Protein AF-0000000086221663 (afdb_homodimer)

InterPro domains:
  IPR000183 Ornithine/DAP/Arg decarboxylase [PR01179] (60-78)
  IPR000183 Ornithine/DAP/Arg decarboxylase [PR01179] (80-92)
  IPR000183 Ornithine/DAP/Arg decarboxylase [PR01179] (184-197)
  IPR000183 Ornithine/DAP/Arg decarboxylase [PR01179] (263-282)
  IPR000183 Ornithine/DAP/Arg decarboxylase [PR01179] (364-377)
  IPR002433 Ornithine decarboxylase [PR01182] (32-56)
  IPR002433 Ornithine decarboxylase [PR01182] (58-85)
  IPR002433 Ornithine decarboxylase [PR01182] (102-126)
  IPR002433 Ornithine decarboxylase [PR01182] (132-154)
  IPR002433 Ornithine decarboxylase [PR01182] (298-311)
  IPR002433 Ornithine decarboxylase [PR01182] (331-341)
  IPR002433 Ornithine decarboxylase [PR01182] (351-364)
  IPR002433 Ornithine decarboxylase [PTHR11482] (17-386)
  IPR009006 Alanine racemase/group IV decarboxylase, C-terminal [G3DSA:2.40.37.10] (28-381)
  IPR009006 Alanine racemase/group IV decarboxylase, C-terminal [SSF50621] (251-380)
  IPR022643 Orn/DAP/Arg decarboxylase 2, C-terminal [PF00278] (34-364)
  IPR022644 Orn/DAP/Arg decarboxylase 2, N-terminal [PF02784] (39-271)
  IPR022653 Orn/DAP/Arg decarboxylase 2, pyridoxal-phosphate binding site [PS00878] (60-78)
  IPR029066 PLP-binding barrel [G3DSA:3.20.20.10] (42-271)
  IPR029066 PLP-binding barrel [SSF51419] (31-272)

Structure (mmCIF, N/CA/C/O backbone):
data_AF-0000000086221663-model_v1
#
loop_
_entity.id
_entity.type
_entity.pdbx_description
1 polymer 'Ornithine decarboxylase-like'
#
loop_
_atom_site.group_PDB
_atom_site.id
_atom_site.type_symbol
_atom_site.label_atom_id
_atom_site.label_alt_id
_atom_site.label_comp_id
_atom_site.label_asym_id
_atom_site.label_entity_id
_atom_site.label_seq_id
_atom_site.pdbx_PDB_ins_code
_atom_site.Cartn_x
_atom_site.Cartn_y
_atom_site.Cartn_z
_atom_site.occupancy
_atom_site.B_iso_or_equiv
_atom_site.auth_seq_id
_atom_site.auth_comp_id
_atom_site.auth_asym_id
_atom_site.auth_atom_id
_atom_site.pdbx_PDB_model_num
ATOM 1 N N . MET A 1 1 ? 13.203 9.516 29.438 1 30.89 1 MET A N 1
ATOM 2 C CA . MET A 1 1 ? 13.391 8.086 29.188 1 30.89 1 MET A CA 1
ATOM 3 C C . MET A 1 1 ? 14.18 7.852 27.906 1 30.89 1 MET A C 1
ATOM 5 O O . MET A 1 1 ? 13.812 8.359 26.844 1 30.89 1 MET A O 1
ATOM 9 N N . SER A 1 2 ? 15.461 7.625 27.953 1 39.44 2 SER A N 1
ATOM 10 C CA . SER A 1 2 ? 16.422 7.398 26.875 1 39.44 2 SER A CA 1
ATOM 11 C C . SER A 1 2 ? 15.953 6.281 25.953 1 39.44 2 SER A C 1
ATOM 13 O O . SER A 1 2 ? 15.82 5.129 26.375 1 39.44 2 SER A O 1
ATOM 15 N N . THR A 1 3 ? 15.008 6.539 25.141 1 47.56 3 THR A N 1
ATOM 16 C CA . THR A 1 3 ? 14.562 5.496 24.234 1 47.56 3 THR A CA 1
ATOM 17 C C . THR A 1 3 ? 15.75 4.84 23.531 1 47.56 3 THR A C 1
ATOM 19 O O . THR A 1 3 ? 16.594 5.527 22.953 1 47.56 3 THR A O 1
ATOM 22 N N . ASN A 1 4 ? 16.328 3.826 24.125 1 51.75 4 ASN A N 1
ATOM 23 C CA . ASN A 1 4 ? 17.438 3.014 23.625 1 51.75 4 ASN A CA 1
ATOM 24 C C . ASN A 1 4 ? 17.156 2.537 22.203 1 51.75 4 ASN A C 1
ATOM 26 O O . ASN A 1 4 ? 16.281 1.703 21.969 1 51.75 4 ASN A O 1
ATOM 30 N N . PHE A 1 5 ? 17.531 3.512 21.438 1 66.56 5 PHE A N 1
ATOM 31 C CA . PHE A 1 5 ? 17.562 3.029 20.062 1 66.56 5 PHE A CA 1
ATOM 32 C C . PHE A 1 5 ? 18.703 2.035 19.859 1 66.56 5 PHE A C 1
ATOM 34 O O . PHE A 1 5 ? 19.656 2.025 20.625 1 66.56 5 PHE A O 1
ATOM 41 N N . GLY A 1 6 ? 18.531 0.888 19.375 1 68 6 GLY A N 1
ATOM 42 C CA . GLY A 1 6 ? 19.609 -0.047 19.047 1 68 6 GLY A CA 1
ATOM 43 C C . GLY A 1 6 ? 20.969 0.602 19.016 1 68 6 GLY A C 1
ATOM 44 O O . GLY A 1 6 ? 21.109 1.796 19.281 1 68 6 GLY A O 1
ATOM 45 N N . LYS A 1 7 ? 22.266 0.017 18.953 1 79.62 7 LYS A N 1
ATOM 46 C CA . LYS A 1 7 ? 23.656 0.436 18.875 1 79.62 7 LYS A CA 1
ATOM 47 C C . LYS A 1 7 ? 23.891 1.393 17.719 1 79.62 7 LYS A C 1
ATOM 49 O O . LYS A 1 7 ? 23.484 1.11 16.578 1 79.62 7 LYS A O 1
ATOM 54 N N . ILE A 1 8 ? 24.328 2.699 18 1 88.69 8 ILE A N 1
ATOM 55 C CA . ILE A 1 8 ? 24.75 3.645 16.984 1 88.69 8 ILE A CA 1
ATOM 56 C C . ILE A 1 8 ? 26.203 3.373 16.594 1 88.69 8 ILE A C 1
ATOM 58 O O . ILE A 1 8 ? 27.094 3.395 17.453 1 88.69 8 ILE A O 1
ATOM 62 N N . THR A 1 9 ? 26.438 3.113 15.367 1 89.69 9 THR A N 1
ATOM 63 C CA . THR A 1 9 ? 27.781 2.846 14.875 1 89.69 9 THR A CA 1
ATOM 64 C C . THR A 1 9 ? 28.422 4.113 14.312 1 89.69 9 THR A C 1
ATOM 66 O O . THR A 1 9 ? 27.797 4.82 13.508 1 89.69 9 THR A O 1
ATOM 69 N N . VAL A 1 10 ? 29.609 4.43 14.727 1 91.56 10 VAL A N 1
ATOM 70 C CA . VAL A 1 10 ? 30.359 5.551 14.164 1 91.56 10 VAL A CA 1
ATOM 71 C C . VAL A 1 10 ? 31.109 5.098 12.914 1 91.56 10 VAL A C 1
ATOM 73 O O . VAL A 1 10 ? 31.797 4.07 12.93 1 91.56 10 VAL A O 1
ATOM 76 N N . VAL A 1 11 ? 30.922 5.832 11.914 1 89.62 11 VAL A N 1
ATOM 77 C CA . VAL A 1 11 ? 31.5 5.422 10.648 1 89.62 11 VAL A CA 1
ATOM 78 C C . VAL A 1 11 ? 32.312 6.578 10.039 1 89.62 11 VAL A C 1
ATOM 80 O O . VAL A 1 11 ? 31.828 7.723 10.039 1 89.62 11 VAL A O 1
ATOM 83 N N . ALA A 1 12 ? 33.531 6.152 9.508 1 85.19 12 ALA A N 1
ATOM 84 C CA . ALA A 1 12 ? 34.281 7.145 8.734 1 85.19 12 ALA A CA 1
ATOM 85 C C . ALA A 1 12 ? 33.594 7.441 7.41 1 85.19 12 ALA A C 1
ATOM 87 O O . ALA A 1 12 ? 32.75 6.652 6.945 1 85.19 12 ALA A O 1
ATOM 88 N N . LYS A 1 13 ? 33.75 8.586 6.891 1 73.44 13 LYS A N 1
ATOM 89 C CA . LYS A 1 13 ? 33.094 9.008 5.66 1 73.44 13 LYS A CA 1
ATOM 90 C C . LYS A 1 13 ? 33.219 7.941 4.574 1 73.44 13 LYS A C 1
ATOM 92 O O . LYS A 1 13 ? 32.25 7.672 3.848 1 73.44 13 LYS A O 1
ATOM 97 N N . ASP A 1 14 ? 34.312 7.285 4.496 1 80.12 14 ASP A N 1
ATOM 98 C CA . ASP A 1 14 ? 34.531 6.301 3.445 1 80.12 14 ASP A CA 1
ATOM 99 C C . ASP A 1 14 ? 34.219 4.891 3.938 1 80.12 14 ASP A C 1
ATOM 101 O O . ASP A 1 14 ? 34.406 3.916 3.203 1 80.12 14 ASP A O 1
ATOM 105 N N . GLY A 1 15 ? 33.656 4.863 5.105 1 86.88 15 GLY A N 1
ATOM 106 C CA . GLY A 1 15 ? 33.469 3.562 5.734 1 86.88 15 GLY A CA 1
ATOM 107 C C . GLY A 1 15 ? 32.094 2.984 5.547 1 86.88 15 GLY A C 1
ATOM 108 O O . GLY A 1 15 ? 31.828 1.853 5.957 1 86.88 15 GLY A O 1
ATOM 109 N N . MET A 1 16 ? 31.234 3.689 4.922 1 89.12 16 MET A N 1
ATOM 110 C CA . MET A 1 16 ? 29.828 3.279 4.828 1 89.12 16 MET A CA 1
ATOM 111 C C . MET A 1 16 ? 29.703 1.962 4.07 1 89.12 16 MET A C 1
ATOM 113 O O . MET A 1 16 ? 28.953 1.077 4.477 1 89.12 16 MET A O 1
ATOM 117 N N . THR A 1 17 ? 30.406 1.824 3 1 89.38 17 THR A N 1
ATOM 118 C CA . THR A 1 17 ? 30.344 0.611 2.191 1 89.38 17 THR A CA 1
ATOM 119 C C . THR A 1 17 ? 30.766 -0.605 3.012 1 89.38 17 THR A C 1
ATOM 121 O O . THR A 1 17 ? 30.125 -1.656 2.947 1 89.38 17 THR A O 1
ATOM 124 N N . ASN A 1 18 ? 31.828 -0.421 3.758 1 89.94 18 ASN A N 1
ATOM 125 C CA . ASN A 1 18 ? 32.312 -1.511 4.602 1 89.94 18 ASN A CA 1
ATOM 126 C C . ASN A 1 18 ? 31.281 -1.867 5.684 1 89.94 18 ASN A C 1
ATOM 128 O O . ASN A 1 18 ? 31.109 -3.043 6.008 1 89.94 18 ASN A O 1
ATOM 132 N N . LEU A 1 19 ? 30.734 -0.867 6.195 1 91.06 19 LEU A N 1
ATOM 133 C CA . LEU A 1 19 ? 29.719 -1.11 7.203 1 91.06 19 LEU A CA 1
ATOM 134 C C . LEU A 1 19 ? 28.547 -1.896 6.617 1 91.06 19 LEU A C 1
ATOM 136 O O . LEU A 1 19 ? 28.078 -2.865 7.219 1 91.06 19 LEU A O 1
ATOM 140 N N . ILE A 1 20 ? 28.062 -1.466 5.477 1 91.25 20 ILE A N 1
ATOM 141 C CA . ILE A 1 20 ? 26.953 -2.127 4.793 1 91.25 20 ILE A CA 1
ATOM 142 C C . ILE A 1 20 ? 27.297 -3.594 4.547 1 91.25 20 ILE A C 1
ATOM 144 O O . ILE A 1 20 ? 26.484 -4.484 4.812 1 91.25 20 ILE A O 1
ATOM 148 N N . ARG A 1 21 ? 28.516 -3.852 4.105 1 88.88 21 ARG A N 1
ATOM 149 C CA . ARG A 1 21 ? 28.969 -5.219 3.871 1 88.88 21 ARG A CA 1
ATOM 150 C C . ARG A 1 21 ? 28.953 -6.027 5.164 1 88.88 21 ARG A C 1
ATOM 152 O O . ARG A 1 21 ? 28.562 -7.195 5.168 1 88.88 21 ARG A O 1
ATOM 159 N N . SER A 1 22 ? 29.469 -5.359 6.18 1 89.06 22 SER A N 1
ATOM 160 C CA . SER A 1 22 ? 29.547 -6.035 7.473 1 89.06 22 SER A CA 1
ATOM 161 C C . SER A 1 22 ? 28.156 -6.402 7.984 1 89.06 22 SER A C 1
ATOM 163 O O . SER A 1 22 ? 27.938 -7.504 8.492 1 89.06 22 SER A O 1
ATOM 165 N N . ILE A 1 23 ? 27.219 -5.477 7.887 1 89.5 23 ILE A N 1
ATOM 166 C CA . ILE A 1 23 ? 25.844 -5.734 8.32 1 89.5 23 ILE A CA 1
ATOM 167 C C . ILE A 1 23 ? 25.25 -6.867 7.496 1 89.5 23 ILE A C 1
ATOM 169 O O . ILE A 1 23 ? 24.625 -7.777 8.039 1 89.5 23 ILE A O 1
ATOM 173 N N . ALA A 1 24 ? 25.422 -6.758 6.215 1 87.62 24 ALA A N 1
ATOM 174 C CA . ALA A 1 24 ? 24.859 -7.75 5.301 1 87.62 24 ALA A CA 1
ATOM 175 C C . ALA A 1 24 ? 25.438 -9.133 5.582 1 87.62 24 ALA A C 1
ATOM 177 O O . ALA A 1 24 ? 24.75 -10.148 5.398 1 87.62 24 ALA A O 1
ATOM 178 N N . ALA A 1 25 ? 26.719 -9.195 6.016 1 83.81 25 ALA A N 1
ATOM 179 C CA . ALA A 1 25 ? 27.391 -10.469 6.27 1 83.81 25 ALA A CA 1
ATOM 180 C C . ALA A 1 25 ? 26.875 -11.125 7.543 1 83.81 25 ALA A C 1
ATOM 182 O O . ALA A 1 25 ? 26.938 -12.352 7.688 1 83.81 25 ALA A O 1
ATOM 183 N N . GLU A 1 26 ? 26.719 -10.328 8.688 1 75.44 26 GLU A N 1
ATOM 184 C CA . GLU A 1 26 ? 26.25 -10.883 9.953 1 75.44 26 GLU A CA 1
ATOM 185 C C . GLU A 1 26 ? 24.938 -11.656 9.773 1 75.44 26 GLU A C 1
ATOM 187 O O . GLU A 1 26 ? 24.719 -12.672 10.422 1 75.44 26 GLU A O 1
ATOM 192 N N . LYS A 1 27 ? 24.094 -11.039 9.445 1 58.09 27 LYS A N 1
ATOM 193 C CA . LYS A 1 27 ? 22.719 -11.531 9.539 1 58.09 27 LYS A CA 1
ATOM 194 C C . LYS A 1 27 ? 22.406 -12.492 8.398 1 58.09 27 LYS A C 1
ATOM 196 O O . LYS A 1 27 ? 21.359 -13.156 8.414 1 58.09 27 LYS A O 1
ATOM 201 N N . HIS A 1 28 ? 23.141 -12.352 7.207 1 49.88 28 HIS A N 1
ATOM 202 C CA . HIS A 1 28 ? 22.344 -12.578 6.016 1 49.88 28 HIS A CA 1
ATOM 203 C C . HIS A 1 28 ? 22.375 -14.047 5.602 1 49.88 28 HIS A C 1
ATOM 205 O O . HIS A 1 28 ? 23.281 -14.477 4.891 1 49.88 28 HIS A O 1
ATOM 211 N N . GLU A 1 29 ? 22.469 -14.922 6.512 1 49.56 29 GLU A N 1
ATOM 212 C CA . GLU A 1 29 ? 22.062 -15.977 5.582 1 49.56 29 GLU A CA 1
ATOM 213 C C . GLU A 1 29 ? 21.156 -15.422 4.496 1 49.56 29 GLU A C 1
ATOM 215 O O . GLU A 1 29 ? 21.359 -15.688 3.309 1 49.56 29 GLU A O 1
ATOM 220 N N . ALA A 1 30 ? 19.797 -15.234 4.477 1 53.41 30 ALA A N 1
ATOM 221 C CA . ALA A 1 30 ? 18.953 -15.125 3.293 1 53.41 30 ALA A CA 1
ATOM 222 C C . ALA A 1 30 ? 18.312 -13.742 3.203 1 53.41 30 ALA A C 1
ATOM 224 O O . ALA A 1 30 ? 17.359 -13.445 3.92 1 53.41 30 ALA A O 1
ATOM 225 N N . GLY A 1 31 ? 18.844 -12.609 2.447 1 69.88 31 GLY A N 1
ATOM 226 C CA . GLY A 1 31 ? 18 -11.859 1.532 1 69.88 31 GLY A CA 1
ATOM 227 C C . GLY A 1 31 ? 17.078 -10.883 2.234 1 69.88 31 GLY A C 1
ATOM 228 O O . GLY A 1 31 ? 15.969 -10.617 1.767 1 69.88 31 GLY A O 1
ATOM 229 N N . GLN A 1 32 ? 17.531 -10.383 3.564 1 84.25 32 GLN A N 1
ATOM 230 C CA . GLN A 1 32 ? 16.625 -9.406 4.137 1 84.25 32 GLN A CA 1
ATOM 231 C C . GLN A 1 32 ? 17.094 -7.98 3.873 1 84.25 32 GLN A C 1
ATOM 233 O O . GLN A 1 32 ? 18.25 -7.645 4.16 1 84.25 32 GLN A O 1
ATOM 238 N N . PRO A 1 33 ? 16.297 -7.238 3.338 1 93.94 33 PRO A N 1
ATOM 239 C CA . PRO A 1 33 ? 16.656 -5.832 3.145 1 93.94 33 PRO A CA 1
ATOM 240 C C . PRO A 1 33 ? 16.797 -5.07 4.461 1 93.94 33 PRO A C 1
ATOM 242 O O . PRO A 1 33 ? 16.25 -5.496 5.484 1 93.94 33 PRO A O 1
ATOM 245 N N . PHE A 1 34 ? 17.562 -3.988 4.488 1 94.38 34 PHE A N 1
ATOM 246 C CA . PHE A 1 34 ? 17.672 -3.154 5.68 1 94.38 34 PHE A CA 1
ATOM 247 C C . PHE A 1 34 ? 17.969 -1.706 5.305 1 94.38 34 PHE A C 1
ATOM 249 O O . PHE A 1 34 ? 18.469 -1.434 4.215 1 94.38 34 PHE A O 1
ATOM 256 N N . TYR A 1 35 ? 17.641 -0.836 6.215 1 95.5 35 TYR A N 1
ATOM 257 C CA . TYR A 1 35 ? 17.953 0.583 6.094 1 95.5 35 TYR A CA 1
ATOM 258 C C . TYR A 1 35 ? 19.172 0.948 6.938 1 95.5 35 TYR A C 1
ATOM 260 O O . TYR A 1 35 ? 19.453 0.302 7.953 1 95.5 35 TYR A O 1
ATOM 268 N N . VAL A 1 36 ? 19.891 1.896 6.477 1 95.5 36 VAL A N 1
ATOM 269 C CA . VAL A 1 36 ? 20.891 2.594 7.285 1 95.5 36 VAL A CA 1
ATOM 270 C C . VAL A 1 36 ? 20.484 4.055 7.457 1 95.5 36 VAL A C 1
ATOM 272 O O . VAL A 1 36 ? 20.25 4.762 6.469 1 95.5 36 VAL A O 1
ATOM 275 N N . LEU A 1 37 ? 20.312 4.492 8.641 1 97.19 37 LEU A N 1
ATOM 276 C CA . LEU A 1 37 ? 20 5.879 8.969 1 97.19 37 LEU A CA 1
ATOM 277 C C . LEU A 1 37 ? 21.234 6.605 9.484 1 97.19 37 LEU A C 1
ATOM 279 O O . LEU A 1 37 ? 21.797 6.23 10.508 1 97.19 37 LEU A O 1
ATOM 283 N N . ASP A 1 38 ? 21.656 7.613 8.828 1 96.5 38 ASP A N 1
ATOM 284 C CA . ASP A 1 38 ? 22.781 8.445 9.258 1 96.5 38 ASP A CA 1
ATOM 285 C C . ASP A 1 38 ? 22.297 9.641 10.086 1 96.5 38 ASP A C 1
ATOM 287 O O . ASP A 1 38 ? 21.828 10.641 9.523 1 96.5 38 ASP A O 1
ATOM 291 N N . LEU A 1 39 ? 22.516 9.617 11.328 1 96.5 39 LEU A N 1
ATOM 292 C CA . LEU A 1 39 ? 22.016 10.625 12.242 1 96.5 39 LEU A CA 1
ATOM 293 C C . LEU A 1 39 ? 22.734 11.953 12.039 1 96.5 39 LEU A C 1
ATOM 295 O O . LEU A 1 39 ? 22.172 13.023 12.312 1 96.5 39 LEU A O 1
ATOM 299 N N . ALA A 1 40 ? 23.969 11.898 11.555 1 96.5 40 ALA A N 1
ATOM 300 C CA . ALA A 1 40 ? 24.703 13.125 11.273 1 96.5 40 ALA A CA 1
ATOM 301 C C . ALA A 1 40 ? 24.031 13.938 10.172 1 96.5 40 ALA A C 1
ATOM 303 O O . ALA A 1 40 ? 24.062 15.164 10.195 1 96.5 40 ALA A O 1
ATOM 304 N N . THR A 1 41 ? 23.469 13.219 9.258 1 96.69 41 THR A N 1
ATOM 305 C CA . THR A 1 41 ? 22.75 13.891 8.18 1 96.69 41 THR A CA 1
ATOM 306 C C . THR A 1 41 ? 21.562 14.688 8.727 1 96.69 41 THR A C 1
ATOM 308 O O . THR A 1 41 ? 21.297 15.805 8.289 1 96.69 41 THR A O 1
ATOM 311 N N . ILE A 1 42 ? 20.875 14.172 9.719 1 98 42 ILE A N 1
ATOM 312 C CA . ILE A 1 42 ? 19.734 14.844 10.328 1 98 42 ILE A CA 1
ATOM 313 C C . ILE A 1 42 ? 20.203 16.141 11 1 98 42 ILE A C 1
ATOM 315 O O . ILE A 1 42 ? 19.547 17.172 10.883 1 98 42 ILE A O 1
ATOM 319 N N . GLU A 1 43 ? 21.328 16.094 11.625 1 97.62 43 GLU A N 1
ATOM 320 C CA . GLU A 1 43 ? 21.891 17.281 12.281 1 97.62 43 GLU A CA 1
ATOM 321 C C . GLU A 1 43 ? 22.234 18.375 11.273 1 97.62 43 GLU A C 1
ATOM 323 O O . GLU A 1 43 ? 21.906 19.547 11.484 1 97.62 43 GLU A O 1
ATOM 328 N N . ARG A 1 44 ? 22.828 17.906 10.258 1 97.44 44 ARG A N 1
ATOM 329 C CA . ARG A 1 44 ? 23.203 18.859 9.219 1 97.44 44 ARG A CA 1
ATOM 330 C C . ARG A 1 44 ? 21.969 19.516 8.602 1 97.44 44 ARG A C 1
ATOM 332 O O . ARG A 1 44 ? 21.969 20.703 8.312 1 97.44 44 ARG A O 1
ATOM 339 N N . LEU A 1 45 ? 20.984 18.781 8.422 1 98.31 45 LEU A N 1
ATOM 340 C CA . LEU A 1 45 ? 19.766 19.297 7.805 1 98.31 45 LEU A CA 1
ATOM 341 C C . LEU A 1 45 ? 19.031 20.234 8.75 1 98.31 45 LEU A C 1
ATOM 343 O O . LEU A 1 45 ? 18.453 21.234 8.312 1 98.31 45 LEU A O 1
ATOM 347 N N . MET A 1 46 ? 19.062 19.922 10.047 1 98.56 46 MET A N 1
ATOM 348 C CA . MET A 1 46 ? 18.469 20.859 11.016 1 98.56 46 MET A CA 1
ATOM 349 C C . MET A 1 46 ? 19.234 22.172 11.031 1 98.56 46 MET A C 1
ATOM 351 O O . MET A 1 46 ? 18.625 23.25 11.109 1 98.56 46 MET A O 1
ATOM 355 N N . ASP A 1 47 ? 20.531 22.078 10.922 1 98.19 47 ASP A N 1
ATOM 356 C CA . ASP A 1 47 ? 21.344 23.281 10.836 1 98.19 47 ASP A CA 1
ATOM 357 C C . ASP A 1 47 ? 20.969 24.109 9.602 1 98.19 47 ASP A C 1
ATOM 359 O O . ASP A 1 47 ? 20.812 25.328 9.688 1 98.19 47 ASP A O 1
ATOM 363 N N . LYS A 1 48 ? 20.859 23.406 8.555 1 98.19 48 LYS A N 1
ATOM 364 C CA . LYS A 1 48 ? 20.469 24.062 7.312 1 98.19 48 LYS A CA 1
ATOM 365 C C . LYS A 1 48 ? 19.109 24.734 7.457 1 98.19 48 LYS A C 1
ATOM 367 O O . LYS A 1 48 ? 18.906 25.875 7.016 1 98.19 48 LYS A O 1
ATOM 372 N N . TRP A 1 49 ? 18.141 24.078 8.055 1 98.75 49 TRP A N 1
ATOM 373 C CA . TRP A 1 49 ? 16.812 24.625 8.289 1 98.75 49 TRP A CA 1
ATOM 374 C C . TRP A 1 49 ? 16.891 25.891 9.125 1 98.75 49 TRP A C 1
ATOM 376 O O . TRP A 1 49 ? 16.344 26.922 8.734 1 98.75 49 TRP A O 1
ATOM 386 N N . ASN A 1 50 ? 17.609 25.797 10.227 1 98.25 50 ASN A N 1
ATOM 387 C CA . ASN A 1 50 ? 17.688 26.922 11.164 1 98.25 50 ASN A CA 1
ATOM 388 C C . ASN A 1 50 ? 18.391 28.125 10.547 1 98.25 50 ASN A C 1
ATOM 390 O O . ASN A 1 50 ? 18.062 29.266 10.852 1 98.25 50 ASN A O 1
ATOM 394 N N . HIS A 1 51 ? 19.297 27.812 9.711 1 98 51 HIS A N 1
ATOM 395 C CA . HIS A 1 51 ? 20 28.891 9.039 1 98 51 HIS A CA 1
ATOM 396 C C . HIS A 1 51 ? 19.094 29.594 8.023 1 98 51 HIS A C 1
ATOM 398 O O . HIS A 1 51 ? 19.094 30.828 7.938 1 98 51 HIS A O 1
ATOM 404 N N . SER A 1 52 ? 18.375 28.828 7.309 1 98.12 52 SER A N 1
ATOM 405 C CA . SER A 1 52 ? 17.531 29.359 6.238 1 98.12 52 SER A CA 1
ATOM 406 C C . SER A 1 52 ? 16.219 29.922 6.789 1 98.12 52 SER A C 1
ATOM 408 O O . SER A 1 52 ? 15.664 30.875 6.23 1 98.12 52 SER A O 1
ATOM 410 N N . PHE A 1 53 ? 15.695 29.297 7.844 1 97.5 53 PHE A N 1
ATOM 411 C CA . PHE A 1 53 ? 14.453 29.641 8.516 1 97.5 53 PHE A CA 1
ATOM 412 C C . PHE A 1 53 ? 14.688 29.922 9.992 1 97.5 53 PHE A C 1
ATOM 414 O O . PHE A 1 53 ? 14.273 29.156 10.852 1 97.5 53 PHE A O 1
ATOM 421 N N . PRO A 1 54 ? 15.227 31.031 10.312 1 94.88 54 PRO A N 1
ATOM 422 C CA . PRO A 1 54 ? 15.555 31.281 11.719 1 94.88 54 PRO A CA 1
ATOM 423 C C . PRO A 1 54 ? 14.312 31.453 12.594 1 94.88 54 PRO A C 1
ATOM 425 O O . PRO A 1 54 ? 14.352 31.188 13.797 1 94.88 54 PRO A O 1
ATOM 428 N N . ASN A 1 55 ? 13.203 31.828 11.961 1 95.56 55 ASN A N 1
ATOM 429 C CA . ASN A 1 55 ? 12.016 32.125 12.758 1 95.56 55 ASN A CA 1
ATOM 430 C C . ASN A 1 55 ? 10.875 31.172 12.453 1 95.56 55 ASN A C 1
ATOM 432 O O . ASN A 1 55 ? 9.719 31.438 12.773 1 95.56 55 ASN A O 1
ATOM 436 N N . VAL A 1 56 ? 11.164 30.125 11.75 1 98.31 56 VAL A N 1
ATOM 437 C CA . VAL A 1 56 ? 10.133 29.156 11.406 1 98.31 56 VAL A CA 1
ATOM 438 C C . VAL A 1 56 ? 10.391 27.844 12.156 1 98.31 56 VAL A C 1
ATOM 440 O O . VAL A 1 56 ? 11.406 27.188 11.922 1 98.31 56 VAL A O 1
ATOM 443 N N . LYS A 1 57 ? 9.539 27.5 13.055 1 98.56 57 LYS A N 1
ATOM 444 C CA . LYS A 1 57 ? 9.672 26.25 13.82 1 98.56 57 LYS A CA 1
ATOM 445 C C . LYS A 1 57 ? 9.18 25.062 13.008 1 98.56 57 LYS A C 1
ATOM 447 O O . LYS A 1 57 ? 8.039 25.031 12.547 1 98.56 57 LYS A O 1
ATOM 452 N N . PRO A 1 58 ? 10.031 24.062 12.805 1 98.81 58 PRO A N 1
ATOM 453 C CA . PRO A 1 58 ? 9.562 22.891 12.062 1 98.81 58 PRO A CA 1
ATOM 454 C C . PRO A 1 58 ? 8.695 21.953 12.914 1 98.81 58 PRO A C 1
ATOM 456 O O . PRO A 1 58 ? 9.094 21.562 14.008 1 98.81 58 PRO A O 1
ATOM 459 N N . PHE A 1 59 ? 7.566 21.656 12.484 1 98.94 59 PHE A N 1
ATOM 460 C CA . PHE A 1 59 ? 6.719 20.547 12.906 1 98.94 59 PHE A CA 1
ATOM 461 C C . PHE A 1 59 ? 6.801 19.406 11.906 1 98.94 59 PHE A C 1
ATOM 463 O O . PHE A 1 59 ? 6.043 19.359 10.938 1 98.94 59 PHE A O 1
ATOM 470 N N . TYR A 1 60 ? 7.684 18.5 12.172 1 98.81 60 TYR A N 1
ATOM 471 C CA . TYR A 1 60 ? 7.973 17.422 11.25 1 98.81 60 TYR A CA 1
ATOM 472 C C . TYR A 1 60 ? 6.727 16.578 10.992 1 98.81 60 TYR A C 1
ATOM 474 O O . TYR A 1 60 ? 6.074 16.109 11.93 1 98.81 60 TYR A O 1
ATOM 482 N N . ALA A 1 61 ? 6.355 16.438 9.648 1 98.19 61 ALA A N 1
ATOM 483 C CA . ALA A 1 61 ? 5.238 15.57 9.273 1 98.19 61 ALA A CA 1
ATOM 484 C C . ALA A 1 61 ? 5.598 14.094 9.469 1 98.19 61 ALA A C 1
ATOM 486 O O . ALA A 1 61 ? 6.25 13.492 8.609 1 98.19 61 ALA A O 1
ATOM 487 N N . VAL A 1 62 ? 5.031 13.461 10.445 1 97.62 62 VAL A N 1
ATOM 488 C CA . VAL A 1 62 ? 5.465 12.141 10.891 1 97.62 62 VAL A CA 1
ATOM 489 C C . VAL A 1 62 ? 5.074 11.086 9.859 1 97.62 62 VAL A C 1
ATOM 491 O O . VAL A 1 62 ? 5.688 10.023 9.789 1 97.62 62 VAL A O 1
ATOM 494 N N . LYS A 1 63 ? 4.078 11.406 9.016 1 95.38 63 LYS A N 1
ATOM 495 C CA . LYS A 1 63 ? 3.613 10.461 8.008 1 95.38 63 LYS A CA 1
ATOM 496 C C . LYS A 1 63 ? 4.73 10.117 7.02 1 95.38 63 LYS A C 1
ATOM 498 O O . LYS A 1 63 ? 4.668 9.094 6.336 1 95.38 63 LYS A O 1
ATOM 503 N N . CYS A 1 64 ? 5.715 10.984 6.898 1 95.5 64 CYS A N 1
ATOM 504 C CA . CYS A 1 64 ? 6.801 10.812 5.941 1 95.5 64 CYS A CA 1
ATOM 505 C C . CYS A 1 64 ? 7.684 9.633 6.324 1 95.5 64 CYS A C 1
ATOM 507 O O . CYS A 1 64 ? 8.102 8.859 5.457 1 95.5 64 CYS A O 1
ATOM 509 N N . ASN A 1 65 ? 8.008 9.516 7.52 1 96.56 65 ASN A N 1
ATOM 510 C CA . ASN A 1 65 ? 8.844 8.469 8.094 1 96.56 65 ASN A CA 1
ATOM 511 C C . ASN A 1 65 ? 8.742 8.438 9.617 1 96.56 65 ASN A C 1
ATOM 513 O O . ASN A 1 65 ? 9.109 9.406 10.289 1 96.56 65 ASN A O 1
ATOM 517 N N . THR A 1 66 ? 8.305 7.391 10.242 1 95.81 66 THR A N 1
ATOM 518 C CA . THR A 1 66 ? 7.98 7.328 11.664 1 95.81 66 THR A CA 1
ATOM 519 C C . THR A 1 66 ? 9.102 6.645 12.445 1 95.81 66 THR A C 1
ATOM 521 O O . THR A 1 66 ? 8.914 6.25 13.594 1 95.81 66 THR A O 1
ATOM 524 N N . GLU A 1 67 ? 10.242 6.418 11.766 1 95.81 67 GLU A N 1
ATOM 525 C CA . GLU A 1 67 ? 11.359 5.785 12.461 1 95.81 67 GLU A CA 1
ATOM 526 C C . GLU A 1 67 ? 11.633 6.461 13.805 1 95.81 67 GLU A C 1
ATOM 528 O O . GLU A 1 67 ? 11.867 7.672 13.859 1 95.81 67 GLU A O 1
ATOM 533 N N . ALA A 1 68 ? 11.672 5.688 14.883 1 96.19 68 ALA A N 1
ATOM 534 C CA . ALA A 1 68 ? 11.758 6.219 16.234 1 96.19 68 ALA A CA 1
ATOM 535 C C . ALA A 1 68 ? 13.039 7.031 16.422 1 96.19 68 ALA A C 1
ATOM 537 O O . ALA A 1 68 ? 13.016 8.102 17.031 1 96.19 68 ALA A O 1
ATOM 538 N N . ALA A 1 69 ? 14.125 6.52 15.891 1 96.88 69 ALA A N 1
ATOM 539 C CA . ALA A 1 69 ? 15.406 7.211 16.047 1 96.88 69 ALA A CA 1
ATOM 540 C C . ALA A 1 69 ? 15.383 8.57 15.344 1 96.88 69 ALA A C 1
ATOM 542 O O . ALA A 1 69 ? 15.953 9.539 15.844 1 96.88 69 ALA A O 1
ATOM 543 N N . LEU A 1 70 ? 14.75 8.609 14.195 1 97.88 70 LEU A N 1
ATOM 544 C CA . LEU A 1 70 ? 14.609 9.859 13.461 1 97.88 70 LEU A CA 1
ATOM 545 C C . LEU A 1 70 ? 13.781 10.867 14.258 1 97.88 70 LEU A C 1
ATOM 547 O O . LEU A 1 70 ? 14.211 12 14.469 1 97.88 70 LEU A O 1
ATOM 551 N N . VAL A 1 71 ? 12.609 10.469 14.75 1 98.31 71 VAL A N 1
ATOM 552 C CA . VAL A 1 71 ? 11.688 11.352 15.469 1 98.31 71 VAL A CA 1
ATOM 553 C C . VAL A 1 71 ? 12.352 11.859 16.75 1 98.31 71 VAL A C 1
ATOM 555 O O . VAL A 1 71 ? 12.297 13.055 17.047 1 98.31 71 VAL A O 1
ATOM 558 N N . THR A 1 72 ? 13.016 10.969 17.438 1 97.81 72 THR A N 1
ATOM 559 C CA . THR A 1 72 ? 13.695 11.344 18.672 1 97.81 72 THR A CA 1
ATOM 560 C C . THR A 1 72 ? 14.82 12.336 18.391 1 97.81 72 THR A C 1
ATOM 562 O O . THR A 1 72 ? 14.977 13.328 19.109 1 97.81 72 THR A O 1
ATOM 565 N N . LYS A 1 73 ? 15.617 12.039 17.375 1 97.62 73 LYS A N 1
ATOM 566 C CA . LYS A 1 73 ? 16.703 12.938 17.016 1 97.62 73 LYS A CA 1
ATOM 567 C C . LYS A 1 73 ? 16.172 14.328 16.672 1 97.62 73 LYS A C 1
ATOM 569 O O . LYS A 1 73 ? 16.75 15.336 17.109 1 97.62 73 LYS A O 1
ATOM 574 N N . LEU A 1 74 ? 15.133 14.391 15.906 1 98.75 74 LEU A N 1
ATOM 575 C CA . LEU A 1 74 ? 14.523 15.656 15.531 1 98.75 74 LEU A CA 1
ATOM 576 C C . LEU A 1 74 ? 14.008 16.406 16.766 1 98.75 74 LEU A C 1
ATOM 578 O O . LEU A 1 74 ? 14.195 17.609 16.875 1 98.75 74 LEU A O 1
ATOM 582 N N . ALA A 1 75 ? 13.391 15.703 17.656 1 98.56 75 ALA A N 1
ATOM 583 C CA . ALA A 1 75 ? 12.914 16.312 18.891 1 98.56 75 ALA A CA 1
ATOM 584 C C . ALA A 1 75 ? 14.062 16.922 19.688 1 98.56 75 ALA A C 1
ATOM 586 O O . ALA A 1 75 ? 13.961 18.047 20.172 1 98.56 75 ALA A O 1
ATOM 587 N N . ASN A 1 76 ? 15.133 16.172 19.812 1 97.75 76 ASN A N 1
ATOM 588 C CA . ASN A 1 76 ? 16.297 16.641 20.562 1 97.75 76 ASN A CA 1
ATOM 589 C C . ASN A 1 76 ? 16.922 17.875 19.922 1 97.75 76 ASN A C 1
ATOM 591 O O . ASN A 1 76 ? 17.547 18.672 20.609 1 97.75 76 ASN A O 1
ATOM 595 N N . LEU A 1 77 ? 16.719 17.969 18.625 1 98.38 77 LEU A N 1
ATOM 596 C CA . LEU A 1 77 ? 17.297 19.109 17.906 1 98.38 77 LEU A CA 1
ATOM 597 C C . LEU A 1 77 ? 16.312 20.281 17.891 1 98.38 77 LEU A C 1
ATOM 599 O O . LEU A 1 77 ? 16.594 21.312 17.281 1 98.38 77 LEU A O 1
ATOM 603 N N . GLY A 1 78 ? 15.102 20.109 18.453 1 97.88 78 GLY A N 1
ATOM 604 C CA . GLY A 1 78 ? 14.211 21.234 18.672 1 97.88 78 GLY A CA 1
ATOM 605 C C . GLY A 1 78 ? 13.008 21.219 17.75 1 97.88 78 GLY A C 1
ATOM 606 O O . GLY A 1 78 ? 12.227 22.172 17.734 1 97.88 78 GLY A O 1
ATOM 607 N N . ALA A 1 79 ? 12.82 20.141 17.031 1 98.69 79 ALA A N 1
ATOM 608 C CA . ALA A 1 79 ? 11.656 20.062 16.156 1 98.69 79 ALA A CA 1
ATOM 609 C C . ALA A 1 79 ? 10.398 19.734 16.938 1 98.69 79 ALA A C 1
ATOM 611 O O . ALA A 1 79 ? 10.469 19.172 18.031 1 98.69 79 ALA A O 1
ATOM 612 N N . ASN A 1 80 ? 9.281 20.156 16.469 1 98.88 80 ASN A N 1
ATOM 613 C CA . ASN A 1 80 ? 7.953 19.688 16.859 1 98.88 80 ASN A CA 1
ATOM 614 C C . ASN A 1 80 ? 7.359 18.75 15.812 1 98.88 80 ASN A C 1
ATOM 616 O O . ASN A 1 80 ? 8.047 18.344 14.875 1 98.88 80 ASN A O 1
ATOM 620 N N . PHE A 1 81 ? 6.047 18.344 16.047 1 98.94 81 PHE A N 1
ATOM 621 C CA . PHE A 1 81 ? 5.609 17.234 15.211 1 98.94 81 PHE A CA 1
ATOM 622 C C . PHE A 1 81 ? 4.184 17.453 14.727 1 98.94 81 PHE A C 1
ATOM 624 O O . PHE A 1 81 ? 3.312 17.859 15.492 1 98.94 81 PHE A O 1
ATOM 631 N N . ASP A 1 82 ? 4.035 17.281 13.445 1 98.69 82 ASP A N 1
ATOM 632 C CA . ASP A 1 82 ? 2.746 17.266 12.766 1 98.69 82 ASP A CA 1
ATOM 633 C C . ASP A 1 82 ? 2.199 15.844 12.648 1 98.69 82 ASP A C 1
ATOM 635 O O . ASP A 1 82 ? 2.807 14.984 12 1 98.69 82 ASP A O 1
ATOM 639 N N . CYS A 1 83 ? 1.083 15.562 13.289 1 98.62 83 CYS A N 1
ATOM 640 C CA . CYS A 1 83 ? 0.445 14.25 13.312 1 98.62 83 CYS A CA 1
ATOM 641 C C . CYS A 1 83 ? -0.955 14.32 12.711 1 98.62 83 CYS A C 1
ATOM 643 O O . CYS A 1 83 ? -1.643 15.336 12.836 1 98.62 83 CYS A O 1
ATOM 645 N N . ALA A 1 84 ? -1.38 13.211 12.07 1 97.19 84 ALA A N 1
ATOM 646 C CA . ALA A 1 84 ? -2.658 13.234 11.367 1 97.19 84 ALA A CA 1
ATOM 647 C C . ALA A 1 84 ? -3.619 12.195 11.945 1 97.19 84 ALA A C 1
ATOM 649 O O . ALA A 1 84 ? -4.785 12.133 11.547 1 97.19 84 ALA A O 1
ATOM 650 N N . SER A 1 85 ? -3.203 11.398 12.906 1 97.25 85 SER A N 1
ATOM 651 C CA . SER A 1 85 ? -4.008 10.289 13.422 1 97.25 85 SER A CA 1
ATOM 652 C C . SER A 1 85 ? -3.646 9.977 14.867 1 97.25 85 SER A C 1
ATOM 654 O O . SER A 1 85 ? -2.641 10.461 15.391 1 97.25 85 SER A O 1
ATOM 656 N N . ILE A 1 86 ? -4.488 9.148 15.477 1 96.62 86 ILE A N 1
ATOM 657 C CA . ILE A 1 86 ? -4.246 8.688 16.844 1 96.62 86 ILE A CA 1
ATOM 658 C C . ILE A 1 86 ? -2.895 7.977 16.906 1 96.62 86 ILE A C 1
ATOM 660 O O . ILE A 1 86 ? -2.094 8.242 17.812 1 96.62 86 ILE A O 1
ATOM 664 N N . HIS A 1 87 ? -2.637 7.164 15.938 1 96.31 87 HIS A N 1
ATOM 665 C CA . HIS A 1 87 ? -1.422 6.359 15.977 1 96.31 87 HIS A CA 1
ATOM 666 C C . HIS A 1 87 ? -0.178 7.234 15.875 1 96.31 87 HIS A C 1
ATOM 668 O O . HIS A 1 87 ? 0.822 6.984 16.547 1 96.31 87 HIS A O 1
ATOM 674 N N . GLU A 1 88 ? -0.207 8.18 15.062 1 97.88 88 GLU A N 1
ATOM 675 C CA . GLU A 1 88 ? 0.934 9.086 14.953 1 97.88 88 GLU A CA 1
ATOM 676 C C . GLU A 1 88 ? 1.14 9.867 16.25 1 97.88 88 GLU A C 1
ATOM 678 O O . GLU A 1 88 ? 2.27 10.023 16.719 1 97.88 88 GLU A O 1
ATOM 683 N N . ILE A 1 89 ? 0.014 10.391 16.812 1 98.62 89 ILE A N 1
ATOM 684 C CA . ILE A 1 89 ? 0.087 11.094 18.094 1 98.62 89 ILE A CA 1
ATOM 685 C C . ILE A 1 89 ? 0.708 10.188 19.156 1 98.62 89 ILE A C 1
ATOM 687 O O . ILE A 1 89 ? 1.667 10.578 19.828 1 98.62 89 ILE A O 1
ATOM 691 N N . ASP A 1 90 ? 0.213 8.969 19.188 1 98.25 90 ASP A N 1
ATOM 692 C CA . ASP A 1 90 ? 0.684 8.031 20.203 1 98.25 90 ASP A CA 1
ATOM 693 C C . ASP A 1 90 ? 2.148 7.668 19.969 1 98.25 90 ASP A C 1
ATOM 695 O O . ASP A 1 90 ? 2.9 7.465 20.922 1 98.25 90 ASP A O 1
ATOM 699 N N . THR A 1 91 ? 2.502 7.555 18.719 1 97.12 91 THR A N 1
ATOM 700 C CA . THR A 1 91 ? 3.891 7.262 18.391 1 97.12 91 THR A CA 1
ATOM 701 C C . THR A 1 91 ? 4.82 8.352 18.922 1 97.12 91 THR A C 1
ATOM 703 O O . THR A 1 91 ? 5.836 8.047 19.547 1 97.12 91 THR A O 1
ATOM 706 N N . VAL A 1 92 ? 4.477 9.57 18.75 1 98.5 92 VAL A N 1
ATOM 707 C CA . VAL A 1 92 ? 5.293 10.695 19.188 1 98.5 92 VAL A CA 1
ATOM 708 C C . VAL A 1 92 ? 5.301 10.758 20.719 1 98.5 92 VAL A C 1
ATOM 710 O O . VAL A 1 92 ? 6.363 10.883 21.328 1 98.5 92 VAL A O 1
ATOM 713 N N . LEU A 1 93 ? 4.129 10.594 21.312 1 98.69 93 LEU A N 1
ATOM 714 C CA . LEU A 1 93 ? 4.016 10.656 22.766 1 98.69 93 LEU A CA 1
ATOM 715 C C . LEU A 1 93 ? 4.809 9.531 23.422 1 98.69 93 LEU A C 1
ATOM 717 O O . LEU A 1 93 ? 5.406 9.727 24.484 1 98.69 93 LEU A O 1
ATOM 721 N N . SER A 1 94 ? 4.805 8.367 22.797 1 97.94 94 SER A N 1
ATOM 722 C CA . SER A 1 94 ? 5.477 7.207 23.359 1 97.94 94 SER A CA 1
ATOM 723 C C . SER A 1 94 ? 6.988 7.414 23.422 1 97.94 94 SER A C 1
ATOM 725 O O . SER A 1 94 ? 7.691 6.691 24.125 1 97.94 94 SER A O 1
ATOM 727 N N . LEU A 1 95 ? 7.504 8.359 22.719 1 97.38 95 LEU A N 1
ATOM 728 C CA . LEU A 1 95 ? 8.938 8.648 22.703 1 97.38 95 LEU A CA 1
ATOM 729 C C . LEU A 1 95 ? 9.289 9.703 23.75 1 97.38 95 LEU A C 1
ATOM 731 O O . LEU A 1 95 ? 10.414 10.203 23.781 1 97.38 95 LEU A O 1
ATOM 735 N N . GLY A 1 96 ? 8.312 10.133 24.562 1 97.56 96 GLY A N 1
ATOM 736 C CA . GLY A 1 96 ? 8.547 11.062 25.656 1 97.56 96 GLY A CA 1
ATOM 737 C C . GLY A 1 96 ? 8.398 12.516 25.234 1 97.56 96 GLY A C 1
ATOM 738 O O . GLY A 1 96 ? 8.789 13.414 25.969 1 97.56 96 GLY A O 1
ATOM 739 N N . ILE A 1 97 ? 7.918 12.75 24.141 1 98.31 97 ILE A N 1
ATOM 740 C CA . ILE A 1 97 ? 7.734 14.102 23.609 1 98.31 97 ILE A CA 1
ATOM 741 C C . ILE A 1 97 ? 6.422 14.68 24.141 1 98.31 97 ILE A C 1
ATOM 743 O O . ILE A 1 97 ? 5.406 13.984 24.203 1 98.31 97 ILE A O 1
ATOM 747 N N . SER A 1 98 ? 6.414 15.906 24.484 1 98.5 98 SER A N 1
ATOM 748 C CA . SER A 1 98 ? 5.258 16.562 25.094 1 98.5 98 SER A CA 1
ATOM 749 C C . SER A 1 98 ? 4.141 16.75 24.078 1 98.5 98 SER A C 1
ATOM 751 O O . SER A 1 98 ? 4.398 17.062 22.906 1 98.5 98 SER A O 1
ATOM 753 N N . PRO A 1 99 ? 2.865 16.609 24.5 1 98.62 99 PRO A N 1
ATOM 754 C CA . PRO A 1 99 ? 1.747 16.875 23.594 1 98.62 99 PRO A CA 1
ATOM 755 C C . PRO A 1 99 ? 1.742 18.312 23.078 1 98.62 99 PRO A C 1
ATOM 757 O O . PRO A 1 99 ? 1.181 18.594 22.016 1 98.62 99 PRO A O 1
ATOM 760 N N . ASN A 1 100 ? 2.393 19.25 23.797 1 98.31 100 ASN A N 1
ATOM 761 C CA . ASN A 1 100 ? 2.471 20.641 23.375 1 98.31 100 ASN A CA 1
ATOM 762 C C . ASN A 1 100 ? 3.352 20.812 22.141 1 98.31 100 ASN A C 1
ATOM 764 O O . ASN A 1 100 ? 3.338 21.859 21.5 1 98.31 100 ASN A O 1
ATOM 768 N N . GLN A 1 101 ? 4.098 19.781 21.812 1 98.69 101 GLN A N 1
ATOM 769 C CA . GLN A 1 101 ? 4.969 19.797 20.641 1 98.69 101 GLN A CA 1
ATOM 770 C C . GLN A 1 101 ? 4.297 19.141 19.438 1 98.69 101 GLN A C 1
ATOM 772 O O . GLN A 1 101 ? 4.953 18.844 18.453 1 98.69 101 GLN A O 1
ATOM 777 N N . ILE A 1 102 ? 3 18.922 19.547 1 98.88 102 ILE A N 1
ATOM 778 C CA . ILE A 1 102 ? 2.281 18.219 18.484 1 98.88 102 ILE A CA 1
ATOM 779 C C . ILE A 1 102 ? 1.168 19.109 17.938 1 98.88 102 ILE A C 1
ATOM 781 O O . ILE A 1 102 ? 0.443 19.75 18.703 1 98.88 102 ILE A O 1
ATOM 785 N N . ILE A 1 103 ? 1.097 19.266 16.703 1 98.88 103 ILE A N 1
ATOM 786 C CA . ILE A 1 103 ? -0.101 19.766 16.047 1 98.88 103 ILE A CA 1
ATOM 787 C C . ILE A 1 103 ? -0.841 18.609 15.359 1 98.88 103 ILE A C 1
ATOM 789 O O . ILE A 1 103 ? -0.222 17.766 14.719 1 98.88 103 ILE A O 1
ATOM 793 N N . PHE A 1 104 ? -2.125 18.484 15.609 1 98.62 104 PHE A N 1
ATOM 794 C CA . PHE A 1 104 ? -2.984 17.516 14.93 1 98.62 104 PHE A CA 1
ATOM 795 C C . PHE A 1 104 ? -3.506 18.078 13.617 1 98.62 104 PHE A C 1
ATOM 797 O O . PHE A 1 104 ? -4.594 18.656 13.57 1 98.62 104 PHE A O 1
ATOM 804 N N . ALA A 1 105 ? -2.814 17.812 12.516 1 97 105 ALA A N 1
ATOM 805 C CA . ALA A 1 105 ? -3 18.594 11.297 1 97 105 ALA A CA 1
ATOM 806 C C . ALA A 1 105 ? -3.809 17.828 10.266 1 97 105 ALA A C 1
ATOM 808 O O . ALA A 1 105 ? -3.551 17.938 9.062 1 97 105 ALA A O 1
ATOM 809 N N . ASN A 1 106 ? -4.715 17.016 10.555 1 97 106 ASN A N 1
ATOM 810 C CA . ASN A 1 106 ? -5.746 16.516 9.656 1 97 106 ASN A CA 1
ATOM 811 C C . ASN A 1 106 ? -7.016 17.359 9.734 1 97 106 ASN A C 1
ATOM 813 O O . ASN A 1 106 ? -7.641 17.453 10.789 1 97 106 ASN A O 1
ATOM 817 N N . PRO A 1 107 ? -7.406 17.969 8.648 1 95.12 107 PRO A N 1
ATOM 818 C CA . PRO A 1 107 ? -8.562 18.859 8.75 1 95.12 107 PRO A CA 1
ATOM 819 C C . PRO A 1 107 ? -9.875 18.109 8.969 1 95.12 107 PRO A C 1
ATOM 821 O O . PRO A 1 107 ? -10.875 18.703 9.375 1 95.12 107 PRO A O 1
ATOM 824 N N . CYS A 1 108 ? -9.906 16.859 8.617 1 95.12 108 CYS A N 1
ATOM 825 C CA . CYS A 1 108 ? -11.086 16.031 8.828 1 95.12 108 CYS A CA 1
ATOM 826 C C . CYS A 1 108 ? -10.75 14.82 9.695 1 95.12 108 CYS A C 1
ATOM 828 O O . CYS A 1 108 ? -10.008 13.938 9.266 1 95.12 108 CYS A O 1
ATOM 830 N N . LYS A 1 109 ? -11.281 14.789 10.891 1 96.5 109 LYS A N 1
ATOM 831 C CA . LYS A 1 109 ? -10.914 13.781 11.883 1 96.5 109 LYS A CA 1
ATOM 832 C C . LYS A 1 109 ? -12.141 13 12.352 1 96.5 109 LYS A C 1
ATOM 834 O O . LYS A 1 109 ? -13.227 13.562 12.492 1 96.5 109 LYS A O 1
ATOM 839 N N . SER A 1 110 ? -11.93 11.773 12.586 1 94.88 110 SER A N 1
ATOM 840 C CA . SER A 1 110 ? -12.992 11.016 13.234 1 94.88 110 SER A CA 1
ATOM 841 C C . SER A 1 110 ? -13.188 11.469 14.68 1 94.88 110 SER A C 1
ATOM 843 O O . SER A 1 110 ? -12.289 12.047 15.289 1 94.88 110 SER A O 1
ATOM 845 N N . ILE A 1 111 ? -14.344 11.188 15.195 1 95 111 ILE A N 1
ATOM 846 C CA . ILE A 1 111 ? -14.688 11.57 16.562 1 95 111 ILE A CA 1
ATOM 847 C C . ILE A 1 111 ? -13.695 10.945 17.531 1 95 111 ILE A C 1
ATOM 849 O O . ILE A 1 111 ? -13.211 11.617 18.453 1 95 111 ILE A O 1
ATOM 853 N N . SER A 1 112 ? -13.367 9.695 17.297 1 93.94 112 SER A N 1
ATOM 854 C CA . SER A 1 112 ? -12.453 9 18.188 1 93.94 112 SER A CA 1
ATOM 855 C C . SER A 1 112 ? -11.086 9.688 18.219 1 93.94 112 SER A C 1
ATOM 857 O O . SER A 1 112 ? -10.445 9.75 19.266 1 93.94 112 SER A O 1
ATOM 859 N N . HIS A 1 113 ? -10.664 10.188 17.109 1 96.25 113 HIS A N 1
ATOM 860 C CA . HIS A 1 113 ? -9.375 10.875 17.047 1 96.25 113 HIS A CA 1
ATOM 861 C C . HIS A 1 113 ? -9.422 12.203 17.797 1 96.25 113 HIS A C 1
ATOM 863 O O . HIS A 1 113 ? -8.461 12.57 18.469 1 96.25 113 HIS A O 1
ATOM 869 N N . ILE A 1 114 ? -10.516 12.938 17.672 1 97.5 114 ILE A N 1
ATOM 870 C CA . ILE A 1 114 ? -10.68 14.211 18.375 1 97.5 114 ILE A CA 1
ATOM 871 C C . ILE A 1 114 ? -10.695 13.977 19.875 1 97.5 114 ILE A C 1
ATOM 873 O O . ILE A 1 114 ? -10.008 14.672 20.625 1 97.5 114 ILE A O 1
ATOM 877 N N . LYS A 1 115 ? -11.445 12.969 20.297 1 97 115 LYS A N 1
ATOM 878 C CA . LYS A 1 115 ? -11.523 12.633 21.703 1 97 115 LYS A CA 1
ATOM 879 C C . LYS A 1 115 ? -10.148 12.266 22.266 1 97 115 LYS A C 1
ATOM 881 O O . LYS A 1 115 ? -9.789 12.664 23.375 1 97 115 LYS A O 1
ATOM 886 N N . HIS A 1 116 ? -9.461 11.523 21.484 1 97.75 116 HIS A N 1
ATOM 887 C CA . HIS A 1 116 ? -8.133 11.094 21.906 1 97.75 116 HIS A CA 1
ATOM 888 C C . HIS A 1 116 ? -7.191 12.289 22.047 1 97.75 116 HIS A C 1
ATOM 890 O O . HIS A 1 116 ? -6.453 12.383 23.031 1 97.75 116 HIS A O 1
ATOM 896 N N . ALA A 1 117 ? -7.184 13.141 21.062 1 98.56 117 ALA A N 1
ATOM 897 C CA . ALA A 1 117 ? -6.352 14.344 21.141 1 98.56 117 ALA A CA 1
ATOM 898 C C . ALA A 1 117 ? -6.664 15.148 22.406 1 98.56 117 ALA A C 1
ATOM 900 O O . ALA A 1 117 ? -5.754 15.609 23.094 1 98.56 117 ALA A O 1
ATOM 901 N N . ALA A 1 118 ? -7.93 15.289 22.703 1 98.69 118 ALA A N 1
ATOM 902 C CA . ALA A 1 118 ? -8.352 15.992 23.906 1 98.69 118 ALA A CA 1
ATOM 903 C C . ALA A 1 118 ? -7.824 15.297 25.156 1 98.69 118 ALA A C 1
ATOM 905 O O . ALA A 1 118 ? -7.305 15.953 26.062 1 98.69 118 ALA A O 1
ATOM 906 N N . ALA A 1 119 ? -7.922 14 25.156 1 98.62 119 ALA A N 1
ATOM 907 C CA . ALA A 1 119 ? -7.562 13.203 26.328 1 98.62 119 ALA A CA 1
ATOM 908 C C . ALA A 1 119 ? -6.066 13.289 26.609 1 98.62 119 ALA A C 1
ATOM 910 O O . ALA A 1 119 ? -5.645 13.297 27.766 1 98.62 119 ALA A O 1
ATOM 911 N N . VAL A 1 120 ? -5.242 13.352 25.609 1 98.5 120 VAL A N 1
ATOM 912 C CA . VAL A 1 120 ? -3.799 13.266 25.812 1 98.5 120 VAL A CA 1
ATOM 913 C C . VAL A 1 120 ? -3.193 14.672 25.828 1 98.5 120 VAL A C 1
ATOM 915 O O . VAL A 1 120 ? -1.991 14.828 26.047 1 98.5 120 VAL A O 1
ATOM 918 N N . GLY A 1 121 ? -3.957 15.68 25.484 1 98.62 121 GLY A N 1
ATOM 919 C CA . GLY A 1 121 ? -3.52 17.062 25.656 1 98.62 121 GLY A CA 1
ATOM 920 C C . GLY A 1 121 ? -2.914 17.656 24.406 1 98.62 121 GLY A C 1
ATOM 921 O O . GLY A 1 121 ? -2.043 18.516 24.484 1 98.62 121 GLY A O 1
ATOM 922 N N . VAL A 1 122 ? -3.246 17.172 23.25 1 98.81 122 VAL A N 1
ATOM 923 C CA . VAL A 1 122 ? -2.898 17.812 22 1 98.81 122 VAL A CA 1
ATOM 924 C C . VAL A 1 122 ? -3.922 18.906 21.672 1 98.81 122 VAL A C 1
ATOM 926 O O . VAL A 1 122 ? -5.043 18.594 21.25 1 98.81 122 VAL A O 1
ATOM 929 N N . ASN A 1 123 ? -3.561 20.141 21.75 1 98.75 123 ASN A N 1
ATOM 930 C CA . ASN A 1 123 ? -4.547 21.219 21.828 1 98.75 123 ASN A CA 1
ATOM 931 C C . ASN A 1 123 ? -4.398 22.188 20.656 1 98.75 123 ASN A C 1
ATOM 933 O O . ASN A 1 123 ? -4.738 23.375 20.781 1 98.75 123 ASN A O 1
ATOM 937 N N . LEU A 1 124 ? -3.797 21.797 19.609 1 98.88 124 LEU A N 1
ATOM 938 C CA . LEU A 1 124 ? -3.707 22.562 18.375 1 98.88 124 LEU A CA 1
ATOM 939 C C . LEU A 1 124 ? -4.062 21.703 17.172 1 98.88 124 LEU A C 1
ATOM 941 O O . LEU A 1 124 ? -3.516 20.609 17.016 1 98.88 124 LEU A O 1
ATOM 945 N N . THR A 1 125 ? -5.043 22.125 16.406 1 98.75 125 THR A N 1
ATOM 946 C CA . THR A 1 125 ? -5.453 21.312 15.273 1 98.75 125 THR A CA 1
ATOM 947 C C . THR A 1 125 ? -5.898 22.203 14.109 1 98.75 125 THR A C 1
ATOM 949 O O . THR A 1 125 ? -6.027 23.422 14.273 1 98.75 125 THR A O 1
ATOM 952 N N . THR A 1 126 ? -6.078 21.641 12.938 1 98.69 126 THR A N 1
ATOM 953 C CA . THR A 1 126 ? -6.57 22.344 11.758 1 98.69 126 THR A CA 1
ATOM 954 C C . THR A 1 126 ? -8.031 21.984 11.484 1 98.69 126 THR A C 1
ATOM 956 O O . THR A 1 126 ? -8.531 20.984 11.992 1 98.69 126 THR A O 1
ATOM 959 N N . PHE A 1 127 ? -8.695 22.797 10.695 1 98.5 127 PHE A N 1
ATOM 960 C CA . PHE A 1 127 ? -10.055 22.531 10.234 1 98.5 127 PHE A CA 1
ATOM 961 C C . PHE A 1 127 ? -10.328 23.25 8.914 1 98.5 127 PHE A C 1
ATOM 963 O O . PHE A 1 127 ? -9.625 24.203 8.57 1 98.5 127 PHE A O 1
ATOM 970 N N . ASP A 1 128 ? -11.344 22.766 8.156 1 98 128 ASP A N 1
ATOM 971 C CA . ASP A 1 128 ? -11.672 23.469 6.91 1 98 128 ASP A CA 1
ATOM 972 C C . ASP A 1 128 ? -13.141 23.25 6.543 1 98 128 ASP A C 1
ATOM 974 O O . ASP A 1 128 ? -13.516 23.391 5.375 1 98 128 ASP A O 1
ATOM 978 N N . SER A 1 129 ? -13.977 22.828 7.574 1 97.75 129 SER A N 1
ATOM 979 C CA . SER A 1 129 ? -15.391 22.609 7.277 1 97.75 129 SER A CA 1
ATOM 980 C C . SER A 1 129 ? -16.25 22.875 8.508 1 97.75 129 SER A C 1
ATOM 982 O O . SER A 1 129 ? -15.766 22.828 9.641 1 97.75 129 SER A O 1
ATOM 984 N N . LYS A 1 130 ? -17.5 23.125 8.227 1 97.88 130 LYS A N 1
ATOM 985 C CA . LYS A 1 130 ? -18.469 23.406 9.297 1 97.88 130 LYS A CA 1
ATOM 986 C C . LYS A 1 130 ? -18.656 22.188 10.203 1 97.88 130 LYS A C 1
ATOM 988 O O . LYS A 1 130 ? -18.688 22.328 11.422 1 97.88 130 LYS A O 1
ATOM 993 N N . LEU A 1 131 ? -18.75 21.047 9.602 1 97.38 131 LEU A N 1
ATOM 994 C CA . LEU A 1 131 ? -18.969 19.859 10.406 1 97.38 131 LEU A CA 1
ATOM 995 C C . LEU A 1 131 ? -17.781 19.594 11.32 1 97.38 131 LEU A C 1
ATOM 997 O O . LEU A 1 131 ? -17.953 19.125 12.445 1 97.38 131 LEU A O 1
ATOM 1001 N N . GLU A 1 132 ? -16.609 19.828 10.852 1 98.19 132 GLU A N 1
ATOM 1002 C CA . GLU A 1 132 ? -15.438 19.672 11.695 1 98.19 132 GLU A CA 1
ATOM 1003 C C . GLU A 1 132 ? -15.508 20.578 12.922 1 98.19 132 GLU A C 1
ATOM 1005 O O . GLU A 1 132 ? -15.141 20.172 14.023 1 98.19 132 GLU A O 1
ATOM 1010 N N . VAL A 1 133 ? -15.977 21.828 12.703 1 98.5 133 VAL A N 1
ATOM 1011 C CA . VAL A 1 133 ? -16.172 22.766 13.805 1 98.5 133 VAL A CA 1
ATOM 1012 C C . VAL A 1 133 ? -17.141 22.188 14.828 1 98.5 133 VAL A C 1
ATOM 1014 O O . VAL A 1 133 ? -16.875 22.219 16.031 1 98.5 133 VAL A O 1
ATOM 1017 N N . ASP A 1 134 ? -18.219 21.625 14.336 1 98.31 134 ASP A N 1
ATOM 1018 C CA . ASP A 1 134 ? -19.234 21.031 15.211 1 98.31 134 ASP A CA 1
ATOM 1019 C C . ASP A 1 134 ? -18.625 19.906 16.047 1 98.31 134 ASP A C 1
ATOM 1021 O O . ASP A 1 134 ? -18.891 19.797 17.25 1 98.31 134 ASP A O 1
ATOM 1025 N N . LYS A 1 135 ? -17.859 19.062 15.445 1 98 135 LYS A N 1
ATOM 1026 C CA . LYS A 1 135 ? -17.234 17.953 16.141 1 98 135 LYS A CA 1
ATOM 1027 C C . LYS A 1 135 ? -16.266 18.453 17.219 1 98 135 LYS A C 1
ATOM 1029 O O . LYS A 1 135 ? -16.297 17.984 18.359 1 98 135 LYS A O 1
ATOM 1034 N N . ILE A 1 136 ? -15.469 19.391 16.859 1 98.56 136 ILE A N 1
ATOM 1035 C CA . ILE A 1 136 ? -14.469 19.891 17.797 1 98.56 136 ILE A CA 1
ATOM 1036 C C . ILE A 1 136 ? -15.164 20.594 18.969 1 98.56 136 ILE A C 1
ATOM 1038 O O . ILE A 1 136 ? -14.758 20.438 20.109 1 98.56 136 ILE A O 1
ATOM 1042 N N . LYS A 1 137 ? -16.172 21.422 18.656 1 98.69 137 LYS A N 1
ATOM 1043 C CA . LYS A 1 137 ? -16.922 22.094 19.703 1 98.69 137 LYS A CA 1
ATOM 1044 C C . LYS A 1 137 ? -17.438 21.078 20.734 1 98.69 137 LYS A C 1
ATOM 1046 O O . LYS A 1 137 ? -17.375 21.328 21.938 1 98.69 137 LYS A O 1
ATOM 1051 N N . LYS A 1 138 ? -17.875 20 20.203 1 98.12 138 LYS A N 1
ATOM 1052 C CA . LYS A 1 138 ? -18.516 19.016 21.062 1 98.12 138 LYS A CA 1
ATOM 1053 C C . LYS A 1 138 ? -17.469 18.219 21.844 1 98.12 138 LYS A C 1
ATOM 1055 O O . LYS A 1 138 ? -17.656 17.938 23.031 1 98.12 138 LYS A O 1
ATOM 1060 N N . TRP A 1 139 ? -16.328 17.828 21.25 1 97.62 139 TRP A N 1
ATOM 1061 C CA . TRP A 1 139 ? -15.492 16.797 21.844 1 97.62 139 TRP A CA 1
ATOM 1062 C C . TRP A 1 139 ? -14.133 17.359 22.266 1 97.62 139 TRP A C 1
ATOM 1064 O O . TRP A 1 139 ? -13.391 16.719 23 1 97.62 139 TRP A O 1
ATOM 1074 N N . HIS A 1 140 ? -13.758 18.547 21.859 1 98.56 140 HIS A N 1
ATOM 1075 C CA . HIS A 1 140 ? -12.492 19.172 22.219 1 98.56 140 HIS A CA 1
ATOM 1076 C C . HIS A 1 140 ? -12.594 20.688 22.188 1 98.56 140 HIS A C 1
ATOM 1078 O O . HIS A 1 140 ? -11.805 21.359 21.516 1 98.56 140 HIS A O 1
ATOM 1084 N N . PRO A 1 141 ? -13.492 21.297 22.938 1 97.94 141 PRO A N 1
ATOM 1085 C CA . PRO A 1 141 ? -13.82 22.719 22.828 1 97.94 141 PRO A CA 1
ATOM 1086 C C . PRO A 1 141 ? -12.664 23.625 23.234 1 97.94 141 PRO A C 1
ATOM 1088 O O . PRO A 1 141 ? -12.656 24.812 22.906 1 97.94 141 PRO A O 1
ATOM 1091 N N . LYS A 1 142 ? -11.672 23.109 23.922 1 97.31 142 LYS A N 1
ATOM 1092 C CA . LYS A 1 142 ? -10.562 23.938 24.375 1 97.31 142 LYS A CA 1
ATOM 1093 C C . LYS A 1 142 ? -9.445 23.984 23.344 1 97.31 142 LYS A C 1
ATOM 1095 O O . LYS A 1 142 ? -8.453 24.703 23.516 1 97.31 142 LYS A O 1
ATOM 1100 N N . CYS A 1 143 ? -9.594 23.234 22.328 1 98.19 143 CYS A N 1
ATOM 1101 C CA . CYS A 1 143 ? -8.562 23.109 21.312 1 98.19 143 CYS A CA 1
ATOM 1102 C C . CYS A 1 143 ? -8.391 24.422 20.547 1 98.19 143 CYS A C 1
ATOM 1104 O O . CYS A 1 143 ? -9.383 25.078 20.219 1 98.19 143 CYS A O 1
ATOM 1106 N N . HIS A 1 144 ? -7.148 24.859 20.359 1 98.69 144 HIS A N 1
ATOM 1107 C CA . HIS A 1 144 ? -6.855 25.953 19.453 1 98.69 144 HIS A CA 1
ATOM 1108 C C . HIS A 1 144 ? -6.887 25.484 18 1 98.69 144 HIS A C 1
ATOM 1110 O O . HIS A 1 144 ? -6.43 24.375 17.688 1 98.69 144 HIS A O 1
ATOM 1116 N N . LEU A 1 145 ? -7.395 26.359 17.125 1 98.75 145 LEU A N 1
ATOM 1117 C CA . LEU A 1 145 ? -7.648 25.922 15.75 1 98.75 145 LEU A CA 1
ATOM 1118 C C . LEU A 1 145 ? -6.875 26.781 14.758 1 98.75 145 LEU A C 1
ATOM 1120 O O . LEU A 1 145 ? -6.738 28 14.953 1 98.75 145 LEU A O 1
ATOM 1124 N N . LEU A 1 146 ? -6.355 26.156 13.758 1 98.88 146 LEU A N 1
ATOM 1125 C CA . LEU A 1 146 ? -5.836 26.812 12.57 1 98.88 146 LEU A CA 1
ATOM 1126 C C . LEU A 1 146 ? -6.75 26.578 11.375 1 98.88 146 LEU A C 1
ATOM 1128 O O . LEU A 1 146 ? -7.07 25.422 11.047 1 98.88 146 LEU A O 1
ATOM 1132 N N . LEU A 1 147 ? -7.164 27.656 10.719 1 98.81 147 LEU A N 1
ATOM 1133 C CA . LEU A 1 147 ? -7.945 27.5 9.492 1 98.81 147 LEU A CA 1
ATOM 1134 C C . LEU A 1 147 ? -7.055 27.094 8.328 1 98.81 147 LEU A C 1
ATOM 1136 O O . LEU A 1 147 ? -6.105 27.797 7.984 1 98.81 147 LEU A O 1
ATOM 1140 N N . ARG A 1 148 ? -7.301 25.922 7.75 1 98.19 148 ARG A N 1
ATOM 1141 C CA . ARG A 1 148 ? -6.59 25.484 6.555 1 98.19 148 ARG A CA 1
ATOM 1142 C C . ARG A 1 148 ? -7.203 26.094 5.297 1 98.19 148 ARG A C 1
ATOM 1144 O O . ARG A 1 148 ? -8.367 25.844 4.984 1 98.19 148 ARG A O 1
ATOM 1151 N N . ILE A 1 149 ? -6.418 26.875 4.574 1 97.69 149 ILE A N 1
ATOM 1152 C CA . ILE A 1 149 ? -6.945 27.5 3.367 1 97.69 149 ILE A CA 1
ATOM 1153 C C . ILE A 1 149 ? -6.395 26.781 2.135 1 97.69 149 ILE A C 1
ATOM 1155 O O . ILE A 1 149 ? -5.344 26.141 2.201 1 97.69 149 ILE A O 1
ATOM 1159 N N . LYS A 1 150 ? -7.094 26.859 1.054 1 94.69 150 LYS A N 1
ATOM 1160 C CA . LYS A 1 150 ? -6.652 26.281 -0.214 1 94.69 150 LYS A CA 1
ATOM 1161 C C . LYS A 1 150 ? -5.398 26.984 -0.728 1 94.69 150 LYS A C 1
ATOM 1163 O O . LYS A 1 150 ? -5.309 28.219 -0.691 1 94.69 150 LYS A O 1
ATOM 1168 N N . ALA A 1 151 ? -4.469 26.141 -1.087 1 89.38 151 ALA A N 1
ATOM 1169 C CA . ALA A 1 151 ? -3.268 26.703 -1.691 1 89.38 151 ALA A CA 1
ATOM 1170 C C . ALA A 1 151 ? -3.566 27.266 -3.078 1 89.38 151 ALA A C 1
ATOM 1172 O O . ALA A 1 151 ? -4.531 26.859 -3.727 1 89.38 151 ALA A O 1
ATOM 1173 N N . PRO A 1 152 ? -2.775 28.297 -3.469 1 85.62 152 PRO A N 1
ATOM 1174 C CA . PRO A 1 152 ? -3.039 28.891 -4.781 1 85.62 152 PRO A CA 1
ATOM 1175 C C . PRO A 1 152 ? -2.982 27.875 -5.914 1 85.62 152 PRO A C 1
ATOM 1177 O O . PRO A 1 152 ? -3.746 26.906 -5.914 1 85.62 152 PRO A O 1
ATOM 1180 N N . SER A 1 153 ? -2.115 28.094 -6.961 1 73.25 153 SER A N 1
ATOM 1181 C CA . SER A 1 153 ? -2.08 27.359 -8.219 1 73.25 153 SER A CA 1
ATOM 1182 C C . SER A 1 153 ? -1.408 26 -8.047 1 73.25 153 SER A C 1
ATOM 1184 O O . SER A 1 153 ? -0.382 25.891 -7.371 1 73.25 153 SER A O 1
ATOM 1186 N N . ALA A 1 154 ? -2.035 24.953 -8.695 1 63.62 154 ALA A N 1
ATOM 1187 C CA . ALA A 1 154 ? -1.582 23.562 -8.672 1 63.62 154 ALA A CA 1
ATOM 1188 C C . ALA A 1 154 ? -0.234 23.406 -9.367 1 63.62 154 ALA A C 1
ATOM 1190 O O . ALA A 1 154 ? 0.528 22.484 -9.07 1 63.62 154 ALA A O 1
ATOM 1191 N N . SER A 1 155 ? 0.198 24.375 -10.023 1 70.5 155 SER A N 1
ATOM 1192 C CA . SER A 1 155 ? 1.351 24.188 -10.898 1 70.5 155 SER A CA 1
ATOM 1193 C C . SER A 1 155 ? 2.658 24.406 -10.148 1 70.5 155 SER A C 1
ATOM 1195 O O . SER A 1 155 ? 3.734 24.078 -10.656 1 70.5 155 SER A O 1
ATOM 1197 N N . GLY A 1 156 ? 2.611 24.766 -8.969 1 75.31 156 GLY A N 1
ATOM 1198 C CA . GLY A 1 156 ? 3.854 25.125 -8.312 1 75.31 156 GLY A CA 1
ATOM 1199 C C . GLY A 1 156 ? 4.496 23.984 -7.562 1 75.31 156 GLY A C 1
ATOM 1200 O O . GLY A 1 156 ? 5.602 24.109 -7.039 1 75.31 156 GLY A O 1
ATOM 1201 N N . SER A 1 157 ? 3.805 22.875 -7.562 1 77.88 157 SER A N 1
ATOM 1202 C CA . SER A 1 157 ? 4.312 21.688 -6.891 1 77.88 157 SER A CA 1
ATOM 1203 C C . SER A 1 157 ? 4.172 20.453 -7.77 1 77.88 157 SER A C 1
ATOM 1205 O O . SER A 1 157 ? 3.27 20.375 -8.609 1 77.88 157 SER A O 1
ATOM 1207 N N . LEU A 1 158 ? 5.109 19.531 -7.566 1 73.25 158 LEU A N 1
ATOM 1208 C CA . LEU A 1 158 ? 5.039 18.281 -8.336 1 73.25 158 LEU A CA 1
ATOM 1209 C C . LEU A 1 158 ? 3.783 17.5 -7.98 1 73.25 158 LEU A C 1
ATOM 1211 O O . LEU A 1 158 ? 3.16 16.891 -8.852 1 73.25 158 LEU A O 1
ATOM 1215 N N . ARG A 1 159 ? 3.365 17.562 -6.633 1 75.06 159 ARG A N 1
ATOM 1216 C CA . ARG A 1 159 ? 2.146 16.922 -6.145 1 75.06 159 ARG A CA 1
ATOM 1217 C C . ARG A 1 159 ? 1.277 17.906 -5.379 1 75.06 159 ARG A C 1
ATOM 1219 O O . ARG A 1 159 ? 1.402 18.031 -4.16 1 75.06 159 ARG A O 1
ATOM 1226 N N . PRO A 1 160 ? 0.403 18.453 -6.109 1 75.94 160 PRO A N 1
ATOM 1227 C CA . PRO A 1 160 ? -0.442 19.438 -5.441 1 75.94 160 PRO A CA 1
ATOM 1228 C C . PRO A 1 160 ? -1.387 18.812 -4.418 1 75.94 160 PRO A C 1
ATOM 1230 O O . PRO A 1 160 ? -1.65 17.609 -4.469 1 75.94 160 PRO A O 1
ATOM 1233 N N . MET A 1 161 ? -1.844 19.547 -3.438 1 74.94 161 MET A N 1
ATOM 1234 C CA . MET A 1 161 ? -2.707 19.094 -2.348 1 74.94 161 MET A CA 1
ATOM 1235 C C . MET A 1 161 ? -4.086 18.719 -2.869 1 74.94 161 MET A C 1
ATOM 1237 O O . MET A 1 161 ? -4.82 17.969 -2.211 1 74.94 161 MET A O 1
ATOM 1241 N N . GLY A 1 162 ? -4.449 19.062 -3.934 1 77.25 162 GLY A N 1
ATOM 1242 C CA . GLY A 1 162 ? -5.715 18.688 -4.551 1 77.25 162 GLY A CA 1
ATOM 1243 C C . GLY A 1 162 ? -6.91 19.406 -3.938 1 77.25 162 GLY A C 1
ATOM 1244 O O . GLY A 1 162 ? -6.754 20.406 -3.244 1 77.25 162 GLY A O 1
ATOM 1245 N N . LYS A 1 163 ? -8.117 18.922 -4.203 1 86.5 163 LYS A N 1
ATOM 1246 C CA . LYS A 1 163 ? -9.383 19.531 -3.789 1 86.5 163 LYS A CA 1
ATOM 1247 C C . LYS A 1 163 ? -9.82 19 -2.428 1 86.5 163 LYS A C 1
ATOM 1249 O O . LYS A 1 163 ? -10.75 19.547 -1.818 1 86.5 163 LYS A O 1
ATOM 1254 N N . LYS A 1 164 ? -9.125 18.078 -1.953 1 92.31 164 LYS A N 1
ATOM 1255 C CA . LYS A 1 164 ? -9.516 17.375 -0.743 1 92.31 164 LYS A CA 1
ATOM 1256 C C . LYS A 1 164 ? -9.461 18.281 0.479 1 92.31 164 LYS A C 1
ATOM 1258 O O . LYS A 1 164 ? -10.195 18.078 1.445 1 92.31 164 LYS A O 1
ATOM 1263 N N . PHE A 1 165 ? -8.57 19.359 0.379 1 92.56 165 PHE A N 1
ATOM 1264 C CA . PHE A 1 165 ? -8.297 20.141 1.581 1 92.56 165 PHE A CA 1
ATOM 1265 C C . PHE A 1 165 ? -8.445 21.641 1.308 1 92.56 165 PHE A C 1
ATOM 1267 O O . PHE A 1 165 ? -8.188 22.094 0.195 1 92.56 165 PHE A O 1
ATOM 1274 N N . GLY A 1 166 ? -8.82 22.328 2.404 1 95.88 166 GLY A N 1
ATOM 1275 C CA . GLY A 1 166 ? -8.703 23.781 2.379 1 95.88 166 GLY A CA 1
ATOM 1276 C C . GLY A 1 166 ? -10.016 24.469 2.049 1 95.88 166 GLY A C 1
ATOM 1277 O O . GLY A 1 166 ? -10.75 24.031 1.167 1 95.88 166 GLY A O 1
ATOM 1278 N N . VAL A 1 167 ? -10.25 25.531 2.65 1 96.62 167 VAL A N 1
ATOM 1279 C CA . VAL A 1 167 ? -11.43 26.344 2.393 1 96.62 167 VAL A CA 1
ATOM 1280 C C . VAL A 1 167 ? -11.18 27.234 1.176 1 96.62 167 VAL A C 1
ATOM 1282 O O . VAL A 1 167 ? -10.07 27.734 0.976 1 96.62 167 VAL A O 1
ATOM 1285 N N . LEU A 1 168 ? -12.18 27.438 0.435 1 95.56 168 LEU A N 1
ATOM 1286 C CA . LEU A 1 168 ? -12.133 28.359 -0.696 1 95.56 168 LEU A CA 1
ATOM 1287 C C . LEU A 1 168 ? -12.297 29.797 -0.229 1 95.56 168 LEU A C 1
ATOM 1289 O O . LEU A 1 168 ? -12.836 30.047 0.852 1 95.56 168 LEU A O 1
ATOM 1293 N N . PRO A 1 169 ? -11.789 30.672 -1.061 1 95.44 169 PRO A N 1
ATOM 1294 C CA . PRO A 1 169 ? -11.828 32.062 -0.654 1 95.44 169 PRO A CA 1
ATOM 1295 C C . PRO A 1 169 ? -13.211 32.531 -0.209 1 95.44 169 PRO A C 1
ATOM 1297 O O . PRO A 1 169 ? -13.352 33.219 0.803 1 95.44 169 PRO A O 1
ATOM 1300 N N . GLU A 1 170 ? -14.266 32.062 -0.843 1 95.69 170 GLU A N 1
ATOM 1301 C CA . GLU A 1 170 ? -15.625 32.5 -0.552 1 95.69 170 GLU A CA 1
ATOM 1302 C C . GLU A 1 170 ? -16.156 31.859 0.723 1 95.69 170 GLU A C 1
ATOM 1304 O O . GLU A 1 170 ? -17.156 32.312 1.282 1 95.69 170 GLU A O 1
ATOM 1309 N N . GLU A 1 171 ? -15.492 30.828 1.188 1 96.88 171 GLU A N 1
ATOM 1310 C CA . GLU A 1 171 ? -15.938 30.078 2.357 1 96.88 171 GLU A CA 1
ATOM 1311 C C . GLU A 1 171 ? -15.297 30.609 3.635 1 96.88 171 GLU A C 1
ATOM 1313 O O . GLU A 1 171 ? -15.75 30.297 4.738 1 96.88 171 GLU A O 1
ATOM 1318 N N . ILE A 1 172 ? -14.32 31.406 3.514 1 98.19 172 ILE A N 1
ATOM 1319 C CA . ILE A 1 172 ? -13.461 31.781 4.629 1 98.19 172 ILE A CA 1
ATOM 1320 C C . ILE A 1 172 ? -14.258 32.594 5.652 1 98.19 172 ILE A C 1
ATOM 1322 O O . ILE A 1 172 ? -14.336 32.188 6.824 1 98.19 172 ILE A O 1
ATOM 1326 N N . GLU A 1 173 ? -14.836 33.656 5.195 1 98.44 173 GLU A N 1
ATOM 1327 C CA . GLU A 1 173 ? -15.516 34.562 6.125 1 98.44 173 GLU A CA 1
ATOM 1328 C C . GLU A 1 173 ? -16.672 33.844 6.836 1 98.44 173 GLU A C 1
ATOM 1330 O O . GLU A 1 173 ? -16.734 33.875 8.07 1 98.44 173 GLU A O 1
ATOM 1335 N N . PRO A 1 174 ? -17.562 33.156 6.078 1 98.06 174 PRO A N 1
ATOM 1336 C CA . PRO A 1 174 ? -18.656 32.469 6.773 1 98.06 174 PRO A CA 1
ATOM 1337 C C . PRO A 1 174 ? -18.172 31.391 7.738 1 98.06 174 PRO A C 1
ATOM 1339 O O . PRO A 1 174 ? -18.75 31.219 8.812 1 98.06 174 PRO A O 1
ATOM 1342 N N . LEU A 1 175 ? -17.156 30.688 7.434 1 98.44 175 LEU A N 1
ATOM 1343 C CA . LEU A 1 175 ? -16.672 29.609 8.289 1 98.44 175 LEU A CA 1
ATOM 1344 C C . LEU A 1 175 ? -16.016 30.172 9.547 1 98.44 175 LEU A C 1
ATOM 1346 O O . LEU A 1 175 ? -16.203 29.641 10.641 1 98.44 175 LEU A O 1
ATOM 1350 N N . LEU A 1 176 ? -15.258 31.219 9.414 1 98.69 176 LEU A N 1
ATOM 1351 C CA . LEU A 1 176 ? -14.648 31.875 10.57 1 98.69 176 LEU A CA 1
ATOM 1352 C C . LEU A 1 176 ? -15.711 32.406 11.523 1 98.69 176 LEU A C 1
ATOM 1354 O O . LEU A 1 176 ? -15.609 32.25 12.734 1 98.69 176 LEU A O 1
ATOM 1358 N N . HIS A 1 177 ? -16.688 33.094 10.883 1 98.62 177 HIS A N 1
ATO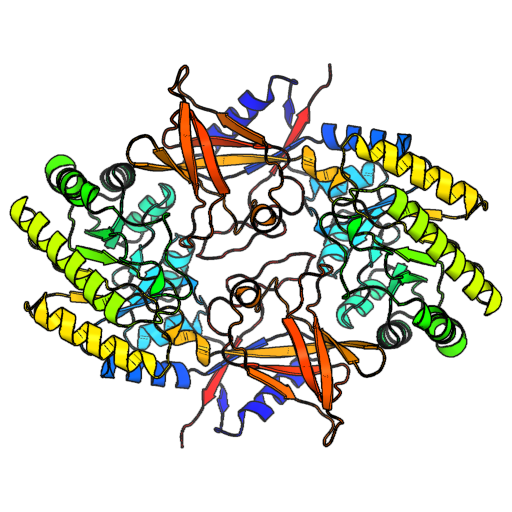M 1359 C CA . HIS A 1 177 ? -17.781 33.594 11.695 1 98.62 177 HIS A CA 1
ATOM 1360 C C . HIS A 1 177 ? -18.453 32.5 12.477 1 98.62 177 HIS A C 1
ATOM 1362 O O . HIS A 1 177 ? -18.734 32.625 13.672 1 98.62 177 HIS A O 1
ATOM 1368 N N . TYR A 1 178 ? -18.656 31.406 11.797 1 98.5 178 TYR A N 1
ATOM 1369 C CA . TYR A 1 178 ? -19.312 30.281 12.445 1 98.5 178 TYR A CA 1
ATOM 1370 C C . TYR A 1 178 ? -18.453 29.719 13.562 1 98.5 178 TYR A C 1
ATOM 1372 O O . TYR A 1 178 ? -18.922 29.5 14.68 1 98.5 178 TYR A O 1
ATOM 1380 N N . ALA A 1 179 ? -17.188 29.438 13.328 1 98.75 179 ALA A N 1
ATOM 1381 C CA . ALA A 1 179 ? -16.281 28.797 14.273 1 98.75 179 ALA A CA 1
ATOM 1382 C C . ALA A 1 179 ? -16.062 29.656 15.516 1 98.75 179 ALA A C 1
ATOM 1384 O O . ALA A 1 179 ? -16.109 29.156 16.641 1 98.75 179 ALA A O 1
ATOM 1385 N N . CYS A 1 180 ? -15.953 30.969 15.305 1 98.5 180 CYS A N 1
ATOM 1386 C CA . CYS A 1 180 ? -15.547 31.844 16.391 1 98.5 180 CYS A CA 1
ATOM 1387 C C . CYS A 1 180 ? -16.766 32.5 17.047 1 98.5 180 CYS A C 1
ATOM 1389 O O . CYS A 1 180 ? -16.891 32.469 18.281 1 98.5 180 CYS A O 1
ATOM 1391 N N . ASN A 1 181 ? -17.625 33.031 16.25 1 97.5 181 ASN A N 1
ATOM 1392 C CA . ASN A 1 181 ? -18.703 33.875 16.781 1 97.5 181 ASN A CA 1
ATOM 1393 C C . ASN A 1 181 ? -19.953 33.062 17.094 1 97.5 181 ASN A C 1
ATOM 1395 O O . ASN A 1 181 ? -20.75 33.438 17.953 1 97.5 181 ASN A O 1
ATOM 1399 N N . VAL A 1 182 ? -20.109 31.953 16.453 1 97.94 182 VAL A N 1
ATOM 1400 C CA . VAL A 1 182 ? -21.281 31.125 16.703 1 97.94 182 VAL A CA 1
ATOM 1401 C C . VAL A 1 182 ? -20.906 29.953 17.625 1 97.94 182 VAL A C 1
ATOM 1403 O O . VAL A 1 182 ? -21.484 29.797 18.703 1 97.94 182 VAL A O 1
ATOM 1406 N N . ALA A 1 183 ? -19.906 29.219 17.297 1 98.19 183 ALA A N 1
ATOM 1407 C CA . ALA A 1 183 ? -19.516 28.016 18.047 1 98.19 183 ALA A CA 1
ATOM 1408 C C . ALA A 1 183 ? -18.656 28.391 19.25 1 98.19 183 ALA A C 1
ATOM 1410 O O . ALA A 1 183 ? -18.5 27.578 20.172 1 98.19 183 ALA A O 1
ATOM 1411 N N . GLY A 1 184 ? -17.938 29.5 19.188 1 98 184 GLY A N 1
ATOM 1412 C CA . GLY A 1 184 ? -17.172 29.984 20.328 1 98 184 GLY A CA 1
ATOM 1413 C C . GLY A 1 184 ? -15.805 29.344 20.438 1 98 184 GLY A C 1
ATOM 1414 O O . GLY A 1 184 ? -15.258 29.234 21.547 1 98 184 GLY A O 1
ATOM 1415 N N . LEU A 1 185 ? -15.289 28.797 19.375 1 98.5 185 LEU A N 1
ATOM 1416 C CA . LEU A 1 185 ? -13.984 28.156 19.391 1 98.5 185 LEU A CA 1
ATOM 1417 C C . LEU A 1 185 ? -12.875 29.172 19.141 1 98.5 185 LEU A C 1
ATOM 1419 O O . LEU A 1 185 ? -13.141 30.297 18.719 1 98.5 185 LEU A O 1
ATOM 1423 N N . LYS A 1 186 ? -11.664 28.844 19.5 1 98.62 186 LYS A N 1
ATOM 1424 C CA . LYS A 1 186 ? -10.516 29.734 19.375 1 98.62 186 LYS A CA 1
ATOM 1425 C C . LYS A 1 186 ? -9.719 29.438 18.109 1 98.62 186 LYS A C 1
ATOM 1427 O O . LYS A 1 186 ? -8.891 28.516 18.094 1 98.62 186 LYS A O 1
ATOM 1432 N N . VAL A 1 187 ? -9.961 30.234 17.125 1 98.81 187 VAL A N 1
ATOM 1433 C CA . VAL A 1 187 ? -9.133 30.156 15.93 1 98.81 187 VAL A CA 1
ATOM 1434 C C . VAL A 1 187 ? -7.926 31.094 16.078 1 98.81 187 VAL A C 1
ATOM 1436 O O . VAL A 1 187 ? -8.07 32.312 16.125 1 98.81 187 VAL A O 1
ATOM 1439 N N . VAL A 1 188 ? -6.715 30.484 16.109 1 98.75 188 VAL A N 1
ATOM 1440 C CA . VAL A 1 188 ? -5.555 31.25 16.547 1 98.75 188 VAL A CA 1
ATOM 1441 C C . VAL A 1 188 ? -4.602 31.453 15.375 1 98.75 188 VAL A C 1
ATOM 1443 O O . VAL A 1 188 ? -3.529 32.031 15.531 1 98.75 188 VAL A O 1
ATOM 1446 N N . GLY A 1 189 ? -4.98 30.953 14.219 1 98.75 189 GLY A N 1
ATOM 1447 C CA . GLY A 1 189 ? -4.09 31.156 13.086 1 98.75 189 GLY A CA 1
ATOM 1448 C C . GLY A 1 189 ? -4.609 30.531 11.805 1 98.75 189 GLY A C 1
ATOM 1449 O O . GLY A 1 189 ? -5.785 30.172 11.711 1 98.75 189 GLY A O 1
ATOM 1450 N N . VAL A 1 190 ? -3.713 30.562 10.773 1 98.81 190 VAL A N 1
ATOM 1451 C CA . VAL A 1 190 ? -4.012 30.094 9.422 1 98.81 190 VAL A CA 1
ATOM 1452 C C . VAL A 1 190 ? -2.936 29.109 8.961 1 98.81 190 VAL A C 1
ATOM 1454 O O . VAL A 1 190 ? -1.758 29.281 9.289 1 98.81 190 VAL A O 1
ATOM 1457 N N . SER A 1 191 ? -3.398 28.078 8.312 1 98.56 191 SER A N 1
ATOM 1458 C CA . SER A 1 191 ? -2.492 27.094 7.73 1 98.56 191 SER A CA 1
ATOM 1459 C C . SER A 1 191 ? -2.742 26.922 6.234 1 98.56 191 SER A C 1
ATOM 1461 O O . SER A 1 191 ? -3.879 27.047 5.773 1 98.56 191 SER A O 1
ATOM 1463 N N . PHE A 1 192 ? -1.685 26.703 5.473 1 97 192 PHE A N 1
ATOM 1464 C CA . PHE A 1 192 ? -1.79 26.266 4.09 1 97 192 PHE A CA 1
ATOM 1465 C C . PHE A 1 192 ? -0.726 25.219 3.777 1 97 192 PHE A C 1
ATOM 1467 O O . PHE A 1 192 ? 0.195 25 4.57 1 97 192 PHE A O 1
ATOM 1474 N N . HIS A 1 193 ? -0.901 24.5 2.742 1 95.44 193 HIS A N 1
ATOM 1475 C CA . HIS A 1 193 ? 0.068 23.547 2.236 1 95.44 193 HIS A CA 1
ATOM 1476 C C . HIS A 1 193 ? 0.115 23.562 0.712 1 95.44 193 HIS A C 1
ATOM 1478 O O . HIS A 1 193 ? -0.916 23.391 0.053 1 95.44 193 HIS A O 1
ATOM 1484 N N . VAL A 1 194 ? 1.267 23.688 0.172 1 93.19 194 VAL A N 1
ATOM 1485 C CA . VAL A 1 194 ? 1.379 23.922 -1.265 1 93.19 194 VAL A CA 1
ATOM 1486 C C . VAL A 1 194 ? 1.51 22.594 -1.997 1 93.19 194 VAL A C 1
ATOM 1488 O O . VAL A 1 194 ? 1.583 22.547 -3.229 1 93.19 194 VAL A O 1
ATOM 1491 N N . GLY A 1 195 ? 1.552 21.469 -1.293 1 89.88 195 GLY A N 1
ATOM 1492 C CA . GLY A 1 195 ? 1.772 20.156 -1.877 1 89.88 195 GLY A CA 1
ATOM 1493 C C . GLY A 1 195 ? 3.184 19.641 -1.672 1 89.88 195 GLY A C 1
ATOM 1494 O O . GLY A 1 195 ? 3.979 20.25 -0.962 1 89.88 195 GLY A O 1
ATOM 1495 N N . SER A 1 196 ? 3.455 18.469 -2.295 1 87.69 196 SER A N 1
ATOM 1496 C CA . SER A 1 196 ? 4.766 17.844 -2.121 1 87.69 196 SER A CA 1
ATOM 1497 C C . SER A 1 196 ? 5.73 18.281 -3.221 1 87.69 196 SER A C 1
ATOM 1499 O O . SER A 1 196 ? 5.344 18.391 -4.387 1 87.69 196 SER A O 1
ATOM 1501 N N . ILE A 1 197 ? 6.953 18.531 -2.818 1 87.56 197 ILE A N 1
ATOM 1502 C CA . ILE A 1 197 ? 8.047 18.891 -3.713 1 87.56 197 ILE A CA 1
ATOM 1503 C C . ILE A 1 197 ? 7.703 20.156 -4.477 1 87.56 197 ILE A C 1
ATOM 1505 O O . ILE A 1 197 ? 7.434 20.109 -5.68 1 87.56 197 ILE A O 1
ATOM 1509 N N . ALA A 1 198 ? 7.809 21.234 -3.795 1 90.12 198 ALA A N 1
ATOM 1510 C CA . ALA A 1 198 ? 7.578 22.531 -4.406 1 90.12 198 ALA A CA 1
ATOM 1511 C C . ALA A 1 198 ? 8.602 22.812 -5.5 1 90.12 198 ALA A C 1
ATOM 1513 O O . ALA A 1 198 ? 9.789 22.531 -5.336 1 90.12 198 ALA A O 1
ATOM 1514 N N . GLN A 1 199 ? 8.172 23.375 -6.566 1 90.25 199 GLN A N 1
ATOM 1515 C CA . GLN A 1 199 ? 9.047 23.625 -7.707 1 90.25 199 GLN A CA 1
ATOM 1516 C C . GLN A 1 199 ? 9.195 25.125 -7.961 1 90.25 199 GLN A C 1
ATOM 1518 O O . GLN A 1 199 ? 10.18 25.562 -8.547 1 90.25 199 GLN A O 1
ATOM 1523 N N . ASP A 1 200 ? 8.25 25.922 -7.465 1 92.94 200 ASP A N 1
ATOM 1524 C CA . ASP A 1 200 ? 8.227 27.359 -7.66 1 92.94 200 ASP A CA 1
ATOM 1525 C C . ASP A 1 200 ? 8.07 28.094 -6.328 1 92.94 200 ASP A C 1
ATOM 1527 O O . ASP A 1 200 ? 6.988 28.109 -5.738 1 92.94 200 ASP A O 1
ATOM 1531 N N . PRO A 1 201 ? 9.117 28.812 -5.922 1 94.62 201 PRO A N 1
ATOM 1532 C CA . PRO A 1 201 ? 9.086 29.484 -4.629 1 94.62 201 PRO A CA 1
ATOM 1533 C C . PRO A 1 201 ? 7.961 30.516 -4.535 1 94.62 201 PRO A C 1
ATOM 1535 O O . PRO A 1 201 ? 7.469 30.797 -3.439 1 94.62 201 PRO A O 1
ATOM 1538 N N . THR A 1 202 ? 7.527 31.062 -5.641 1 94.25 202 THR A N 1
ATOM 1539 C CA . THR A 1 202 ? 6.551 32.156 -5.633 1 94.25 202 THR A CA 1
ATOM 1540 C C . THR A 1 202 ? 5.207 31.656 -5.102 1 94.25 202 THR A C 1
ATOM 1542 O O . THR A 1 202 ? 4.371 32.469 -4.676 1 94.25 202 THR A O 1
ATOM 1545 N N . ILE A 1 203 ? 5 30.391 -5.152 1 94.88 203 ILE A N 1
ATOM 1546 C CA . ILE A 1 203 ? 3.74 29.844 -4.66 1 94.88 203 ILE A CA 1
ATOM 1547 C C . ILE A 1 203 ? 3.602 30.125 -3.166 1 94.88 203 ILE A C 1
ATOM 1549 O O . ILE A 1 203 ? 2.492 30.328 -2.666 1 94.88 203 ILE A O 1
ATOM 1553 N N . TYR A 1 204 ? 4.719 30.156 -2.473 1 96.69 204 TYR A N 1
ATOM 1554 C CA . TYR A 1 204 ? 4.684 30.453 -1.043 1 96.69 204 TYR A CA 1
ATOM 1555 C C . TYR A 1 204 ? 4.312 31.906 -0.789 1 96.69 204 TYR A C 1
ATOM 1557 O O . TYR A 1 204 ? 3.555 32.219 0.136 1 96.69 204 TYR A O 1
ATOM 1565 N N . ARG A 1 205 ? 4.887 32.781 -1.589 1 97.12 205 ARG A N 1
ATOM 1566 C CA . ARG A 1 205 ? 4.555 34.188 -1.418 1 97.12 205 ARG A CA 1
ATOM 1567 C C . ARG A 1 205 ? 3.061 34.406 -1.613 1 97.12 205 ARG A C 1
ATOM 1569 O O . ARG A 1 205 ? 2.434 35.125 -0.828 1 97.12 205 ARG A O 1
ATOM 1576 N N . GLN A 1 206 ? 2.541 33.844 -2.639 1 96.81 206 GLN A N 1
ATOM 1577 C CA . GLN A 1 206 ? 1.114 33.969 -2.908 1 96.81 206 GLN A CA 1
ATOM 1578 C C . GLN A 1 206 ? 0.281 33.406 -1.766 1 96.81 206 GLN A C 1
ATOM 1580 O O . GLN A 1 206 ? -0.71 34 -1.35 1 96.81 206 GLN A O 1
ATOM 1585 N N . ALA A 1 207 ? 0.637 32.25 -1.286 1 96.81 207 ALA A N 1
ATOM 1586 C CA . ALA A 1 207 ? -0.091 31.609 -0.2 1 96.81 207 ALA A CA 1
ATOM 1587 C C . ALA A 1 207 ? -0.027 32.438 1.079 1 96.81 207 ALA A C 1
ATOM 1589 O O . ALA A 1 207 ? -1.016 32.562 1.808 1 96.81 207 ALA A O 1
ATOM 1590 N N . ILE A 1 208 ? 1.108 33 1.347 1 98.12 208 ILE A N 1
ATOM 1591 C CA . ILE A 1 208 ? 1.284 33.844 2.529 1 98.12 208 ILE A CA 1
ATOM 1592 C C . ILE A 1 208 ? 0.431 35.094 2.404 1 98.12 208 ILE A C 1
ATOM 1594 O O . ILE A 1 208 ? -0.192 35.531 3.377 1 98.12 208 ILE A O 1
ATOM 1598 N N . ALA A 1 209 ? 0.391 35.656 1.207 1 98.12 209 ALA A N 1
ATOM 1599 C CA . ALA A 1 209 ? -0.484 36.781 0.965 1 98.12 209 ALA A CA 1
ATOM 1600 C C . ALA A 1 209 ? -1.943 36.438 1.226 1 98.12 209 ALA A C 1
ATOM 1602 O O . ALA A 1 209 ? -2.688 37.219 1.823 1 98.12 209 ALA A O 1
ATOM 1603 N N . ASN A 1 210 ? -2.357 35.312 0.731 1 97.81 210 ASN A N 1
ATOM 1604 C CA . ASN A 1 210 ? -3.717 34.812 0.978 1 97.81 210 ASN A CA 1
ATOM 1605 C C . ASN A 1 210 ? -3.986 34.656 2.469 1 97.81 210 ASN A C 1
ATOM 1607 O O . ASN A 1 210 ? -5.078 34.969 2.947 1 97.81 210 ASN A O 1
ATOM 1611 N N . ALA A 1 211 ? -3.014 34.094 3.18 1 98.56 211 ALA A N 1
ATOM 1612 C CA . ALA A 1 211 ? -3.154 33.938 4.625 1 98.56 211 ALA A CA 1
ATOM 1613 C C . ALA A 1 211 ? -3.328 35.312 5.312 1 98.56 211 ALA A C 1
ATOM 1615 O O . ALA A 1 211 ? -4.121 35.438 6.246 1 98.56 211 ALA A O 1
ATOM 1616 N N . ARG A 1 212 ? -2.564 36.312 4.844 1 98.38 212 ARG A N 1
ATOM 1617 C CA . ARG A 1 212 ? -2.689 37.656 5.395 1 98.38 212 ARG A CA 1
ATOM 1618 C C . ARG A 1 212 ? -4.113 38.188 5.238 1 98.38 212 ARG A C 1
ATOM 1620 O O . ARG A 1 212 ? -4.66 38.781 6.164 1 98.38 212 ARG A O 1
ATOM 1627 N N . ALA A 1 213 ? -4.664 37.875 4.145 1 98.25 213 ALA A N 1
ATOM 1628 C CA . ALA A 1 213 ? -6.039 38.312 3.9 1 98.25 213 ALA A CA 1
ATOM 1629 C C . ALA A 1 213 ? -6.992 37.656 4.914 1 98.25 213 ALA A C 1
ATOM 1631 O O . ALA A 1 213 ? -7.969 38.312 5.328 1 98.25 213 ALA A O 1
ATOM 1632 N N . VAL A 1 214 ? -6.758 36.469 5.297 1 98.69 214 VAL A N 1
ATOM 1633 C CA . VAL A 1 214 ? -7.582 35.812 6.293 1 98.69 214 VAL A CA 1
ATOM 1634 C C . VAL A 1 214 ? -7.434 36.5 7.645 1 98.69 214 VAL A C 1
ATOM 1636 O O . VAL A 1 214 ? -8.414 36.688 8.367 1 98.69 214 VAL A O 1
ATOM 1639 N N . PHE A 1 215 ? -6.207 36.844 8.039 1 98.5 215 PHE A N 1
ATOM 1640 C CA . PHE A 1 215 ? -5.98 37.594 9.273 1 98.5 215 PHE A CA 1
ATOM 1641 C C . PHE A 1 215 ? -6.801 38.875 9.281 1 98.5 215 PHE A C 1
ATOM 1643 O O . PHE A 1 215 ? -7.371 39.25 10.305 1 98.5 215 PHE A O 1
ATOM 1650 N N . ASP A 1 216 ? -6.902 39.531 8.125 1 98.12 216 ASP A N 1
ATOM 1651 C CA . ASP A 1 216 ? -7.668 40.75 8 1 98.12 216 ASP A CA 1
ATOM 1652 C C . ASP A 1 216 ? -9.164 40.5 8.172 1 98.12 216 ASP A C 1
ATOM 1654 O O . ASP A 1 216 ? -9.859 41.25 8.828 1 98.12 216 ASP A O 1
ATOM 1658 N N . ILE A 1 217 ? -9.609 39.438 7.555 1 98.38 217 ILE A N 1
ATOM 1659 C CA . ILE A 1 217 ? -11.008 39.062 7.691 1 98.38 217 ILE A CA 1
ATOM 1660 C C . ILE A 1 217 ? -11.336 38.781 9.156 1 98.38 217 ILE A C 1
ATOM 1662 O O . ILE A 1 217 ? -12.383 39.188 9.656 1 98.38 217 ILE A O 1
ATOM 1666 N N . ALA A 1 218 ? -10.445 38.094 9.828 1 98.31 218 ALA A N 1
ATOM 1667 C CA . ALA A 1 218 ? -10.633 37.781 11.242 1 98.31 218 ALA A CA 1
ATOM 1668 C C . ALA A 1 218 ? -10.75 39.062 12.07 1 98.31 218 ALA A C 1
ATOM 1670 O O . ALA A 1 218 ? -11.602 39.156 12.953 1 98.31 218 ALA A O 1
ATOM 1671 N N . HIS A 1 219 ? -9.883 40 11.773 1 97 219 HIS A N 1
ATOM 1672 C CA . HIS A 1 219 ? -9.93 41.281 12.453 1 97 219 HIS A CA 1
ATOM 1673 C C . HIS A 1 219 ? -11.273 42 12.227 1 97 219 HIS A C 1
ATOM 1675 O O . HIS A 1 219 ? -11.883 42.5 13.172 1 97 219 HIS A O 1
ATOM 1681 N N . TYR A 1 220 ? -11.656 41.938 11.031 1 97.31 220 TYR A N 1
ATOM 1682 C CA . TYR A 1 220 ? -12.914 42.562 10.648 1 97.31 220 TYR A CA 1
ATOM 1683 C C . TYR A 1 220 ? -14.086 41.938 11.391 1 97.31 220 TYR A C 1
ATOM 1685 O O . TYR A 1 220 ? -15.039 42.625 11.773 1 97.31 220 TYR A O 1
ATOM 1693 N N . LEU A 1 221 ? -14.039 40.656 11.633 1 97.75 221 LEU A N 1
ATOM 1694 C CA . LEU A 1 221 ? -15.109 39.906 12.266 1 97.75 221 LEU A CA 1
ATOM 1695 C C . LEU A 1 221 ? -15.055 40.031 13.781 1 97.75 221 LEU A C 1
ATOM 1697 O O . LEU A 1 221 ? -15.898 39.469 14.492 1 97.75 221 LEU A O 1
ATOM 1701 N N . GLY A 1 222 ? -14.031 40.719 14.32 1 97.62 222 GLY A N 1
ATOM 1702 C CA . GLY A 1 222 ? -13.883 40.906 15.75 1 97.62 222 GLY A CA 1
ATOM 1703 C C . GLY A 1 222 ? -13.305 39.688 16.453 1 97.62 222 GLY A C 1
ATOM 1704 O O . GLY A 1 222 ? -13.477 39.5 17.656 1 97.62 222 GLY A O 1
ATOM 1705 N N . ILE A 1 223 ? -12.703 38.812 15.688 1 97.5 223 ILE A N 1
ATOM 1706 C CA . ILE A 1 223 ? -12.031 37.625 16.234 1 97.5 223 ILE A CA 1
ATOM 1707 C C . ILE A 1 223 ? -10.711 38.062 16.875 1 97.5 223 ILE A C 1
ATOM 1709 O O . ILE A 1 223 ? -9.992 38.906 16.344 1 97.5 223 ILE A O 1
ATOM 1713 N N . PRO A 1 224 ? -10.43 37.438 18.094 1 96.62 224 PRO A N 1
ATOM 1714 C CA . PRO A 1 224 ? -9.133 37.75 18.703 1 96.62 224 PRO A CA 1
ATOM 1715 C C . PRO A 1 224 ? -7.969 37.594 17.719 1 96.62 224 PRO A C 1
ATOM 1717 O O . PRO A 1 224 ? -7.996 36.719 16.859 1 96.62 224 PRO A O 1
ATOM 1720 N N . LYS A 1 225 ? -7 38.438 17.922 1 96.88 225 LYS A N 1
ATOM 1721 C CA . LYS A 1 225 ? -5.859 38.469 17.016 1 96.88 225 LYS A CA 1
ATOM 1722 C C . LYS A 1 225 ? -5.227 37.094 16.859 1 96.88 225 LYS A C 1
ATOM 1724 O O . LYS A 1 225 ? -4.863 36.438 17.859 1 96.88 225 LYS A O 1
ATOM 1729 N N . MET A 1 226 ? -5.102 36.656 15.656 1 97.94 226 MET A N 1
ATOM 1730 C CA . MET A 1 226 ? -4.43 35.406 15.359 1 97.94 226 MET A CA 1
ATOM 1731 C C . MET A 1 226 ? -2.924 35.5 15.57 1 97.94 226 MET A C 1
ATOM 1733 O O . MET A 1 226 ? -2.354 36.594 15.398 1 97.94 226 MET A O 1
ATOM 1737 N N . GLN A 1 227 ? -2.318 34.344 15.914 1 97.69 227 GLN A N 1
ATOM 1738 C CA . GLN A 1 227 ? -0.929 34.438 16.344 1 97.69 227 GLN A CA 1
ATOM 1739 C C . GLN A 1 227 ? -0.068 33.406 15.617 1 97.69 227 GLN A C 1
ATOM 1741 O O . GLN A 1 227 ? 1.158 33.406 15.734 1 97.69 227 GLN A O 1
ATOM 1746 N N . ILE A 1 228 ? -0.624 32.562 14.805 1 98.75 228 ILE A N 1
ATOM 1747 C CA . ILE A 1 228 ? 0.147 31.453 14.234 1 98.75 228 ILE A CA 1
ATOM 1748 C C . ILE A 1 228 ? -0.049 31.422 12.719 1 98.75 228 ILE A C 1
ATOM 1750 O O . ILE A 1 228 ? -1.177 31.516 12.227 1 98.75 228 ILE A O 1
ATOM 1754 N N . LEU A 1 229 ? 1.01 31.359 12 1 98.88 229 LEU A N 1
ATOM 1755 C CA . LEU A 1 229 ? 1.022 31.078 10.562 1 98.88 229 LEU A CA 1
ATOM 1756 C C . LEU A 1 229 ? 1.748 29.781 10.273 1 98.88 229 LEU A C 1
ATOM 1758 O O . LEU A 1 229 ? 2.945 29.656 10.539 1 98.88 229 LEU A O 1
ATOM 1762 N N . ASP A 1 230 ? 1.024 28.797 9.82 1 98.81 230 ASP A N 1
ATOM 1763 C CA . ASP A 1 230 ? 1.595 27.531 9.375 1 98.81 230 ASP A CA 1
ATOM 1764 C C . ASP A 1 230 ? 1.806 27.516 7.867 1 98.81 230 ASP A C 1
ATOM 1766 O O . ASP A 1 230 ? 0.84 27.469 7.102 1 98.81 230 ASP A O 1
ATOM 1770 N N . ILE A 1 231 ? 3.051 27.438 7.457 1 98.25 231 ILE A N 1
ATOM 1771 C CA . ILE A 1 231 ? 3.342 27.625 6.043 1 98.25 231 ILE A CA 1
ATOM 1772 C C . ILE A 1 231 ? 3.43 26.266 5.348 1 98.25 231 ILE A C 1
ATOM 1774 O O . ILE A 1 231 ? 3.928 26.172 4.227 1 98.25 231 ILE A O 1
ATOM 1778 N N . GLY A 1 232 ? 3.055 25.203 6.012 1 97.12 232 GLY A N 1
ATOM 1779 C CA . GLY A 1 232 ? 2.887 23.891 5.398 1 97.12 232 GLY A CA 1
ATOM 1780 C C . GLY A 1 232 ? 4.203 23.234 5.023 1 97.12 232 GLY A C 1
ATOM 1781 O O . GLY A 1 232 ? 5.176 23.312 5.773 1 97.12 232 GLY A O 1
ATOM 1782 N N . GLY A 1 233 ? 4.113 22.375 3.93 1 95.62 233 GLY A N 1
ATOM 1783 C CA . GLY A 1 233 ? 5.258 21.578 3.51 1 95.62 233 GLY A CA 1
ATOM 1784 C C . GLY A 1 233 ? 5.676 21.844 2.076 1 95.62 233 GLY A C 1
ATOM 1785 O O . GLY A 1 233 ? 5.527 22.969 1.581 1 95.62 233 GLY A O 1
ATOM 1786 N N . GLY A 1 234 ? 6.367 20.844 1.521 1 93.62 234 GLY A N 1
ATOM 1787 C CA . GLY A 1 234 ? 6.816 20.922 0.14 1 93.62 234 GLY A CA 1
ATOM 1788 C C . GLY A 1 234 ? 8.32 21.078 0.009 1 93.62 234 GLY A C 1
ATOM 1789 O O . GLY A 1 234 ? 8.844 21.172 -1.103 1 93.62 234 GLY A O 1
ATOM 1790 N N . PHE A 1 235 ? 9.016 20.984 1.095 1 96.5 235 PHE A N 1
ATOM 1791 C CA . PHE A 1 235 ? 10.445 21.281 1.123 1 96.5 235 PHE A CA 1
ATOM 1792 C C . PHE A 1 235 ? 11.273 20.031 0.821 1 96.5 235 PHE A C 1
ATOM 1794 O O . PHE A 1 235 ? 10.93 18.938 1.26 1 96.5 235 PHE A O 1
ATOM 1801 N N . ARG A 1 236 ? 12.336 20.188 0.066 1 94.12 236 ARG A N 1
ATOM 1802 C CA . ARG A 1 236 ? 13.406 19.219 -0.128 1 94.12 236 ARG A CA 1
ATOM 1803 C C . ARG A 1 236 ? 14.766 19.828 0.202 1 94.12 236 ARG A C 1
ATOM 1805 O O . ARG A 1 236 ? 14.945 21.047 0.108 1 94.12 236 ARG A O 1
ATOM 1812 N N . SER A 1 237 ? 15.609 19 0.592 1 94.31 237 SER A N 1
ATOM 1813 C CA . SER A 1 237 ? 16.938 19.516 0.931 1 94.31 237 SER A CA 1
ATOM 1814 C C . SER A 1 237 ? 17.797 19.719 -0.318 1 94.31 237 SER A C 1
ATOM 1816 O O . SER A 1 237 ? 18.859 19.109 -0.443 1 94.31 237 SER A O 1
ATOM 1818 N N . THR A 1 238 ? 17.312 20.422 -1.273 1 92.12 238 THR A N 1
ATOM 1819 C CA . THR A 1 238 ? 18.016 20.812 -2.502 1 92.12 238 THR A CA 1
ATOM 1820 C C . THR A 1 238 ? 18.344 22.297 -2.496 1 92.12 238 THR A C 1
ATOM 1822 O O . THR A 1 238 ? 17.938 23.031 -1.592 1 92.12 238 THR A O 1
ATOM 1825 N N . PRO A 1 239 ? 19.094 22.75 -3.477 1 92.06 239 PRO A N 1
ATOM 1826 C CA . PRO A 1 239 ? 19.406 24.188 -3.543 1 92.06 239 PRO A CA 1
ATOM 1827 C C . PRO A 1 239 ? 18.156 25.047 -3.656 1 92.06 239 PRO A C 1
ATOM 1829 O O . PRO A 1 239 ? 18.172 26.219 -3.23 1 92.06 239 PRO A O 1
ATOM 1832 N N . LEU A 1 240 ? 17.156 24.5 -4.145 1 95.19 240 LEU A N 1
ATOM 1833 C CA . LEU A 1 240 ? 15.906 25.234 -4.262 1 95.19 240 LEU A CA 1
ATOM 1834 C C . LEU A 1 240 ? 15.367 25.609 -2.885 1 95.19 240 LEU A C 1
ATOM 1836 O O . LEU A 1 240 ? 14.641 26.594 -2.746 1 95.19 240 LEU A O 1
ATOM 1840 N N . PHE A 1 241 ? 15.75 24.891 -1.889 1 97.38 241 PHE A N 1
ATOM 1841 C CA . PHE A 1 241 ? 15.281 25.141 -0.532 1 97.38 241 PHE A CA 1
ATOM 1842 C C . PHE A 1 241 ? 15.68 26.547 -0.082 1 97.38 241 PHE A C 1
ATOM 1844 O O . PHE A 1 241 ? 14.867 27.266 0.499 1 97.38 241 PHE A O 1
ATOM 1851 N N . GLU A 1 242 ? 16.859 26.891 -0.398 1 97.38 242 GLU A N 1
ATOM 1852 C CA . GLU A 1 242 ? 17.328 28.219 0.006 1 97.38 242 GLU A CA 1
ATOM 1853 C C . GLU A 1 242 ? 16.562 29.328 -0.715 1 97.38 242 GLU A C 1
ATOM 1855 O O . GLU A 1 242 ? 16.297 30.375 -0.136 1 97.38 242 GLU A O 1
ATOM 1860 N N . GLU A 1 243 ? 16.25 29.062 -1.917 1 97.38 243 GLU A N 1
ATOM 1861 C CA . GLU A 1 243 ? 15.453 30.016 -2.66 1 97.38 243 GLU A CA 1
ATOM 1862 C C . GLU A 1 243 ? 14.055 30.156 -2.055 1 97.38 243 GLU A C 1
ATOM 1864 O O . GLU A 1 243 ? 13.539 31.266 -1.913 1 97.38 243 GLU A O 1
ATOM 1869 N N . ILE A 1 244 ? 13.469 29.062 -1.727 1 97.56 244 ILE A N 1
ATOM 1870 C CA . ILE A 1 244 ? 12.156 29.062 -1.095 1 97.56 244 ILE A CA 1
ATOM 1871 C C . ILE A 1 244 ? 12.211 29.828 0.228 1 97.56 244 ILE A C 1
ATOM 1873 O O . ILE A 1 244 ? 11.352 30.656 0.509 1 97.56 244 ILE A O 1
ATOM 1877 N N . ALA A 1 245 ? 13.258 29.547 0.988 1 98.25 245 ALA A N 1
ATOM 1878 C CA . ALA A 1 245 ? 13.406 30.203 2.285 1 98.25 245 ALA A CA 1
ATOM 1879 C C . ALA A 1 245 ? 13.508 31.719 2.127 1 98.25 245 ALA A C 1
ATOM 1881 O O . ALA A 1 245 ? 12.898 32.469 2.895 1 98.25 245 ALA A O 1
ATOM 1882 N N . SER A 1 246 ? 14.258 32.094 1.122 1 97.94 246 SER A N 1
ATOM 1883 C CA . SER A 1 246 ? 14.398 33.531 0.868 1 97.94 246 SER A CA 1
ATOM 1884 C C . SER A 1 246 ? 13.062 34.188 0.533 1 97.94 246 SER A C 1
ATOM 1886 O O . SER A 1 246 ? 12.711 35.219 1.083 1 97.94 246 SER A O 1
ATOM 1888 N N . VAL A 1 247 ? 12.328 33.562 -0.302 1 97.88 247 VAL A N 1
ATOM 1889 C CA . VAL A 1 247 ? 11.031 34.062 -0.733 1 97.88 247 VAL A CA 1
ATOM 1890 C C . VAL A 1 247 ? 10.07 34.094 0.451 1 97.88 247 VAL A C 1
ATOM 1892 O O . VAL A 1 247 ? 9.328 35.062 0.635 1 97.88 247 VAL A O 1
ATOM 1895 N N . VAL A 1 248 ? 10.055 33.094 1.26 1 98.06 248 VAL A N 1
ATOM 1896 C CA . VAL A 1 248 ? 9.18 33 2.422 1 98.06 248 VAL A CA 1
ATOM 1897 C C . VAL A 1 248 ? 9.523 34.094 3.422 1 98.06 248 VAL A C 1
ATOM 1899 O O . VAL A 1 248 ? 8.641 34.812 3.902 1 98.06 248 VAL A O 1
ATOM 1902 N N . ASN A 1 249 ? 10.836 34.219 3.699 1 97.81 249 ASN A N 1
ATOM 1903 C CA . ASN A 1 249 ? 11.273 35.25 4.645 1 97.81 249 ASN A CA 1
ATOM 1904 C C . ASN A 1 249 ? 10.875 36.625 4.184 1 97.81 249 ASN A C 1
ATOM 1906 O O . ASN A 1 249 ? 10.398 37.438 4.984 1 97.81 249 ASN A O 1
ATOM 1910 N N . GLU A 1 250 ? 11.023 36.875 2.924 1 97.94 250 GLU A N 1
ATOM 1911 C CA . GLU A 1 250 ? 10.633 38.188 2.363 1 97.94 250 GLU A CA 1
ATOM 1912 C C . GLU A 1 250 ? 9.125 38.375 2.451 1 97.94 250 GLU A C 1
ATOM 1914 O O . GLU A 1 250 ? 8.656 39.469 2.795 1 97.94 250 GLU A O 1
ATOM 1919 N N . ALA A 1 251 ? 8.383 37.406 2.088 1 98.12 251 ALA A N 1
ATOM 1920 C CA . ALA A 1 251 ? 6.922 37.469 2.119 1 98.12 251 ALA A CA 1
ATOM 1921 C C . ALA A 1 251 ? 6.418 37.719 3.537 1 98.12 251 ALA A C 1
ATOM 1923 O O . ALA A 1 251 ? 5.504 38.531 3.744 1 98.12 251 ALA A O 1
ATOM 1924 N N . VAL A 1 252 ? 7.016 37.062 4.516 1 97.88 252 VAL A N 1
ATOM 1925 C CA . VAL A 1 252 ? 6.617 37.219 5.91 1 97.88 252 VAL A CA 1
ATOM 1926 C C . VAL A 1 252 ? 6.902 38.656 6.352 1 97.88 252 VAL A C 1
ATOM 1928 O O . VAL A 1 252 ? 6.086 39.281 7.039 1 97.88 252 VAL A O 1
ATOM 1931 N N . GLN A 1 253 ? 8.031 39.125 5.98 1 97 253 GLN A N 1
ATOM 1932 C CA . GLN A 1 253 ? 8.375 40.5 6.309 1 97 253 GLN A CA 1
ATOM 1933 C C . GLN A 1 253 ? 7.379 41.469 5.688 1 97 253 GLN A C 1
ATOM 1935 O O . GLN A 1 253 ? 6.98 42.469 6.32 1 97 253 GLN A O 1
ATOM 1940 N N . ASP A 1 254 ? 6.965 41.188 4.5 1 98.06 254 ASP A N 1
ATOM 1941 C CA . ASP A 1 254 ? 6.082 42.094 3.754 1 98.06 254 ASP A CA 1
ATOM 1942 C C . ASP A 1 254 ? 4.66 42.031 4.309 1 98.06 254 ASP A C 1
ATOM 1944 O O . ASP A 1 254 ? 4 43.094 4.426 1 98.06 254 ASP A O 1
ATOM 1948 N N . PHE A 1 255 ? 4.207 40.844 4.66 1 98.25 255 PHE A N 1
ATOM 1949 C CA . PHE A 1 255 ? 2.779 40.688 4.91 1 98.25 255 PHE A CA 1
ATOM 1950 C C . PHE A 1 255 ? 2.506 40.562 6.402 1 98.25 255 PHE A C 1
ATOM 1952 O O . PHE A 1 255 ? 1.378 40.781 6.852 1 98.25 255 PHE A O 1
ATOM 1959 N N . PHE A 1 256 ? 3.506 40.125 7.148 1 97.38 256 PHE A N 1
ATOM 1960 C CA . PHE A 1 256 ? 3.344 39.906 8.578 1 97.38 256 PHE A CA 1
ATOM 1961 C C . PHE A 1 256 ? 4.449 40.625 9.359 1 97.38 256 PHE A C 1
ATOM 1963 O O . PHE A 1 256 ? 5.27 39.969 10.008 1 97.38 256 PHE A O 1
ATOM 1970 N N . PRO A 1 257 ? 4.426 41.844 9.492 1 91.38 257 PRO A N 1
ATOM 1971 C CA . PRO A 1 257 ? 5.5 42.594 10.156 1 91.38 257 PRO A CA 1
ATOM 1972 C C . PRO A 1 257 ? 5.469 42.438 11.68 1 91.38 257 PRO A C 1
ATOM 1974 O O . PRO A 1 257 ? 6.402 42.844 12.367 1 91.38 257 PRO A O 1
ATOM 1977 N N . ASP A 1 258 ? 4.562 41.75 12.25 1 92.12 258 ASP A N 1
ATOM 1978 C CA . ASP A 1 258 ? 4.469 41.531 13.688 1 92.12 258 ASP A CA 1
ATOM 1979 C C . ASP A 1 258 ? 5.543 40.562 14.164 1 92.12 258 ASP A C 1
ATOM 1981 O O . ASP A 1 258 ? 5.508 39.375 13.82 1 92.12 258 ASP A O 1
ATOM 1985 N N . PRO A 1 259 ? 6.445 40.938 15 1 91.06 259 PRO A N 1
ATOM 1986 C CA . PRO A 1 259 ? 7.531 40.062 15.453 1 91.06 259 PRO A CA 1
ATOM 1987 C C . PRO A 1 259 ? 7.051 38.969 16.406 1 91.06 259 PRO A C 1
ATOM 1989 O O . PRO A 1 259 ? 7.797 38.031 16.703 1 91.06 259 PRO A O 1
ATOM 1992 N N . ASN A 1 260 ? 5.848 39.125 16.859 1 93.56 260 ASN A N 1
ATOM 1993 C CA . ASN A 1 260 ? 5.332 38.125 17.812 1 93.56 260 ASN A CA 1
ATOM 1994 C C . ASN A 1 260 ? 4.621 37 17.109 1 93.56 260 ASN A C 1
ATOM 1996 O O . ASN A 1 260 ? 4.203 36.031 17.75 1 93.56 260 ASN A O 1
ATOM 2000 N N . LEU A 1 261 ? 4.465 37.125 15.789 1 97.12 261 LEU A N 1
ATOM 2001 C CA . LEU A 1 261 ? 3.83 36.062 15.031 1 97.12 261 LEU A CA 1
ATOM 2002 C C . LEU A 1 261 ? 4.652 34.781 15.102 1 97.12 261 LEU A C 1
ATOM 2004 O O . LEU A 1 261 ? 5.867 34.812 14.875 1 97.12 261 LEU A O 1
ATOM 2008 N N . LYS A 1 262 ? 4.023 33.719 15.531 1 98.38 262 LYS A N 1
ATOM 2009 C CA . LYS A 1 262 ? 4.66 32.406 15.484 1 98.38 262 LYS A CA 1
ATOM 2010 C C . LYS A 1 262 ? 4.492 31.766 14.109 1 98.38 262 LYS A C 1
ATOM 2012 O O . LYS A 1 262 ? 3.369 31.609 13.625 1 98.38 262 LYS A O 1
ATOM 2017 N N . ILE A 1 263 ? 5.582 31.453 13.5 1 98.69 263 ILE A N 1
ATOM 2018 C CA . ILE A 1 263 ? 5.539 30.812 12.195 1 98.69 263 ILE A CA 1
ATOM 2019 C C . ILE A 1 263 ? 6.008 29.359 12.32 1 98.69 263 ILE A C 1
ATOM 2021 O O . ILE A 1 263 ? 7.055 29.094 12.914 1 98.69 263 ILE A O 1
ATOM 2025 N N . ILE A 1 264 ? 5.203 28.438 11.852 1 98.81 264 ILE A N 1
ATOM 2026 C CA . ILE A 1 264 ? 5.574 27.031 11.859 1 98.81 264 ILE A CA 1
ATOM 2027 C C . ILE A 1 264 ? 5.492 26.453 10.445 1 98.81 264 ILE A C 1
ATOM 2029 O O . ILE A 1 264 ? 4.906 27.078 9.555 1 98.81 264 ILE A O 1
ATOM 2033 N N . ALA A 1 265 ? 6.137 25.344 10.156 1 98.75 265 ALA A N 1
ATOM 2034 C CA . ALA A 1 265 ? 6.121 24.625 8.891 1 98.75 265 ALA A CA 1
ATOM 2035 C C . ALA A 1 265 ? 5.953 23.125 9.125 1 98.75 265 ALA A C 1
ATOM 2037 O O . ALA A 1 265 ? 6.082 22.641 10.258 1 98.75 265 ALA A O 1
ATOM 2038 N N . GLU A 1 266 ? 5.605 22.438 8.062 1 98.25 266 GLU A N 1
ATOM 2039 C CA . GLU A 1 266 ? 5.371 21 8.156 1 98.25 266 GLU A CA 1
ATOM 2040 C C . GLU A 1 266 ? 6.297 20.219 7.227 1 98.25 266 GLU A C 1
ATOM 2042 O O . GLU A 1 266 ? 5.836 19.453 6.379 1 98.25 266 GLU A O 1
ATOM 2047 N N . PRO A 1 267 ? 7.621 20.375 7.438 1 98.31 267 PRO A N 1
ATOM 2048 C CA . PRO A 1 267 ? 8.523 19.625 6.566 1 98.31 267 PRO A CA 1
ATOM 2049 C C . PRO A 1 267 ? 8.398 18.109 6.75 1 98.31 267 PRO A C 1
ATOM 2051 O O . PRO A 1 267 ? 8.375 17.625 7.883 1 98.31 267 PRO A O 1
ATOM 2054 N N . GLY A 1 268 ? 8.227 17.375 5.621 1 96.44 268 GLY A N 1
ATOM 2055 C CA . GLY A 1 268 ? 8.312 15.922 5.578 1 96.44 268 GLY A CA 1
ATOM 2056 C C . GLY A 1 268 ? 9.602 15.422 4.953 1 96.44 268 GLY A C 1
ATOM 2057 O O . GLY A 1 268 ? 10.602 15.242 5.641 1 96.44 268 GLY A O 1
ATOM 2058 N N . ARG A 1 269 ? 9.688 15.508 3.678 1 95.19 269 ARG A N 1
ATOM 2059 C CA . ARG A 1 269 ? 10.773 14.977 2.865 1 95.19 269 ARG A CA 1
ATOM 2060 C C . ARG A 1 269 ? 12.102 15.617 3.242 1 95.19 269 ARG A C 1
ATOM 2062 O O . ARG A 1 269 ? 13.156 14.984 3.139 1 95.19 269 ARG A O 1
ATOM 2069 N N . PHE A 1 270 ? 12.094 16.844 3.674 1 97.19 270 PHE A N 1
ATOM 2070 C CA . PHE A 1 270 ? 13.297 17.641 3.898 1 97.19 270 PHE A CA 1
ATOM 2071 C C . PHE A 1 270 ? 14.266 16.891 4.816 1 97.19 270 PHE A C 1
ATOM 2073 O O . PHE A 1 270 ? 15.477 16.891 4.578 1 97.19 270 PHE A O 1
ATOM 2080 N N . PHE A 1 271 ? 13.742 16.219 5.805 1 98.06 271 PHE A N 1
ATOM 2081 C CA . PHE A 1 271 ? 14.617 15.664 6.832 1 98.06 271 PHE A CA 1
ATOM 2082 C C . PHE A 1 271 ? 14.992 14.219 6.508 1 98.06 271 PHE A C 1
ATOM 2084 O O . PHE A 1 271 ? 16.172 13.883 6.445 1 98.06 271 PHE A O 1
ATOM 2091 N N . PRO A 1 272 ? 14.023 13.344 6.199 1 97.06 272 PRO A N 1
ATOM 2092 C CA . PRO A 1 272 ? 14.406 11.93 6.102 1 97.06 272 PRO A CA 1
ATOM 2093 C C . PRO A 1 272 ? 14.945 11.562 4.723 1 97.06 272 PRO A C 1
ATOM 2095 O O . PRO A 1 272 ? 15.672 10.57 4.586 1 97.06 272 PRO A O 1
ATOM 2098 N N . GLU A 1 273 ? 14.688 12.258 3.684 1 94.75 273 GLU A N 1
ATOM 2099 C CA . GLU A 1 273 ? 14.898 11.805 2.312 1 94.75 273 GLU A CA 1
ATOM 2100 C C . GLU A 1 273 ? 16.344 11.352 2.094 1 94.75 273 GLU A C 1
ATOM 2102 O O . GLU A 1 273 ? 16.578 10.227 1.651 1 94.75 273 GLU A O 1
ATOM 2107 N N . THR A 1 274 ? 17.328 12.156 2.461 1 95.06 274 THR A N 1
ATOM 2108 C CA . THR A 1 274 ? 18.734 11.883 2.137 1 95.06 274 THR A CA 1
ATOM 2109 C C . THR A 1 274 ? 19.422 11.148 3.287 1 95.06 274 THR A C 1
ATOM 2111 O O . THR A 1 274 ? 20.578 10.758 3.174 1 95.06 274 THR A O 1
ATOM 2114 N N . ALA A 1 275 ? 18.688 10.922 4.387 1 96.5 275 ALA A N 1
ATOM 2115 C CA . ALA A 1 275 ? 19.312 10.383 5.59 1 96.5 275 ALA A CA 1
ATOM 2116 C C . ALA A 1 275 ? 19.25 8.859 5.605 1 96.5 275 ALA A C 1
ATOM 2118 O O . ALA A 1 275 ? 19.953 8.211 6.391 1 96.5 275 ALA A O 1
ATOM 2119 N N . PHE A 1 276 ? 18.438 8.281 4.785 1 95.94 276 PHE A N 1
ATOM 2120 C CA . PHE A 1 276 ? 18.25 6.84 4.797 1 95.94 276 PHE A CA 1
ATOM 2121 C C . PHE A 1 276 ? 18.781 6.207 3.516 1 95.94 276 PHE A C 1
ATOM 2123 O O . PHE A 1 276 ? 18.516 6.711 2.418 1 95.94 276 PHE A O 1
ATOM 2130 N N . THR A 1 277 ? 19.516 5.16 3.688 1 94.69 277 THR A N 1
ATOM 2131 C CA . THR A 1 277 ? 19.984 4.281 2.621 1 94.69 277 THR A CA 1
ATOM 2132 C C . THR A 1 277 ? 19.344 2.898 2.742 1 94.69 277 THR A C 1
ATOM 2134 O O . THR A 1 277 ? 19.281 2.334 3.834 1 94.69 277 THR A O 1
ATOM 2137 N N . LEU A 1 278 ? 18.781 2.404 1.639 1 95.38 278 LEU A N 1
ATOM 2138 C CA . LEU A 1 278 ? 18.203 1.063 1.619 1 95.38 278 LEU A CA 1
ATOM 2139 C C . LEU A 1 278 ? 19.141 0.075 0.949 1 95.38 278 LEU A C 1
ATOM 2141 O O . LEU A 1 278 ? 19.656 0.335 -0.147 1 95.38 278 LEU A O 1
ATOM 2145 N N . VAL A 1 279 ? 19.391 -1.001 1.608 1 95 279 VAL A N 1
ATOM 2146 C CA . VAL A 1 279 ? 20.234 -2.064 1.072 1 95 279 VAL A CA 1
ATOM 2147 C C . VAL A 1 279 ? 19.391 -3.301 0.782 1 95 279 VAL A C 1
ATOM 2149 O O . VAL A 1 279 ? 18.625 -3.754 1.64 1 95 279 VAL A O 1
ATOM 2152 N N . THR A 1 280 ? 19.5 -3.764 -0.455 1 95 280 THR A N 1
ATOM 2153 C CA . THR A 1 280 ? 18.75 -4.941 -0.874 1 95 280 THR A CA 1
ATOM 2154 C C . THR A 1 280 ? 19.688 -6.031 -1.381 1 95 280 THR A C 1
ATOM 2156 O O . THR A 1 280 ? 20.875 -5.77 -1.638 1 95 280 THR A O 1
ATOM 2159 N N . HIS A 1 281 ? 19.188 -7.191 -1.515 1 94.38 28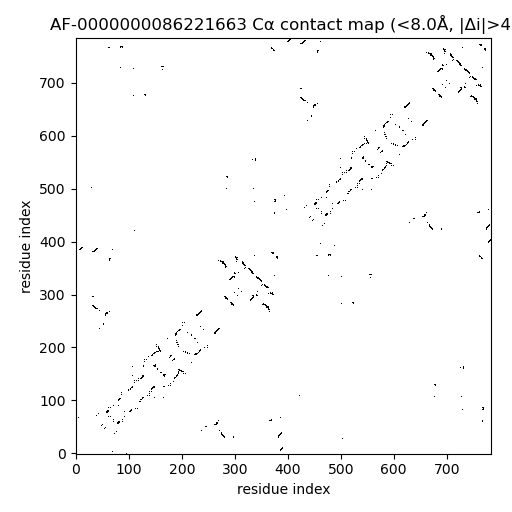1 HIS A N 1
ATOM 2160 C CA . HIS A 1 281 ? 19.922 -8.344 -2.008 1 94.38 281 HIS A CA 1
ATOM 2161 C C . HIS A 1 281 ? 19.344 -8.852 -3.324 1 94.38 281 HIS A C 1
ATOM 2163 O O . HIS A 1 281 ? 18.125 -8.891 -3.496 1 94.38 281 HIS A O 1
ATOM 2169 N N . VAL A 1 282 ? 20.25 -9.227 -4.211 1 94.81 282 VAL A N 1
ATOM 2170 C CA . VAL A 1 282 ? 19.812 -9.938 -5.406 1 94.81 282 VAL A CA 1
ATOM 2171 C C . VAL A 1 282 ? 19.344 -11.344 -5.027 1 94.81 282 VAL A C 1
ATOM 2173 O O . VAL A 1 282 ? 20.109 -12.125 -4.465 1 94.81 282 VAL A O 1
ATOM 2176 N N . ILE A 1 283 ? 18.094 -11.641 -5.383 1 96.06 283 ILE A N 1
ATOM 2177 C CA . ILE A 1 283 ? 17.578 -12.945 -4.996 1 96.06 283 ILE A CA 1
ATOM 2178 C C . ILE A 1 283 ? 17.297 -13.781 -6.242 1 96.06 283 ILE A C 1
ATOM 2180 O O . ILE A 1 283 ? 16.984 -14.969 -6.145 1 96.06 283 ILE A O 1
ATOM 2184 N N . GLY A 1 284 ? 17.391 -13.203 -7.402 1 96.5 284 GLY A N 1
ATOM 2185 C CA . GLY A 1 284 ? 17.172 -13.883 -8.672 1 96.5 284 GLY A CA 1
ATOM 2186 C C . GLY A 1 284 ? 17.781 -13.148 -9.852 1 96.5 284 GLY A C 1
ATOM 2187 O O . GLY A 1 284 ? 18.047 -11.945 -9.773 1 96.5 284 GLY A O 1
ATOM 2188 N N . LYS A 1 285 ? 17.906 -13.859 -10.891 1 96.56 285 LYS A N 1
ATOM 2189 C CA . LYS A 1 285 ? 18.516 -13.336 -12.102 1 96.56 285 LYS A CA 1
ATOM 2190 C C . LYS A 1 285 ? 18.031 -14.094 -13.336 1 96.56 285 LYS A C 1
ATOM 2192 O O . LYS A 1 285 ? 17.906 -15.32 -13.305 1 96.56 285 LYS A O 1
ATOM 2197 N N . ARG A 1 286 ? 17.719 -13.391 -14.367 1 97.38 286 ARG A N 1
ATOM 2198 C CA . ARG A 1 286 ? 17.391 -13.953 -15.672 1 97.38 286 ARG A CA 1
ATOM 2199 C C . ARG A 1 286 ? 18.078 -13.188 -16.797 1 97.38 286 ARG A C 1
ATOM 2201 O O . ARG A 1 286 ? 18.031 -11.953 -16.828 1 97.38 286 ARG A O 1
ATOM 2208 N N . VAL A 1 287 ? 18.688 -13.891 -17.703 1 94.69 287 VAL A N 1
ATOM 2209 C CA . VAL A 1 287 ? 19.422 -13.289 -18.797 1 94.69 287 VAL A CA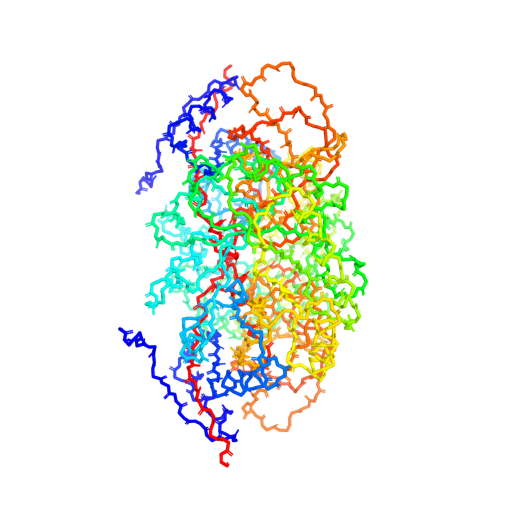 1
ATOM 2210 C C . VAL A 1 287 ? 18.656 -13.484 -20.109 1 94.69 287 VAL A C 1
ATOM 2212 O O . VAL A 1 287 ? 18.297 -14.609 -20.453 1 94.69 287 VAL A O 1
ATOM 2215 N N . ARG A 1 288 ? 18.344 -12.414 -20.781 1 92.62 288 ARG A N 1
ATOM 2216 C CA . ARG A 1 288 ? 17.688 -12.414 -22.078 1 92.62 288 ARG A CA 1
ATOM 2217 C C . ARG A 1 288 ? 18.516 -11.625 -23.094 1 92.62 288 ARG A C 1
ATOM 2219 O O . ARG A 1 288 ? 18.344 -10.414 -23.234 1 92.62 288 ARG A O 1
ATOM 2226 N N . GLY A 1 289 ? 19.297 -12.336 -23.906 1 88.62 289 GLY A N 1
ATOM 2227 C CA . GLY A 1 289 ? 20.219 -11.648 -24.797 1 88.62 289 GLY A CA 1
ATOM 2228 C C . GLY A 1 289 ? 21.234 -10.789 -24.062 1 88.62 289 GLY A C 1
ATOM 2229 O O . GLY A 1 289 ? 21.969 -11.289 -23.203 1 88.62 289 GLY A O 1
ATOM 2230 N N . GLU A 1 290 ? 21.188 -9.547 -24.359 1 90.5 290 GLU A N 1
ATOM 2231 C CA . GLU A 1 290 ? 22.125 -8.633 -23.75 1 90.5 290 GLU A CA 1
ATOM 2232 C C . GLU A 1 290 ? 21.547 -8.008 -22.484 1 90.5 290 GLU A C 1
ATOM 2234 O O . GLU A 1 290 ? 22.25 -7.293 -21.75 1 90.5 290 GLU A O 1
ATOM 2239 N N . LYS A 1 291 ? 20.344 -8.32 -22.234 1 94.75 291 LYS A N 1
ATOM 2240 C CA . LYS A 1 291 ? 19.672 -7.719 -21.078 1 94.75 291 LYS A CA 1
ATOM 2241 C C . LYS A 1 291 ? 19.641 -8.68 -19.891 1 94.75 291 LYS A C 1
ATOM 2243 O O . LYS A 1 291 ? 19.5 -9.891 -20.078 1 94.75 291 LYS A O 1
ATOM 2248 N N . ILE A 1 292 ? 19.828 -8.117 -18.719 1 96.06 292 ILE A N 1
ATOM 2249 C CA . ILE A 1 292 ? 19.734 -8.914 -17.5 1 96.06 292 ILE A CA 1
ATOM 2250 C C . ILE A 1 292 ? 18.594 -8.383 -16.625 1 96.06 292 ILE A C 1
ATOM 2252 O O . ILE A 1 292 ? 18.438 -7.168 -16.469 1 96.06 292 ILE A O 1
ATOM 2256 N N . GLU A 1 293 ? 17.812 -9.273 -16.141 1 97.25 293 GLU A N 1
ATOM 2257 C CA . GLU A 1 293 ? 16.766 -8.969 -15.164 1 97.25 293 GLU A CA 1
ATOM 2258 C C . GLU A 1 293 ? 17.141 -9.492 -13.781 1 97.25 293 GLU A C 1
ATOM 2260 O O . GLU A 1 293 ? 17.594 -10.633 -13.641 1 97.25 293 GLU A O 1
ATOM 2265 N N . TYR A 1 294 ? 17.016 -8.625 -12.781 1 96.38 294 TYR A N 1
ATOM 2266 C CA . TYR A 1 294 ? 17.281 -9.016 -11.398 1 96.38 294 TYR A CA 1
ATOM 2267 C C . TYR A 1 294 ? 16.031 -8.93 -10.547 1 96.38 294 TYR A C 1
ATOM 2269 O O . TYR A 1 294 ? 15.172 -8.062 -10.773 1 96.38 294 TYR A O 1
ATOM 2277 N N . TRP A 1 295 ? 15.891 -9.82 -9.641 1 97 295 TRP A N 1
ATOM 2278 C CA . TRP A 1 295 ? 14.922 -9.719 -8.547 1 97 295 TRP A CA 1
ATOM 2279 C C . TRP A 1 295 ? 15.625 -9.406 -7.23 1 97 295 TRP A C 1
ATOM 2281 O O . TRP A 1 295 ? 16.688 -9.953 -6.934 1 97 295 TRP A O 1
ATOM 2291 N N . ILE A 1 296 ? 15.008 -8.508 -6.488 1 96.06 296 ILE A N 1
ATOM 2292 C CA . ILE A 1 296 ? 15.562 -8.164 -5.184 1 96.06 296 ILE A CA 1
ATOM 2293 C C . ILE A 1 296 ? 14.516 -8.406 -4.098 1 96.06 296 ILE A C 1
ATOM 2295 O O . ILE A 1 296 ? 13.359 -8.703 -4.402 1 96.06 296 ILE A O 1
ATOM 2299 N N . ASP A 1 297 ? 14.906 -8.297 -2.844 1 95.56 297 ASP A N 1
ATOM 2300 C CA . ASP A 1 297 ? 14.07 -8.695 -1.721 1 95.56 297 ASP A CA 1
ATOM 2301 C C . ASP A 1 297 ? 13.258 -7.512 -1.194 1 95.56 297 ASP A C 1
ATOM 2303 O O . ASP A 1 297 ? 12.781 -7.535 -0.058 1 95.56 297 ASP A O 1
ATOM 2307 N N . GLU A 1 298 ? 13.109 -6.457 -1.871 1 94.69 298 GLU A N 1
ATOM 2308 C CA . GLU A 1 298 ? 12.25 -5.301 -1.646 1 94.69 298 GLU A CA 1
ATOM 2309 C C . GLU A 1 298 ? 11.656 -4.789 -2.955 1 94.69 298 GLU A C 1
ATOM 2311 O O . GLU A 1 298 ? 12.172 -5.094 -4.035 1 94.69 298 GLU A O 1
ATOM 2316 N N . GLY A 1 299 ? 10.516 -4.078 -2.881 1 94.12 299 GLY A N 1
ATOM 2317 C CA . GLY A 1 299 ? 9.875 -3.691 -4.129 1 94.12 299 GLY A CA 1
ATOM 2318 C C . GLY A 1 299 ? 8.875 -2.562 -3.967 1 94.12 299 GLY A C 1
ATOM 2319 O O . GLY A 1 299 ? 8.93 -1.817 -2.986 1 94.12 299 GLY A O 1
ATOM 2320 N N . VAL A 1 300 ? 8.008 -2.445 -4.926 1 92.25 300 VAL A N 1
ATOM 2321 C CA . VAL A 1 300 ? 7.09 -1.318 -5.055 1 92.25 300 VAL A CA 1
ATOM 2322 C C . VAL A 1 300 ? 5.996 -1.418 -3.99 1 92.25 300 VAL A C 1
ATOM 2324 O O . VAL A 1 300 ? 5.402 -0.408 -3.607 1 92.25 300 VAL A O 1
ATOM 2327 N N . TYR A 1 301 ? 5.73 -2.596 -3.428 1 91.81 301 TYR A N 1
ATOM 2328 C CA . TYR A 1 301 ? 4.727 -2.758 -2.385 1 91.81 301 TYR A CA 1
ATOM 2329 C C . TYR A 1 301 ? 5.316 -2.473 -1.009 1 91.81 301 TYR A C 1
ATOM 2331 O O . TYR A 1 301 ? 4.617 -2.555 0.003 1 91.81 301 TYR A O 1
ATOM 2339 N N . GLY A 1 302 ? 6.555 -2.104 -1.017 1 92.19 302 GLY A N 1
ATOM 2340 C CA . GLY A 1 302 ? 7.262 -1.663 0.176 1 92.19 302 GLY A CA 1
ATOM 2341 C C . GLY A 1 302 ? 7.926 -0.311 0.01 1 92.19 302 GLY A C 1
ATOM 2342 O O . GLY A 1 302 ? 7.262 0.684 -0.281 1 92.19 302 GLY A O 1
ATOM 2343 N N . SER A 1 303 ? 9.227 -0.329 -0.025 1 93.19 303 SER A N 1
ATOM 2344 C CA . SER A 1 303 ? 10.031 0.882 0.086 1 93.19 303 SER A CA 1
ATOM 2345 C C . SER A 1 303 ? 9.992 1.696 -1.203 1 93.19 303 SER A C 1
ATOM 2347 O O . SER A 1 303 ? 10.32 2.883 -1.206 1 93.19 303 SER A O 1
ATOM 2349 N N . PHE A 1 304 ? 9.602 1.089 -2.326 1 91.94 304 PHE A N 1
ATOM 2350 C CA . PHE A 1 304 ? 9.695 1.774 -3.609 1 91.94 304 PHE A CA 1
ATOM 2351 C C . PHE A 1 304 ? 8.32 2.248 -4.07 1 91.94 304 PHE A C 1
ATOM 2353 O O . PHE A 1 304 ? 8.125 2.541 -5.254 1 91.94 304 PHE A O 1
ATOM 2360 N N . ARG A 1 305 ? 7.402 2.305 -3.211 1 81.44 305 ARG A N 1
ATOM 2361 C CA . ARG A 1 305 ? 6.043 2.709 -3.559 1 81.44 305 ARG A CA 1
ATOM 2362 C C . ARG A 1 305 ? 6.035 4.078 -4.227 1 81.44 305 ARG A C 1
ATOM 2364 O O . ARG A 1 305 ? 5.301 4.301 -5.195 1 81.44 305 ARG A O 1
ATOM 2371 N N . PRO A 1 306 ? 6.805 5.059 -3.668 1 68.88 306 PRO A N 1
ATOM 2372 C CA . PRO A 1 306 ? 6.785 6.383 -4.297 1 68.88 306 PRO A CA 1
ATOM 2373 C C . PRO A 1 306 ? 7.188 6.34 -5.77 1 68.88 306 PRO A C 1
ATOM 2375 O O . PRO A 1 306 ? 6.84 7.246 -6.531 1 68.88 306 PRO A O 1
ATOM 2378 N N . THR A 1 307 ? 7.91 5.309 -6.121 1 60.81 307 THR A N 1
ATOM 2379 C CA . THR A 1 307 ? 8.352 5.215 -7.508 1 60.81 307 THR A CA 1
ATOM 2380 C C . THR A 1 307 ? 7.168 4.965 -8.438 1 60.81 307 THR A C 1
ATOM 2382 O O . THR A 1 307 ? 7.254 5.227 -9.641 1 60.81 307 THR A O 1
ATOM 2385 N N . LEU A 1 308 ? 6.117 4.379 -7.777 1 59.56 308 LEU A N 1
ATOM 2386 C CA . LEU A 1 308 ? 4.918 4.172 -8.586 1 59.56 308 LEU A CA 1
ATOM 2387 C C . LEU A 1 308 ? 4.328 5.5 -9.031 1 59.56 308 LEU A C 1
ATOM 2389 O O . LEU A 1 308 ? 3.688 5.578 -10.086 1 59.56 308 LEU A O 1
ATOM 2393 N N . TYR A 1 309 ? 4.547 6.496 -8.227 1 56.28 309 TYR A N 1
ATOM 2394 C CA . TYR A 1 309 ? 3.91 7.773 -8.531 1 56.28 309 TYR A CA 1
ATOM 2395 C C . TYR A 1 309 ? 4.934 8.789 -9.023 1 56.28 309 TYR A C 1
ATOM 2397 O O . TYR A 1 309 ? 4.594 9.711 -9.766 1 56.28 309 TYR A O 1
ATOM 2405 N N . ASN A 1 310 ? 6.125 8.773 -8.32 1 54.28 310 ASN A N 1
ATOM 2406 C CA . ASN A 1 310 ? 7.129 9.773 -8.68 1 54.28 310 ASN A CA 1
ATOM 2407 C C . ASN A 1 310 ? 8.492 9.133 -8.938 1 54.28 310 ASN A C 1
ATOM 2409 O O . ASN A 1 310 ? 8.859 8.164 -8.266 1 54.28 310 ASN A O 1
ATOM 2413 N N . SER A 1 311 ? 8.961 9.164 -10.18 1 51.12 311 SER A N 1
ATOM 2414 C CA . SER A 1 311 ? 10.344 8.758 -10.445 1 51.12 311 SER A CA 1
ATOM 2415 C C . SER A 1 311 ? 11.297 9.344 -9.406 1 51.12 311 SER A C 1
ATOM 2417 O O . SER A 1 311 ? 11.789 10.461 -9.57 1 51.12 311 SER A O 1
ATOM 2419 N N . CYS A 1 312 ? 10.852 9.18 -8.109 1 53.66 312 CYS A N 1
ATOM 2420 C CA . CYS A 1 312 ? 11.859 9.734 -7.211 1 53.66 312 CYS A CA 1
ATOM 2421 C C . CYS A 1 312 ? 13.227 9.125 -7.484 1 53.66 312 CYS A C 1
ATOM 2423 O O . CYS A 1 312 ? 13.328 7.945 -7.824 1 53.66 312 CYS A O 1
ATOM 2425 N N . PHE A 1 313 ? 14.133 10.07 -7.688 1 57.88 313 PHE A N 1
ATOM 2426 C CA . PHE A 1 313 ? 15.531 9.82 -8.008 1 57.88 313 PHE A CA 1
ATOM 2427 C C . PHE A 1 313 ? 16.188 8.969 -6.922 1 57.88 313 PHE A C 1
ATOM 2429 O O . PHE A 1 313 ? 16.281 9.391 -5.77 1 57.88 313 PHE A O 1
ATOM 2436 N N . VAL A 1 314 ? 16.078 7.758 -7.098 1 67.69 314 VAL A N 1
ATOM 2437 C CA . VAL A 1 314 ? 16.828 6.852 -6.227 1 67.69 314 VAL A CA 1
ATOM 2438 C C . VAL A 1 314 ? 18.203 6.586 -6.816 1 67.69 314 VAL A C 1
ATOM 2440 O O . VAL A 1 314 ? 18.328 6.27 -8 1 67.69 314 VAL A O 1
ATOM 2443 N N .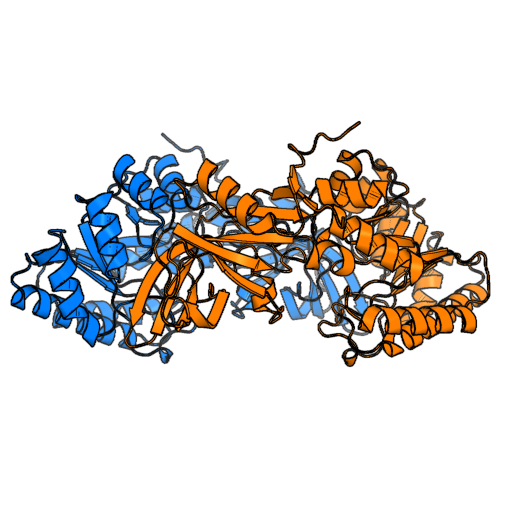 GLY A 1 315 ? 19.297 7.16 -6.035 1 79.75 315 GLY A N 1
ATOM 2444 C CA . GLY A 1 315 ? 20.625 6.691 -6.406 1 79.75 315 GLY A CA 1
ATOM 2445 C C . GLY A 1 315 ? 20.797 5.191 -6.246 1 79.75 315 GLY A C 1
ATOM 2446 O O . GLY A 1 315 ? 20.312 4.609 -5.266 1 79.75 315 GLY A O 1
ATOM 2447 N N . ILE A 1 316 ? 21.25 4.566 -7.309 1 82.88 316 ILE A N 1
ATOM 2448 C CA . ILE A 1 316 ? 21.453 3.123 -7.289 1 82.88 316 ILE A CA 1
ATOM 2449 C C . ILE A 1 316 ? 22.953 2.812 -7.402 1 82.88 316 ILE A C 1
ATOM 2451 O O . ILE A 1 316 ? 23.625 3.33 -8.289 1 82.88 316 ILE A O 1
ATOM 2455 N N . LYS A 1 317 ? 23.422 2.125 -6.414 1 83.44 317 LYS A N 1
ATOM 2456 C CA . LYS A 1 317 ? 24.812 1.675 -6.434 1 83.44 317 LYS A CA 1
ATOM 2457 C C . LYS A 1 317 ? 24.906 0.185 -6.117 1 83.44 317 LYS A C 1
ATOM 2459 O O . LYS A 1 317 ? 24.656 -0.234 -4.988 1 83.44 317 LYS A O 1
ATOM 2464 N N . PRO A 1 318 ? 25.359 -0.544 -7.047 1 82.56 318 PRO A N 1
ATOM 2465 C CA . PRO A 1 318 ? 25.594 -1.961 -6.762 1 82.56 318 PRO A CA 1
ATOM 2466 C C . PRO A 1 318 ? 26.875 -2.197 -5.961 1 82.56 318 PRO A C 1
ATOM 2468 O O . PRO A 1 318 ? 27.844 -1.464 -6.125 1 82.56 318 PRO A O 1
ATOM 2471 N N . ILE A 1 319 ? 26.828 -2.982 -5.012 1 79.75 319 ILE A N 1
ATOM 2472 C CA . ILE A 1 319 ? 28 -3.475 -4.32 1 79.75 319 ILE A CA 1
ATOM 2473 C C . ILE A 1 319 ? 28.234 -4.941 -4.672 1 79.75 319 ILE A C 1
ATOM 2475 O O . ILE A 1 319 ? 27.469 -5.816 -4.25 1 79.75 319 ILE A O 1
ATOM 2479 N N . SER A 1 320 ? 29.109 -5.008 -5.695 1 70.44 320 SER A N 1
ATOM 2480 C CA . SER A 1 320 ? 29.453 -6.352 -6.145 1 70.44 320 SER A CA 1
ATOM 2481 C C . SER A 1 320 ? 30.641 -6.91 -5.383 1 70.44 320 SER A C 1
ATOM 2483 O O . SER A 1 320 ? 31.531 -6.156 -4.961 1 70.44 320 SER A O 1
ATOM 2485 N N . MET A 1 321 ? 30.547 -8.125 -5.082 1 64.06 321 MET A N 1
ATOM 2486 C CA . MET A 1 321 ? 31.703 -8.773 -4.461 1 64.06 321 MET A CA 1
ATOM 2487 C C . MET A 1 321 ? 32.812 -9.008 -5.484 1 64.06 321 MET A C 1
ATOM 2489 O O . MET A 1 321 ? 33.969 -9.266 -5.117 1 64.06 321 MET A O 1
ATOM 2493 N N . LYS A 1 322 ? 32.344 -9.023 -6.719 1 63.25 322 LYS A N 1
ATOM 2494 C CA . LYS A 1 322 ? 33.344 -9.281 -7.73 1 63.25 322 LYS A CA 1
ATOM 2495 C C . LYS A 1 322 ? 33.75 -7.992 -8.453 1 63.25 322 LYS A C 1
ATOM 2497 O O . LYS A 1 322 ? 32.906 -7.109 -8.648 1 63.25 322 LYS A O 1
ATOM 2502 N N . GLU A 1 323 ? 35.031 -7.656 -8.539 1 59.09 323 GLU A N 1
ATOM 2503 C CA . GLU A 1 323 ? 35.656 -6.465 -9.109 1 59.09 323 GLU A CA 1
ATOM 2504 C C . GLU A 1 323 ? 35 -6.062 -10.422 1 59.09 323 GLU A C 1
ATOM 2506 O O . GLU A 1 323 ? 34.438 -4.961 -10.531 1 59.09 323 GLU A O 1
ATOM 2511 N N . SER A 1 324 ? 35.656 -6.059 -11.75 1 57.25 324 SER A N 1
ATOM 2512 C CA . SER A 1 324 ? 35.625 -5.484 -13.094 1 57.25 324 SER A CA 1
ATOM 2513 C C . SER A 1 324 ? 34.531 -6.137 -13.93 1 57.25 324 SER A C 1
ATOM 2515 O O . SER A 1 324 ? 34.719 -7.199 -14.516 1 57.25 324 SER A O 1
ATOM 2517 N N . CYS A 1 325 ? 33.219 -5.801 -13.633 1 67.31 325 CYS A N 1
ATOM 2518 C CA . CYS A 1 325 ? 32.281 -6.617 -14.406 1 67.31 325 CYS A CA 1
ATOM 2519 C C . CYS A 1 325 ? 31.656 -5.805 -15.539 1 67.31 325 CYS A C 1
ATOM 2521 O O . CYS A 1 325 ? 31.672 -4.574 -15.5 1 67.31 325 CYS A O 1
ATOM 2523 N N . GLU A 1 326 ? 31.391 -6.379 -16.609 1 83.5 326 GLU A N 1
ATOM 2524 C CA . GLU A 1 326 ? 30.719 -5.883 -17.812 1 83.5 326 GLU A CA 1
ATOM 2525 C C . GLU A 1 326 ? 29.406 -5.203 -17.469 1 83.5 326 GLU A C 1
ATOM 2527 O O . GLU A 1 326 ? 28.609 -5.738 -16.688 1 83.5 326 GLU A O 1
ATOM 2532 N N . ILE A 1 327 ? 29.312 -3.938 -17.938 1 90.5 327 ILE A N 1
ATOM 2533 C CA . ILE A 1 327 ? 28.078 -3.178 -17.75 1 90.5 327 ILE A CA 1
ATOM 2534 C C . ILE A 1 327 ? 27.031 -3.641 -18.75 1 90.5 327 ILE A C 1
ATOM 2536 O O . ILE A 1 327 ? 27.312 -3.742 -19.953 1 90.5 327 ILE A O 1
ATOM 2540 N N . ARG A 1 328 ? 25.906 -3.957 -18.25 1 92.75 328 ARG A N 1
ATOM 2541 C CA . ARG A 1 328 ? 24.828 -4.461 -19.078 1 92.75 328 ARG A CA 1
ATOM 2542 C C . ARG A 1 328 ? 23.516 -3.717 -18.797 1 92.75 328 ARG A C 1
ATOM 2544 O O . ARG A 1 328 ? 23.297 -3.258 -17.672 1 92.75 328 ARG A O 1
ATOM 2551 N N . GLU A 1 329 ? 22.688 -3.611 -19.828 1 95.25 329 GLU A N 1
ATOM 2552 C CA . GLU A 1 329 ? 21.312 -3.133 -19.625 1 95.25 329 GLU A CA 1
ATOM 2553 C C . GLU A 1 329 ? 20.531 -4.066 -18.703 1 95.25 329 GLU A C 1
ATOM 2555 O O . GLU A 1 329 ? 20.562 -5.285 -18.875 1 95.25 329 GLU A O 1
ATOM 2560 N N . SER A 1 330 ? 19.859 -3.447 -17.719 1 94.94 330 SER A N 1
ATOM 2561 C CA . SER A 1 330 ? 19.281 -4.289 -16.672 1 94.94 330 SER A CA 1
ATOM 2562 C C . SER A 1 330 ? 17.922 -3.762 -16.234 1 94.94 330 SER A C 1
ATOM 2564 O O . SER A 1 330 ? 17.625 -2.58 -16.422 1 94.94 330 SER A O 1
ATOM 2566 N N . THR A 1 331 ? 17.047 -4.598 -15.781 1 95.69 331 THR A N 1
ATOM 2567 C CA . THR A 1 331 ? 15.805 -4.309 -15.086 1 95.69 331 THR A CA 1
ATOM 2568 C C . THR A 1 331 ? 15.789 -4.941 -13.703 1 95.69 331 THR A C 1
ATOM 2570 O O . THR A 1 331 ? 16.266 -6.066 -13.523 1 95.69 331 THR A O 1
ATOM 2573 N N . ILE A 1 332 ? 15.312 -4.199 -12.695 1 95.5 332 ILE A N 1
ATOM 2574 C CA . ILE A 1 332 ? 15.227 -4.715 -11.336 1 95.5 332 ILE A CA 1
ATOM 2575 C C . ILE A 1 332 ? 13.758 -4.879 -10.938 1 95.5 332 ILE A C 1
ATOM 2577 O O . ILE A 1 332 ? 12.977 -3.926 -11.016 1 95.5 332 ILE A O 1
ATOM 2581 N N . TYR A 1 333 ? 13.383 -6.094 -10.539 1 96.06 333 TYR A N 1
ATOM 2582 C CA . TYR A 1 333 ? 12.039 -6.402 -10.055 1 96.06 333 TYR A CA 1
ATOM 2583 C C . TYR A 1 333 ? 12.055 -6.633 -8.547 1 96.06 333 TYR A C 1
ATOM 2585 O O . TYR A 1 333 ? 13.078 -7.004 -7.977 1 96.06 333 TYR A O 1
ATOM 2593 N N . GLY A 1 334 ? 10.859 -6.328 -7.934 1 95.69 334 GLY A N 1
ATOM 2594 C CA . GLY A 1 334 ? 10.656 -6.73 -6.551 1 95.69 334 GLY A CA 1
ATOM 2595 C C . GLY A 1 334 ? 10.25 -8.18 -6.406 1 95.69 334 GLY A C 1
ATOM 2596 O O . GLY A 1 334 ? 10.164 -8.914 -7.398 1 95.69 334 GLY A O 1
ATOM 2597 N N . PRO A 1 335 ? 9.953 -8.633 -5.234 1 96.06 335 PRO A N 1
ATOM 2598 C CA . PRO A 1 335 ? 9.812 -10.062 -4.969 1 96.06 335 PRO A CA 1
ATOM 2599 C C . PRO A 1 335 ? 8.383 -10.562 -5.164 1 96.06 335 PRO A C 1
ATOM 2601 O O . PRO A 1 335 ? 8.148 -11.773 -5.188 1 96.06 335 PRO A O 1
ATOM 2604 N N . SER A 1 336 ? 7.391 -9.672 -5.281 1 95.31 336 SER A N 1
ATOM 2605 C CA . SER A 1 336 ? 6 -10.109 -5.328 1 95.31 336 SER A CA 1
ATOM 2606 C C . SER A 1 336 ? 5.648 -10.695 -6.695 1 95.31 336 SER A C 1
ATOM 2608 O O . SER A 1 336 ? 6.441 -10.609 -7.633 1 95.31 336 SER A O 1
ATOM 2610 N N . CYS A 1 337 ? 4.438 -11.266 -6.859 1 93.88 337 CYS A N 1
ATOM 2611 C CA . CYS A 1 337 ? 3.979 -11.867 -8.109 1 93.88 337 CYS A CA 1
ATOM 2612 C C . CYS A 1 337 ? 3.174 -10.859 -8.93 1 93.88 337 CYS A C 1
ATOM 2614 O O . CYS A 1 337 ? 2.348 -11.25 -9.758 1 93.88 337 CYS A O 1
ATOM 2616 N N . ASP A 1 338 ? 3.406 -9.617 -8.609 1 91.88 338 ASP A N 1
ATOM 2617 C CA . ASP A 1 338 ? 2.732 -8.586 -9.391 1 91.88 338 ASP A CA 1
ATOM 2618 C C . ASP A 1 338 ? 3.686 -7.961 -10.414 1 91.88 338 ASP A C 1
ATOM 2620 O O . ASP A 1 338 ? 4.797 -7.559 -10.062 1 91.88 338 ASP A O 1
ATOM 2624 N N . CYS A 1 339 ? 3.217 -7.859 -11.609 1 89.38 339 CYS A N 1
ATOM 2625 C CA . CYS A 1 339 ? 4.055 -7.336 -12.68 1 89.38 339 CYS A CA 1
ATOM 2626 C C . CYS A 1 339 ? 4.375 -5.863 -12.445 1 89.38 339 CYS A C 1
ATOM 2628 O O . CYS A 1 339 ? 5.332 -5.336 -13.016 1 89.38 339 CYS A O 1
ATOM 2630 N N . LEU A 1 340 ? 3.604 -5.184 -11.602 1 87.44 340 LEU A N 1
ATOM 2631 C CA . LEU A 1 340 ? 3.844 -3.783 -11.273 1 87.44 340 LEU A CA 1
ATOM 2632 C C . LEU A 1 340 ? 5.055 -3.639 -10.359 1 87.44 340 LEU A C 1
ATOM 2634 O O . LEU A 1 340 ? 5.57 -2.535 -10.18 1 87.44 340 LEU A O 1
ATOM 2638 N N . ASP A 1 341 ? 5.469 -4.723 -9.789 1 92.44 341 ASP A N 1
ATOM 2639 C CA . ASP A 1 341 ? 6.578 -4.684 -8.836 1 92.44 341 ASP A CA 1
ATOM 2640 C C . ASP A 1 341 ? 7.918 -4.559 -9.562 1 92.44 341 ASP A C 1
ATOM 2642 O O . ASP A 1 341 ? 8.766 -5.449 -9.461 1 92.44 341 ASP A O 1
ATOM 2646 N N . LYS A 1 342 ? 8.078 -3.502 -10.344 1 94.75 342 LYS A N 1
ATOM 2647 C CA . LYS A 1 342 ? 9.281 -3.109 -11.07 1 94.75 342 LYS A CA 1
ATOM 2648 C C . LYS A 1 342 ? 9.922 -1.872 -10.445 1 94.75 342 LYS A C 1
ATOM 2650 O O . LYS A 1 342 ? 9.32 -0.795 -10.438 1 94.75 342 LYS A O 1
ATOM 2655 N N . VAL A 1 343 ? 11.125 -1.995 -9.961 1 92.12 343 VAL A N 1
ATOM 2656 C CA . VAL A 1 343 ? 11.828 -0.969 -9.195 1 92.12 343 VAL A CA 1
ATOM 2657 C C . VAL A 1 343 ? 12.555 -0.024 -10.148 1 92.12 343 VAL A C 1
ATOM 2659 O O . VAL A 1 343 ? 12.562 1.192 -9.953 1 92.12 343 VAL A O 1
ATOM 2662 N N . ALA A 1 344 ? 13.211 -0.583 -11.117 1 91.56 344 ALA A N 1
ATOM 2663 C CA . ALA A 1 344 ? 13.969 0.179 -12.109 1 91.56 344 ALA A CA 1
ATOM 2664 C C . ALA A 1 344 ? 13.992 -0.538 -13.453 1 91.56 344 ALA A C 1
ATOM 2666 O O . ALA A 1 344 ? 14.078 -1.767 -13.508 1 91.56 344 ALA A O 1
ATOM 2667 N N . GLU A 1 345 ? 13.906 0.194 -14.5 1 90.5 345 GLU A N 1
ATOM 2668 C CA . GLU A 1 345 ? 13.914 -0.364 -15.852 1 90.5 345 GLU A CA 1
ATOM 2669 C C . GLU A 1 345 ? 14.93 0.351 -16.734 1 90.5 345 GLU A C 1
ATOM 2671 O O . GLU A 1 345 ? 15.086 1.57 -16.656 1 90.5 345 GLU A O 1
ATOM 2676 N N . ASP A 1 346 ? 15.617 -0.494 -17.547 1 90.62 346 ASP A N 1
ATOM 2677 C CA . ASP A 1 346 ? 16.531 0.025 -18.562 1 90.62 346 ASP A CA 1
ATOM 2678 C C . ASP A 1 346 ? 17.672 0.819 -17.922 1 90.62 346 ASP A C 1
ATOM 2680 O O . ASP A 1 346 ? 17.953 1.943 -18.328 1 90.62 346 ASP A O 1
ATOM 2684 N N . ILE A 1 347 ? 18.203 0.278 -16.906 1 91.75 347 ILE A N 1
ATOM 2685 C CA . ILE A 1 347 ? 19.375 0.879 -16.25 1 91.75 347 ILE A CA 1
ATOM 2686 C C . ILE A 1 347 ? 20.625 0.067 -16.578 1 91.75 347 ILE A C 1
ATOM 2688 O O . ILE A 1 347 ? 20.531 -1.042 -17.109 1 91.75 347 ILE A O 1
ATOM 2692 N N . LYS A 1 348 ? 21.75 0.697 -16.328 1 91.88 348 LYS A N 1
ATOM 2693 C CA . LYS A 1 348 ? 23.031 0.029 -16.578 1 91.88 348 LYS A CA 1
ATOM 2694 C C . LYS A 1 348 ? 23.672 -0.423 -15.258 1 91.88 348 LYS A C 1
ATOM 2696 O O . LYS A 1 348 ? 23.891 0.389 -14.359 1 91.88 348 LYS A O 1
ATOM 2701 N N . LEU A 1 349 ? 23.859 -1.712 -15.156 1 91.88 349 LEU A N 1
ATOM 2702 C CA . LEU A 1 349 ? 24.516 -2.301 -13.984 1 91.88 349 LEU A CA 1
ATOM 2703 C C . LEU A 1 349 ? 25.625 -3.264 -14.406 1 91.88 349 LEU A C 1
ATOM 2705 O O . LEU A 1 349 ? 25.547 -3.861 -15.484 1 91.88 349 LEU A O 1
ATOM 2709 N N . PRO A 1 350 ? 26.688 -3.334 -13.531 1 91.5 350 PRO A N 1
ATOM 2710 C CA . PRO A 1 350 ? 27.547 -4.512 -13.727 1 91.5 350 PRO A CA 1
ATOM 2711 C C . PRO A 1 350 ? 26.781 -5.824 -13.523 1 91.5 350 PRO A C 1
ATOM 2713 O O . PRO A 1 350 ? 25.719 -5.84 -12.898 1 91.5 350 PRO A O 1
ATOM 2716 N N . GLU A 1 351 ? 27.281 -6.816 -14.102 1 92.31 351 GLU A N 1
ATOM 2717 C CA . GLU A 1 351 ? 26.625 -8.102 -13.859 1 92.31 351 GLU A CA 1
ATOM 2718 C C . GLU A 1 351 ? 26.719 -8.5 -12.391 1 92.31 351 GLU A C 1
ATOM 2720 O O . GLU A 1 351 ? 27.812 -8.531 -11.812 1 92.31 351 GLU A O 1
ATOM 2725 N N . LEU A 1 352 ? 25.594 -8.75 -11.812 1 93.44 352 LEU A N 1
ATOM 2726 C CA . LEU A 1 352 ? 25.484 -9.117 -10.406 1 93.44 352 LEU A CA 1
ATOM 2727 C C . LEU A 1 352 ? 25.172 -10.602 -10.25 1 93.44 352 LEU A C 1
ATOM 2729 O O . LEU A 1 352 ? 24.672 -11.227 -11.18 1 93.44 352 LEU A O 1
ATOM 2733 N N . GLN A 1 353 ? 25.531 -11.07 -9.133 1 91.69 353 GLN A N 1
ATOM 2734 C CA . GLN A 1 353 ? 25.266 -12.461 -8.781 1 91.69 353 GLN A CA 1
ATOM 2735 C C . GLN A 1 353 ? 24.281 -12.547 -7.613 1 91.69 353 GLN A C 1
ATOM 2737 O O . GLN A 1 353 ? 23.969 -11.531 -6.98 1 91.69 353 GLN A O 1
ATOM 2742 N N . LEU A 1 354 ? 23.859 -13.734 -7.398 1 92.38 354 LEU A N 1
ATOM 2743 C CA . LEU A 1 354 ? 23.016 -14.008 -6.234 1 92.38 354 LEU A CA 1
ATOM 2744 C C . LEU A 1 354 ? 23.672 -13.492 -4.957 1 92.38 354 LEU A C 1
ATOM 2746 O O . LEU A 1 354 ? 24.875 -13.672 -4.758 1 92.38 354 LEU A O 1
ATOM 2750 N N . ASP A 1 355 ? 22.906 -12.742 -4.129 1 89.62 355 ASP A N 1
ATOM 2751 C CA . ASP A 1 355 ? 23.281 -12.242 -2.807 1 89.62 355 ASP A CA 1
ATOM 2752 C C . ASP A 1 355 ? 24.141 -10.977 -2.912 1 89.62 355 ASP A C 1
ATOM 2754 O O . ASP A 1 355 ? 24.5 -10.383 -1.896 1 89.62 355 ASP A O 1
ATOM 2758 N N . ASP A 1 356 ? 24.516 -10.594 -4.148 1 91.94 356 ASP A N 1
ATOM 2759 C CA . ASP A 1 356 ? 25.078 -9.258 -4.27 1 91.94 356 ASP A CA 1
ATOM 2760 C C . ASP A 1 356 ? 24.125 -8.203 -3.732 1 91.94 356 ASP A C 1
ATOM 2762 O O . ASP A 1 356 ? 22.922 -8.445 -3.609 1 91.94 356 ASP A O 1
ATOM 2766 N N . LEU A 1 357 ? 24.734 -7.09 -3.391 1 93.19 357 LEU A N 1
ATOM 2767 C CA . LEU A 1 357 ? 23.938 -6.016 -2.805 1 93.19 357 LEU A CA 1
ATOM 2768 C C . LEU A 1 357 ? 23.656 -4.922 -3.83 1 93.19 357 LEU A C 1
ATOM 2770 O O . LEU A 1 357 ? 24.516 -4.598 -4.648 1 93.19 357 LEU A O 1
ATOM 2774 N N . ILE A 1 358 ? 22.5 -4.445 -3.834 1 93.94 358 ILE A N 1
ATOM 2775 C CA . ILE A 1 358 ? 22.156 -3.199 -4.512 1 93.94 358 ILE A CA 1
ATOM 2776 C C . ILE A 1 358 ? 21.719 -2.156 -3.484 1 93.94 358 ILE A C 1
ATOM 2778 O O . ILE A 1 358 ? 20.797 -2.393 -2.701 1 93.94 358 ILE A O 1
ATOM 2782 N N . VAL A 1 359 ? 22.375 -1.034 -3.512 1 94.44 359 VAL A N 1
ATOM 2783 C CA . VAL A 1 359 ? 22.172 0.025 -2.529 1 94.44 359 VAL A CA 1
ATOM 2784 C C . VAL A 1 359 ? 21.422 1.186 -3.174 1 94.44 359 VAL A C 1
ATOM 2786 O O . VAL A 1 359 ? 21.781 1.642 -4.262 1 94.44 359 VAL A O 1
ATOM 2789 N N . PHE A 1 360 ? 20.406 1.592 -2.529 1 93.62 360 PHE A N 1
ATOM 2790 C CA . PHE A 1 360 ? 19.594 2.725 -2.979 1 93.62 360 PHE A CA 1
ATOM 2791 C C . PHE A 1 360 ? 19.719 3.889 -2.002 1 93.62 360 PHE A C 1
ATOM 2793 O O . PHE A 1 360 ? 19.453 3.732 -0.808 1 93.62 360 PHE A O 1
ATOM 2800 N N . TYR A 1 361 ? 20.047 5.039 -2.527 1 92.38 361 TYR A N 1
ATOM 2801 C CA . TYR A 1 361 ? 20.219 6.223 -1.698 1 92.38 361 TYR A CA 1
ATOM 2802 C C . TYR A 1 361 ? 18.969 7.105 -1.733 1 92.38 361 TYR A C 1
ATOM 2804 O O . TYR A 1 361 ? 18.125 6.945 -2.607 1 92.38 361 TYR A O 1
ATOM 2812 N N . ASN A 1 362 ? 18.797 7.969 -0.718 1 92.31 362 ASN A N 1
ATOM 2813 C CA . ASN A 1 362 ? 17.672 8.906 -0.606 1 92.31 362 ASN A CA 1
ATOM 2814 C C . ASN A 1 362 ? 16.344 8.18 -0.473 1 92.31 362 ASN A C 1
ATOM 2816 O O . ASN A 1 362 ? 15.391 8.492 -1.184 1 92.31 362 ASN A O 1
ATOM 2820 N N . MET A 1 363 ? 16.359 7.16 0.438 1 93.38 363 MET A N 1
ATOM 2821 C CA . MET A 1 363 ? 15.211 6.277 0.569 1 93.38 363 MET A CA 1
ATOM 2822 C C . MET A 1 363 ? 14.461 6.543 1.872 1 93.38 363 MET A C 1
ATOM 2824 O O . MET A 1 363 ? 13.789 5.656 2.398 1 93.38 363 MET A O 1
ATOM 2828 N N . GLY A 1 364 ? 14.547 7.777 2.344 1 94.44 364 GLY A N 1
ATOM 2829 C CA . GLY A 1 364 ? 13.977 8.016 3.656 1 94.44 364 GLY A CA 1
ATOM 2830 C C . GLY A 1 364 ? 12.555 8.555 3.596 1 94.44 364 GLY A C 1
ATOM 2831 O O . GLY A 1 364 ? 11.828 8.508 4.59 1 94.44 364 GLY A O 1
ATOM 2832 N N . ALA A 1 365 ? 12.133 9.156 2.512 1 93.62 365 ALA A N 1
ATOM 2833 C CA . ALA A 1 365 ? 10.836 9.812 2.43 1 93.62 365 ALA A CA 1
ATOM 2834 C C . ALA A 1 365 ? 9.789 8.898 1.805 1 93.62 365 ALA A C 1
ATOM 2836 O O . ALA A 1 365 ? 9.945 8.453 0.664 1 93.62 365 ALA A O 1
ATOM 2837 N N . TYR A 1 366 ? 8.672 8.625 2.596 1 92 366 TYR A N 1
ATOM 2838 C CA . TYR A 1 366 ? 7.508 7.883 2.129 1 92 366 TYR A CA 1
ATOM 2839 C C . TYR A 1 366 ? 7.918 6.535 1.546 1 92 366 TYR A C 1
ATOM 2841 O O . TYR A 1 366 ? 7.465 6.16 0.463 1 92 366 TYR A O 1
ATOM 2849 N N . SER A 1 367 ? 8.836 5.848 2.172 1 91.19 367 SER A N 1
ATOM 2850 C CA . SER A 1 367 ? 9.32 4.547 1.726 1 91.19 367 SER A CA 1
ATOM 2851 C C . SER A 1 367 ? 8.688 3.416 2.529 1 91.19 367 SER A C 1
ATOM 2853 O O . SER A 1 367 ? 7.57 2.992 2.24 1 91.19 367 SER A O 1
ATOM 2855 N N . LYS A 1 368 ? 9.297 3.061 3.66 1 87.88 368 LYS A N 1
ATOM 2856 C CA . LYS A 1 368 ? 8.812 1.902 4.406 1 87.88 368 LYS A CA 1
ATOM 2857 C C . LYS A 1 368 ? 7.461 2.191 5.055 1 87.88 368 LYS A C 1
ATOM 2859 O O . LYS A 1 368 ? 6.684 1.272 5.32 1 87.88 368 LYS A O 1
ATOM 2864 N N . CYS A 1 369 ? 7.145 3.494 5.23 1 90 369 CYS A N 1
ATOM 2865 C CA . CYS A 1 369 ? 5.918 3.861 5.93 1 90 369 CYS A CA 1
ATOM 2866 C C . CYS A 1 369 ? 4.691 3.57 5.074 1 90 369 CYS A C 1
ATOM 2868 O O . CYS A 1 369 ? 3.568 3.545 5.578 1 90 369 CYS A O 1
ATOM 2870 N N . VAL A 1 370 ? 4.891 3.34 3.818 1 89 370 VAL A N 1
ATOM 2871 C CA . VAL A 1 370 ? 3.773 3.01 2.941 1 89 370 VAL A CA 1
ATOM 2872 C C . VAL A 1 370 ? 3.846 1.536 2.547 1 89 370 VAL A C 1
ATOM 2874 O O . VAL A 1 370 ? 3.182 1.108 1.599 1 89 370 VAL A O 1
ATOM 2877 N N . GLY A 1 371 ? 4.641 0.792 3.195 1 91.81 371 GLY A N 1
ATOM 2878 C CA . GLY A 1 371 ? 4.797 -0.625 2.908 1 91.81 371 GLY A CA 1
ATOM 2879 C C . GLY A 1 371 ? 3.545 -1.433 3.188 1 91.81 371 GLY A C 1
ATOM 2880 O O . GLY A 1 371 ? 2.635 -0.959 3.873 1 91.81 371 GLY A O 1
ATOM 2881 N N . THR A 1 372 ? 3.488 -2.602 2.617 1 93.31 372 THR A N 1
ATOM 2882 C CA . THR A 1 372 ? 2.365 -3.523 2.754 1 93.31 372 THR A CA 1
ATOM 2883 C C . THR A 1 372 ? 2.855 -4.922 3.113 1 93.31 372 THR A C 1
ATOM 2885 O O . THR A 1 372 ? 4.055 -5.137 3.311 1 93.31 372 THR A O 1
ATOM 2888 N N . LYS A 1 373 ? 1.922 -5.848 3.27 1 93.56 373 LYS A N 1
ATOM 2889 C CA . LYS A 1 373 ? 2.195 -7.277 3.387 1 93.56 373 LYS A CA 1
ATOM 2890 C C . LYS A 1 373 ? 1.643 -8.039 2.188 1 93.56 373 LYS A C 1
ATOM 2892 O O . LYS A 1 373 ? 1.396 -9.25 2.275 1 93.56 373 LYS A O 1
ATOM 2897 N N . PHE A 1 374 ? 1.508 -7.352 1.126 1 93.31 374 PHE A N 1
ATOM 2898 C CA . PHE A 1 374 ? 0.912 -7.93 -0.072 1 93.31 374 PHE A CA 1
ATOM 2899 C C . PHE A 1 374 ? 1.679 -9.172 -0.512 1 93.31 374 PHE A C 1
ATOM 2901 O O . PHE A 1 374 ? 2.91 -9.203 -0.449 1 93.31 374 PHE A O 1
ATOM 2908 N N . ASN A 1 375 ? 0.962 -10.188 -0.949 1 95.88 375 ASN A N 1
ATOM 2909 C CA . ASN A 1 375 ? 1.522 -11.414 -1.51 1 95.88 375 ASN A CA 1
ATOM 2910 C C . ASN A 1 375 ? 2.365 -12.164 -0.483 1 95.88 375 ASN A C 1
ATOM 2912 O O . ASN A 1 375 ? 3.18 -13.016 -0.846 1 95.88 375 ASN A O 1
ATOM 2916 N N . GLY A 1 376 ? 2.201 -11.734 0.826 1 95.19 376 GLY A N 1
ATOM 2917 C CA . GLY A 1 376 ? 2.867 -12.414 1.929 1 95.19 376 GLY A CA 1
ATOM 2918 C C . GLY A 1 376 ? 4.262 -11.883 2.201 1 95.19 376 GLY A C 1
ATOM 2919 O O . GLY A 1 376 ? 5.027 -12.484 2.955 1 95.19 376 GLY A O 1
ATOM 2920 N N . PHE A 1 377 ? 4.586 -10.828 1.56 1 94.5 377 PHE A N 1
ATOM 2921 C CA . PHE A 1 377 ? 5.871 -10.188 1.812 1 94.5 377 PHE A CA 1
ATOM 2922 C C . PHE A 1 377 ? 5.715 -9.039 2.803 1 94.5 377 PHE A C 1
ATOM 2924 O O . PHE A 1 377 ? 5.082 -8.023 2.492 1 94.5 377 PHE A O 1
ATOM 2931 N N . ASP A 1 378 ? 6.238 -9.203 3.973 1 92.5 378 ASP A N 1
ATOM 2932 C CA . ASP A 1 378 ? 6.168 -8.156 4.984 1 92.5 378 ASP A CA 1
ATOM 2933 C C . ASP A 1 378 ? 7.18 -7.051 4.699 1 92.5 378 ASP A C 1
ATOM 2935 O O . ASP A 1 378 ? 8.359 -7.184 5.023 1 92.5 378 ASP A O 1
ATOM 2939 N N . MET A 1 379 ? 6.738 -6.031 4.18 1 90.94 379 MET A N 1
ATOM 2940 C CA . MET A 1 379 ? 7.625 -4.934 3.805 1 90.94 379 MET A CA 1
ATOM 2941 C C . MET A 1 379 ? 7.406 -3.723 4.703 1 90.94 379 MET A C 1
ATOM 2943 O O . MET A 1 379 ? 7.664 -2.588 4.301 1 90.94 379 MET A O 1
ATOM 2947 N N . LEU A 1 380 ? 6.844 -3.953 5.883 1 90.06 380 LEU A N 1
ATOM 2948 C CA . LEU A 1 380 ? 6.582 -2.922 6.879 1 90.06 380 LEU A CA 1
ATOM 2949 C C . LEU A 1 380 ? 7.656 -2.928 7.961 1 90.06 380 LEU A C 1
ATOM 2951 O O . LEU A 1 380 ? 7.863 -1.923 8.648 1 90.06 380 LEU A O 1
ATOM 2955 N N . THR A 1 381 ? 8.375 -4.031 8.039 1 90.44 381 THR A N 1
ATOM 2956 C CA . THR A 1 381 ? 9.195 -4.215 9.227 1 90.44 381 THR A CA 1
ATOM 2957 C C . THR A 1 381 ? 10.68 -4.273 8.867 1 90.44 381 THR A C 1
ATOM 2959 O O . THR A 1 381 ? 11.484 -4.828 9.609 1 90.44 381 THR A O 1
ATOM 2962 N N . THR A 1 382 ? 11.086 -3.773 7.73 1 92.69 382 THR A N 1
ATOM 2963 C CA . THR A 1 382 ? 12.5 -3.725 7.352 1 92.69 382 THR A CA 1
ATOM 2964 C C . THR A 1 382 ? 13.32 -3.025 8.43 1 92.69 382 THR A C 1
ATOM 2966 O O . THR A 1 382 ? 13.008 -1.9 8.828 1 92.69 382 THR A O 1
ATOM 2969 N N . PRO A 1 383 ? 14.328 -3.627 8.961 1 93.12 383 PRO A N 1
ATOM 2970 C CA . PRO A 1 383 ? 15.094 -3.049 10.07 1 93.12 383 PRO A CA 1
ATOM 2971 C C . PRO A 1 383 ? 15.906 -1.829 9.648 1 93.12 383 PRO A C 1
ATOM 2973 O O . PRO A 1 383 ? 16.266 -1.697 8.477 1 93.12 383 PRO A O 1
ATOM 2976 N N . THR A 1 384 ? 16.219 -0.988 10.594 1 95.31 384 THR A N 1
ATOM 2977 C CA . THR A 1 384 ? 17.047 0.207 10.398 1 95.31 384 THR A CA 1
ATOM 2978 C C . THR A 1 384 ? 18.25 0.191 11.32 1 95.31 384 THR A C 1
ATOM 2980 O O . THR A 1 384 ? 18.125 0.019 12.531 1 95.31 384 THR A O 1
ATOM 2983 N N . TYR A 1 385 ? 19.453 0.291 10.75 1 94.94 385 TYR A N 1
ATOM 2984 C CA . TYR A 1 385 ? 20.703 0.421 11.5 1 94.94 385 TYR A CA 1
ATOM 2985 C C . TYR A 1 385 ? 21.125 1.881 11.602 1 94.94 385 TYR A C 1
ATOM 2987 O O . TYR A 1 385 ? 21.062 2.621 10.617 1 94.94 385 TYR A O 1
ATOM 2995 N N . LEU A 1 386 ? 21.531 2.271 12.789 1 96.5 386 LEU A N 1
ATOM 2996 C CA . LEU A 1 386 ? 21.844 3.672 13.047 1 96.5 386 LEU A CA 1
ATOM 2997 C C . LEU A 1 386 ? 23.359 3.912 12.93 1 96.5 386 LEU A C 1
ATOM 2999 O O . LEU A 1 386 ? 24.156 3.158 13.492 1 96.5 386 LEU A O 1
ATOM 3003 N N . VAL A 1 387 ? 23.656 4.934 12.203 1 95.62 387 VAL A N 1
ATOM 3004 C CA . VAL A 1 387 ? 25.062 5.305 12.094 1 95.62 387 VAL A CA 1
ATOM 3005 C C . VAL A 1 387 ? 25.219 6.812 12.281 1 95.62 387 VAL A C 1
ATOM 3007 O O . VAL A 1 387 ? 24.234 7.555 12.211 1 95.62 387 VAL A O 1
ATOM 3010 N N . THR A 1 388 ? 26.328 7.238 12.711 1 94.25 388 THR A N 1
ATOM 3011 C CA . THR A 1 388 ? 26.75 8.641 12.664 1 94.25 388 THR A CA 1
ATOM 3012 C C . THR A 1 388 ? 28.078 8.789 11.93 1 94.25 388 THR A C 1
ATOM 3014 O O . THR A 1 388 ? 29.062 8.172 12.305 1 94.25 388 THR A O 1
ATOM 3017 N N . THR A 1 389 ? 28.016 9.484 10.836 1 90.56 389 THR A N 1
ATOM 3018 C CA . THR A 1 389 ? 29.219 9.664 10.031 1 90.56 389 THR A CA 1
ATOM 3019 C C . THR A 1 389 ? 30.031 10.844 10.547 1 90.56 389 THR A C 1
ATOM 3021 O O . THR A 1 38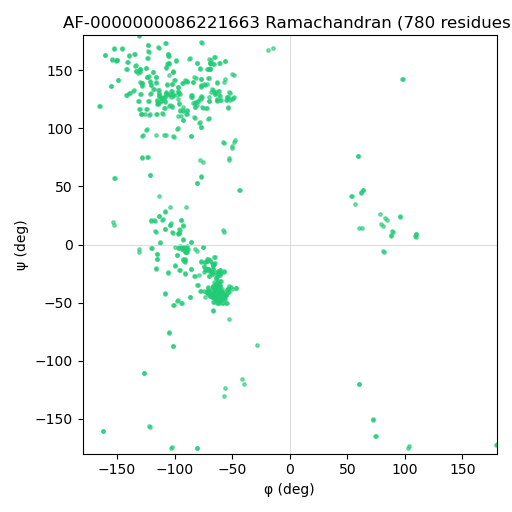9 ? 29.484 11.867 10.938 1 90.56 389 THR A O 1
ATOM 3024 N N . ASN A 1 390 ? 31.344 10.68 10.844 1 80.5 390 ASN A N 1
ATOM 3025 C CA . ASN A 1 390 ? 32.25 11.727 11.297 1 80.5 390 ASN A CA 1
ATOM 3026 C C . ASN A 1 390 ? 32.719 12.602 10.141 1 80.5 390 ASN A C 1
ATOM 3028 O O . ASN A 1 390 ? 33.062 12.094 9.078 1 80.5 390 ASN A O 1
ATOM 3032 N N . SER A 1 391 ? 32.25 13.852 9.961 1 60.75 391 SER A N 1
ATOM 3033 C CA . SER A 1 391 ? 32.781 14.797 8.977 1 60.75 391 SER A CA 1
ATOM 3034 C C . SER A 1 391 ? 34.25 15.039 9.195 1 60.75 391 SER A C 1
ATOM 3036 O O . SER A 1 391 ? 34.844 15.977 8.633 1 60.75 391 SER A O 1
ATOM 3038 N N . THR A 1 392 ? 35.062 14.328 9.984 1 42.84 392 THR A N 1
ATOM 3039 C CA . THR A 1 392 ? 36.406 14.852 10.062 1 42.84 392 THR A CA 1
ATOM 3040 C C . THR A 1 392 ? 37.125 14.703 8.719 1 42.84 392 THR A C 1
ATOM 3042 O O . THR A 1 392 ? 36.969 13.695 8.031 1 42.84 392 THR A O 1
ATOM 3045 N N . MET B 1 1 ? -8.664 -29.719 13.148 1 31.23 1 MET B N 1
ATOM 3046 C CA . MET B 1 1 ? -8.734 -28.641 14.125 1 31.23 1 MET B CA 1
ATOM 3047 C C . MET B 1 1 ? -9.672 -27.531 13.648 1 31.23 1 MET B C 1
ATOM 3049 O O . MET B 1 1 ? -9.5 -27 12.547 1 31.23 1 MET B O 1
ATOM 3053 N N . SER B 1 2 ? -10.898 -27.516 14.07 1 39.72 2 SER B N 1
ATOM 3054 C CA . SER B 1 2 ? -11.984 -26.609 13.742 1 39.72 2 SER B CA 1
ATOM 3055 C C . SER B 1 2 ? -11.57 -25.156 13.945 1 39.72 2 SER B C 1
ATOM 3057 O O . SER B 1 2 ? -11.281 -24.75 15.07 1 39.72 2 SER B O 1
ATOM 3059 N N . THR B 1 3 ? -10.75 -24.641 13.102 1 47.5 3 THR B N 1
ATOM 3060 C CA . THR B 1 3 ? -10.367 -23.25 13.281 1 47.5 3 THR B CA 1
ATOM 3061 C C . THR B 1 3 ? -11.594 -22.375 13.531 1 47.5 3 THR B C 1
ATOM 3063 O O . THR B 1 3 ? -12.562 -22.422 12.766 1 47.5 3 THR B O 1
ATOM 3066 N N . ASN B 1 4 ? -11.984 -22.203 14.766 1 51.84 4 ASN B N 1
ATOM 3067 C CA . ASN B 1 4 ? -13.086 -21.375 15.242 1 51.84 4 ASN B CA 1
ATOM 3068 C C . ASN B 1 4 ? -13.016 -19.953 14.672 1 51.84 4 ASN B C 1
ATOM 3070 O O . ASN B 1 4 ? -12.109 -19.188 15.016 1 51.84 4 ASN B O 1
ATOM 3074 N N . PHE B 1 5 ? -13.562 -20.031 13.516 1 66.5 5 PHE B N 1
ATOM 3075 C CA . PHE B 1 5 ? -13.773 -18.672 13.031 1 66.5 5 PHE B CA 1
ATOM 3076 C C . PHE B 1 5 ? -14.844 -17.953 13.859 1 66.5 5 PHE B C 1
ATOM 3078 O O . PHE B 1 5 ? -15.641 -18.609 14.539 1 66.5 5 PHE B O 1
ATOM 3085 N N . GLY B 1 6 ? -14.695 -16.797 14.344 1 67.88 6 GLY B N 1
ATOM 3086 C CA . GLY B 1 6 ? -15.727 -16.031 15.031 1 67.88 6 GLY B CA 1
ATOM 3087 C C . GLY B 1 6 ? -17.125 -16.531 14.734 1 67.88 6 GLY B C 1
ATOM 3088 O O . GLY B 1 6 ? -17.312 -17.531 14.023 1 67.88 6 GLY B O 1
ATOM 3089 N N . LYS B 1 7 ? -18.344 -16.219 15.383 1 79.12 7 LYS B N 1
ATOM 3090 C CA . LYS B 1 7 ? -19.766 -16.562 15.25 1 79.12 7 LYS B CA 1
ATOM 3091 C C . LYS B 1 7 ? -20.266 -16.297 13.828 1 79.12 7 LYS B C 1
ATOM 3093 O O . LYS B 1 7 ? -20.031 -15.227 13.266 1 79.12 7 LYS B O 1
ATOM 3098 N N . ILE B 1 8 ? -20.75 -17.406 13.086 1 88.44 8 ILE B N 1
ATOM 3099 C CA . ILE B 1 8 ? -21.406 -17.266 11.797 1 88.44 8 ILE B CA 1
ATOM 3100 C C . ILE B 1 8 ? -22.875 -16.906 12 1 88.44 8 ILE B C 1
ATOM 3102 O O . ILE B 1 8 ? -23.609 -17.625 12.664 1 88.44 8 ILE B O 1
ATOM 3106 N N . THR B 1 9 ? -23.281 -15.812 11.453 1 89.69 9 THR B N 1
ATOM 3107 C CA . THR B 1 9 ? -24.672 -15.375 11.57 1 89.69 9 THR B CA 1
ATOM 3108 C C . THR B 1 9 ? -25.484 -15.805 10.352 1 89.69 9 THR B C 1
ATOM 3110 O O . THR B 1 9 ? -25.062 -15.594 9.211 1 89.69 9 THR B O 1
ATOM 3113 N N . VAL B 1 10 ? -26.625 -16.422 10.562 1 91.44 10 VAL B N 1
ATOM 3114 C CA . VAL B 1 10 ? -27.531 -16.781 9.477 1 91.44 10 VAL B CA 1
ATOM 3115 C C . VAL B 1 10 ? -28.438 -15.586 9.156 1 91.44 10 VAL B C 1
ATOM 3117 O O . VAL B 1 10 ? -29.031 -14.992 10.062 1 91.44 10 VAL B O 1
ATOM 3120 N N . VAL B 1 11 ? -28.453 -15.289 7.941 1 89.56 11 VAL B N 1
ATOM 3121 C CA . VAL B 1 11 ? -29.203 -14.102 7.555 1 89.56 11 VAL B CA 1
ATOM 3122 C C . VAL B 1 11 ? -30.172 -14.445 6.426 1 89.56 11 VAL B C 1
ATOM 3124 O O . VAL B 1 11 ? -29.812 -15.141 5.477 1 89.56 11 VAL B O 1
ATOM 3127 N N . ALA B 1 12 ? -31.453 -13.859 6.621 1 84.94 12 ALA B N 1
ATOM 3128 C CA . ALA B 1 12 ? -32.406 -13.969 5.508 1 84.94 12 ALA B CA 1
ATOM 3129 C C . ALA B 1 12 ? -31.953 -13.102 4.332 1 84.94 12 ALA B C 1
ATOM 3131 O O . ALA B 1 12 ? -31.156 -12.18 4.5 1 84.94 12 ALA B O 1
ATOM 3132 N N . LYS B 1 13 ? -32.281 -13.453 3.16 1 73.62 13 LYS B N 1
ATOM 3133 C CA . LYS B 1 13 ? -31.875 -12.742 1.952 1 73.62 13 LYS B CA 1
ATOM 3134 C C . LYS B 1 13 ? -32.094 -11.234 2.102 1 73.62 13 LYS B C 1
ATOM 3136 O O . LYS B 1 13 ? -31.234 -10.438 1.694 1 73.62 13 LYS B O 1
ATOM 3141 N N . ASP B 1 14 ? -33.125 -10.82 2.744 1 80.19 14 ASP B N 1
ATOM 3142 C CA . ASP B 1 14 ? -33.438 -9.406 2.873 1 80.19 14 ASP B CA 1
ATOM 3143 C C . ASP B 1 14 ? -32.938 -8.844 4.207 1 80.19 14 ASP B C 1
ATOM 3145 O O . ASP B 1 14 ? -33.188 -7.68 4.523 1 80.19 14 ASP B O 1
ATOM 3149 N N . GLY B 1 15 ? -32.156 -9.68 4.848 1 87.19 15 GLY B N 1
ATOM 3150 C CA . GLY B 1 15 ? -31.797 -9.305 6.203 1 87.19 15 GLY B CA 1
ATOM 3151 C C . GLY B 1 15 ? -30.422 -8.688 6.301 1 87.19 15 GLY B C 1
ATOM 3152 O O . GLY B 1 15 ? -30 -8.25 7.379 1 87.19 15 GLY B O 1
ATOM 3153 N N . MET B 1 16 ? -29.734 -8.602 5.23 1 89.31 16 MET B N 1
ATOM 3154 C CA . MET B 1 16 ? -28.344 -8.164 5.258 1 89.31 16 MET B CA 1
ATOM 3155 C C . MET B 1 16 ? -28.234 -6.727 5.762 1 89.31 16 MET B C 1
ATOM 3157 O O . MET B 1 16 ? -27.359 -6.41 6.566 1 89.31 16 MET B O 1
ATOM 3161 N N . THR B 1 17 ? -29.078 -5.875 5.312 1 89.5 17 THR B N 1
ATOM 3162 C CA . THR B 1 17 ? -29.062 -4.473 5.715 1 89.5 17 THR B CA 1
ATOM 3163 C C . THR B 1 17 ? -29.25 -4.34 7.223 1 89.5 17 THR B C 1
ATOM 3165 O O . THR B 1 17 ? -28.547 -3.566 7.879 1 89.5 17 THR B O 1
ATOM 3168 N N . ASN B 1 18 ? -30.188 -5.102 7.727 1 90.19 18 ASN B N 1
ATOM 3169 C CA . ASN B 1 18 ? -30.438 -5.074 9.164 1 90.19 18 ASN B CA 1
ATOM 3170 C C . ASN B 1 18 ? -29.234 -5.594 9.953 1 90.19 18 ASN B C 1
ATOM 3172 O O . ASN B 1 18 ? -28.906 -5.066 11.016 1 90.19 18 ASN B O 1
ATOM 3176 N N . LEU B 1 19 ? -28.688 -6.59 9.414 1 91.19 19 LEU B N 1
ATOM 3177 C CA . LEU B 1 19 ? -27.5 -7.125 10.07 1 91.19 19 LEU B CA 1
ATOM 3178 C C . LEU B 1 19 ? -26.391 -6.086 10.109 1 91.19 19 LEU B C 1
ATOM 3180 O O . LEU B 1 19 ? -25.75 -5.887 11.148 1 91.19 19 LEU B O 1
ATOM 3184 N N . ILE B 1 20 ? -26.141 -5.461 8.992 1 91.44 20 ILE B N 1
ATOM 3185 C CA . ILE B 1 20 ? -25.109 -4.434 8.883 1 91.44 20 ILE B CA 1
ATOM 3186 C C . ILE B 1 20 ? -25.375 -3.328 9.898 1 91.44 20 ILE B C 1
ATOM 3188 O O . ILE B 1 20 ? -24.453 -2.895 10.609 1 91.44 20 ILE B O 1
ATOM 3192 N N . ARG B 1 21 ? -26.625 -2.918 10.016 1 89.19 21 ARG B N 1
ATOM 3193 C CA . ARG B 1 21 ? -26.984 -1.89 10.984 1 89.19 21 ARG B CA 1
ATOM 3194 C C . ARG B 1 21 ? -26.703 -2.352 12.406 1 89.19 21 ARG B C 1
ATOM 3196 O O . ARG B 1 21 ? -26.219 -1.574 13.234 1 89.19 21 ARG B O 1
ATOM 3203 N N . SER B 1 22 ? -27.094 -3.592 12.625 1 89.25 22 SER B N 1
ATOM 3204 C CA . SER B 1 22 ? -26.891 -4.145 13.961 1 89.25 22 SER B CA 1
ATOM 3205 C C . SER B 1 22 ? -25.422 -4.191 14.328 1 89.25 22 SER B C 1
ATOM 3207 O O . SER B 1 22 ? -25.047 -3.855 15.453 1 89.25 22 SER B O 1
ATOM 3209 N N . ILE B 1 23 ? -24.594 -4.633 13.406 1 89.69 23 ILE B N 1
ATOM 3210 C CA . ILE B 1 23 ? -23.156 -4.699 13.648 1 89.69 23 ILE B CA 1
ATOM 3211 C C . ILE B 1 23 ? -22.609 -3.293 13.891 1 89.69 23 ILE B C 1
ATOM 3213 O O . ILE B 1 23 ? -21.828 -3.076 14.828 1 89.69 23 ILE B O 1
ATOM 3217 N N . ALA B 1 24 ? -22.984 -2.396 13.039 1 87.94 24 ALA B N 1
ATOM 3218 C CA . ALA B 1 24 ? -22.516 -1.02 13.125 1 87.94 24 ALA B CA 1
ATOM 3219 C C . ALA B 1 24 ? -22.922 -0.38 14.453 1 87.94 24 ALA B C 1
ATOM 3221 O O . ALA B 1 24 ? -22.188 0.457 14.992 1 87.94 24 ALA B O 1
ATOM 3222 N N . ALA B 1 25 ? -24.094 -0.736 14.961 1 84.06 25 ALA B N 1
ATOM 3223 C CA . ALA B 1 25 ? -24.609 -0.159 16.188 1 84.06 25 ALA B CA 1
ATOM 3224 C C . ALA B 1 25 ? -23.828 -0.654 17.406 1 84.06 25 ALA B C 1
ATOM 3226 O O . ALA B 1 25 ? -23.766 0.025 18.438 1 84.06 25 ALA B O 1
ATOM 3227 N N . GLU B 1 26 ? -23.438 -1.963 17.438 1 76.38 26 GLU B N 1
ATOM 3228 C CA . GLU B 1 26 ? -22.703 -2.516 18.562 1 76.38 26 GLU B CA 1
ATOM 3229 C C . GLU B 1 26 ? -21.391 -1.775 18.781 1 76.38 26 GLU B C 1
ATOM 3231 O O . GLU B 1 26 ? -20.938 -1.609 19.922 1 76.38 26 GLU B O 1
ATOM 3236 N N . LYS B 1 27 ? -20.656 -1.542 17.781 1 59.88 27 LYS B N 1
ATOM 3237 C CA . LYS B 1 27 ? -19.266 -1.108 17.875 1 59.88 27 LYS B CA 1
ATOM 3238 C C . LYS B 1 27 ? -19.156 0.41 17.766 1 59.88 27 LYS B C 1
ATOM 3240 O O . LYS B 1 27 ? -18.062 0.954 17.719 1 59.88 27 LYS B O 1
ATOM 3245 N N . HIS B 1 28 ? -20.297 1.101 17.547 1 50.81 28 HIS B N 1
ATOM 3246 C CA . HIS B 1 28 ? -20.312 2.373 16.828 1 50.81 28 HIS B CA 1
ATOM 3247 C C . HIS B 1 28 ? -19.578 3.457 17.625 1 50.81 28 HIS B C 1
ATOM 3249 O O . HIS B 1 28 ? -19.672 4.641 17.281 1 50.81 28 HIS B O 1
ATOM 3255 N N . GLU B 1 29 ? -19.281 3.471 18.781 1 50.03 29 GLU B N 1
ATOM 3256 C CA . GLU B 1 29 ? -18.766 4.824 18.969 1 50.03 29 GLU B CA 1
ATOM 3257 C C . GLU B 1 29 ? -17.688 5.152 17.953 1 50.03 29 GLU B C 1
ATOM 3259 O O . GLU B 1 29 ? -17.5 6.316 17.578 1 50.03 29 GLU B O 1
ATOM 3264 N N . ALA B 1 30 ? -16.797 4.203 17.516 1 53.47 30 ALA B N 1
ATOM 3265 C CA . ALA B 1 30 ? -15.617 4.754 16.859 1 53.47 30 ALA B CA 1
ATOM 3266 C C . ALA B 1 30 ? -15.578 4.398 15.375 1 53.47 30 ALA B C 1
ATOM 3268 O O . ALA B 1 30 ? -14.508 4.293 14.781 1 53.47 30 ALA B O 1
ATOM 3269 N N . GLY B 1 31 ? -16.75 4.449 14.562 1 72.81 31 GLY B N 1
ATOM 3270 C CA . GLY B 1 31 ? -16.406 4.754 13.18 1 72.81 31 GLY B CA 1
ATOM 3271 C C . GLY B 1 31 ? -15.414 3.766 12.586 1 72.81 31 GLY B C 1
ATOM 3272 O O . GLY B 1 31 ? -14.531 4.148 11.82 1 72.81 31 GLY B O 1
ATOM 3273 N N . GLN B 1 32 ? -15.492 2.414 12.977 1 84.56 32 GLN B N 1
ATOM 3274 C CA . GLN B 1 32 ? -14.539 1.481 12.383 1 84.56 32 GLN B CA 1
ATOM 3275 C C . GLN B 1 32 ? -15.164 0.738 11.203 1 84.56 32 GLN B C 1
ATOM 3277 O O . GLN B 1 32 ? -16.266 0.191 11.32 1 84.56 32 GLN B O 1
ATOM 3282 N N . PRO B 1 33 ? -14.492 0.761 10.141 1 94.06 33 PRO B N 1
ATOM 3283 C CA . PRO B 1 33 ? -14.977 -0.026 9.008 1 94.06 33 PRO B CA 1
ATOM 3284 C C . PRO B 1 33 ? -14.953 -1.529 9.273 1 94.06 33 PRO B C 1
ATOM 3286 O O . PRO B 1 33 ? -14.219 -1.991 10.156 1 94.06 33 PRO B O 1
ATOM 3289 N N . PHE B 1 34 ? -15.781 -2.301 8.594 1 94.5 34 PHE B N 1
ATOM 3290 C CA . PHE B 1 34 ? -15.75 -3.754 8.719 1 94.5 34 PHE B CA 1
ATOM 3291 C C . PHE B 1 34 ? -16.203 -4.422 7.434 1 94.5 34 PHE B C 1
ATOM 3293 O O . PHE B 1 34 ? -16.906 -3.811 6.621 1 94.5 34 PHE B O 1
ATOM 3300 N N . TYR B 1 35 ? -15.805 -5.66 7.289 1 95.56 35 TYR B N 1
ATOM 3301 C CA . TYR B 1 35 ? -16.234 -6.508 6.184 1 95.56 35 TYR B CA 1
ATOM 3302 C C . TYR B 1 35 ? -17.328 -7.48 6.633 1 95.56 35 TYR B C 1
ATOM 3304 O O . TYR B 1 35 ? -17.375 -7.855 7.809 1 95.56 35 TYR B O 1
ATOM 3312 N N . VAL B 1 36 ? -18.188 -7.789 5.738 1 95.56 36 VAL B N 1
ATOM 3313 C CA . VAL B 1 36 ? -19.078 -8.93 5.875 1 95.56 36 VAL B CA 1
ATOM 3314 C C . VAL B 1 36 ? -18.766 -9.977 4.805 1 95.56 36 VAL B C 1
ATOM 3316 O O . VAL B 1 36 ? -18.75 -9.656 3.613 1 95.56 36 VAL B O 1
ATOM 3319 N N . LEU B 1 37 ? -18.438 -11.148 5.191 1 97.19 37 LEU B N 1
ATOM 3320 C CA . LEU B 1 37 ? -18.172 -12.273 4.293 1 97.19 37 LEU B CA 1
ATOM 3321 C C . LEU B 1 37 ? -19.375 -13.219 4.262 1 97.19 37 LEU B C 1
ATOM 3323 O O . LEU B 1 37 ? -19.734 -13.805 5.285 1 97.19 37 LEU B O 1
ATOM 3327 N N . ASP B 1 38 ? -19.984 -13.406 3.148 1 96.5 38 ASP B N 1
ATOM 3328 C CA . ASP B 1 38 ? -21.078 -14.352 2.967 1 96.5 38 ASP B CA 1
ATOM 3329 C C . ASP B 1 38 ? -20.562 -15.711 2.496 1 96.5 38 ASP B C 1
ATOM 3331 O O . ASP B 1 38 ? -20.266 -15.891 1.312 1 96.5 38 ASP B O 1
ATOM 3335 N N . LEU B 1 39 ? -20.578 -16.656 3.326 1 96.44 39 LEU B N 1
ATOM 3336 C CA . LEU B 1 39 ? -20.016 -17.969 3.049 1 96.44 39 LEU B CA 1
ATOM 3337 C C . LEU B 1 39 ? -20.859 -18.719 2.025 1 96.44 39 LEU B C 1
ATOM 3339 O O . LEU B 1 39 ? -20.344 -19.562 1.291 1 96.44 39 LEU B O 1
ATOM 3343 N N . ALA B 1 40 ? -22.141 -18.406 1.969 1 96.44 40 ALA B N 1
ATOM 3344 C CA . ALA B 1 40 ? -23.016 -19.031 0.978 1 96.44 40 ALA B CA 1
ATOM 3345 C C . ALA B 1 40 ? -22.594 -18.656 -0.44 1 96.44 40 ALA B C 1
ATOM 3347 O O . ALA B 1 40 ? -22.703 -19.469 -1.362 1 96.44 40 ALA B O 1
ATOM 3348 N N . THR B 1 41 ? -22.109 -17.469 -0.558 1 96.69 41 THR B N 1
ATOM 3349 C CA . THR B 1 41 ? -21.641 -17.031 -1.862 1 96.69 41 THR B CA 1
ATOM 3350 C C . THR B 1 41 ? -20.438 -17.859 -2.312 1 96.69 41 THR B C 1
ATOM 3352 O O . THR B 1 41 ? -20.344 -18.234 -3.486 1 96.69 41 THR B O 1
ATOM 3355 N N . ILE B 1 42 ? -19.562 -18.234 -1.417 1 98 42 ILE B N 1
ATOM 3356 C CA . ILE B 1 42 ? -18.391 -19.062 -1.731 1 98 42 ILE B CA 1
ATOM 3357 C C . ILE B 1 42 ? -18.844 -20.438 -2.221 1 98 42 ILE B C 1
ATOM 3359 O O . ILE B 1 42 ? -18.297 -20.969 -3.189 1 98 42 ILE B O 1
ATOM 3363 N N . GLU B 1 43 ? -19.875 -20.969 -1.618 1 97.62 43 GLU B N 1
ATOM 3364 C CA . GLU B 1 43 ? -20.406 -22.266 -2.012 1 97.62 43 GLU B CA 1
ATOM 3365 C C . GLU B 1 43 ? -20.984 -22.219 -3.426 1 97.62 43 GLU B C 1
ATOM 3367 O O . GLU B 1 43 ? -20.719 -23.109 -4.238 1 97.62 43 GLU B O 1
ATOM 3372 N N . ARG B 1 44 ? -21.703 -21.203 -3.617 1 97.44 44 ARG B N 1
ATOM 3373 C CA . ARG B 1 44 ? -22.312 -21.047 -4.938 1 97.44 44 ARG B CA 1
ATOM 3374 C C . ARG B 1 44 ? -21.234 -20.906 -6.012 1 97.44 44 ARG B C 1
ATOM 3376 O O . ARG B 1 44 ? -21.375 -21.453 -7.109 1 97.44 44 ARG B O 1
ATOM 3383 N N . LEU B 1 45 ? -20.234 -20.219 -5.723 1 98.31 45 LEU B N 1
ATOM 3384 C CA . LEU B 1 45 ? -19.172 -19.984 -6.695 1 98.31 45 LEU B CA 1
ATOM 3385 C C . LEU B 1 45 ? -18.375 -21.266 -6.941 1 98.31 45 LEU B C 1
ATOM 3387 O O . LEU B 1 45 ? -17.953 -21.531 -8.07 1 98.31 45 LEU B O 1
ATOM 3391 N N . MET B 1 46 ? -18.172 -22.047 -5.891 1 98.56 46 MET B N 1
ATOM 3392 C CA . MET B 1 46 ? -17.516 -23.344 -6.082 1 98.56 46 MET B CA 1
ATOM 3393 C C . MET B 1 46 ? -18.359 -24.266 -6.953 1 98.56 46 MET B C 1
ATOM 3395 O O . MET B 1 46 ? -17.828 -24.969 -7.816 1 98.56 46 MET B O 1
ATOM 3399 N N . ASP B 1 47 ? -19.641 -24.203 -6.742 1 98.19 47 ASP B N 1
ATOM 3400 C CA . ASP B 1 47 ? -20.531 -24.984 -7.59 1 98.19 47 ASP B CA 1
ATOM 3401 C C . ASP B 1 47 ? -20.438 -24.531 -9.047 1 98.19 47 ASP B C 1
ATOM 3403 O O . ASP B 1 47 ? -20.359 -25.375 -9.953 1 98.19 47 ASP B O 1
ATOM 3407 N N . LYS B 1 48 ? -20.453 -23.281 -9.195 1 98.19 48 LYS B N 1
ATOM 3408 C CA . LYS B 1 48 ? -20.312 -22.734 -10.539 1 98.19 48 LYS B CA 1
ATOM 3409 C C . LYS B 1 48 ? -19 -23.172 -11.18 1 98.19 48 LYS B C 1
ATOM 3411 O O . LYS B 1 48 ? -18.969 -23.547 -12.352 1 98.19 48 LYS B O 1
ATOM 3416 N N . TRP B 1 49 ? -17.906 -23.125 -10.453 1 98.75 49 TRP B N 1
ATOM 3417 C CA . TRP B 1 49 ? -16.594 -23.562 -10.93 1 98.75 49 TRP B CA 1
ATOM 3418 C C . TRP B 1 49 ? -16.625 -25.016 -11.375 1 98.75 49 TRP B C 1
ATOM 3420 O O . TRP B 1 49 ? -16.234 -25.344 -12.492 1 98.75 49 TRP B O 1
ATOM 3430 N N . ASN B 1 50 ? -17.156 -25.844 -10.492 1 98.25 50 ASN B N 1
ATOM 3431 C CA . ASN B 1 50 ? -17.172 -27.281 -10.742 1 98.25 50 ASN B CA 1
ATOM 3432 C C . ASN B 1 50 ? -18.047 -27.641 -11.938 1 98.25 50 ASN B C 1
ATOM 3434 O O . ASN B 1 50 ? -17.766 -28.594 -12.672 1 98.25 50 ASN B O 1
ATOM 3438 N N . HIS B 1 51 ? -19.062 -26.891 -12.07 1 98 51 HIS B N 1
ATOM 3439 C CA . HIS B 1 51 ? -19.938 -27.125 -13.211 1 98 51 HIS B CA 1
ATOM 3440 C C . HIS B 1 51 ? -19.266 -26.734 -14.516 1 98 51 HIS B C 1
ATOM 3442 O O . HIS B 1 51 ? -19.375 -27.453 -15.516 1 98 51 HIS B O 1
ATOM 3448 N N . SER B 1 52 ? -18.609 -25.641 -14.508 1 98.12 52 SER B N 1
ATOM 3449 C CA . SER B 1 52 ? -17.984 -25.094 -15.711 1 98.12 52 SER B CA 1
ATOM 3450 C C . SER B 1 52 ? -16.656 -25.781 -16.016 1 98.12 52 SER B C 1
ATOM 3452 O O . SER B 1 52 ? -16.266 -25.922 -17.172 1 98.12 52 SER B O 1
ATOM 3454 N N . PHE B 1 53 ? -15.93 -26.156 -14.953 1 97.56 53 PHE B N 1
ATOM 3455 C CA . PHE B 1 53 ? -14.617 -26.797 -15 1 97.56 53 PHE B CA 1
ATOM 3456 C C . PHE B 1 53 ? -14.641 -28.125 -14.242 1 97.56 53 PHE B C 1
ATOM 3458 O O . PHE B 1 53 ? -14.031 -28.25 -13.18 1 97.56 53 PHE B O 1
ATOM 3465 N N . PRO B 1 54 ? -15.203 -29.109 -14.805 1 94.81 54 PRO B N 1
ATOM 3466 C CA . PRO B 1 54 ? -15.312 -30.375 -14.055 1 94.81 54 PRO B CA 1
ATOM 3467 C C . PRO B 1 54 ? -13.961 -31.047 -13.836 1 94.81 54 PRO B C 1
ATOM 3469 O O . PRO B 1 54 ? -13.789 -31.797 -12.875 1 94.81 54 PRO B O 1
ATOM 3472 N N . ASN B 1 55 ? -13 -30.734 -14.703 1 95.56 55 ASN B N 1
ATOM 3473 C CA . ASN B 1 55 ? -11.727 -31.453 -14.625 1 95.56 55 ASN B CA 1
ATOM 3474 C C . ASN B 1 55 ? -10.578 -30.5 -14.258 1 95.56 55 ASN B C 1
ATOM 3476 O O . ASN B 1 55 ? -9.414 -30.844 -14.453 1 95.56 55 ASN B O 1
ATOM 3480 N N . VAL B 1 56 ? -10.891 -29.312 -13.867 1 98.31 56 VAL B N 1
ATOM 3481 C CA . VAL B 1 56 ? -9.859 -28.344 -13.508 1 98.31 56 VAL B CA 1
ATOM 3482 C C . VAL B 1 56 ? -9.891 -28.094 -12 1 98.31 56 VAL B C 1
ATOM 3484 O O . VAL B 1 56 ? -10.875 -27.562 -11.477 1 98.31 56 VAL B O 1
ATOM 3487 N N . LYS B 1 57 ? -8.883 -28.5 -11.305 1 98.56 57 LYS B N 1
ATOM 3488 C CA . LYS B 1 57 ? -8.797 -28.297 -9.859 1 98.56 57 LYS B CA 1
ATOM 3489 C C . LYS B 1 57 ? -8.352 -26.875 -9.539 1 98.56 57 LYS B C 1
ATOM 3491 O O . LYS B 1 57 ? -7.305 -26.422 -10 1 98.56 57 LYS B O 1
ATOM 3496 N N . PRO B 1 58 ? -9.141 -26.141 -8.766 1 98.81 58 PRO B N 1
ATOM 3497 C CA . PRO B 1 58 ? -8.711 -24.781 -8.406 1 98.81 58 PRO B CA 1
ATOM 3498 C C . PRO B 1 58 ? -7.648 -24.766 -7.316 1 98.81 58 PRO B C 1
ATOM 3500 O O . PRO B 1 58 ? -7.836 -25.375 -6.258 1 98.81 58 PRO B O 1
ATOM 3503 N N . PHE B 1 59 ? -6.582 -24.172 -7.539 1 98.94 59 PHE B N 1
ATOM 3504 C CA . PHE B 1 59 ? -5.598 -23.703 -6.566 1 98.94 59 PHE B CA 1
ATOM 3505 C C . PHE B 1 59 ? -5.762 -22.203 -6.309 1 98.94 59 PHE B C 1
ATOM 3507 O O . PHE B 1 59 ? -5.172 -21.375 -7.008 1 98.94 59 PHE B O 1
ATOM 3514 N N . TYR B 1 60 ? -6.516 -21.891 -5.32 1 98.81 60 TYR B N 1
ATOM 3515 C CA . TYR B 1 60 ? -6.867 -20.516 -5.023 1 98.81 60 TYR B CA 1
ATOM 3516 C C . TYR B 1 60 ? -5.621 -19.672 -4.75 1 98.81 60 TYR B C 1
ATOM 3518 O O . TYR B 1 60 ? -4.789 -20.047 -3.92 1 98.81 60 TYR B O 1
ATOM 3526 N N . ALA B 1 61 ? -5.465 -18.547 -5.539 1 98.19 61 ALA B N 1
ATOM 3527 C CA . ALA B 1 61 ? -4.363 -17.625 -5.301 1 98.19 61 ALA B CA 1
ATOM 3528 C C . ALA B 1 61 ? -4.57 -16.844 -4.004 1 98.19 61 ALA B C 1
ATOM 3530 O O . ALA B 1 61 ? -5.301 -15.852 -3.975 1 98.19 61 ALA B O 1
ATOM 3531 N N . VAL B 1 62 ? -3.814 -17.141 -2.992 1 97.62 62 VAL B N 1
ATOM 3532 C CA . VAL B 1 62 ? -4.07 -16.656 -1.636 1 97.62 62 VAL B CA 1
ATOM 3533 C C . VAL B 1 62 ? -3.771 -15.164 -1.547 1 97.62 62 VAL B C 1
ATOM 3535 O O . VAL B 1 62 ? -4.309 -14.469 -0.682 1 97.62 62 VAL B O 1
ATOM 3538 N N . LYS B 1 63 ? -2.945 -14.656 -2.477 1 95.38 63 LYS B N 1
ATOM 3539 C CA . LYS B 1 63 ? -2.58 -13.242 -2.467 1 95.38 63 LYS B CA 1
ATOM 3540 C C . LYS B 1 63 ? -3.811 -12.359 -2.641 1 95.38 63 LYS B C 1
ATOM 3542 O O . LYS B 1 63 ? -3.783 -11.172 -2.299 1 95.38 63 LYS B O 1
ATOM 3547 N N . CYS B 1 64 ? -4.867 -12.891 -3.229 1 95.5 64 CYS B N 1
ATOM 3548 C CA . CYS B 1 64 ? -6.078 -12.133 -3.518 1 95.5 64 CYS B CA 1
ATOM 3549 C C . CYS B 1 64 ? -6.789 -11.727 -2.232 1 95.5 64 CYS B C 1
ATOM 3551 O O . CYS B 1 64 ? -7.277 -10.602 -2.115 1 95.5 64 CYS B O 1
ATOM 3553 N N . ASN B 1 65 ? -6.91 -12.594 -1.34 1 96.56 65 ASN B N 1
ATOM 3554 C CA . ASN B 1 65 ? -7.559 -12.422 -0.044 1 96.56 65 ASN B CA 1
ATOM 3555 C C . ASN B 1 65 ? -7.199 -13.555 0.915 1 96.56 65 ASN B C 1
ATOM 3557 O O . ASN B 1 65 ? -7.52 -14.711 0.657 1 96.56 65 ASN B O 1
ATOM 3561 N N . THR B 1 66 ? -6.586 -13.312 2.037 1 95.81 66 THR B N 1
ATOM 3562 C CA . THR B 1 66 ? -6.035 -14.336 2.924 1 95.81 66 THR B CA 1
ATOM 3563 C C . THR B 1 66 ? -6.957 -14.57 4.113 1 95.81 66 THR B C 1
ATOM 3565 O O . THR B 1 66 ? -6.555 -15.18 5.109 1 95.81 66 THR B O 1
ATOM 3568 N N . GLU B 1 67 ? -8.172 -14 4.043 1 95.81 67 GLU B N 1
ATOM 3569 C CA . GLU B 1 67 ? -9.109 -14.203 5.145 1 95.81 67 GLU B CA 1
ATOM 3570 C C . GLU B 1 67 ? -9.219 -15.68 5.516 1 95.81 67 GLU B C 1
ATOM 3572 O O . GLU B 1 67 ? -9.531 -16.516 4.664 1 95.81 67 GLU B O 1
ATOM 3577 N N . ALA B 1 68 ? -9.016 -16 6.777 1 96.19 68 ALA B N 1
ATOM 3578 C CA . ALA B 1 68 ? -8.93 -17.391 7.242 1 96.19 68 ALA B CA 1
ATOM 3579 C C . ALA B 1 68 ? -10.219 -18.156 6.945 1 96.19 68 ALA B C 1
ATOM 3581 O O . ALA B 1 68 ? -10.18 -19.297 6.5 1 96.19 68 ALA B O 1
ATOM 3582 N N . ALA B 1 69 ? -11.336 -17.5 7.188 1 96.88 69 ALA B N 1
ATOM 3583 C CA . ALA B 1 69 ? -12.617 -18.156 6.961 1 96.88 69 ALA B CA 1
ATOM 3584 C C . ALA B 1 69 ? -12.812 -18.5 5.484 1 96.88 69 ALA B C 1
ATOM 3586 O O . ALA B 1 69 ? -13.367 -19.547 5.148 1 96.88 69 ALA B O 1
ATOM 3587 N N . LEU B 1 70 ? -12.391 -17.609 4.633 1 97.88 70 LEU B N 1
ATOM 3588 C CA . LEU B 1 70 ? -12.461 -17.844 3.195 1 97.88 70 LEU B CA 1
ATOM 3589 C C . LEU B 1 70 ? -11.602 -19.031 2.795 1 97.88 70 LEU B C 1
ATOM 3591 O O . LEU B 1 70 ? -12.078 -19.953 2.133 1 97.88 70 LEU B O 1
ATOM 3595 N N . VAL B 1 71 ? -10.328 -19.062 3.217 1 98.31 71 VAL B N 1
ATOM 3596 C CA . VAL B 1 71 ? -9.375 -20.109 2.846 1 98.31 71 VAL B CA 1
ATOM 3597 C C . VAL B 1 71 ? -9.859 -21.453 3.367 1 98.31 71 VAL B C 1
ATOM 3599 O O . VAL B 1 71 ? -9.852 -22.453 2.635 1 98.31 71 VAL B O 1
ATOM 3602 N N . THR B 1 72 ? -10.328 -21.453 4.59 1 97.81 72 THR B N 1
ATOM 3603 C CA . THR B 1 72 ? -10.828 -22.688 5.195 1 97.81 72 THR B CA 1
ATOM 3604 C C . THR B 1 72 ? -12.055 -23.203 4.445 1 97.81 72 THR B C 1
ATOM 3606 O O . THR B 1 72 ? -12.164 -24.391 4.168 1 97.81 72 THR B O 1
ATOM 3609 N N . LYS B 1 73 ? -12.977 -22.297 4.168 1 97.62 73 LYS B N 1
ATOM 3610 C CA . LYS B 1 73 ? -14.18 -22.672 3.43 1 97.62 73 LYS B CA 1
ATOM 3611 C C . LYS B 1 73 ? -13.82 -23.266 2.07 1 97.62 73 LYS B C 1
ATOM 3613 O O . LYS B 1 73 ? -14.383 -24.297 1.667 1 97.62 73 LYS B O 1
ATOM 3618 N N . LEU B 1 74 ? -12.938 -22.656 1.367 1 98.69 74 LEU B N 1
ATOM 3619 C CA . LEU B 1 74 ? -12.492 -23.141 0.063 1 98.69 74 LEU B CA 1
ATOM 3620 C C . LEU B 1 74 ? -11.844 -24.516 0.182 1 98.69 74 LEU B C 1
ATOM 3622 O O . LEU B 1 74 ? -12.102 -25.391 -0.638 1 98.69 74 LEU B O 1
ATOM 3626 N N . ALA B 1 75 ? -11.031 -24.688 1.187 1 98.56 75 ALA B N 1
ATOM 3627 C CA . ALA B 1 75 ? -10.398 -25.984 1.422 1 98.56 75 ALA B CA 1
ATOM 3628 C C . ALA B 1 75 ? -11.453 -27.078 1.637 1 98.56 75 ALA B C 1
ATOM 3630 O O . ALA B 1 75 ? -11.359 -28.156 1.054 1 98.56 75 ALA B O 1
ATOM 3631 N N . ASN B 1 76 ? -12.422 -26.766 2.453 1 97.75 76 ASN B N 1
ATOM 3632 C CA . ASN B 1 76 ? -13.484 -27.719 2.762 1 97.75 76 ASN B CA 1
ATOM 3633 C C . ASN B 1 76 ? -14.289 -28.078 1.52 1 97.75 76 ASN B C 1
ATOM 3635 O O . ASN B 1 76 ? -14.859 -29.172 1.439 1 97.75 76 ASN B O 1
ATOM 3639 N N . LEU B 1 77 ? -14.32 -27.156 0.611 1 98.38 77 LEU B N 1
ATOM 3640 C CA . LEU B 1 77 ? -15.086 -27.375 -0.612 1 98.38 77 LEU B CA 1
ATOM 3641 C C . LEU B 1 77 ? -14.219 -28.047 -1.678 1 98.38 77 LEU B C 1
ATOM 3643 O O . LEU B 1 77 ? -14.672 -28.266 -2.801 1 98.38 77 LEU B O 1
ATOM 3647 N N . GLY B 1 78 ? -12.914 -28.266 -1.384 1 97.81 78 GLY B N 1
ATOM 3648 C CA . GLY B 1 78 ? -12.086 -29.094 -2.254 1 97.81 78 GLY B CA 1
ATOM 3649 C C . GLY B 1 78 ? -11.047 -28.281 -3.016 1 97.81 78 GLY B C 1
ATOM 3650 O O . GLY B 1 78 ? -10.359 -28.828 -3.883 1 97.81 78 GLY B O 1
ATOM 3651 N N . ALA B 1 79 ? -10.906 -27.031 -2.682 1 98.69 79 ALA B N 1
ATOM 3652 C CA . ALA B 1 79 ? -9.898 -26.219 -3.363 1 98.69 79 ALA B CA 1
ATOM 3653 C C . ALA B 1 79 ? -8.5 -26.5 -2.82 1 98.69 79 ALA B C 1
ATOM 3655 O O . ALA B 1 79 ? -8.352 -26.984 -1.694 1 98.69 79 ALA B O 1
ATOM 3656 N N . ASN B 1 80 ? -7.512 -26.344 -3.617 1 98.88 80 ASN B N 1
ATOM 3657 C CA . ASN B 1 80 ? -6.109 -26.234 -3.236 1 98.88 80 ASN B CA 1
ATOM 3658 C C . ASN B 1 80 ? -5.621 -24.797 -3.27 1 98.88 80 ASN B C 1
ATOM 3660 O O . ASN B 1 80 ? -6.418 -23.875 -3.424 1 98.88 80 ASN B O 1
ATOM 3664 N N . PHE B 1 81 ? -4.262 -24.625 -3.039 1 98.94 81 PHE B N 1
ATOM 3665 C CA . PHE B 1 81 ? -3.883 -23.234 -2.783 1 98.94 81 PHE B CA 1
ATOM 3666 C C . PHE B 1 81 ? -2.574 -22.891 -3.484 1 98.94 81 PHE B C 1
ATOM 3668 O O . PHE B 1 81 ? -1.622 -23.672 -3.447 1 98.94 81 PHE B O 1
ATOM 3675 N N . ASP B 1 82 ? -2.625 -21.797 -4.184 1 98.69 82 ASP B N 1
ATOM 3676 C CA . ASP B 1 82 ? -1.465 -21.172 -4.809 1 98.69 82 ASP B CA 1
ATOM 3677 C C . ASP B 1 82 ? -0.839 -20.125 -3.879 1 98.69 82 ASP B C 1
ATOM 3679 O O . ASP B 1 82 ? -1.474 -19.125 -3.541 1 98.69 82 ASP B O 1
ATOM 3683 N N . CYS B 1 83 ? 0.384 -20.359 -3.441 1 98.62 83 CYS B N 1
ATOM 3684 C CA . CYS B 1 83 ? 1.114 -19.484 -2.533 1 98.62 83 CYS B CA 1
ATOM 3685 C C . CYS B 1 83 ? 2.387 -18.969 -3.188 1 98.62 83 CYS B C 1
ATOM 3687 O O . CYS B 1 83 ? 3.004 -19.656 -4 1 98.62 83 CYS B O 1
ATOM 3689 N N . ALA B 1 84 ? 2.793 -17.734 -2.801 1 97.25 84 ALA B N 1
ATOM 3690 C CA . ALA B 1 84 ? 3.934 -17.109 -3.465 1 97.25 84 ALA B CA 1
ATOM 3691 C C . ALA B 1 84 ? 5.051 -16.797 -2.469 1 97.25 84 ALA B C 1
ATOM 3693 O O . ALA B 1 84 ? 6.141 -16.375 -2.859 1 97.25 84 ALA B O 1
ATOM 3694 N N . SER B 1 85 ? 4.855 -17.047 -1.187 1 97.31 85 SER B N 1
ATOM 3695 C CA . SER B 1 85 ? 5.812 -16.656 -0.154 1 97.31 85 SER B CA 1
ATOM 3696 C C . SER B 1 85 ? 5.719 -17.578 1.055 1 97.31 85 SER B C 1
ATOM 3698 O O . SER B 1 85 ? 4.773 -18.375 1.172 1 97.31 85 SER B O 1
ATOM 3700 N N . ILE B 1 86 ? 6.707 -17.453 1.922 1 96.75 86 ILE B N 1
ATOM 3701 C CA . ILE B 1 86 ? 6.723 -18.219 3.17 1 96.75 86 ILE B CA 1
ATOM 3702 C C . ILE B 1 86 ? 5.461 -17.906 3.973 1 96.75 86 ILE B C 1
ATOM 3704 O O . ILE B 1 86 ? 4.801 -18.828 4.469 1 96.75 86 ILE B O 1
ATOM 3708 N N . HIS B 1 87 ? 5.113 -16.672 4.023 1 96.38 87 HIS B N 1
ATOM 3709 C CA . HIS B 1 87 ? 3.98 -16.266 4.855 1 96.38 87 HIS B CA 1
ATOM 3710 C C . HIS B 1 87 ? 2.676 -16.859 4.324 1 96.38 87 HIS B C 1
ATOM 3712 O O . HIS B 1 87 ? 1.822 -17.281 5.102 1 96.38 87 HIS B O 1
ATOM 3718 N N . GLU B 1 88 ? 2.498 -16.844 3.084 1 97.88 88 GLU B N 1
ATOM 3719 C CA . GLU B 1 88 ? 1.291 -17.438 2.512 1 97.88 88 GLU B CA 1
ATOM 3720 C C . GLU B 1 88 ? 1.242 -18.938 2.762 1 97.88 88 GLU B C 1
ATOM 3722 O O . GLU B 1 88 ? 0.195 -19.484 3.123 1 97.88 88 GLU B O 1
ATOM 3727 N N . ILE B 1 89 ? 2.402 -19.625 2.549 1 98.62 89 ILE B N 1
ATOM 3728 C CA . ILE B 1 89 ? 2.486 -21.062 2.82 1 98.62 89 ILE B CA 1
ATOM 3729 C C . ILE B 1 89 ? 2.113 -21.328 4.277 1 98.62 89 ILE B C 1
ATOM 3731 O O . ILE B 1 89 ? 1.25 -22.156 4.555 1 98.62 89 ILE B O 1
ATOM 3735 N N . ASP B 1 90 ? 2.697 -20.531 5.145 1 98.25 90 ASP B N 1
ATOM 3736 C CA . ASP B 1 90 ? 2.469 -20.734 6.57 1 98.25 90 ASP B CA 1
ATOM 3737 C C . ASP B 1 90 ? 1.017 -20.438 6.941 1 98.25 90 ASP B C 1
ATOM 3739 O O . ASP B 1 90 ? 0.446 -21.109 7.812 1 98.25 90 ASP B O 1
ATOM 3743 N N . THR B 1 91 ? 0.473 -19.438 6.305 1 97.12 91 THR B N 1
ATOM 3744 C CA . THR B 1 91 ? -0.926 -19.109 6.547 1 97.12 91 THR B CA 1
ATOM 3745 C C . THR B 1 91 ? -1.834 -20.281 6.199 1 97.12 91 THR B C 1
ATOM 3747 O O . THR B 1 91 ? -2.711 -20.641 6.984 1 97.12 91 THR B O 1
ATOM 3750 N N . VAL B 1 92 ? -1.616 -20.906 5.102 1 98.5 92 VAL B N 1
ATOM 3751 C CA . VAL B 1 92 ? -2.432 -22.016 4.648 1 98.5 92 VAL B CA 1
ATOM 3752 C C . VAL B 1 92 ? -2.199 -23.234 5.559 1 98.5 92 VAL B C 1
ATOM 3754 O O . VAL B 1 92 ? -3.152 -23.859 6.016 1 98.5 92 VAL B O 1
ATOM 3757 N N . LEU B 1 93 ? -0.935 -23.484 5.871 1 98.69 93 LEU B N 1
ATOM 3758 C CA . LEU B 1 93 ? -0.595 -24.625 6.715 1 98.69 93 LEU B CA 1
ATOM 3759 C C . LEU B 1 93 ? -1.186 -24.469 8.109 1 98.69 93 LEU B C 1
ATOM 3761 O O . LEU B 1 93 ? -1.62 -25.453 8.727 1 98.69 93 LEU B O 1
ATOM 3765 N N . SER B 1 94 ? -1.19 -23.234 8.594 1 98 94 SER B N 1
ATOM 3766 C CA . SER B 1 94 ? -1.676 -22.969 9.945 1 98 94 SER B CA 1
ATOM 3767 C C . SER B 1 94 ? -3.168 -23.266 10.07 1 98 94 SER B C 1
ATOM 3769 O O . SER B 1 94 ? -3.693 -23.391 11.172 1 98 94 SER B O 1
ATOM 3771 N N . LEU B 1 95 ? -3.859 -23.391 8.992 1 97.38 95 LEU B N 1
ATOM 3772 C CA . LEU B 1 95 ? -5.289 -23.672 8.984 1 97.38 95 LEU B CA 1
ATOM 3773 C C . LEU B 1 95 ? -5.547 -25.172 8.898 1 97.38 95 LEU B C 1
ATOM 3775 O O . LEU B 1 95 ? -6.691 -25.594 8.719 1 97.38 95 LEU B O 1
ATOM 3779 N N . GLY B 1 96 ? -4.496 -25.984 8.938 1 97.62 96 GLY B N 1
ATOM 3780 C CA . GLY B 1 96 ? -4.613 -27.438 8.945 1 97.62 96 GLY B CA 1
ATOM 3781 C C . GLY B 1 96 ? -4.648 -28.031 7.559 1 97.62 96 GLY B C 1
ATOM 3782 O O . GLY B 1 96 ? -4.984 -29.219 7.398 1 97.62 96 GLY B O 1
ATOM 3783 N N . ILE B 1 97 ? -4.367 -27.312 6.609 1 98.31 97 ILE B N 1
ATOM 3784 C CA . ILE B 1 97 ? -4.371 -27.781 5.227 1 98.31 97 ILE B CA 1
ATOM 3785 C C . ILE B 1 97 ? -3.039 -28.453 4.898 1 98.31 97 ILE B C 1
ATOM 3787 O O . ILE B 1 97 ? -1.979 -27.969 5.309 1 98.31 97 ILE B O 1
ATOM 3791 N N . SER B 1 98 ? -3.068 -29.5 4.188 1 98.5 98 SER B N 1
ATOM 3792 C CA . SER B 1 98 ? -1.885 -30.297 3.873 1 98.5 98 SER B CA 1
ATOM 3793 C C . SER B 1 98 ? -0.963 -29.562 2.91 1 98.5 98 SER B C 1
ATOM 3795 O O . SER B 1 98 ? -1.431 -28.891 1.986 1 98.5 98 SER B O 1
ATOM 3797 N N . PRO B 1 99 ? 0.372 -29.703 3.086 1 98.62 99 PRO B N 1
ATOM 3798 C CA . PRO B 1 99 ? 1.302 -29.094 2.127 1 98.62 99 PRO B CA 1
ATOM 3799 C C . PRO B 1 99 ? 1.117 -29.625 0.71 1 98.62 99 PRO B C 1
ATOM 3801 O O . PRO B 1 99 ? 1.472 -28.953 -0.26 1 98.62 99 PRO B O 1
ATOM 3804 N N . ASN B 1 100 ? 0.526 -30.812 0.55 1 98.31 100 ASN B N 1
ATOM 3805 C CA . ASN B 1 100 ? 0.276 -31.406 -0.764 1 98.31 100 ASN B CA 1
ATOM 3806 C C . ASN B 1 100 ? -0.802 -30.625 -1.522 1 98.31 100 ASN B C 1
ATOM 3808 O O . ASN B 1 100 ? -0.971 -30.812 -2.729 1 98.31 100 ASN B O 1
ATOM 3812 N N . GLN B 1 101 ? -1.516 -29.781 -0.82 1 98.69 101 GLN B N 1
ATOM 3813 C CA . GLN B 1 101 ? -2.564 -28.969 -1.428 1 98.69 101 GLN B CA 1
ATOM 3814 C C . GLN B 1 101 ? -2.043 -27.594 -1.792 1 98.69 101 GLN B C 1
ATOM 3816 O O . GLN B 1 101 ? -2.826 -26.688 -2.088 1 98.69 101 GLN B O 1
ATOM 3821 N N . ILE B 1 102 ? -0.745 -27.422 -1.768 1 98.88 102 ILE B N 1
ATOM 3822 C CA . ILE B 1 102 ? -0.155 -26.109 -2.016 1 98.88 102 ILE B CA 1
ATOM 3823 C C . ILE B 1 102 ? 0.782 -26.188 -3.217 1 98.88 102 ILE B C 1
ATOM 3825 O O . ILE B 1 102 ? 1.567 -27.125 -3.344 1 98.88 102 ILE B O 1
ATOM 3829 N N . ILE B 1 103 ? 0.647 -25.328 -4.129 1 98.88 103 ILE B N 1
ATOM 3830 C CA . ILE B 1 103 ? 1.679 -25.062 -5.121 1 98.88 103 ILE B CA 1
ATOM 3831 C C . ILE B 1 103 ? 2.383 -23.75 -4.793 1 98.88 103 ILE B C 1
ATOM 3833 O O . ILE B 1 103 ? 1.732 -22.75 -4.461 1 98.88 103 ILE B O 1
ATOM 3837 N N . PHE B 1 104 ? 3.689 -23.75 -4.742 1 98.62 104 PHE B N 1
ATOM 3838 C CA . PHE B 1 104 ? 4.496 -22.547 -4.574 1 98.62 104 PHE B CA 1
ATOM 3839 C C . PHE B 1 104 ? 4.758 -21.875 -5.918 1 98.62 104 PHE B C 1
ATOM 3841 O O . PHE B 1 104 ? 5.789 -22.125 -6.551 1 98.62 104 PHE B O 1
ATOM 3848 N N . ALA B 1 105 ? 3.953 -20.938 -6.312 1 97.06 105 ALA B N 1
ATOM 3849 C CA . ALA B 1 105 ? 3.863 -20.547 -7.719 1 97.06 105 ALA B CA 1
ATOM 3850 C C . ALA B 1 105 ? 4.602 -19.234 -7.973 1 97.06 105 ALA B C 1
ATOM 3852 O O . ALA B 1 105 ? 4.32 -18.531 -8.953 1 97.06 105 ALA B O 1
ATOM 3853 N N . ASN B 1 106 ? 5.484 -18.766 -7.18 1 97.12 106 ASN B N 1
ATOM 3854 C CA . ASN B 1 106 ? 6.402 -17.703 -7.527 1 97.12 106 ASN B CA 1
ATOM 3855 C C . ASN B 1 106 ? 7.59 -18.219 -8.336 1 97.12 106 ASN B C 1
ATOM 3857 O O . ASN B 1 106 ? 8.359 -19.047 -7.855 1 97.12 106 ASN B O 1
ATOM 3861 N N . PRO B 1 107 ? 7.789 -17.734 -9.547 1 95.88 107 PRO B N 1
ATOM 3862 C CA . PRO B 1 107 ? 8.867 -18.312 -10.352 1 95.88 107 PRO B CA 1
ATOM 3863 C C . PRO B 1 107 ? 10.258 -17.906 -9.859 1 95.88 107 PRO B C 1
ATOM 3865 O O . PRO B 1 107 ? 11.258 -18.516 -10.234 1 95.88 107 PRO B O 1
ATOM 3868 N N . CYS B 1 108 ? 10.328 -16.828 -9.125 1 95.5 108 CYS B N 1
ATOM 3869 C CA . CYS B 1 108 ? 11.586 -16.359 -8.562 1 95.5 108 CYS B CA 1
ATOM 3870 C C . CYS B 1 108 ? 11.5 -16.25 -7.047 1 95.5 108 CYS B C 1
ATOM 3872 O O . CYS B 1 108 ? 10.773 -15.398 -6.527 1 95.5 108 CYS B O 1
ATOM 3874 N N . LYS B 1 109 ? 12.211 -17.094 -6.348 1 96.62 109 LYS B N 1
ATOM 3875 C CA . LYS B 1 109 ? 12.094 -17.219 -4.895 1 96.62 109 LYS B CA 1
ATOM 3876 C C . LYS B 1 109 ? 13.438 -16.969 -4.215 1 96.62 109 LYS B C 1
ATOM 3878 O O . LYS B 1 109 ? 14.484 -17.359 -4.742 1 96.62 109 LYS B O 1
ATOM 3883 N N . SER B 1 110 ? 13.352 -16.391 -3.092 1 94.94 110 SER B N 1
ATOM 3884 C CA . SER B 1 110 ? 14.57 -16.312 -2.283 1 94.94 110 SER B CA 1
ATOM 3885 C C . SER B 1 110 ? 14.961 -17.688 -1.754 1 94.94 110 SER B C 1
ATOM 3887 O O . SER B 1 110 ? 14.133 -18.594 -1.669 1 94.94 110 SER B O 1
ATOM 3889 N N . ILE B 1 111 ? 16.203 -17.797 -1.401 1 95 111 ILE B N 1
ATOM 3890 C CA . ILE B 1 111 ? 16.734 -19.062 -0.891 1 95 111 ILE B CA 1
ATOM 3891 C C . ILE B 1 111 ? 15.961 -19.484 0.356 1 95 111 ILE B C 1
ATOM 3893 O O . ILE B 1 111 ? 15.578 -20.641 0.494 1 95 111 ILE B O 1
ATOM 3897 N N . SER B 1 112 ? 15.703 -18.516 1.206 1 93.94 112 SER B N 1
ATOM 3898 C CA . SER B 1 112 ? 15 -18.828 2.445 1 93.94 112 SER B CA 1
ATOM 3899 C C . SER B 1 112 ? 13.609 -19.391 2.164 1 93.94 112 SER B C 1
ATOM 3901 O O . SER B 1 112 ? 13.141 -20.281 2.879 1 93.94 112 SER B O 1
ATOM 3903 N N . HIS B 1 113 ? 12.969 -18.906 1.153 1 96.25 113 HIS B N 1
ATOM 3904 C CA . HIS B 1 113 ? 11.648 -19.391 0.791 1 96.25 113 HIS B CA 1
ATOM 3905 C C . HIS B 1 113 ? 11.711 -20.812 0.245 1 96.25 113 HIS B C 1
ATOM 3907 O O . HIS B 1 113 ? 10.852 -21.641 0.556 1 96.25 113 HIS B O 1
ATOM 3913 N N . ILE B 1 114 ? 12.711 -21.125 -0.562 1 97.5 114 ILE B N 1
ATOM 3914 C CA . ILE B 1 114 ? 12.883 -22.453 -1.122 1 97.5 114 ILE B CA 1
ATOM 3915 C C . ILE B 1 114 ? 13.164 -23.453 0 1 97.5 114 ILE B C 1
ATOM 3917 O O . ILE B 1 114 ? 12.555 -24.516 0.054 1 97.5 114 ILE B O 1
ATOM 3921 N N . LYS B 1 115 ? 14.039 -23.062 0.9 1 97.06 115 LYS B N 1
ATOM 3922 C CA . LYS B 1 115 ? 14.367 -23.922 2.033 1 97.06 115 LYS B CA 1
ATOM 3923 C C . LYS B 1 115 ? 13.133 -24.203 2.883 1 97.06 115 LYS B C 1
ATOM 3925 O O . LYS B 1 115 ? 12.93 -25.344 3.324 1 97.06 115 LYS B O 1
ATOM 3930 N N . HIS B 1 116 ? 12.391 -23.188 3.082 1 97.81 116 HIS B N 1
ATOM 3931 C CA . HIS B 1 116 ? 11.188 -23.328 3.887 1 97.81 116 HIS B CA 1
ATOM 3932 C C . HIS B 1 116 ? 10.195 -24.281 3.219 1 97.81 116 HIS B C 1
ATOM 3934 O O . HIS B 1 116 ? 9.625 -25.156 3.877 1 97.81 116 HIS B O 1
ATOM 3940 N N . ALA B 1 117 ? 9.961 -24.094 1.946 1 98.56 117 ALA B N 1
ATOM 3941 C CA . ALA B 1 117 ? 9.062 -24.984 1.212 1 98.56 117 ALA B CA 1
ATOM 3942 C C . ALA B 1 117 ? 9.516 -26.438 1.335 1 98.56 117 ALA B C 1
ATOM 3944 O O . ALA B 1 117 ? 8.695 -27.328 1.566 1 98.56 117 ALA B O 1
ATOM 3945 N N . ALA B 1 118 ? 10.797 -26.656 1.213 1 98.69 118 ALA B N 1
ATOM 3946 C CA . ALA B 1 118 ? 11.359 -28 1.367 1 98.69 118 ALA B CA 1
ATOM 3947 C C . ALA B 1 118 ? 11.086 -28.547 2.766 1 98.69 118 ALA B C 1
ATOM 3949 O O . ALA B 1 118 ? 10.672 -29.703 2.918 1 98.69 118 ALA B O 1
ATOM 3950 N N . ALA B 1 119 ? 11.289 -27.703 3.74 1 98.69 119 ALA B N 1
ATOM 3951 C CA . ALA B 1 119 ? 11.18 -28.125 5.137 1 98.69 119 ALA B CA 1
ATOM 3952 C C . ALA B 1 119 ? 9.75 -28.5 5.488 1 98.69 119 ALA B C 1
ATOM 3954 O O . ALA B 1 119 ? 9.523 -29.422 6.277 1 98.69 119 ALA B O 1
ATOM 3955 N N . VAL B 1 120 ? 8.766 -27.828 4.945 1 98.5 120 VAL B N 1
ATOM 3956 C CA . VAL B 1 120 ? 7.383 -28.047 5.371 1 98.5 120 VAL B CA 1
ATOM 3957 C C . VAL B 1 120 ? 6.684 -29 4.41 1 98.5 120 VAL B C 1
ATOM 3959 O O . VAL B 1 120 ? 5.523 -29.359 4.617 1 98.5 120 VAL B O 1
ATOM 3962 N N . GLY B 1 121 ? 7.316 -29.328 3.299 1 98.62 121 GLY B N 1
ATOM 3963 C CA . GLY B 1 121 ? 6.812 -30.391 2.428 1 98.62 121 GLY B CA 1
ATOM 3964 C C . GLY B 1 121 ? 5.969 -29.859 1.283 1 98.62 121 GLY B C 1
ATOM 3965 O O . GLY B 1 121 ? 5.062 -30.547 0.807 1 98.62 121 GLY B O 1
ATOM 3966 N N . VAL B 1 122 ? 6.133 -28.641 0.889 1 98.81 122 VAL B N 1
ATOM 3967 C CA . VAL B 1 122 ? 5.535 -28.125 -0.339 1 98.81 122 VAL B CA 1
ATOM 3968 C C . VAL B 1 122 ? 6.406 -28.5 -1.535 1 98.81 122 VAL B C 1
ATOM 3970 O O . VAL B 1 122 ? 7.469 -27.906 -1.75 1 98.81 122 VAL B O 1
ATOM 3973 N N . ASN B 1 123 ? 5.977 -29.391 -2.363 1 98.75 123 ASN B N 1
ATOM 3974 C CA . ASN B 1 123 ? 6.879 -30.062 -3.297 1 98.75 123 ASN B CA 1
ATOM 3975 C C . ASN B 1 123 ? 6.469 -29.828 -4.746 1 98.75 123 ASN B C 1
ATOM 3977 O O . ASN B 1 123 ? 6.742 -30.641 -5.621 1 98.75 123 ASN B O 1
ATOM 3981 N N . LEU B 1 124 ? 5.727 -28.828 -5.004 1 98.88 124 LEU B N 1
ATOM 3982 C CA . LEU B 1 124 ? 5.383 -28.375 -6.352 1 98.88 124 LEU B CA 1
ATOM 3983 C C . LEU B 1 124 ? 5.605 -26.875 -6.5 1 98.88 124 LEU B C 1
ATOM 3985 O O . LEU B 1 124 ? 5.129 -26.094 -5.684 1 98.88 124 LEU B O 1
ATOM 3989 N N . THR B 1 125 ? 6.414 -26.5 -7.465 1 98.81 125 THR B N 1
ATOM 3990 C CA . THR B 1 125 ? 6.699 -25.078 -7.633 1 98.81 125 THR B CA 1
ATOM 3991 C C . THR B 1 125 ? 6.875 -24.734 -9.109 1 98.81 125 THR B C 1
ATOM 3993 O O . THR B 1 125 ? 6.918 -25.625 -9.961 1 98.81 125 THR B O 1
ATOM 3996 N N . THR B 1 126 ? 6.926 -23.453 -9.445 1 98.75 126 THR B N 1
ATOM 3997 C CA . THR B 1 126 ? 7.164 -22.969 -10.805 1 98.75 126 THR B CA 1
ATOM 3998 C C . THR B 1 126 ? 8.578 -22.422 -10.938 1 98.75 126 THR B C 1
ATOM 4000 O O . THR B 1 126 ? 9.234 -22.109 -9.938 1 98.75 126 THR B O 1
ATOM 4003 N N . PHE B 1 127 ? 9.047 -22.297 -12.156 1 98.56 127 PHE B N 1
ATOM 4004 C CA . PHE B 1 127 ? 10.328 -21.656 -12.461 1 98.56 127 PHE B CA 1
ATOM 4005 C C . PHE B 1 127 ? 10.328 -21.094 -13.883 1 98.56 127 PHE B C 1
ATOM 4007 O O . PHE B 1 127 ? 9.508 -21.5 -14.711 1 98.56 127 PHE B O 1
ATOM 4014 N N . ASP B 1 128 ? 11.234 -20.141 -14.164 1 98.06 128 ASP B N 1
ATOM 4015 C CA . ASP B 1 128 ? 11.305 -19.594 -15.516 1 98.06 128 ASP B CA 1
ATOM 4016 C C . ASP B 1 128 ? 12.703 -19.078 -15.828 1 98.06 128 ASP B C 1
ATOM 4018 O O . ASP B 1 128 ? 12.875 -18.234 -16.719 1 98.06 128 ASP B O 1
ATOM 4022 N N . SER B 1 129 ? 13.734 -19.531 -14.984 1 97.81 129 SER B N 1
ATOM 4023 C CA . SER B 1 129 ? 15.094 -19.062 -15.234 1 97.81 129 SER B CA 1
ATOM 4024 C C . SER B 1 129 ? 16.125 -20.094 -14.805 1 97.81 129 SER B C 1
ATOM 4026 O O . SER B 1 129 ? 15.82 -20.969 -13.984 1 97.81 129 SER B O 1
ATOM 4028 N N . LYS B 1 130 ? 17.281 -19.953 -15.367 1 97.94 130 LYS B N 1
ATOM 4029 C CA . LYS B 1 130 ? 18.375 -20.875 -15.07 1 97.94 130 LYS B CA 1
ATOM 4030 C C . LYS B 1 130 ? 18.797 -20.766 -13.609 1 97.94 130 LYS B C 1
ATOM 4032 O O . LYS B 1 130 ? 19.031 -21.781 -12.945 1 97.94 130 LYS B O 1
ATOM 4037 N N . LEU B 1 131 ? 18.875 -19.562 -13.133 1 97.44 131 LEU B N 1
ATOM 4038 C CA . LEU B 1 131 ? 19.328 -19.391 -11.75 1 97.44 131 LEU B CA 1
ATOM 4039 C C . LEU B 1 131 ? 18.312 -20 -10.781 1 97.44 131 LEU B C 1
ATOM 4041 O O . LEU B 1 131 ? 18.703 -20.547 -9.742 1 97.44 131 LEU B O 1
ATOM 4045 N N . GLU B 1 132 ? 17.062 -19.891 -11.086 1 98.25 132 GLU B N 1
ATOM 4046 C CA . GLU B 1 132 ? 16.062 -20.531 -10.234 1 98.25 132 GLU B CA 1
ATOM 4047 C C . GLU B 1 132 ? 16.266 -22.031 -10.172 1 98.25 132 GLU B C 1
ATOM 4049 O O . GLU B 1 132 ? 16.109 -22.641 -9.109 1 98.25 132 GLU B O 1
ATOM 4054 N N . VAL B 1 133 ? 16.594 -22.641 -11.328 1 98.56 133 VAL B N 1
ATOM 4055 C CA . VAL B 1 133 ? 16.891 -24.062 -11.383 1 98.56 133 VAL B CA 1
ATOM 4056 C C . VAL B 1 133 ? 18.062 -24.391 -10.453 1 98.56 133 VAL B C 1
ATOM 4058 O O . VAL B 1 133 ? 18 -25.359 -9.68 1 98.56 133 VAL B O 1
ATOM 4061 N N . ASP B 1 134 ? 19.094 -23.578 -10.516 1 98.38 134 ASP B N 1
ATOM 4062 C CA . ASP B 1 134 ? 20.266 -23.797 -9.68 1 98.38 134 ASP B CA 1
ATOM 4063 C C . ASP B 1 134 ? 19.906 -23.75 -8.195 1 98.38 134 ASP B C 1
ATOM 4065 O O . ASP B 1 134 ? 20.359 -24.578 -7.414 1 98.38 134 ASP B O 1
ATOM 4069 N N . LYS B 1 135 ? 19.109 -22.812 -7.816 1 98 135 LYS B N 1
ATOM 4070 C CA . LYS B 1 135 ? 18.688 -22.672 -6.426 1 98 135 LYS B CA 1
ATOM 4071 C C . LYS B 1 135 ? 17.875 -23.891 -5.977 1 98 135 LYS B C 1
ATOM 4073 O O . LYS B 1 135 ? 18.125 -24.453 -4.906 1 98 135 LYS B O 1
ATOM 4078 N N . ILE B 1 136 ? 16.953 -24.266 -6.785 1 98.56 136 ILE B N 1
ATOM 4079 C CA . ILE B 1 136 ? 16.078 -25.375 -6.422 1 98.56 136 ILE B CA 1
ATOM 4080 C C . ILE B 1 136 ? 16.891 -26.672 -6.34 1 98.56 136 ILE B C 1
ATOM 4082 O O . ILE B 1 136 ? 16.703 -27.484 -5.434 1 98.56 136 ILE B O 1
ATOM 4086 N N . LYS B 1 137 ? 17.781 -26.891 -7.324 1 98.69 137 LYS B N 1
ATOM 4087 C CA . LYS B 1 137 ? 18.641 -28.078 -7.293 1 98.69 137 LYS B CA 1
ATOM 4088 C C . LYS B 1 137 ? 19.391 -28.172 -5.969 1 98.69 137 LYS B C 1
ATOM 4090 O O . LYS B 1 137 ? 19.5 -29.25 -5.387 1 98.69 137 LYS B O 1
ATOM 4095 N N . LYS B 1 138 ? 19.828 -27.047 -5.555 1 98.19 138 LYS B N 1
ATOM 4096 C CA . LYS B 1 138 ? 20.656 -27.016 -4.363 1 98.19 138 LYS B CA 1
ATOM 4097 C C . LYS B 1 138 ? 19.828 -27.172 -3.096 1 98.19 138 LYS B C 1
ATOM 4099 O O . LYS B 1 138 ? 20.219 -27.891 -2.17 1 98.19 138 LYS B O 1
ATOM 4104 N N . TRP B 1 139 ? 18.625 -26.547 -2.982 1 97.62 139 TRP B N 1
ATOM 4105 C CA . TRP B 1 139 ? 17.984 -26.406 -1.681 1 97.62 139 TRP B CA 1
ATOM 4106 C C . TRP B 1 139 ? 16.672 -27.188 -1.635 1 97.62 139 TRP B C 1
ATOM 4108 O O . TRP B 1 139 ? 16.109 -27.391 -0.56 1 97.62 139 TRP B O 1
ATOM 4118 N N . HIS B 1 140 ? 16.141 -27.656 -2.736 1 98.56 140 HIS B N 1
ATOM 4119 C CA . HIS B 1 140 ? 14.906 -28.422 -2.783 1 98.56 140 HIS B CA 1
ATOM 4120 C C . HIS B 1 140 ? 14.891 -29.375 -3.979 1 98.56 140 HIS B C 1
ATOM 4122 O O . HIS B 1 140 ? 13.953 -29.359 -4.781 1 98.56 140 HIS B O 1
ATOM 4128 N N . PRO B 1 141 ? 15.852 -30.266 -4.105 1 97.94 141 PRO B N 1
ATOM 4129 C CA . PRO B 1 141 ? 16.047 -31.078 -5.312 1 97.94 141 PRO B CA 1
ATOM 4130 C C . PRO B 1 141 ? 14.906 -32.062 -5.555 1 97.94 141 PRO B C 1
ATOM 4132 O O . PRO B 1 141 ? 14.766 -32.594 -6.664 1 97.94 141 PRO B O 1
ATOM 4135 N N . LYS B 1 142 ? 14.078 -32.344 -4.578 1 97.25 142 LYS B N 1
ATOM 4136 C CA . LYS B 1 142 ? 13 -33.312 -4.742 1 97.25 142 LYS B CA 1
ATOM 4137 C C . LYS B 1 142 ? 11.727 -32.625 -5.25 1 97.25 142 LYS B C 1
ATOM 4139 O O . LYS B 1 142 ? 10.727 -33.281 -5.52 1 97.25 142 LYS B O 1
ATOM 4144 N N . CYS B 1 143 ? 11.758 -31.359 -5.332 1 98.19 143 CYS B N 1
ATOM 4145 C CA . CYS B 1 143 ? 10.586 -30.578 -5.715 1 98.19 143 CYS B CA 1
ATOM 4146 C C . CYS B 1 143 ? 10.203 -30.859 -7.164 1 98.19 143 CYS B C 1
ATOM 4148 O O . CYS B 1 143 ? 11.07 -30.969 -8.031 1 98.19 143 CYS B O 1
ATOM 4150 N N . HIS B 1 144 ? 8.914 -31.094 -7.406 1 98.69 144 HIS B N 1
ATOM 4151 C CA . HIS B 1 144 ? 8.398 -31.125 -8.773 1 98.69 144 HIS B CA 1
ATOM 4152 C C . HIS B 1 144 ? 8.227 -29.719 -9.328 1 98.69 144 HIS B C 1
ATOM 4154 O O . HIS B 1 144 ? 7.809 -28.797 -8.609 1 98.69 144 HIS B O 1
ATOM 4160 N N . LEU B 1 145 ? 8.523 -29.562 -10.625 1 98.75 145 LEU B N 1
ATOM 4161 C CA . LEU B 1 145 ? 8.586 -28.234 -11.195 1 98.75 145 LEU B CA 1
ATOM 4162 C C . LEU B 1 145 ? 7.602 -28.078 -12.344 1 98.75 145 LEU B C 1
ATOM 4164 O O . LEU B 1 145 ? 7.414 -29.016 -13.133 1 98.75 145 LEU B O 1
ATOM 4168 N N . LEU B 1 146 ? 6.973 -26.953 -12.414 1 98.94 146 LEU B N 1
ATOM 4169 C CA . LEU B 1 146 ? 6.223 -26.516 -13.586 1 98.94 146 LEU B CA 1
ATOM 4170 C C . LEU B 1 146 ? 6.945 -25.375 -14.297 1 98.94 146 LEU B C 1
ATOM 4172 O O . LEU B 1 146 ? 7.301 -24.375 -13.672 1 98.94 146 LEU B O 1
ATOM 4176 N N . LEU B 1 147 ? 7.16 -25.531 -15.594 1 98.88 147 LEU B N 1
ATOM 4177 C CA . LEU B 1 147 ? 7.742 -24.453 -16.375 1 98.88 147 LEU B CA 1
ATOM 4178 C C . LEU B 1 147 ? 6.711 -23.359 -16.641 1 98.88 147 LEU B C 1
ATOM 4180 O O . LEU B 1 147 ? 5.664 -23.625 -17.25 1 98.88 147 LEU B O 1
ATOM 4184 N N . ARG B 1 148 ? 6.949 -22.156 -16.156 1 98.25 148 ARG B N 1
ATOM 4185 C CA . ARG B 1 148 ? 6.09 -21.016 -16.453 1 98.25 148 ARG B CA 1
ATOM 4186 C C . ARG B 1 148 ? 6.445 -20.391 -17.797 1 98.25 148 ARG B C 1
ATOM 4188 O O . ARG B 1 148 ? 7.559 -19.906 -18 1 98.25 148 ARG B O 1
ATOM 4195 N N . ILE B 1 149 ? 5.5 -20.406 -18.719 1 97.75 149 ILE B N 1
ATOM 4196 C CA . ILE B 1 149 ? 5.777 -19.844 -20.031 1 97.75 149 ILE B CA 1
ATOM 4197 C C . ILE B 1 149 ? 5.094 -18.484 -20.172 1 97.75 149 ILE B C 1
ATOM 4199 O O . ILE B 1 149 ? 4.125 -18.203 -19.469 1 97.75 149 ILE B O 1
ATOM 4203 N N . LYS B 1 150 ? 5.598 -17.656 -21.031 1 94.81 150 LYS B N 1
ATOM 4204 C CA . LYS B 1 150 ? 5.004 -16.359 -21.312 1 94.81 150 LYS B CA 1
ATOM 4205 C C . LYS B 1 150 ? 3.631 -16.5 -21.969 1 94.81 150 LYS B C 1
ATOM 4207 O O . LYS B 1 150 ? 3.447 -17.328 -22.859 1 94.81 150 LYS B O 1
ATOM 4212 N N . ALA B 1 151 ? 2.729 -15.758 -21.391 1 89.56 151 ALA B N 1
ATOM 4213 C CA . ALA B 1 151 ? 1.4 -15.75 -22 1 89.56 151 ALA B CA 1
ATOM 4214 C C . ALA B 1 151 ? 1.418 -15.039 -23.344 1 89.56 151 ALA B C 1
ATOM 4216 O O . ALA B 1 151 ? 2.295 -14.211 -23.594 1 89.56 151 ALA B O 1
ATOM 4217 N N . PRO B 1 152 ? 0.484 -15.469 -24.219 1 85.94 152 PRO B N 1
ATOM 4218 C CA . PRO B 1 152 ? 0.47 -14.828 -25.547 1 85.94 152 PRO B CA 1
ATOM 4219 C C . PRO B 1 152 ? 0.3 -13.312 -25.453 1 85.94 152 PRO B C 1
ATOM 4221 O O . PRO B 1 152 ? 0.851 -12.672 -24.562 1 85.94 152 PRO B O 1
ATOM 4224 N N . SER B 1 153 ? -0.676 -12.711 -26.25 1 72.88 153 SER B N 1
ATOM 4225 C CA . SER B 1 153 ? -0.85 -11.281 -26.469 1 72.88 153 SER B CA 1
ATOM 4226 C C . SER B 1 153 ? -1.396 -10.594 -25.219 1 72.88 153 SER B C 1
ATOM 4228 O O . SER B 1 153 ? -2.283 -11.125 -24.547 1 72.88 153 SER B O 1
ATOM 4230 N N . ALA B 1 154 ? -0.833 -9.367 -24.891 1 63.31 154 ALA B N 1
ATOM 4231 C CA . ALA B 1 154 ? -1.172 -8.531 -23.75 1 63.31 154 ALA B CA 1
ATOM 4232 C C . ALA B 1 154 ? -2.605 -8.016 -23.844 1 63.31 154 ALA B C 1
ATOM 4234 O O . ALA B 1 154 ? -3.234 -7.711 -22.828 1 63.31 154 ALA B O 1
ATOM 4235 N N . SER B 1 155 ? -3.223 -8.18 -24.922 1 70.25 155 SER B N 1
ATOM 4236 C CA . SER B 1 155 ? -4.488 -7.488 -25.125 1 70.25 155 SER B CA 1
ATOM 4237 C C . SER B 1 155 ? -5.664 -8.32 -24.625 1 70.25 155 SER B C 1
ATOM 4239 O O . SER B 1 155 ? -6.785 -7.816 -24.516 1 70.25 155 SER B O 1
ATOM 4241 N N . GLY B 1 156 ? -5.434 -9.438 -24.156 1 75.31 156 GLY B N 1
ATOM 4242 C CA . GLY B 1 156 ? -6.57 -10.281 -23.812 1 75.31 156 GLY B CA 1
ATOM 4243 C C . GLY B 1 156 ? -6.996 -10.156 -22.359 1 75.31 156 GLY B C 1
ATOM 4244 O O . GLY B 1 156 ? -8.016 -10.727 -21.953 1 75.31 156 GLY B O 1
ATOM 4245 N N . SER B 1 157 ? -6.234 -9.383 -21.641 1 77.75 157 SER B N 1
ATOM 4246 C CA . SER B 1 157 ? -6.535 -9.164 -20.219 1 77.75 157 SER B CA 1
ATOM 4247 C C . SER B 1 157 ? -6.449 -7.688 -19.859 1 77.75 157 SER B C 1
ATOM 4249 O O . SER B 1 157 ? -5.688 -6.938 -20.484 1 77.75 157 SER B O 1
ATOM 4251 N N . LEU B 1 158 ? -7.262 -7.32 -18.891 1 72.81 158 LEU B N 1
ATOM 4252 C CA . LEU B 1 158 ? -7.223 -5.93 -18.438 1 72.81 158 LEU B CA 1
ATOM 4253 C C . LEU B 1 158 ? -5.871 -5.598 -17.828 1 72.81 158 LEU B C 1
ATOM 4255 O O . LEU B 1 158 ? -5.352 -4.492 -18.016 1 72.81 158 LEU B O 1
ATOM 4259 N N . ARG B 1 159 ? -5.254 -6.641 -17.094 1 75.56 159 ARG B N 1
ATOM 4260 C CA . ARG B 1 159 ? -3.928 -6.504 -16.5 1 75.56 159 ARG B CA 1
ATOM 4261 C C . ARG B 1 159 ? -3.023 -7.664 -16.922 1 75.56 159 ARG B C 1
ATOM 4263 O O . ARG B 1 159 ? -2.959 -8.68 -16.219 1 75.56 159 ARG B O 1
ATOM 4270 N N . PRO B 1 160 ? -2.324 -7.387 -17.938 1 76.06 160 PRO B N 1
ATOM 4271 C CA . PRO B 1 160 ? -1.461 -8.469 -18.406 1 76.06 160 PRO B CA 1
ATOM 4272 C C . PRO B 1 160 ? -0.316 -8.773 -17.453 1 76.06 160 PRO B C 1
ATOM 4274 O O . PRO B 1 160 ? 0.026 -7.945 -16.609 1 76.06 160 PRO B O 1
ATOM 4277 N N . MET B 1 161 ? 0.25 -9.953 -17.453 1 75 161 MET B N 1
ATOM 4278 C CA . MET B 1 161 ? 1.308 -10.43 -16.562 1 75 161 MET B CA 1
ATOM 4279 C C . MET B 1 161 ? 2.609 -9.672 -16.812 1 75 161 MET B C 1
ATOM 4281 O O . MET B 1 161 ? 3.492 -9.648 -15.953 1 75 161 MET B O 1
ATOM 4285 N N . GLY B 1 162 ? 2.783 -9.062 -17.812 1 77.12 162 GLY B N 1
ATOM 4286 C CA . GLY B 1 162 ? 3.957 -8.258 -18.109 1 77.12 162 GLY B CA 1
ATOM 4287 C C . GLY B 1 162 ? 5.176 -9.086 -18.469 1 77.12 162 GLY B C 1
ATOM 4288 O O . GLY B 1 162 ? 5.055 -10.266 -18.797 1 77.12 162 GLY B O 1
ATOM 4289 N N . LYS B 1 163 ? 6.359 -8.484 -18.453 1 86.62 163 LYS B N 1
ATOM 4290 C CA . LYS B 1 163 ? 7.621 -9.094 -18.859 1 86.62 163 LYS B CA 1
ATOM 4291 C C . LYS B 1 163 ? 8.312 -9.766 -17.672 1 86.62 163 LYS B C 1
ATOM 4293 O O . LYS B 1 163 ? 9.289 -10.5 -17.859 1 86.62 163 LYS B O 1
ATOM 4298 N N . LYS B 1 164 ? 7.777 -9.594 -16.562 1 92.44 164 LYS B N 1
ATOM 4299 C CA . LYS B 1 164 ? 8.414 -10.023 -15.32 1 92.44 164 LYS B CA 1
ATOM 4300 C C . LYS B 1 164 ? 8.484 -11.547 -15.242 1 92.44 164 LYS B C 1
ATOM 4302 O O . LYS B 1 164 ? 9.383 -12.102 -14.609 1 92.44 164 LYS B O 1
ATOM 4307 N N . PHE B 1 165 ? 7.508 -12.227 -15.984 1 92.81 165 PHE B N 1
ATOM 4308 C CA . PHE B 1 165 ? 7.375 -13.664 -15.781 1 92.81 165 PHE B CA 1
ATOM 4309 C C . PHE B 1 165 ? 7.363 -14.406 -17.109 1 92.81 165 PHE B C 1
ATOM 4311 O O . PHE B 1 165 ? 6.887 -13.875 -18.125 1 92.81 165 PHE B O 1
ATOM 4318 N N . GLY B 1 166 ? 7.848 -15.656 -17.016 1 96.06 166 GLY B N 1
ATOM 4319 C CA . GLY B 1 166 ? 7.625 -16.578 -18.125 1 96.06 166 GLY B CA 1
ATOM 4320 C C . GLY B 1 166 ? 8.805 -16.672 -19.062 1 96.06 166 GLY B C 1
ATOM 4321 O O . GLY B 1 166 ? 9.422 -15.656 -19.406 1 96.06 166 GLY B O 1
ATOM 4322 N N . VAL B 1 167 ? 9.062 -17.781 -19.531 1 96.69 167 VAL B N 1
ATOM 4323 C CA . VAL B 1 167 ? 10.117 -18.031 -20.516 1 96.69 167 VAL B CA 1
ATOM 4324 C C . VAL B 1 167 ? 9.609 -17.688 -21.922 1 96.69 167 VAL B C 1
ATOM 4326 O O . VAL B 1 167 ? 8.445 -17.938 -22.234 1 96.69 167 VAL B O 1
ATOM 4329 N N . LEU B 1 168 ? 10.461 -17.172 -22.703 1 95.69 168 LEU B N 1
ATOM 4330 C CA . LEU B 1 168 ? 10.156 -16.922 -24.109 1 95.69 168 LEU B CA 1
ATOM 4331 C C . LEU B 1 168 ? 10.289 -18.188 -24.938 1 95.69 168 LEU B C 1
ATOM 4333 O O . LEU B 1 168 ? 10.977 -19.125 -24.531 1 95.69 168 LEU B O 1
ATOM 4337 N N . PRO B 1 169 ? 9.594 -18.172 -26.031 1 95.5 169 PRO B N 1
ATOM 4338 C CA . PRO B 1 169 ? 9.586 -19.375 -26.859 1 95.5 169 PRO B CA 1
ATOM 4339 C C . PRO B 1 169 ? 10.992 -19.906 -27.141 1 95.5 169 PRO B C 1
ATOM 4341 O O . PRO B 1 169 ? 11.242 -21.109 -27.047 1 95.5 169 PRO B O 1
ATOM 4344 N N . GLU B 1 170 ? 11.953 -19.031 -27.359 1 95.75 170 GLU B N 1
ATOM 4345 C CA . GLU B 1 170 ? 13.305 -19.438 -27.734 1 95.75 170 GLU B CA 1
ATOM 4346 C C . GLU B 1 170 ? 14.086 -19.953 -26.516 1 95.75 170 GLU B C 1
ATOM 4348 O O . GLU B 1 170 ? 15.133 -20.594 -26.672 1 95.75 170 GLU B O 1
ATOM 4353 N N . GLU B 1 171 ? 13.578 -19.688 -25.328 1 96.88 171 GLU B N 1
ATOM 4354 C CA . GLU B 1 171 ? 14.266 -20.062 -24.094 1 96.88 171 GLU B CA 1
ATOM 4355 C C . GLU B 1 171 ? 13.805 -21.422 -23.594 1 96.88 171 GLU B C 1
ATOM 4357 O O . GLU B 1 171 ? 14.445 -22.031 -22.734 1 96.88 171 GLU B O 1
ATOM 4362 N N . ILE B 1 172 ? 12.766 -21.922 -24.125 1 98.19 172 ILE B N 1
ATOM 4363 C CA . ILE B 1 172 ? 12.07 -23.078 -23.562 1 98.19 172 ILE B CA 1
ATOM 4364 C C . ILE B 1 172 ? 12.961 -24.312 -23.656 1 98.19 172 ILE B C 1
ATOM 4366 O O . ILE B 1 172 ? 13.258 -24.953 -22.656 1 98.19 172 ILE B O 1
ATOM 4370 N N . GLU B 1 173 ? 13.375 -24.625 -24.875 1 98.44 173 GLU B N 1
ATOM 4371 C CA . GLU B 1 173 ? 14.133 -25.859 -25.078 1 98.44 173 GLU B CA 1
ATOM 4372 C C . GLU B 1 173 ? 15.43 -25.859 -24.281 1 98.44 173 GLU B C 1
ATOM 4374 O O . GLU B 1 173 ? 15.695 -26.797 -23.516 1 98.44 173 GLU B O 1
ATOM 4379 N N . PRO B 1 174 ? 16.234 -24.75 -24.359 1 98.06 174 PRO B N 1
ATOM 4380 C CA . PRO B 1 174 ? 17.484 -24.766 -23.594 1 98.06 174 PRO B CA 1
ATOM 4381 C C . PRO B 1 174 ? 17.234 -24.844 -22.078 1 98.06 174 PRO B C 1
ATOM 4383 O O . PRO B 1 174 ? 18 -25.5 -21.375 1 98.06 174 PRO B O 1
ATOM 4386 N N . LEU B 1 175 ? 16.25 -24.234 -21.578 1 98.44 175 LEU B N 1
ATOM 4387 C CA . LEU B 1 175 ? 15.992 -24.234 -20.141 1 98.44 175 LEU B CA 1
ATOM 4388 C C . LEU B 1 175 ? 15.5 -25.609 -19.672 1 98.44 175 LEU B C 1
ATOM 4390 O O . LEU B 1 175 ? 15.906 -26.078 -18.609 1 98.44 175 LEU B O 1
ATOM 4394 N N . LEU B 1 176 ? 14.656 -26.234 -20.438 1 98.69 176 LEU B N 1
ATOM 4395 C CA . LEU B 1 176 ? 14.195 -27.578 -20.109 1 98.69 176 LEU B CA 1
ATOM 4396 C C . LEU B 1 176 ? 15.352 -28.562 -20.094 1 98.69 176 LEU B C 1
ATOM 4398 O O . LEU B 1 176 ? 15.469 -29.391 -19.172 1 98.69 176 LEU B O 1
ATOM 4402 N N . HIS B 1 177 ? 16.156 -28.438 -21.156 1 98.56 177 HIS B N 1
ATOM 4403 C CA . HIS B 1 177 ? 17.328 -29.297 -21.219 1 98.56 177 HIS B CA 1
ATOM 4404 C C . HIS B 1 177 ? 18.219 -29.125 -19.984 1 98.56 177 HIS B C 1
ATOM 4406 O O . HIS B 1 177 ? 18.656 -30.109 -19.391 1 98.56 177 HIS B O 1
ATOM 4412 N N . TYR B 1 178 ? 18.359 -27.906 -19.625 1 98.5 178 TYR B N 1
ATOM 4413 C CA . TYR B 1 178 ? 19.203 -27.625 -18.469 1 98.5 178 TYR B CA 1
ATOM 4414 C C . TYR B 1 178 ? 18.578 -28.172 -17.203 1 98.5 178 TYR B C 1
ATOM 4416 O O . TYR B 1 178 ? 19.25 -28.844 -16.406 1 98.5 178 TYR B O 1
ATOM 4424 N N . ALA B 1 179 ? 17.328 -27.922 -16.922 1 98.75 179 ALA B N 1
ATOM 4425 C CA . ALA B 1 179 ? 16.641 -28.297 -15.695 1 98.75 179 ALA B CA 1
ATOM 4426 C C . ALA B 1 179 ? 16.562 -29.812 -15.539 1 98.75 179 ALA B C 1
ATOM 4428 O O . ALA B 1 179 ? 16.828 -30.344 -14.461 1 98.75 179 ALA B O 1
ATOM 4429 N N . CYS B 1 180 ? 16.312 -30.5 -16.656 1 98.44 180 CYS B N 1
ATOM 4430 C CA . CYS B 1 180 ? 16.031 -31.922 -16.562 1 98.44 180 CYS B CA 1
ATOM 4431 C C . CYS B 1 180 ? 17.281 -32.75 -16.844 1 98.44 180 CYS B C 1
ATOM 4433 O O . CYS B 1 180 ? 17.609 -33.656 -16.078 1 98.44 180 CYS B O 1
ATOM 4435 N N . ASN B 1 181 ? 17.969 -32.406 -17.906 1 97.44 181 ASN B N 1
ATOM 4436 C CA . ASN B 1 181 ? 19.047 -33.281 -18.375 1 97.44 181 ASN B CA 1
ATOM 4437 C C . ASN B 1 181 ? 20.375 -32.906 -17.75 1 97.44 181 ASN B C 1
ATOM 4439 O O . ASN B 1 181 ? 21.266 -33.75 -17.625 1 97.44 181 ASN B O 1
ATOM 4443 N N . VAL B 1 182 ? 20.516 -31.688 -17.359 1 97.88 182 VAL B N 1
ATOM 4444 C CA . VAL B 1 182 ? 21.781 -31.266 -16.75 1 97.88 182 VAL B CA 1
ATOM 4445 C C . VAL B 1 182 ? 21.641 -31.234 -15.227 1 97.88 182 VAL B C 1
ATOM 4447 O O . VAL B 1 182 ? 22.375 -31.906 -14.516 1 97.88 182 VAL B O 1
ATOM 4450 N N . ALA B 1 183 ? 20.672 -30.594 -14.703 1 98.19 183 ALA B N 1
ATOM 4451 C CA . ALA B 1 183 ? 20.484 -30.406 -13.266 1 98.19 183 ALA B CA 1
ATOM 4452 C C . ALA B 1 183 ? 19.812 -31.625 -12.648 1 98.19 183 ALA B C 1
ATOM 4454 O O . ALA B 1 183 ? 19.859 -31.828 -11.43 1 98.19 183 ALA B O 1
ATOM 4455 N N . GLY B 1 184 ? 19.016 -32.375 -13.414 1 98 184 GLY B N 1
ATOM 4456 C CA . GLY B 1 184 ? 18.406 -33.594 -12.953 1 98 184 GLY B CA 1
ATOM 4457 C C . GLY B 1 184 ? 17.125 -33.375 -12.164 1 98 184 GLY B C 1
ATOM 4458 O O . GLY B 1 184 ? 16.766 -34.188 -11.297 1 98 184 GLY B O 1
ATOM 4459 N N . LEU B 1 185 ? 16.484 -32.281 -12.344 1 98.5 185 LEU B N 1
ATOM 4460 C CA . LEU B 1 185 ? 15.25 -31.953 -11.633 1 98.5 185 LEU B CA 1
ATOM 4461 C C . LEU B 1 185 ? 14.039 -32.5 -12.383 1 98.5 185 LEU B C 1
ATOM 4463 O O . LEU B 1 185 ? 14.148 -32.875 -13.555 1 98.5 185 LEU B O 1
ATOM 4467 N N . LYS B 1 186 ? 12.93 -32.656 -11.719 1 98.62 186 LYS B N 1
ATOM 4468 C CA . LYS B 1 186 ? 11.711 -33.219 -12.289 1 98.62 186 LYS B CA 1
ATOM 4469 C C . LYS B 1 186 ? 10.75 -32.125 -12.734 1 98.62 186 LYS B C 1
ATOM 4471 O O . LYS B 1 186 ? 10.008 -31.562 -11.914 1 98.62 186 LYS B O 1
ATOM 4476 N N . VAL B 1 187 ? 10.766 -31.875 -13.992 1 98.81 187 VAL B N 1
ATOM 4477 C CA . VAL B 1 187 ? 9.766 -30.969 -14.555 1 98.81 187 VAL B CA 1
ATOM 4478 C C . VAL B 1 187 ? 8.531 -31.766 -14.969 1 98.81 187 VAL B C 1
ATOM 4480 O O . VAL B 1 187 ? 8.594 -32.562 -15.906 1 98.81 187 VAL B O 1
ATOM 4483 N N . VAL B 1 188 ? 7.387 -31.5 -14.289 1 98.75 188 VAL B N 1
ATOM 4484 C CA . VAL B 1 188 ? 6.258 -32.406 -14.422 1 98.75 188 VAL B CA 1
ATOM 4485 C C . VAL B 1 188 ? 5.113 -31.719 -15.156 1 98.75 188 VAL B C 1
ATOM 4487 O O . VAL B 1 188 ? 4.039 -32.312 -15.328 1 98.75 188 VAL B O 1
ATOM 4490 N N . GLY B 1 189 ? 5.332 -30.5 -15.562 1 98.81 189 GLY B N 1
ATOM 4491 C CA . GLY B 1 189 ? 4.258 -29.828 -16.281 1 98.81 189 GLY B CA 1
ATOM 4492 C C . GLY B 1 189 ? 4.609 -28.406 -16.703 1 98.81 189 GLY B C 1
ATOM 4493 O O . GLY B 1 189 ? 5.777 -28.016 -16.672 1 98.81 189 GLY B O 1
ATOM 4494 N N . VAL B 1 190 ? 3.559 -27.719 -17.219 1 98.81 190 VAL B N 1
ATOM 4495 C CA . VAL B 1 190 ? 3.668 -26.359 -17.766 1 98.81 190 VAL B CA 1
ATOM 4496 C C . VAL B 1 190 ? 2.609 -25.469 -17.125 1 98.81 190 VAL B C 1
ATOM 4498 O O . VAL B 1 190 ? 1.49 -25.906 -16.859 1 98.81 190 VAL B O 1
ATOM 4501 N N . SER B 1 191 ? 3.037 -24.266 -16.812 1 98.56 191 SER B N 1
ATOM 4502 C CA . SER B 1 191 ? 2.127 -23.25 -16.281 1 98.56 191 SER B CA 1
ATOM 4503 C C . SER B 1 191 ? 2.146 -21.984 -17.125 1 98.56 191 SER B C 1
ATOM 4505 O O . SER B 1 191 ? 3.178 -21.625 -17.703 1 98.56 191 SER B O 1
ATOM 4507 N N . PHE B 1 192 ? 1.005 -21.344 -17.266 1 97 192 PHE B N 1
ATOM 4508 C CA . PHE B 1 192 ? 0.918 -20 -17.812 1 97 192 PHE B CA 1
ATOM 4509 C C . PHE B 1 192 ? -0.103 -19.172 -17.031 1 97 192 PHE B C 1
ATOM 4511 O O . PHE B 1 192 ? -0.867 -19.703 -16.234 1 97 192 PHE B O 1
ATOM 4518 N N . HIS B 1 193 ? -0.057 -17.906 -17.172 1 95.5 193 HIS B N 1
ATOM 4519 C CA . HIS B 1 193 ? -1.021 -16.984 -16.594 1 95.5 193 HIS B CA 1
ATOM 4520 C C . HIS B 1 193 ? -1.317 -15.828 -17.547 1 95.5 193 HIS B C 1
ATOM 4522 O O . HIS B 1 193 ? -0.4 -15.141 -18 1 95.5 193 HIS B O 1
ATOM 4528 N N . VAL B 1 194 ? -2.543 -15.586 -17.797 1 93.25 194 VAL B N 1
ATOM 4529 C CA . VAL B 1 194 ? -2.906 -14.648 -18.859 1 93.25 194 VAL B CA 1
ATOM 4530 C C . VAL B 1 194 ? -3.053 -13.242 -18.281 1 93.25 194 VAL B C 1
ATOM 4532 O O . VAL B 1 194 ? -3.322 -12.289 -19 1 93.25 194 VAL B O 1
ATOM 4535 N N . GLY B 1 195 ? -2.898 -13.07 -16.984 1 89.94 195 GLY B N 1
ATOM 4536 C CA . GLY B 1 195 ? -3.107 -11.797 -16.312 1 89.94 195 GLY B CA 1
ATOM 4537 C C . GLY B 1 195 ? -4.422 -11.727 -15.555 1 89.94 195 GLY B C 1
ATOM 4538 O O . GLY B 1 195 ? -5.129 -12.734 -15.438 1 89.94 195 GLY B O 1
ATOM 4539 N N . SER B 1 196 ? -4.711 -10.516 -15.039 1 87.94 196 SER B N 1
ATOM 4540 C CA . SER B 1 196 ? -5.926 -10.352 -14.242 1 87.94 196 SER B CA 1
ATOM 4541 C C . SER B 1 196 ? -7.086 -9.867 -15.109 1 87.94 196 SER B C 1
ATOM 4543 O O . SER B 1 196 ? -6.902 -9.031 -15.992 1 87.94 196 SER B O 1
ATOM 4545 N N . ILE B 1 197 ? -8.242 -10.43 -14.844 1 87.81 197 ILE B N 1
ATOM 4546 C CA . ILE B 1 197 ? -9.492 -10.055 -15.492 1 87.81 197 ILE B CA 1
ATOM 4547 C C . ILE B 1 197 ? -9.375 -10.266 -17 1 87.81 197 ILE B C 1
ATOM 4549 O O . ILE B 1 197 ? -9.297 -9.305 -17.766 1 87.81 197 ILE B O 1
ATOM 4553 N N . ALA B 1 198 ? -9.453 -11.492 -17.359 1 90.31 198 ALA B N 1
ATOM 4554 C CA . ALA B 1 198 ? -9.422 -11.852 -18.781 1 90.31 198 ALA B CA 1
ATOM 4555 C C . ALA B 1 198 ? -10.617 -11.266 -19.516 1 90.31 198 ALA B C 1
ATOM 4557 O O . ALA B 1 198 ? -11.742 -11.289 -19.016 1 90.31 198 ALA B O 1
ATOM 4558 N N . GLN B 1 199 ? -10.398 -10.773 -20.688 1 90.44 199 GLN B N 1
ATOM 4559 C CA . GLN B 1 199 ? -11.461 -10.133 -21.453 1 90.44 199 GLN B CA 1
ATOM 4560 C C . GLN B 1 199 ? -11.758 -10.914 -22.734 1 90.44 199 GLN B C 1
ATOM 4562 O O . GLN B 1 199 ? -12.859 -10.82 -23.281 1 90.44 199 GLN B O 1
ATOM 4567 N N . ASP B 1 200 ? -10.805 -11.734 -23.172 1 93 200 ASP B N 1
ATOM 4568 C CA . ASP B 1 200 ? -10.922 -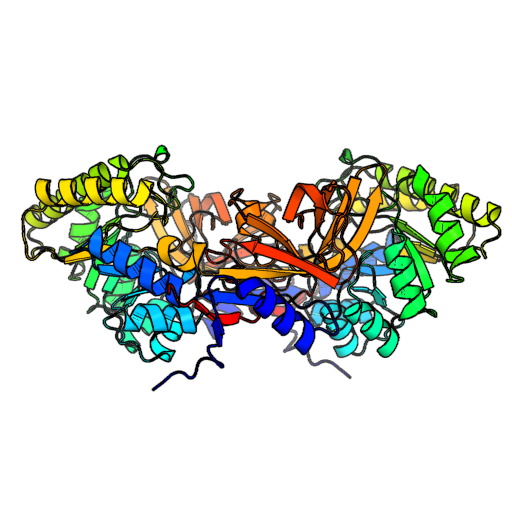12.516 -24.406 1 93 200 ASP B CA 1
ATOM 4569 C C . ASP B 1 200 ? -10.609 -13.984 -24.141 1 93 200 ASP B C 1
ATOM 4571 O O . ASP B 1 200 ? -9.453 -14.359 -23.953 1 93 200 ASP B O 1
ATOM 4575 N N . PRO B 1 201 ? -11.633 -14.828 -24.266 1 94.69 201 PRO B N 1
ATOM 4576 C CA . PRO B 1 201 ? -11.445 -16.25 -23.984 1 94.69 201 PRO B CA 1
ATOM 4577 C C . PRO B 1 201 ? -10.398 -16.906 -24.891 1 94.69 201 PRO B C 1
ATOM 4579 O O . PRO B 1 201 ? -9.758 -17.891 -24.5 1 94.69 201 PRO B O 1
ATOM 4582 N N . THR B 1 202 ? -10.188 -16.375 -26.062 1 94.38 202 THR B N 1
ATOM 4583 C CA . THR B 1 202 ? -9.305 -17.016 -27.031 1 94.38 202 THR B CA 1
ATOM 4584 C C . THR B 1 202 ? -7.859 -17 -26.547 1 94.38 202 THR B C 1
ATOM 4586 O O . THR B 1 202 ? -7.027 -17.766 -27.031 1 94.38 202 THR B O 1
ATOM 4589 N N . ILE B 1 203 ? -7.57 -16.125 -25.656 1 94.94 203 ILE B N 1
ATOM 4590 C CA . ILE B 1 203 ? -6.211 -16.047 -25.125 1 94.94 203 ILE B CA 1
ATOM 4591 C C . ILE B 1 203 ? -5.855 -17.359 -24.422 1 94.94 203 ILE B C 1
ATOM 4593 O O . ILE B 1 203 ? -4.695 -17.781 -24.438 1 94.94 203 ILE B O 1
ATOM 4597 N N . TYR B 1 204 ? -6.848 -18 -23.844 1 96.69 204 TYR B N 1
ATOM 4598 C CA . TYR B 1 204 ? -6.602 -19.281 -23.172 1 96.69 204 TYR B CA 1
ATOM 4599 C C . TYR B 1 204 ? -6.309 -20.375 -24.172 1 96.69 204 TYR B C 1
ATOM 4601 O O . TYR B 1 204 ? -5.434 -21.219 -23.953 1 96.69 204 TYR B O 1
ATOM 4609 N N . ARG B 1 205 ? -7.07 -20.375 -25.25 1 97.12 205 ARG B N 1
ATOM 4610 C CA . ARG B 1 205 ? -6.82 -21.375 -26.266 1 97.12 205 ARG B CA 1
ATOM 4611 C C . ARG B 1 205 ? -5.402 -21.266 -26.812 1 97.12 205 ARG B C 1
ATOM 4613 O O . ARG B 1 205 ? -4.711 -22.281 -26.969 1 97.12 205 ARG B O 1
ATOM 4620 N N . GLN B 1 206 ? -5.016 -20.078 -27.109 1 96.81 206 GLN B N 1
ATOM 4621 C CA . GLN B 1 206 ? -3.664 -19.844 -27.609 1 96.81 206 GLN B CA 1
ATOM 4622 C C . GLN B 1 206 ? -2.615 -20.297 -26.594 1 96.81 206 GLN B C 1
ATOM 4624 O O . GLN B 1 206 ? -1.62 -20.922 -26.953 1 96.81 206 GLN B O 1
ATOM 4629 N N . ALA B 1 207 ? -2.799 -19.953 -25.359 1 96.88 207 ALA B N 1
ATOM 4630 C CA . ALA B 1 207 ? -1.856 -20.312 -24.297 1 96.88 207 ALA B CA 1
ATOM 4631 C C . ALA B 1 207 ? -1.777 -21.812 -24.125 1 96.88 207 ALA B C 1
ATOM 4633 O O . ALA B 1 207 ? -0.694 -22.375 -23.906 1 96.88 207 ALA B O 1
ATOM 4634 N N . ILE B 1 208 ? -2.893 -22.469 -24.203 1 98.12 208 ILE B N 1
ATOM 4635 C CA . ILE B 1 208 ? -2.938 -23.922 -24.078 1 98.12 208 ILE B CA 1
ATOM 4636 C C . ILE B 1 208 ? -2.213 -24.562 -25.25 1 98.12 208 ILE B C 1
ATOM 4638 O O . ILE B 1 208 ? -1.478 -25.547 -25.078 1 98.12 208 ILE B O 1
ATOM 4642 N N . ALA B 1 209 ? -2.414 -24 -26.422 1 98.12 209 ALA B N 1
ATOM 4643 C CA . ALA B 1 209 ? -1.678 -24.484 -27.578 1 98.12 209 ALA B CA 1
ATOM 4644 C C . ALA B 1 209 ? -0.172 -24.344 -27.375 1 98.12 209 ALA B C 1
ATOM 4646 O O . ALA B 1 209 ? 0.596 -25.25 -27.719 1 98.12 209 ALA B O 1
ATOM 4647 N N . ASN B 1 210 ? 0.243 -23.203 -26.906 1 97.81 210 ASN B N 1
ATOM 4648 C CA . ASN B 1 210 ? 1.655 -22.984 -26.609 1 97.81 210 ASN B CA 1
ATOM 4649 C C . ASN B 1 210 ? 2.176 -23.984 -25.578 1 97.81 210 ASN B C 1
ATOM 4651 O O . ASN B 1 210 ? 3.303 -24.469 -25.703 1 97.81 210 ASN B O 1
ATOM 4655 N N . ALA B 1 211 ? 1.37 -24.266 -24.562 1 98.5 211 ALA B N 1
ATOM 4656 C CA . ALA B 1 211 ? 1.756 -25.25 -23.562 1 98.5 211 ALA B CA 1
ATOM 4657 C C . ALA B 1 211 ? 1.936 -26.625 -24.188 1 98.5 211 ALA B C 1
ATOM 4659 O O . ALA B 1 211 ? 2.857 -27.359 -23.828 1 98.5 211 ALA B O 1
ATOM 4660 N N . ARG B 1 212 ? 1.038 -26.969 -25.125 1 98.44 212 ARG B N 1
ATOM 4661 C CA . ARG B 1 212 ? 1.147 -28.234 -25.828 1 98.44 212 ARG B CA 1
ATOM 4662 C C . ARG B 1 212 ? 2.482 -28.359 -26.547 1 98.44 212 ARG B C 1
ATOM 4664 O O . ARG B 1 212 ? 3.125 -29.406 -26.516 1 98.44 212 ARG B O 1
ATOM 4671 N N . ALA B 1 213 ? 2.863 -27.297 -27.109 1 98.25 213 ALA B N 1
ATOM 4672 C CA . ALA B 1 213 ? 4.148 -27.281 -27.797 1 98.25 213 ALA B CA 1
ATOM 4673 C C . ALA B 1 213 ? 5.297 -27.562 -26.844 1 98.25 213 ALA B C 1
ATOM 4675 O O . ALA B 1 213 ? 6.277 -28.219 -27.219 1 98.25 213 ALA B O 1
ATOM 4676 N N . VAL B 1 214 ? 5.227 -27.109 -25.641 1 98.69 214 VAL B N 1
ATOM 4677 C CA . VAL B 1 214 ? 6.25 -27.375 -24.641 1 98.69 214 VAL B CA 1
ATOM 4678 C C . VAL B 1 214 ? 6.27 -28.859 -24.297 1 98.69 214 VAL B C 1
ATOM 4680 O O . VAL B 1 214 ? 7.34 -29.453 -24.141 1 98.69 214 VAL B O 1
ATOM 4683 N N . PHE B 1 215 ? 5.098 -29.484 -24.125 1 98.5 215 PHE B N 1
ATOM 4684 C CA . PHE B 1 215 ? 5.016 -30.922 -23.891 1 98.5 215 PHE B CA 1
ATOM 4685 C C . PHE B 1 215 ? 5.727 -31.688 -24.984 1 98.5 215 PHE B C 1
ATOM 4687 O O . PHE B 1 215 ? 6.43 -32.656 -24.719 1 98.5 215 PHE B O 1
ATOM 4694 N N . ASP B 1 216 ? 5.59 -31.219 -26.219 1 98.12 216 ASP B N 1
ATOM 4695 C CA . ASP B 1 216 ? 6.23 -31.859 -27.359 1 98.12 216 ASP B CA 1
ATOM 4696 C C . ASP B 1 216 ? 7.75 -31.703 -27.297 1 98.12 216 ASP B C 1
ATOM 4698 O O . ASP B 1 216 ? 8.484 -32.656 -27.578 1 98.12 216 ASP B O 1
ATOM 4702 N N . ILE B 1 217 ? 8.164 -30.531 -26.953 1 98.38 217 ILE B N 1
ATOM 4703 C CA . ILE B 1 217 ? 9.594 -30.281 -26.797 1 98.38 217 ILE B CA 1
ATOM 4704 C C . ILE B 1 217 ? 10.172 -31.188 -25.719 1 98.38 217 ILE B C 1
ATOM 4706 O O . ILE B 1 217 ? 11.258 -31.75 -25.891 1 98.38 217 ILE B O 1
ATOM 4710 N N . ALA B 1 218 ? 9.461 -31.312 -24.625 1 98.31 218 ALA B N 1
ATOM 4711 C CA . ALA B 1 218 ? 9.898 -32.188 -23.531 1 98.31 218 ALA B CA 1
ATOM 4712 C C . ALA B 1 218 ? 10.055 -33.625 -24 1 98.31 218 ALA B C 1
ATOM 4714 O O . ALA B 1 218 ? 11.031 -34.281 -23.672 1 98.31 218 ALA B O 1
ATOM 4715 N N . HIS B 1 219 ? 9.086 -34.094 -24.781 1 96.94 219 HIS B N 1
ATOM 4716 C CA . HIS B 1 219 ? 9.141 -35.438 -25.344 1 96.94 219 HIS B CA 1
ATOM 4717 C C . HIS B 1 219 ? 10.367 -35.594 -26.234 1 96.94 219 HIS B C 1
ATOM 4719 O O . HIS B 1 219 ? 11.078 -36.594 -26.125 1 96.94 219 HIS B O 1
ATOM 4725 N N . TYR B 1 220 ? 10.547 -34.625 -27.016 1 97.31 220 TYR B N 1
ATOM 4726 C CA . TYR B 1 220 ? 11.688 -34.656 -27.922 1 97.31 220 TYR B CA 1
ATOM 4727 C C . TYR B 1 220 ? 13 -34.719 -27.156 1 97.31 220 TYR B C 1
ATOM 4729 O O . TYR B 1 220 ? 13.945 -35.375 -27.594 1 97.31 220 TYR B O 1
ATOM 4737 N N . LEU B 1 221 ? 13.094 -34.062 -26.031 1 97.69 221 LEU B N 1
ATOM 4738 C CA . LEU B 1 221 ? 14.312 -33.969 -25.234 1 97.69 221 LEU B CA 1
ATOM 4739 C C . LEU B 1 221 ? 14.484 -35.25 -24.375 1 97.69 221 LEU B C 1
ATOM 4741 O O . LEU B 1 221 ? 15.477 -35.375 -23.641 1 97.69 221 LEU B O 1
ATOM 4745 N N . GLY B 1 222 ? 13.5 -36.156 -24.391 1 97.62 222 GLY B N 1
ATOM 4746 C CA . GLY B 1 222 ? 13.578 -37.375 -23.609 1 97.62 222 GLY B CA 1
ATOM 4747 C C . GLY B 1 222 ? 13.211 -37.188 -22.156 1 97.62 222 GLY B C 1
ATOM 4748 O O . GLY B 1 222 ? 13.586 -37.969 -21.297 1 97.62 222 GLY B O 1
ATOM 4749 N N . ILE B 1 223 ? 12.578 -36.094 -21.859 1 97.44 223 ILE B N 1
ATOM 4750 C CA . ILE B 1 223 ? 12.094 -35.781 -20.516 1 97.44 223 ILE B CA 1
ATOM 4751 C C . ILE B 1 223 ? 10.875 -36.656 -20.219 1 97.44 223 ILE B C 1
ATOM 4753 O O . ILE B 1 223 ? 10.008 -36.844 -21.078 1 97.44 223 ILE B O 1
ATOM 4757 N N . PRO B 1 224 ? 10.836 -37.219 -18.938 1 96.62 224 PRO B N 1
ATOM 4758 C CA . PRO B 1 224 ? 9.633 -37.969 -18.578 1 96.62 224 PRO B CA 1
ATOM 4759 C C . PRO B 1 224 ? 8.344 -37.219 -18.891 1 96.62 224 PRO B C 1
ATOM 4761 O O . PRO B 1 224 ? 8.297 -35.969 -18.766 1 96.62 224 PRO B O 1
ATOM 4764 N N . LYS B 1 225 ? 7.363 -37.969 -19.25 1 96.88 225 LYS B N 1
ATOM 4765 C CA . LYS B 1 225 ? 6.094 -37.375 -19.672 1 96.88 225 LYS B CA 1
ATOM 4766 C C . LYS B 1 225 ? 5.551 -36.438 -18.609 1 96.88 225 LYS B C 1
ATOM 4768 O O . LYS B 1 225 ? 5.406 -36.781 -17.438 1 96.88 225 LYS B O 1
ATOM 4773 N N . MET B 1 226 ? 5.258 -35.25 -19.016 1 97.94 226 MET B N 1
ATOM 4774 C CA . MET B 1 226 ? 4.645 -34.25 -18.141 1 97.94 226 MET B CA 1
ATOM 4775 C C . MET B 1 226 ? 3.186 -34.594 -17.859 1 97.94 226 MET B C 1
ATOM 4777 O O . MET B 1 226 ? 2.514 -35.219 -18.703 1 97.94 226 MET B O 1
ATOM 4781 N N . GLN B 1 227 ? 2.732 -34.156 -16.672 1 97.75 227 GLN B N 1
ATOM 4782 C CA . GLN B 1 227 ? 1.43 -34.656 -16.219 1 97.75 227 GLN B CA 1
ATOM 4783 C C . GLN B 1 227 ? 0.542 -33.5 -15.766 1 97.75 227 GLN B C 1
ATOM 4785 O O . GLN B 1 227 ? -0.644 -33.688 -15.492 1 97.75 227 GLN B O 1
ATOM 4790 N N . ILE B 1 228 ? 1.022 -32.312 -15.711 1 98.75 228 ILE B N 1
ATOM 4791 C CA . ILE B 1 228 ? 0.255 -31.219 -15.109 1 98.75 228 ILE B CA 1
ATOM 4792 C C . ILE B 1 228 ? 0.204 -30.031 -16.062 1 98.75 228 ILE B C 1
ATOM 4794 O O . ILE B 1 228 ? 1.226 -29.641 -16.641 1 98.75 228 ILE B O 1
ATOM 4798 N N . LEU B 1 229 ? -0.953 -29.516 -16.312 1 98.88 229 LEU B N 1
ATOM 4799 C CA . LEU B 1 229 ? -1.177 -28.25 -16.984 1 98.88 229 LEU B CA 1
ATOM 4800 C C . LEU B 1 229 ? -1.838 -27.234 -16.062 1 98.88 229 LEU B C 1
ATOM 4802 O O . LEU B 1 229 ? -2.963 -27.453 -15.594 1 98.88 229 LEU B O 1
ATOM 4806 N N . ASP B 1 230 ? -1.127 -26.219 -15.719 1 98.81 230 ASP B N 1
ATOM 4807 C CA . ASP B 1 230 ? -1.663 -25.109 -14.93 1 98.81 230 ASP B CA 1
ATOM 4808 C C . ASP B 1 230 ? -2.113 -23.969 -15.836 1 98.81 230 ASP B C 1
ATOM 4810 O O . ASP B 1 230 ? -1.283 -23.281 -16.438 1 98.81 230 ASP B O 1
ATOM 4814 N N . ILE B 1 231 ? -3.404 -23.688 -15.828 1 98.25 231 ILE B N 1
ATOM 4815 C CA . ILE B 1 231 ? -3.932 -22.75 -16.812 1 98.25 231 ILE B CA 1
ATOM 4816 C C . ILE B 1 231 ? -4.027 -21.359 -16.188 1 98.25 231 ILE B C 1
ATOM 4818 O O . ILE B 1 231 ? -4.707 -20.484 -16.719 1 98.25 231 ILE B O 1
ATOM 4822 N N . GLY B 1 232 ? -3.475 -21.156 -15.023 1 97.12 232 GLY B N 1
ATOM 4823 C CA . GLY B 1 232 ? -3.311 -19.828 -14.43 1 97.12 232 GLY B CA 1
ATOM 4824 C C . GLY B 1 232 ? -4.617 -19.219 -13.953 1 97.12 232 GLY B C 1
ATOM 4825 O O . GLY B 1 232 ? -5.457 -19.922 -13.375 1 97.12 232 GLY B O 1
ATOM 4826 N N . GLY B 1 233 ? -4.645 -17.828 -14.008 1 95.75 233 GLY B N 1
ATOM 4827 C CA . GLY B 1 233 ? -5.777 -17.094 -13.477 1 95.75 233 GLY B CA 1
ATOM 4828 C C . GLY B 1 233 ? -6.445 -16.203 -14.516 1 95.75 233 GLY B C 1
ATOM 4829 O O . GLY B 1 233 ? -6.477 -16.547 -15.703 1 95.75 233 GLY B O 1
ATOM 4830 N N . GLY B 1 234 ? -7.125 -15.172 -13.977 1 93.56 234 GLY B N 1
ATOM 4831 C CA . GLY B 1 234 ? -7.797 -14.203 -14.828 1 93.56 234 GLY B CA 1
ATOM 4832 C C . GLY B 1 234 ? -9.312 -14.32 -14.789 1 93.56 234 GLY B C 1
ATOM 4833 O O . GLY B 1 234 ? -10.016 -13.57 -15.469 1 93.56 234 GLY B O 1
ATOM 4834 N N . PHE B 1 235 ? -9.82 -15.133 -13.914 1 96.5 235 PHE B N 1
ATOM 4835 C CA . PHE B 1 235 ? -11.234 -15.461 -13.898 1 96.5 235 PHE B CA 1
ATOM 4836 C C . PHE B 1 235 ? -12.008 -14.5 -13.008 1 96.5 235 PHE B C 1
ATOM 4838 O O . PHE B 1 235 ? -11.516 -14.094 -11.945 1 96.5 235 PHE B O 1
ATOM 4845 N N . ARG B 1 236 ? -13.188 -14.109 -13.43 1 94.19 236 ARG B N 1
ATOM 4846 C CA . ARG B 1 236 ? -14.203 -13.422 -12.641 1 94.19 236 ARG B CA 1
ATOM 4847 C C . ARG B 1 236 ? -15.531 -14.172 -12.68 1 94.19 236 ARG B C 1
ATOM 4849 O O . ARG B 1 236 ? -15.812 -14.891 -13.641 1 94.19 236 ARG B O 1
ATOM 4856 N N . SER B 1 237 ? -16.234 -14.008 -11.664 1 94.44 237 SER B N 1
ATOM 4857 C CA . SER B 1 237 ? -17.516 -14.703 -11.633 1 94.44 237 SER B CA 1
ATOM 4858 C C . SER B 1 237 ? -18.578 -13.945 -12.43 1 94.44 237 SER B C 1
ATOM 4860 O O . SER B 1 237 ? -19.609 -13.555 -11.875 1 94.44 237 SER B O 1
ATOM 4862 N N . THR B 1 238 ? -18.312 -13.625 -13.648 1 92.06 238 THR B N 1
ATOM 4863 C CA . THR B 1 238 ? -19.219 -12.984 -14.594 1 92.06 238 THR B CA 1
ATOM 4864 C C . THR B 1 238 ? -19.672 -13.969 -15.664 1 92.06 238 THR B C 1
ATOM 4866 O O . THR B 1 238 ? -19.172 -15.094 -15.727 1 92.06 238 THR B O 1
ATOM 4869 N N . PRO B 1 239 ? -20.594 -13.578 -16.516 1 92.12 239 PRO B N 1
ATOM 4870 C CA . PRO B 1 239 ? -21.016 -14.469 -17.594 1 92.12 239 PRO B CA 1
ATOM 4871 C C . PRO B 1 239 ? -19.875 -14.844 -18.531 1 92.12 239 PRO B C 1
ATOM 4873 O O . PRO B 1 239 ? -19.906 -15.914 -19.141 1 92.12 239 PRO B O 1
ATOM 4876 N N . LEU B 1 240 ? -18.938 -14.039 -18.578 1 95.25 240 LEU B N 1
ATOM 4877 C CA . LEU B 1 240 ? -17.781 -14.32 -19.406 1 95.25 240 LEU B CA 1
ATOM 4878 C C . LEU B 1 240 ? -17.047 -15.57 -18.922 1 95.25 240 LEU B C 1
ATOM 4880 O O . LEU B 1 240 ? -16.391 -16.25 -19.719 1 95.25 240 LEU B O 1
ATOM 4884 N N . PHE B 1 241 ? -17.203 -15.891 -17.688 1 97.38 241 PHE B N 1
ATOM 4885 C CA . PHE B 1 241 ? -16.547 -17.062 -17.109 1 97.38 241 PHE B CA 1
ATOM 4886 C C . PHE B 1 241 ? -16.969 -18.328 -17.844 1 97.38 241 PHE B C 1
ATOM 4888 O O . PHE B 1 241 ? -16.125 -19.172 -18.156 1 97.38 241 PHE B O 1
ATOM 4895 N N . GLU B 1 242 ? -18.203 -18.406 -18.109 1 97.38 242 GLU B N 1
ATOM 4896 C CA . GLU B 1 242 ? -18.703 -19.609 -18.781 1 97.38 242 GLU B CA 1
ATOM 4897 C C . GLU B 1 242 ? -18.156 -19.719 -20.203 1 97.38 242 GLU B C 1
ATOM 4899 O O . GLU B 1 242 ? -17.875 -20.812 -20.688 1 97.38 242 GLU B O 1
ATOM 4904 N N . GLU B 1 243 ? -18.031 -18.594 -20.812 1 97.38 243 GLU B N 1
ATOM 4905 C CA . GLU B 1 243 ? -17.422 -18.594 -22.141 1 97.38 243 GLU B CA 1
ATOM 4906 C C . GLU B 1 243 ? -15.961 -19.031 -22.078 1 97.38 243 GLU B C 1
ATOM 4908 O O . GLU B 1 243 ? -15.508 -19.812 -22.906 1 97.38 243 GLU B O 1
ATOM 4913 N N . ILE B 1 244 ? -15.242 -18.547 -21.141 1 97.56 244 ILE B N 1
ATOM 4914 C CA . ILE B 1 244 ? -13.844 -18.922 -20.953 1 97.56 244 ILE B CA 1
ATOM 4915 C C . ILE B 1 244 ? -13.75 -20.422 -20.688 1 97.56 244 ILE B C 1
ATOM 4917 O O . ILE B 1 244 ? -12.914 -21.109 -21.281 1 97.56 244 ILE B O 1
ATOM 4921 N N . ALA B 1 245 ? -14.633 -20.891 -19.828 1 98.25 245 ALA B N 1
ATOM 4922 C CA . ALA B 1 245 ? -14.617 -22.312 -19.5 1 98.25 245 ALA B CA 1
ATOM 4923 C C . ALA B 1 245 ? -14.859 -23.172 -20.734 1 98.25 245 ALA B C 1
ATOM 4925 O O . ALA B 1 245 ? -14.195 -24.188 -20.922 1 98.25 245 ALA B O 1
ATOM 4926 N N . SER B 1 246 ? -15.797 -22.719 -21.531 1 98 246 SER B N 1
ATOM 4927 C CA . SER B 1 246 ? -16.078 -23.453 -22.766 1 98 246 SER B CA 1
ATOM 4928 C C . SER B 1 246 ? -14.867 -23.5 -23.672 1 98 246 SER B C 1
ATOM 4930 O O . SER B 1 246 ? -14.516 -24.578 -24.188 1 98 246 SER B O 1
ATOM 4932 N N . VAL B 1 247 ? -14.234 -22.406 -23.844 1 97.88 247 VAL B N 1
ATOM 4933 C CA . VAL B 1 247 ? -13.07 -22.312 -24.719 1 97.88 247 VAL B CA 1
ATOM 4934 C C . VAL B 1 247 ? -11.93 -23.156 -24.156 1 97.88 247 VAL B C 1
ATOM 4936 O O . VAL B 1 247 ? -11.25 -23.875 -24.891 1 97.88 247 VAL B O 1
ATOM 4939 N N . VAL B 1 248 ? -11.711 -23.125 -22.891 1 98.12 248 VAL B N 1
ATOM 4940 C CA . VAL B 1 248 ? -10.656 -23.891 -22.219 1 98.12 248 VAL B CA 1
ATOM 4941 C C . VAL B 1 248 ? -10.922 -25.391 -22.375 1 98.12 248 VAL B C 1
ATOM 4943 O O . VAL B 1 248 ? -10.023 -26.141 -22.766 1 98.12 248 VAL B O 1
ATOM 4946 N N . ASN B 1 249 ? -12.172 -25.766 -22.094 1 97.88 249 ASN B N 1
ATOM 4947 C CA . ASN B 1 249 ? -12.523 -27.188 -22.203 1 97.88 249 ASN B CA 1
ATOM 4948 C C . ASN B 1 249 ? -12.312 -27.688 -23.625 1 97.88 249 ASN B C 1
ATOM 4950 O O . ASN B 1 249 ? -11.773 -28.781 -23.828 1 97.88 249 ASN B O 1
ATOM 4954 N N . GLU B 1 250 ? -12.68 -26.906 -24.578 1 97.94 250 GLU B N 1
ATOM 4955 C CA . GLU B 1 250 ? -12.484 -27.281 -25.984 1 97.94 250 GLU B CA 1
ATOM 4956 C C . GLU B 1 250 ? -11 -27.359 -26.328 1 97.94 250 GLU B C 1
ATOM 4958 O O . GLU B 1 250 ? -10.57 -28.297 -27.016 1 97.94 250 GLU B O 1
ATOM 4963 N N . ALA B 1 251 ? -10.258 -26.406 -25.922 1 98.12 251 ALA B N 1
ATOM 4964 C CA . ALA B 1 251 ? -8.828 -26.359 -26.203 1 98.12 251 ALA B CA 1
ATOM 4965 C C . ALA B 1 251 ? -8.117 -27.562 -25.578 1 98.12 251 ALA B C 1
ATOM 4967 O O . ALA B 1 251 ? -7.246 -28.172 -26.203 1 98.12 251 ALA B O 1
ATOM 4968 N N . VAL B 1 252 ? -8.5 -27.922 -24.359 1 97.88 252 VAL B N 1
ATOM 4969 C CA . VAL B 1 252 ? -7.895 -29.078 -23.688 1 97.88 252 VAL B CA 1
ATOM 4970 C C . VAL B 1 252 ? -8.211 -30.344 -24.453 1 97.88 252 VAL B C 1
ATOM 4972 O O . VAL B 1 252 ? -7.344 -31.203 -24.625 1 97.88 252 VAL B O 1
ATOM 4975 N N . GLN B 1 253 ? -9.422 -30.453 -24.859 1 97 253 GLN B N 1
ATOM 4976 C CA . GLN B 1 253 ? -9.805 -31.609 -25.656 1 97 253 GLN B CA 1
ATOM 4977 C C . GLN B 1 253 ? -9 -31.688 -26.938 1 97 253 GLN B C 1
ATOM 4979 O O . GLN B 1 253 ? -8.578 -32.75 -27.359 1 97 253 GLN B O 1
ATOM 4984 N N . ASP B 1 254 ? -8.773 -30.562 -27.531 1 98.06 254 ASP B N 1
ATOM 4985 C CA . ASP B 1 254 ? -8.094 -30.5 -28.812 1 98.06 254 ASP B CA 1
ATOM 4986 C C . ASP B 1 254 ? -6.602 -30.797 -28.672 1 98.06 254 ASP B C 1
ATOM 4988 O O . ASP B 1 254 ? -6.012 -31.5 -29.484 1 98.06 254 ASP B O 1
ATOM 4992 N N . PHE B 1 255 ? -6.004 -30.266 -27.625 1 98.25 255 PHE B N 1
ATOM 4993 C CA . PHE B 1 255 ? -4.547 -30.25 -27.562 1 98.25 255 PHE B CA 1
ATOM 4994 C C . PHE B 1 255 ? -4.027 -31.281 -26.578 1 98.25 255 PHE B C 1
ATOM 4996 O O . PHE B 1 255 ? -2.863 -31.672 -26.641 1 98.25 255 PHE B O 1
ATOM 5003 N N . PHE B 1 256 ? -4.863 -31.641 -25.609 1 97.38 256 PHE B N 1
ATOM 5004 C CA . PHE B 1 256 ? -4.457 -32.594 -24.578 1 97.38 256 PHE B CA 1
ATOM 5005 C C . PHE B 1 256 ? -5.477 -33.719 -24.453 1 97.38 256 PHE B C 1
ATOM 5007 O O . PHE B 1 256 ? -6.133 -33.844 -23.406 1 97.38 256 PHE B O 1
ATOM 5014 N N . PRO B 1 257 ? -5.523 -34.594 -25.297 1 91.44 257 PRO B N 1
ATOM 5015 C CA . PRO B 1 257 ? -6.535 -35.656 -25.266 1 91.44 257 PRO B CA 1
ATOM 5016 C C . PRO B 1 257 ? -6.25 -36.719 -24.203 1 91.44 257 PRO B C 1
ATOM 5018 O O . PRO B 1 257 ? -7.094 -37.594 -23.953 1 91.44 257 PRO B O 1
ATOM 5021 N N . ASP B 1 258 ? -5.207 -36.656 -23.484 1 92.12 258 ASP B N 1
ATOM 5022 C CA . ASP B 1 258 ? -4.863 -37.594 -22.438 1 92.12 258 ASP B CA 1
ATOM 5023 C C . ASP B 1 258 ? -5.77 -37.406 -21.219 1 92.12 258 ASP B C 1
ATOM 5025 O O . ASP B 1 258 ? -5.691 -36.406 -20.531 1 92.12 258 ASP B O 1
ATOM 5029 N N . PRO B 1 259 ? -6.559 -38.375 -20.844 1 91.06 259 PRO B N 1
ATOM 5030 C CA . PRO B 1 259 ? -7.484 -38.25 -19.719 1 91.06 259 PRO B CA 1
ATOM 5031 C C . PRO B 1 259 ? -6.773 -38.219 -18.359 1 91.06 259 PRO B C 1
ATOM 5033 O O . PRO B 1 259 ? -7.387 -37.906 -17.344 1 91.06 259 PRO B O 1
ATOM 5036 N N . ASN B 1 260 ? -5.531 -38.562 -18.391 1 93.62 260 ASN B N 1
ATOM 5037 C CA . ASN B 1 260 ? -4.797 -38.625 -17.125 1 93.62 260 ASN B CA 1
ATOM 5038 C C . ASN B 1 260 ? -4.117 -37.312 -16.797 1 93.62 260 ASN B C 1
ATOM 5040 O O . ASN B 1 260 ? -3.533 -37.156 -15.727 1 93.62 260 ASN B O 1
ATOM 5044 N N . LEU B 1 261 ? -4.18 -36.375 -17.766 1 97.12 261 LEU B N 1
ATOM 5045 C CA . LEU B 1 261 ? -3.594 -35.062 -17.531 1 97.12 261 LEU B CA 1
ATOM 5046 C C . LEU B 1 261 ? -4.297 -34.344 -16.375 1 97.12 261 LEU B C 1
ATOM 5048 O O . LEU B 1 261 ? -5.527 -34.281 -16.344 1 97.12 261 LEU B O 1
ATOM 5052 N N . LYS B 1 262 ? -3.531 -33.969 -15.391 1 98.38 262 LYS B N 1
ATOM 5053 C CA . LYS B 1 262 ? -4.066 -33.125 -14.32 1 98.38 262 LYS B CA 1
ATOM 5054 C C . LYS B 1 262 ? -4.074 -31.656 -14.719 1 98.38 262 LYS B C 1
ATOM 5056 O O . LYS B 1 262 ? -3.035 -31.109 -15.086 1 98.38 262 LYS B O 1
ATOM 5061 N N . ILE B 1 263 ? -5.219 -31.078 -14.688 1 98.69 263 ILE B N 1
ATOM 5062 C CA . ILE B 1 263 ? -5.34 -29.656 -15.023 1 98.69 263 ILE B CA 1
ATOM 5063 C C . ILE B 1 263 ? -5.668 -28.859 -13.766 1 98.69 263 ILE B C 1
ATOM 5065 O O . ILE B 1 263 ? -6.582 -29.203 -13.016 1 98.69 263 ILE B O 1
ATOM 5069 N N . ILE B 1 264 ? -4.871 -27.859 -13.484 1 98.81 264 ILE B N 1
ATOM 5070 C CA . ILE B 1 264 ? -5.133 -26.984 -12.344 1 98.81 264 ILE B CA 1
ATOM 5071 C C . ILE B 1 264 ? -5.234 -25.531 -12.812 1 98.81 264 ILE B C 1
ATOM 5073 O O . ILE B 1 264 ? -4.852 -25.203 -13.938 1 98.81 264 ILE B O 1
ATOM 5077 N N . ALA B 1 265 ? -5.836 -24.641 -12.047 1 98.75 265 ALA B N 1
ATOM 5078 C CA . ALA B 1 265 ? -5.973 -23.203 -12.281 1 98.75 265 ALA B CA 1
ATOM 5079 C C . ALA B 1 265 ? -5.656 -22.406 -11.023 1 98.75 265 ALA B C 1
ATOM 5081 O O . ALA B 1 265 ? -5.555 -22.984 -9.93 1 98.75 265 ALA B O 1
ATOM 5082 N N . GLU B 1 266 ? -5.441 -21.141 -11.219 1 98.25 266 GLU B N 1
ATOM 5083 C CA . GLU B 1 266 ? -5.086 -20.266 -10.102 1 98.25 266 GLU B CA 1
ATOM 5084 C C . GLU B 1 266 ? -6.094 -19.125 -9.945 1 98.25 266 GLU B C 1
ATOM 5086 O O . GLU B 1 266 ? -5.719 -17.953 -9.969 1 98.25 266 GLU B O 1
ATOM 5091 N N . PRO B 1 267 ? -7.379 -19.484 -9.711 1 98.38 267 PRO B N 1
ATOM 5092 C CA . PRO B 1 267 ? -8.352 -18.406 -9.539 1 98.38 267 PRO B CA 1
ATOM 5093 C C . PRO B 1 267 ? -8.078 -17.562 -8.289 1 98.38 267 PRO B C 1
ATOM 5095 O O . PRO B 1 267 ? -7.836 -18.109 -7.215 1 98.38 267 PRO B O 1
ATOM 5098 N N . GLY B 1 268 ? -8.039 -16.234 -8.477 1 96.5 268 GLY B N 1
ATOM 5099 C CA . GLY B 1 268 ? -8.023 -15.266 -7.383 1 96.5 268 GLY B CA 1
ATOM 5100 C C . GLY B 1 268 ? -9.352 -14.562 -7.184 1 96.5 268 GLY B C 1
ATOM 5101 O O . GLY B 1 268 ? -10.211 -15.047 -6.453 1 96.5 268 GLY B O 1
ATOM 5102 N N . ARG B 1 269 ? -9.641 -13.641 -8.039 1 95.19 269 ARG B N 1
ATOM 5103 C CA . ARG B 1 269 ? -10.805 -12.766 -7.973 1 95.19 269 ARG B CA 1
ATOM 5104 C C . ARG B 1 269 ? -12.102 -13.57 -8.008 1 95.19 269 ARG B C 1
ATOM 5106 O O . ARG B 1 269 ? -13.102 -13.164 -7.418 1 95.19 269 ARG B O 1
ATOM 5113 N N . PHE B 1 270 ? -12.117 -14.695 -8.68 1 97.19 270 PHE B N 1
ATOM 5114 C CA . PHE B 1 270 ? -13.328 -15.461 -8.938 1 97.19 270 PHE B CA 1
ATOM 5115 C C . PHE B 1 270 ? -14.07 -15.758 -7.645 1 97.19 270 PHE B C 1
ATOM 5117 O O . PHE B 1 270 ? -15.305 -15.664 -7.594 1 97.19 270 PHE B O 1
ATOM 5124 N N . PHE B 1 271 ? -13.336 -16.031 -6.582 1 98.06 271 PHE B N 1
ATOM 5125 C CA . PHE B 1 271 ? -13.992 -16.531 -5.375 1 98.06 271 PHE B CA 1
ATOM 5126 C C . PHE B 1 271 ? -14.305 -15.383 -4.422 1 98.06 271 PHE B C 1
ATOM 5128 O O . PHE B 1 271 ? -15.453 -15.211 -4.012 1 98.06 271 PHE B O 1
ATOM 5135 N N . PRO B 1 272 ? -13.328 -14.5 -4.105 1 97.12 272 PRO B N 1
ATOM 5136 C CA . PRO B 1 272 ? -13.617 -13.555 -3.031 1 97.12 272 PRO B CA 1
ATOM 5137 C C . PRO B 1 272 ? -14.352 -12.305 -3.525 1 97.12 272 PRO B C 1
ATOM 5139 O O . PRO B 1 272 ? -15.008 -11.617 -2.74 1 97.12 272 PRO B O 1
ATOM 5142 N N . GLU B 1 273 ? -14.32 -11.938 -4.754 1 94.81 273 GLU B N 1
ATOM 5143 C CA . GLU B 1 273 ? -14.719 -10.617 -5.234 1 94.81 273 GLU B CA 1
ATOM 5144 C C . GLU B 1 273 ? -16.141 -10.273 -4.789 1 94.81 273 GLU B C 1
ATOM 5146 O O . GLU B 1 273 ? -16.359 -9.227 -4.168 1 94.81 273 GLU B O 1
ATOM 5151 N N . THR B 1 274 ? -17.109 -11.148 -5.008 1 95.06 274 THR B N 1
ATOM 5152 C CA . THR B 1 274 ? -18.516 -10.828 -4.766 1 95.06 274 THR B CA 1
ATOM 5153 C C . THR B 1 274 ? -18.953 -11.297 -3.379 1 95.06 274 THR B C 1
ATOM 5155 O O . THR B 1 274 ? -20.094 -11.055 -2.965 1 95.06 274 THR B O 1
ATOM 5158 N N . ALA B 1 275 ? -18.031 -11.93 -2.637 1 96.56 275 ALA B N 1
ATOM 5159 C CA . ALA B 1 275 ? -18.422 -12.555 -1.369 1 96.56 275 ALA B CA 1
ATOM 5160 C C . ALA B 1 275 ? -18.234 -11.578 -0.208 1 96.56 275 ALA B C 1
ATOM 5162 O O . ALA B 1 275 ? -18.734 -11.812 0.894 1 96.56 275 ALA B O 1
ATOM 5163 N N . PHE B 1 276 ? -17.531 -10.508 -0.423 1 96 276 PHE B N 1
ATOM 5164 C CA . PHE B 1 276 ? -17.219 -9.578 0.653 1 96 276 PHE B CA 1
ATOM 5165 C C . PHE B 1 276 ? -17.906 -8.234 0.413 1 96 276 PHE B C 1
ATOM 5167 O O . PHE B 1 276 ? -17.875 -7.703 -0.7 1 96 276 PHE B O 1
ATOM 5174 N N . THR B 1 277 ? -18.516 -7.742 1.438 1 94.75 277 THR B N 1
ATOM 5175 C CA . THR B 1 277 ? -19.078 -6.398 1.512 1 94.75 277 THR B CA 1
ATOM 5176 C C . THR B 1 277 ? -18.328 -5.555 2.535 1 94.75 277 THR B C 1
ATOM 5178 O O . THR B 1 277 ? -18.047 -6.016 3.641 1 94.75 277 THR B O 1
ATOM 5181 N N . LEU B 1 278 ? -17.922 -4.359 2.131 1 95.44 278 LEU B N 1
ATOM 5182 C CA . LEU B 1 278 ? -17.25 -3.436 3.045 1 95.44 278 LEU B CA 1
ATOM 5183 C C . LEU B 1 278 ? -18.219 -2.361 3.531 1 95.44 278 LEU B C 1
ATOM 5185 O O . LEU B 1 278 ? -18.906 -1.737 2.727 1 95.44 278 LEU B O 1
ATOM 5189 N N . VAL B 1 279 ? -18.266 -2.176 4.801 1 95.06 279 VAL B N 1
ATOM 5190 C CA . VAL B 1 279 ? -19.094 -1.149 5.41 1 95.06 279 VAL B CA 1
ATOM 5191 C C . VAL B 1 279 ? -18.219 -0.068 6.031 1 95.06 279 VAL B C 1
ATOM 5193 O O . VAL B 1 279 ? -17.297 -0.37 6.797 1 95.06 279 VAL B O 1
ATOM 5196 N N . THR B 1 280 ? -18.5 1.157 5.633 1 95.06 280 THR B N 1
ATOM 5197 C CA . THR B 1 280 ? -17.734 2.293 6.145 1 95.06 280 THR B CA 1
ATOM 5198 C C . THR B 1 280 ? -18.672 3.307 6.805 1 95.06 280 THR B C 1
ATOM 5200 O O . THR B 1 280 ? -19.891 3.246 6.637 1 95.06 280 THR B O 1
ATOM 5203 N N . HIS B 1 281 ? -18.094 4.199 7.523 1 94.5 281 HIS B N 1
ATOM 5204 C CA . HIS B 1 281 ? -18.812 5.262 8.219 1 94.5 281 HIS B CA 1
ATOM 5205 C C . HIS B 1 281 ? -18.422 6.633 7.68 1 94.5 281 HIS B C 1
ATOM 5207 O O . HIS B 1 281 ? -17.25 6.887 7.402 1 94.5 281 HIS B O 1
ATOM 5213 N N . VAL B 1 282 ? -19.438 7.477 7.547 1 94.94 282 VAL B N 1
ATOM 5214 C CA . VAL B 1 282 ? -19.141 8.883 7.27 1 94.94 282 VAL B CA 1
ATOM 5215 C C . VAL B 1 282 ? -18.531 9.531 8.508 1 94.94 282 VAL B C 1
ATOM 5217 O O . VAL B 1 282 ? -19.141 9.547 9.578 1 94.94 282 VAL B O 1
ATOM 5220 N N . ILE B 1 283 ? -17.328 10.086 8.305 1 96.06 283 ILE B N 1
ATOM 5221 C CA . ILE B 1 283 ? -16.656 10.672 9.461 1 96.06 283 ILE B CA 1
ATOM 5222 C C . ILE B 1 283 ? -16.516 12.18 9.273 1 96.06 283 ILE B C 1
ATOM 5224 O O . ILE B 1 283 ? -16.109 12.891 10.188 1 96.06 283 ILE B O 1
ATOM 5228 N N . GLY B 1 284 ? -16.844 12.672 8.109 1 96.44 284 GLY B N 1
ATOM 5229 C CA . GLY B 1 284 ? -16.781 14.094 7.805 1 96.44 284 GLY B CA 1
ATOM 5230 C C . GLY B 1 284 ? -17.625 14.477 6.598 1 96.44 284 GLY B C 1
ATOM 5231 O O . GLY B 1 284 ? -17.969 13.625 5.781 1 96.44 284 GLY B O 1
ATOM 5232 N N . LYS B 1 285 ? -17.859 15.719 6.504 1 96.5 285 LYS B N 1
ATOM 5233 C CA . LYS B 1 285 ? -18.703 16.266 5.441 1 96.5 285 LYS B CA 1
ATOM 5234 C C . LYS B 1 285 ? -18.359 17.719 5.168 1 96.5 285 LYS B C 1
ATOM 5236 O O . LYS B 1 285 ? -18.125 18.5 6.102 1 96.5 285 LYS B O 1
ATOM 5241 N N . ARG B 1 286 ? -18.281 18.078 3.934 1 97.31 286 ARG B N 1
ATOM 5242 C CA . ARG B 1 286 ? -18.109 19.469 3.496 1 97.31 286 ARG B CA 1
ATOM 5243 C C . ARG B 1 286 ? -19.031 19.781 2.316 1 97.31 286 ARG B C 1
ATOM 5245 O O . ARG B 1 286 ? -19.078 19.016 1.35 1 97.31 286 ARG B O 1
ATOM 5252 N N . VAL B 1 287 ? -19.719 20.875 2.389 1 94.62 287 VAL B N 1
ATOM 5253 C CA . VAL B 1 287 ? -20.656 21.266 1.35 1 94.62 287 VAL B CA 1
ATOM 5254 C C . VAL B 1 287 ? -20.094 22.453 0.561 1 94.62 287 VAL B C 1
ATOM 5256 O O . VAL B 1 287 ? -19.719 23.469 1.143 1 94.62 287 VAL B O 1
ATOM 5259 N N . ARG B 1 288 ? -19.969 22.297 -0.712 1 92.5 288 ARG B N 1
ATOM 5260 C CA . ARG B 1 288 ? -19.547 23.344 -1.635 1 92.5 288 ARG B CA 1
ATOM 5261 C C . ARG B 1 288 ? -20.578 23.562 -2.738 1 92.5 288 ARG B C 1
ATOM 5263 O O . ARG B 1 288 ? -20.531 22.906 -3.777 1 92.5 288 ARG B O 1
ATOM 5270 N N . GLY B 1 289 ? -21.406 24.578 -2.574 1 88.62 289 GLY B N 1
ATOM 5271 C CA . GLY B 1 289 ? -22.516 24.75 -3.51 1 88.62 289 GLY B CA 1
ATOM 5272 C C . GLY B 1 289 ? -23.469 23.562 -3.531 1 88.62 289 GLY B C 1
ATOM 5273 O O . GLY B 1 289 ? -24 23.172 -2.492 1 88.62 289 GLY B O 1
ATOM 5274 N N . GLU B 1 290 ? -23.562 23 -4.668 1 90.38 290 GLU B N 1
ATOM 5275 C CA . GLU B 1 290 ? -24.469 21.859 -4.82 1 90.38 290 GLU B CA 1
ATOM 5276 C C . GLU B 1 290 ? -23.75 20.547 -4.605 1 90.38 290 GLU B C 1
ATOM 5278 O O . GLU B 1 290 ? -24.375 19.484 -4.578 1 90.38 290 GLU B O 1
ATOM 5283 N N . LYS B 1 291 ? -22.5 20.625 -4.418 1 94.75 291 LYS B N 1
ATOM 5284 C CA . LYS B 1 291 ? -21.703 19.422 -4.27 1 94.75 291 LYS B CA 1
ATOM 5285 C C . LYS B 1 291 ? -21.406 19.125 -2.801 1 94.75 291 LYS B C 1
ATOM 5287 O O . LYS B 1 291 ? -21.219 20.047 -2.006 1 94.75 291 LYS B O 1
ATOM 5292 N N . ILE B 1 292 ? -21.438 17.844 -2.473 1 96 292 ILE B N 1
ATOM 5293 C CA . ILE B 1 292 ? -21.094 17.438 -1.118 1 96 292 ILE B CA 1
ATOM 5294 C C . ILE B 1 292 ? -19.875 16.516 -1.155 1 96 292 ILE B C 1
ATOM 5296 O O . ILE B 1 292 ? -19.781 15.633 -2.014 1 96 292 ILE B O 1
ATOM 5300 N N . GLU B 1 293 ? -18.953 16.781 -0.291 1 97.25 293 GLU B N 1
ATOM 5301 C CA . GLU B 1 293 ? -17.797 15.914 -0.079 1 97.25 293 GLU B CA 1
ATOM 5302 C C . GLU B 1 293 ? -17.906 15.164 1.248 1 97.25 293 GLU B C 1
ATOM 5304 O O . GLU B 1 293 ? -18.234 15.758 2.275 1 97.25 293 GLU B O 1
ATOM 5309 N N . TYR B 1 294 ? -17.688 13.867 1.191 1 96.38 294 TYR B N 1
ATOM 5310 C CA . TYR B 1 294 ? -17.703 13.047 2.395 1 96.38 294 TYR B CA 1
ATOM 5311 C C . TYR B 1 294 ? -16.328 12.438 2.662 1 96.38 294 TYR B C 1
ATOM 5313 O O . TYR B 1 294 ? -15.594 12.125 1.727 1 96.38 294 TYR B O 1
ATOM 5321 N N . TRP B 1 295 ? -15.984 12.328 3.896 1 96.94 295 TRP B N 1
ATOM 5322 C CA . TRP B 1 295 ? -14.867 11.508 4.348 1 96.94 295 TRP B CA 1
ATOM 5323 C C . TRP B 1 295 ? -15.359 10.242 5.043 1 96.94 295 TRP B C 1
ATOM 5325 O O . TRP B 1 295 ? -16.328 10.289 5.816 1 96.94 295 TRP B O 1
ATOM 5335 N N . ILE B 1 296 ? -14.703 9.148 4.73 1 96.06 296 ILE B N 1
ATOM 5336 C CA . ILE B 1 296 ? -15.062 7.891 5.379 1 96.06 296 ILE B CA 1
ATOM 5337 C C . ILE B 1 296 ? -13.836 7.301 6.07 1 96.06 296 ILE B C 1
ATOM 5339 O O . ILE B 1 296 ? -12.727 7.812 5.922 1 96.06 296 ILE B O 1
ATOM 5343 N N . ASP B 1 297 ? -14.023 6.246 6.852 1 95.5 297 ASP B N 1
ATOM 5344 C CA . ASP B 1 297 ? -12.984 5.711 7.719 1 95.5 297 ASP B CA 1
ATOM 5345 C C . ASP B 1 297 ? -12.195 4.609 7.016 1 95.5 297 ASP B C 1
ATOM 5347 O O . ASP B 1 297 ? -11.539 3.793 7.668 1 95.5 297 ASP B O 1
ATOM 5351 N N . GLU B 1 298 ? -12.242 4.457 5.762 1 94.69 298 GLU B N 1
ATOM 5352 C CA . GLU B 1 298 ? -11.445 3.605 4.879 1 94.69 298 GLU B CA 1
ATOM 5353 C C . GLU B 1 298 ? -11.117 4.32 3.574 1 94.69 298 GLU B C 1
ATOM 5355 O O . GLU B 1 298 ? -11.773 5.301 3.213 1 94.69 298 GLU B O 1
ATOM 5360 N N . GLY B 1 299 ? -10.031 3.891 2.885 1 94.12 299 GLY B N 1
ATOM 5361 C CA . GLY B 1 299 ? -9.633 4.645 1.707 1 94.12 299 GLY B CA 1
ATOM 5362 C C . GLY B 1 299 ? -8.703 3.873 0.788 1 94.12 299 GLY B C 1
ATOM 5363 O O . GLY B 1 299 ? -8.648 2.645 0.847 1 94.12 299 GLY B O 1
ATOM 5364 N N . VAL B 1 300 ? -8.016 4.598 -0.043 1 92.31 300 VAL B N 1
ATOM 5365 C CA . VAL B 1 300 ? -7.219 4.043 -1.13 1 92.31 300 VAL B CA 1
ATOM 5366 C C . VAL B 1 300 ? -5.969 3.373 -0.561 1 92.31 300 VAL B C 1
ATOM 5368 O O . VAL B 1 300 ? -5.402 2.473 -1.185 1 92.31 300 VAL B O 1
ATOM 5371 N N . TYR B 1 301 ? -5.523 3.723 0.647 1 91.88 301 TYR B N 1
ATOM 5372 C CA . TYR B 1 301 ? -4.355 3.104 1.262 1 91.88 301 TYR B CA 1
ATOM 5373 C C . TYR B 1 301 ? -4.738 1.826 2 1 91.88 301 TYR B C 1
ATOM 5375 O O . TYR B 1 301 ? -3.881 1.16 2.586 1 91.88 301 TYR B O 1
ATOM 5383 N N . GLY B 1 302 ? -5.98 1.511 1.918 1 92.19 302 GLY B N 1
ATOM 5384 C CA . GLY B 1 302 ? -6.52 0.265 2.441 1 92.19 302 GLY B CA 1
ATOM 5385 C C . GLY B 1 302 ? -7.301 -0.528 1.412 1 92.19 302 GLY B C 1
ATOM 5386 O O . GLY B 1 302 ? -6.762 -0.896 0.365 1 92.19 302 GLY B O 1
ATOM 5387 N N . SER B 1 303 ? -8.586 -0.594 1.613 1 93.19 303 SER B N 1
ATOM 5388 C CA . SER B 1 303 ? -9.453 -1.52 0.888 1 93.19 303 SER B CA 1
ATOM 5389 C C . SER B 1 303 ? -9.672 -1.058 -0.548 1 93.19 303 SER B C 1
ATOM 5391 O O . SER B 1 303 ? -10.094 -1.843 -1.4 1 93.19 303 SER B O 1
ATOM 5393 N N . PHE B 1 304 ? -9.43 0.213 -0.853 1 92 304 PHE B N 1
ATOM 5394 C CA . PHE B 1 304 ? -9.789 0.743 -2.164 1 92 304 PHE B CA 1
ATOM 5395 C C . PHE B 1 304 ? -8.547 0.896 -3.041 1 92 304 PHE B C 1
ATOM 5397 O O . PHE B 1 304 ? -8.57 1.625 -4.035 1 92 304 PHE B O 1
ATOM 5404 N N . ARG B 1 305 ? -7.5 0.276 -2.697 1 81.25 305 ARG B N 1
ATOM 5405 C CA . ARG B 1 305 ? -6.25 0.386 -3.447 1 81.25 305 ARG B CA 1
ATOM 5406 C C . ARG B 1 305 ? -6.457 0.001 -4.91 1 81.25 305 ARG B C 1
ATOM 5408 O O . ARG B 1 305 ? -5.922 0.653 -5.809 1 81.25 305 ARG B O 1
ATOM 5415 N N . PRO B 1 306 ? -7.191 -1.11 -5.172 1 68.69 306 PRO B N 1
ATOM 5416 C CA . PRO B 1 306 ? -7.379 -1.487 -6.574 1 68.69 306 PRO B CA 1
ATOM 5417 C C . PRO B 1 306 ? -8.016 -0.377 -7.406 1 68.69 306 PRO B C 1
ATOM 5419 O O . PRO B 1 306 ? -7.871 -0.355 -8.633 1 68.69 306 PRO B O 1
ATOM 5422 N N . THR B 1 307 ? -8.719 0.495 -6.723 1 60.81 307 THR B N 1
ATOM 5423 C CA . THR B 1 307 ? -9.375 1.572 -7.449 1 60.81 307 THR B CA 1
ATOM 5424 C C . THR B 1 307 ? -8.352 2.533 -8.047 1 60.81 307 THR B C 1
ATOM 5426 O O . THR B 1 307 ? -8.656 3.273 -8.977 1 60.81 307 THR B O 1
ATOM 5429 N N . LEU B 1 308 ? -7.168 2.484 -7.367 1 59.69 308 LEU B N 1
ATOM 5430 C CA . LEU B 1 308 ? -6.113 3.328 -7.914 1 59.69 308 LEU B CA 1
ATOM 5431 C C . LEU B 1 308 ? -5.715 2.859 -9.312 1 59.69 308 LEU B C 1
ATOM 5433 O O . LEU B 1 308 ? -5.27 3.658 -10.133 1 59.69 308 LEU B O 1
ATOM 5437 N N . TYR B 1 309 ? -5.883 1.584 -9.516 1 56.19 309 TYR B N 1
ATOM 5438 C CA . TYR B 1 309 ? -5.41 1.037 -10.781 1 56.19 309 TYR B CA 1
ATOM 5439 C C . TYR B 1 309 ? -6.582 0.678 -11.688 1 56.19 309 TYR B C 1
ATOM 5441 O O . TYR B 1 309 ? -6.445 0.67 -12.914 1 56.19 309 TYR B O 1
ATOM 5449 N N . ASN B 1 310 ? -7.613 0.059 -11.023 1 54.16 310 ASN B N 1
ATOM 5450 C CA . ASN B 1 310 ? -8.734 -0.414 -11.828 1 54.16 310 ASN B CA 1
ATOM 5451 C C . ASN B 1 310 ? -10.062 0.135 -11.312 1 54.16 310 ASN B C 1
ATOM 5453 O O . ASN B 1 310 ? -10.258 0.267 -10.102 1 54.16 310 ASN B O 1
ATOM 5457 N N . SER B 1 311 ? -10.711 1.004 -12.07 1 51.03 311 SER B N 1
ATOM 5458 C CA . SER B 1 311 ? -12.086 1.362 -11.734 1 51.03 311 SER B CA 1
ATOM 5459 C C . SER B 1 311 ? -12.898 0.13 -11.352 1 51.03 311 SER B C 1
ATOM 5461 O O . SER B 1 311 ? -13.461 -0.545 -12.227 1 51.03 311 SER B O 1
ATOM 5463 N N . CYS B 1 312 ? -12.258 -0.702 -10.453 1 53.78 312 CYS B N 1
ATOM 5464 C CA . CYS B 1 312 ? -13.133 -1.823 -10.141 1 53.78 312 CYS B CA 1
ATOM 5465 C C . CYS B 1 312 ? -14.492 -1.334 -9.648 1 53.78 312 CYS B C 1
ATOM 5467 O O . CYS B 1 312 ? -14.57 -0.315 -8.961 1 53.78 312 CYS B O 1
ATOM 5469 N N . PHE B 1 313 ? -15.461 -1.878 -10.328 1 58.28 313 PHE B N 1
ATOM 5470 C CA . PHE B 1 313 ? -16.891 -1.614 -10.117 1 58.28 313 PHE B CA 1
ATOM 5471 C C . PHE B 1 313 ? -17.281 -1.922 -8.688 1 58.28 313 PHE B C 1
ATOM 5473 O O . PHE B 1 313 ? -17.203 -3.07 -8.242 1 58.28 313 PHE B O 1
ATOM 5480 N N . VAL B 1 314 ? -17.125 -0.995 -7.902 1 69.38 314 VAL B N 1
ATOM 5481 C CA . VAL B 1 314 ? -17.641 -1.122 -6.543 1 69.38 314 VAL B CA 1
ATOM 5482 C C . VAL B 1 314 ? -19.078 -0.592 -6.48 1 69.38 314 VAL B C 1
ATOM 5484 O O . VAL B 1 314 ? -19.359 0.508 -6.961 1 69.38 314 VAL B O 1
ATOM 5487 N N . GLY B 1 315 ? -20.062 -1.63 -6.234 1 81.12 315 GLY B N 1
ATOM 5488 C CA . GLY B 1 315 ? -21.375 -1.136 -5.895 1 81.12 315 GLY B CA 1
ATOM 5489 C C . GLY B 1 315 ? -21.406 -0.307 -4.625 1 81.12 315 GLY B C 1
ATOM 5490 O O . GLY B 1 315 ? -20.734 -0.646 -3.645 1 81.12 315 GLY B O 1
ATOM 5491 N N . ILE B 1 316 ? -21.984 0.866 -4.727 1 84.19 316 ILE B N 1
ATOM 5492 C CA . ILE B 1 316 ? -22.062 1.768 -3.584 1 84.19 316 ILE B CA 1
ATOM 5493 C C . ILE B 1 316 ? -23.531 1.95 -3.174 1 84.19 316 ILE B C 1
ATOM 5495 O O . ILE B 1 316 ? -24.391 2.244 -4.012 1 84.19 316 ILE B O 1
ATOM 5499 N N . LYS B 1 317 ? -23.781 1.622 -1.958 1 84.62 317 LYS B N 1
ATOM 5500 C CA . LYS B 1 317 ? -25.125 1.824 -1.403 1 84.62 317 LYS B CA 1
ATOM 5501 C C . LYS B 1 317 ? -25.047 2.537 -0.056 1 84.62 317 LYS B C 1
ATOM 5503 O O . LYS B 1 317 ? -24.578 1.971 0.93 1 84.62 317 LYS B O 1
ATOM 5508 N N . PRO B 1 318 ? -25.578 3.676 0.001 1 84.5 318 PRO B N 1
ATOM 5509 C CA . PRO B 1 318 ? -25.656 4.355 1.296 1 84.5 318 PRO B CA 1
ATOM 5510 C C . PRO B 1 318 ? -26.766 3.799 2.186 1 84.5 318 PRO B C 1
ATOM 5512 O O . PRO B 1 318 ? -27.812 3.373 1.685 1 84.5 318 PRO B O 1
ATOM 5515 N N . ILE B 1 319 ? -26.516 3.602 3.379 1 81.06 319 ILE B N 1
ATOM 5516 C CA . ILE B 1 319 ? -27.531 3.299 4.383 1 81.06 319 ILE B CA 1
ATOM 5517 C C . ILE B 1 319 ? -27.703 4.5 5.309 1 81.06 319 ILE B C 1
ATOM 5519 O O . ILE B 1 319 ? -26.828 4.805 6.117 1 81.06 319 ILE B O 1
ATOM 5523 N N . SER B 1 320 ? -28.719 5.25 4.848 1 71.56 320 SER B N 1
ATOM 5524 C CA . SER B 1 320 ? -29.016 6.441 5.633 1 71.56 320 SER B CA 1
ATOM 5525 C C . SER B 1 320 ? -30.062 6.145 6.707 1 71.56 320 SER B C 1
ATOM 5527 O O . SER B 1 320 ? -30.906 5.27 6.531 1 71.56 320 SER B O 1
ATOM 5529 N N . MET B 1 321 ? -29.844 6.738 7.812 1 64.5 321 MET B N 1
ATOM 5530 C CA . MET B 1 321 ? -30.844 6.609 8.859 1 64.5 321 MET B CA 1
ATOM 5531 C C . MET B 1 321 ? -32.062 7.453 8.539 1 64.5 321 MET B C 1
ATOM 5533 O O . MET B 1 321 ? -33.125 7.258 9.133 1 64.5 321 MET B O 1
ATOM 5537 N N . LYS B 1 322 ? -31.781 8.445 7.727 1 64.12 322 LYS B N 1
ATOM 5538 C CA . LYS B 1 322 ? -32.938 9.297 7.438 1 64.12 322 LYS B CA 1
ATOM 5539 C C . LYS B 1 322 ? -33.531 8.977 6.07 1 64.12 322 LYS B C 1
ATOM 5541 O O . LYS B 1 322 ? -32.781 8.625 5.137 1 64.12 322 LYS B O 1
ATOM 5546 N N . GLU B 1 323 ? -34.812 8.719 5.957 1 59.5 323 GLU B N 1
ATOM 5547 C CA . GLU B 1 323 ? -35.625 8.336 4.789 1 59.5 323 GLU B CA 1
ATOM 5548 C C . GLU B 1 323 ? -35.188 9.109 3.549 1 59.5 323 GLU B C 1
ATOM 5550 O O . GLU B 1 323 ? -34.594 8.539 2.625 1 59.5 323 GLU B O 1
ATOM 5555 N N . SER B 1 324 ? -36.062 10.008 2.768 1 57.94 324 SER B N 1
ATOM 5556 C CA . SER B 1 324 ? -36.25 10.641 1.465 1 57.94 324 SER B CA 1
ATOM 5557 C C . SER B 1 324 ? -35.281 11.812 1.276 1 57.94 324 SER B C 1
ATOM 5559 O O . SER B 1 324 ? -35.562 12.93 1.72 1 57.94 324 SER B O 1
ATOM 5561 N N . CYS B 1 325 ? -33.969 11.5 1.1 1 67.25 325 CYS B N 1
ATOM 5562 C CA . CYS B 1 325 ? -33.156 12.711 1.073 1 67.25 325 CYS B CA 1
ATOM 5563 C C . CYS B 1 325 ? -32.781 13.078 -0.355 1 67.25 325 CYS B C 1
ATOM 5565 O O . CYS B 1 325 ? -32.844 12.242 -1.257 1 67.25 325 CYS B O 1
ATOM 5567 N N . GLU B 1 326 ? -32.625 14.289 -0.649 1 83.44 326 GLU B N 1
ATOM 5568 C CA . GLU B 1 326 ? -32.188 14.914 -1.896 1 83.44 326 GLU B CA 1
ATOM 5569 C C . GLU B 1 326 ? -30.891 14.32 -2.4 1 83.44 326 GLU B C 1
ATOM 5571 O O . GLU B 1 326 ? -29.938 14.141 -1.63 1 83.44 326 GLU B O 1
ATOM 5576 N N . ILE B 1 327 ? -30.969 13.844 -3.668 1 90.44 327 ILE B N 1
ATOM 5577 C CA . ILE B 1 327 ? -29.781 13.305 -4.32 1 90.44 327 ILE B CA 1
ATOM 5578 C C . ILE B 1 327 ? -28.859 14.445 -4.766 1 90.44 327 ILE B C 1
ATOM 5580 O O . ILE B 1 327 ? -29.328 15.406 -5.395 1 90.44 327 ILE B O 1
ATOM 5584 N N . ARG B 1 328 ? -27.656 14.344 -4.371 1 92.75 328 ARG B N 1
ATOM 5585 C CA . ARG B 1 328 ? -26.688 15.391 -4.688 1 92.75 328 ARG B CA 1
ATOM 5586 C C . ARG B 1 328 ? -25.422 14.789 -5.285 1 92.75 328 ARG B C 1
ATOM 5588 O O . ARG B 1 328 ? -25.062 13.656 -4.969 1 92.75 328 ARG B O 1
ATOM 5595 N N . GLU B 1 329 ? -24.766 15.57 -6.137 1 95.31 329 GLU B N 1
ATOM 5596 C CA . GLU B 1 329 ? -23.422 15.211 -6.59 1 95.31 329 GLU B CA 1
ATOM 5597 C C . GLU B 1 329 ? -22.438 15.164 -5.426 1 95.31 329 GLU B C 1
ATOM 5599 O O . GLU B 1 329 ? -22.406 16.078 -4.602 1 95.31 329 GLU B O 1
ATOM 5604 N N . SER B 1 330 ? -21.672 14.07 -5.379 1 94.94 330 SER B N 1
ATOM 5605 C CA . SER B 1 330 ? -20.875 13.859 -4.18 1 94.94 330 SER B CA 1
ATOM 5606 C C . SER B 1 330 ? -19.5 13.289 -4.527 1 94.94 330 SER B C 1
ATOM 5608 O O . SER B 1 330 ? -19.328 12.688 -5.586 1 94.94 330 SER B O 1
ATOM 5610 N N . THR B 1 331 ? -18.516 13.555 -3.746 1 95.75 331 THR B N 1
ATOM 5611 C CA . THR B 1 331 ? -17.188 12.938 -3.736 1 95.75 331 THR B CA 1
ATOM 5612 C C . THR B 1 331 ? -16.906 12.289 -2.385 1 95.75 331 THR B C 1
ATOM 5614 O O . THR B 1 331 ? -17.25 12.844 -1.34 1 95.75 331 THR B O 1
ATOM 5617 N N . ILE B 1 332 ? -16.328 11.086 -2.4 1 95.5 332 ILE B N 1
ATOM 5618 C CA . ILE B 1 332 ? -15.984 10.383 -1.167 1 95.5 332 ILE B CA 1
ATOM 5619 C C . ILE B 1 332 ? -14.461 10.297 -1.03 1 95.5 332 ILE B C 1
ATOM 5621 O O . ILE B 1 332 ? -13.781 9.805 -1.93 1 95.5 332 ILE B O 1
ATOM 5625 N N . TYR B 1 333 ? -13.938 10.812 0.086 1 96 333 TYR B N 1
ATOM 5626 C CA . TYR B 1 333 ? -12.516 10.734 0.409 1 96 333 TYR B CA 1
ATOM 5627 C C . TYR B 1 333 ? -12.266 9.734 1.531 1 96 333 TYR B C 1
ATOM 5629 O O . TYR B 1 333 ? -13.156 9.453 2.336 1 96 333 TYR B O 1
ATOM 5637 N N . GLY B 1 334 ? -11.016 9.164 1.491 1 95.62 334 GLY B N 1
ATOM 5638 C CA . GLY B 1 334 ? -10.562 8.391 2.637 1 95.62 334 GLY B CA 1
ATOM 5639 C C . GLY B 1 334 ? -10.031 9.25 3.766 1 95.62 334 GLY B C 1
ATOM 5640 O O . GLY B 1 334 ? -10.055 10.477 3.684 1 95.62 334 GLY B O 1
ATOM 5641 N N . PRO B 1 335 ? -9.508 8.672 4.797 1 96 335 PRO B N 1
ATOM 5642 C CA . PRO B 1 335 ? -9.227 9.398 6.031 1 96 335 PRO B CA 1
ATOM 5643 C C . PRO B 1 335 ? -7.816 9.984 6.062 1 96 335 PRO B C 1
ATOM 5645 O O . PRO B 1 335 ? -7.5 10.797 6.934 1 96 335 PRO B O 1
ATOM 5648 N N . SER B 1 336 ? -6.93 9.578 5.137 1 95.25 336 SER B N 1
ATOM 5649 C CA . SER B 1 336 ? -5.535 10.008 5.223 1 95.25 336 SER B CA 1
ATOM 5650 C C . SER B 1 336 ? -5.367 11.445 4.754 1 95.25 336 SER B C 1
ATOM 5652 O O . SER B 1 336 ? -6.305 12.047 4.227 1 95.25 336 SER B O 1
ATOM 5654 N N . CYS B 1 337 ? -4.16 12.039 4.887 1 93.88 337 CYS B N 1
ATOM 5655 C CA . CYS B 1 337 ? -3.857 13.406 4.48 1 93.88 337 CYS B CA 1
ATOM 5656 C C . CYS B 1 337 ? -3.268 13.445 3.076 1 93.88 337 CYS B C 1
ATOM 5658 O O . CYS B 1 337 ? -2.537 14.375 2.729 1 93.88 337 CYS B O 1
ATOM 5660 N N . ASP B 1 338 ? -3.553 12.383 2.361 1 91.88 338 ASP B N 1
ATOM 5661 C CA . ASP B 1 338 ? -3.094 12.367 0.977 1 91.88 338 ASP B CA 1
ATOM 5662 C C . ASP B 1 338 ? -4.242 12.656 0.014 1 91.88 338 ASP B C 1
ATOM 5664 O O . ASP B 1 338 ? -5.309 12.039 0.11 1 91.88 338 ASP B O 1
ATOM 5668 N N . CYS B 1 339 ? -3.99 13.539 -0.893 1 89.38 339 CYS B N 1
ATOM 5669 C CA . CYS B 1 339 ? -5.035 13.938 -1.829 1 89.38 339 CYS B CA 1
ATOM 5670 C C . CYS B 1 339 ? -5.414 12.789 -2.752 1 89.38 339 CYS B C 1
ATOM 5672 O O . CYS B 1 339 ? -6.488 12.797 -3.355 1 89.38 339 CYS B O 1
ATOM 5674 N N . LEU B 1 340 ? -4.562 11.773 -2.855 1 87.44 340 LEU B N 1
ATOM 5675 C CA . LEU B 1 340 ? -4.844 10.594 -3.67 1 87.44 340 LEU B CA 1
ATOM 5676 C C . LEU B 1 340 ? -5.898 9.711 -3.008 1 87.44 340 LEU B C 1
ATOM 5678 O O . LEU B 1 340 ? -6.453 8.82 -3.646 1 87.44 340 LEU B O 1
ATOM 5682 N N . ASP B 1 341 ? -6.137 9.945 -1.77 1 92.38 341 ASP B N 1
ATOM 5683 C CA . ASP B 1 341 ? -7.074 9.117 -1.021 1 92.38 341 ASP B CA 1
ATOM 5684 C C . ASP B 1 341 ? -8.523 9.484 -1.353 1 92.38 341 ASP B C 1
ATOM 5686 O O . ASP B 1 341 ? -9.273 9.914 -0.477 1 92.38 341 ASP B O 1
ATOM 5690 N N . LYS B 1 342 ? -8.883 9.383 -2.617 1 94.62 342 LYS B N 1
ATOM 5691 C CA . LYS B 1 342 ? -10.211 9.594 -3.18 1 94.62 342 LYS B CA 1
ATOM 5692 C C . LYS B 1 342 ? -10.836 8.273 -3.629 1 94.62 342 LYS B C 1
ATOM 5694 O O . LYS B 1 342 ? -10.328 7.625 -4.547 1 94.62 342 LYS B O 1
ATOM 5699 N N . VAL B 1 343 ? -11.938 7.895 -3.039 1 92.12 343 VAL B N 1
ATOM 5700 C CA . VAL B 1 343 ? -12.586 6.602 -3.232 1 92.12 343 VAL B CA 1
ATOM 5701 C C . VAL B 1 343 ? -13.523 6.668 -4.434 1 92.12 343 VAL B C 1
ATOM 5703 O O . VAL B 1 343 ? -13.594 5.73 -5.23 1 92.12 343 VAL B O 1
ATOM 5706 N N . ALA B 1 344 ? -14.281 7.715 -4.504 1 91.56 344 ALA B N 1
ATOM 5707 C CA . ALA B 1 344 ? -15.242 7.922 -5.578 1 91.56 344 ALA B CA 1
ATOM 5708 C C . ALA B 1 344 ? -15.43 9.406 -5.875 1 91.56 344 ALA B C 1
ATOM 5710 O O . ALA B 1 344 ? -15.43 10.234 -4.957 1 91.56 344 ALA B O 1
ATOM 5711 N N . GLU B 1 345 ? -15.57 9.742 -7.098 1 90.62 345 GLU B N 1
ATOM 5712 C CA . GLU B 1 345 ? -15.75 11.125 -7.516 1 90.62 345 GLU B CA 1
ATOM 5713 C C . GLU B 1 345 ? -16.953 11.266 -8.445 1 90.62 345 GLU B C 1
ATOM 5715 O O . GLU B 1 345 ? -17.188 10.406 -9.297 1 90.62 345 GLU B O 1
ATOM 5720 N N . ASP B 1 346 ? -17.688 12.367 -8.188 1 90.62 346 ASP B N 1
ATOM 5721 C CA . ASP B 1 346 ? -18.797 12.742 -9.07 1 90.62 346 ASP B CA 1
ATOM 5722 C C . ASP B 1 346 ? -19.875 11.656 -9.094 1 90.62 346 ASP B C 1
ATOM 5724 O O . ASP B 1 346 ? -20.312 11.242 -10.172 1 90.62 346 ASP B O 1
ATOM 5728 N N . ILE B 1 347 ? -20.203 11.18 -7.965 1 91.81 347 ILE B N 1
ATOM 5729 C CA . ILE B 1 347 ? -21.281 10.211 -7.84 1 91.81 347 ILE B CA 1
ATOM 5730 C C . ILE B 1 347 ? -22.516 10.891 -7.227 1 91.81 347 ILE B C 1
ATOM 5732 O O . ILE B 1 347 ? -22.422 12.008 -6.719 1 91.81 347 ILE B O 1
ATOM 5736 N N . LYS B 1 348 ? -23.625 10.211 -7.375 1 91.94 348 LYS B N 1
ATOM 5737 C CA . LYS B 1 348 ? -24.875 10.727 -6.812 1 91.94 348 LYS B CA 1
ATOM 5738 C C . LYS B 1 348 ? -25.25 9.969 -5.539 1 91.94 348 LYS B C 1
ATOM 5740 O O . LYS B 1 348 ? -25.391 8.742 -5.555 1 91.94 348 LYS B O 1
ATOM 5745 N N . LEU B 1 349 ? -25.344 10.703 -4.461 1 91.94 349 LEU B N 1
ATOM 5746 C CA . LEU B 1 349 ? -25.734 10.148 -3.172 1 91.94 349 LEU B CA 1
ATOM 5747 C C . LEU B 1 349 ? -26.828 11 -2.521 1 91.94 349 LEU B C 1
ATOM 5749 O O . LEU B 1 349 ? -26.891 12.211 -2.758 1 91.94 349 LEU B O 1
ATOM 5753 N N . PRO B 1 350 ? -27.719 10.312 -1.746 1 91.62 350 PRO B N 1
ATOM 5754 C CA . PRO B 1 350 ? -28.5 11.148 -0.833 1 91.62 350 PRO B CA 1
ATOM 5755 C C . PRO B 1 350 ? -27.625 11.898 0.175 1 91.62 350 PRO B C 1
ATOM 5757 O O . PRO B 1 350 ? -26.484 11.516 0.399 1 91.62 350 PRO B O 1
ATOM 5760 N N . GLU B 1 351 ? -28.125 12.938 0.647 1 92.38 351 GLU B N 1
ATOM 5761 C CA . GLU B 1 351 ? -27.344 13.625 1.675 1 92.38 351 GLU B CA 1
ATOM 5762 C C . GLU B 1 351 ? -27.172 12.75 2.912 1 92.38 351 GLU B C 1
ATOM 5764 O O . GLU B 1 351 ? -28.156 12.25 3.469 1 92.38 351 GLU B O 1
ATOM 5769 N N . LEU B 1 352 ? -25.969 12.562 3.281 1 93.44 352 LEU B N 1
ATOM 5770 C CA . LEU B 1 352 ? -25.609 11.727 4.426 1 93.44 352 LEU B CA 1
ATOM 5771 C C . LEU B 1 352 ? -25.156 12.586 5.605 1 93.44 352 LEU B C 1
ATOM 5773 O O . LEU B 1 352 ? -24.766 13.742 5.422 1 93.44 352 LEU B O 1
ATOM 5777 N N . GLN B 1 353 ? -25.312 12.016 6.723 1 91.75 353 GLN B N 1
ATOM 5778 C CA . GLN B 1 353 ? -24.875 12.656 7.961 1 91.75 353 GLN B CA 1
ATOM 5779 C C . GLN B 1 353 ? -23.719 11.898 8.602 1 91.75 353 GLN B C 1
ATOM 5781 O O . GLN B 1 353 ? -23.375 10.789 8.172 1 91.75 353 GLN B O 1
ATOM 5786 N N . LEU B 1 354 ? -23.156 12.531 9.562 1 92.44 354 LEU B N 1
ATOM 5787 C CA . LEU B 1 354 ? -22.125 11.883 10.359 1 92.44 354 LEU B CA 1
ATOM 5788 C C . LEU B 1 354 ? -22.609 10.531 10.883 1 92.44 354 LEU B C 1
ATOM 5790 O O . LEU B 1 354 ? -23.734 10.406 11.344 1 92.44 354 LEU B O 1
ATOM 5794 N N . ASP B 1 355 ? -21.781 9.469 10.695 1 89.81 355 ASP B N 1
ATOM 5795 C CA . ASP B 1 355 ? -21.969 8.117 11.211 1 89.81 355 ASP B CA 1
ATOM 5796 C C . ASP B 1 355 ? -22.922 7.32 10.32 1 89.81 355 ASP B C 1
ATOM 5798 O O . ASP B 1 355 ? -23.156 6.133 10.555 1 89.81 355 ASP B O 1
ATOM 5802 N N . ASP B 1 356 ? -23.516 7.988 9.32 1 92.06 356 ASP B N 1
ATOM 5803 C CA . ASP B 1 356 ? -24.203 7.18 8.312 1 92.06 356 ASP B CA 1
ATOM 5804 C C . ASP B 1 356 ? -23.25 6.164 7.688 1 92.06 356 ASP B C 1
ATOM 5806 O O . ASP B 1 356 ? -22.031 6.316 7.766 1 92.06 356 ASP B O 1
ATOM 5810 N N . LEU B 1 357 ? -23.875 5.145 7.156 1 93.31 357 LEU B N 1
ATOM 5811 C CA . LEU B 1 357 ? -23.078 4.066 6.578 1 93.31 357 LEU B CA 1
ATOM 5812 C C . LEU B 1 357 ? -23.047 4.168 5.055 1 93.31 357 LEU B C 1
ATOM 5814 O O . LEU B 1 357 ? -24.047 4.52 4.434 1 93.31 357 LEU B O 1
ATOM 5818 N N . ILE B 1 358 ? -21.953 3.953 4.504 1 94.12 358 ILE B N 1
ATOM 5819 C CA . ILE B 1 358 ? -21.812 3.693 3.074 1 94.12 358 ILE B CA 1
ATOM 5820 C C . ILE B 1 358 ? -21.297 2.271 2.855 1 94.12 358 ILE B C 1
ATOM 5822 O O . ILE B 1 358 ? -20.25 1.898 3.375 1 94.12 358 ILE B O 1
ATOM 5826 N N . VAL B 1 359 ? -22.047 1.515 2.1 1 94.5 359 VAL B N 1
ATOM 5827 C CA . VAL B 1 359 ? -21.766 0.1 1.877 1 94.5 359 VAL B CA 1
ATOM 5828 C C . VAL B 1 359 ? -21.219 -0.101 0.467 1 94.5 359 VAL B C 1
ATOM 5830 O O . VAL B 1 359 ? -21.781 0.408 -0.505 1 94.5 359 VAL B O 1
ATOM 5833 N N . PHE B 1 360 ? -20.125 -0.783 0.398 1 93.81 360 PHE B N 1
ATOM 5834 C CA . PHE B 1 360 ? -19.5 -1.111 -0.875 1 93.81 360 PHE B CA 1
ATOM 5835 C C . PHE B 1 360 ? -19.547 -2.613 -1.13 1 93.81 360 PHE B C 1
ATOM 5837 O O . PHE B 1 360 ? -19.078 -3.402 -0.302 1 93.81 360 PHE B O 1
ATOM 5844 N N . TYR B 1 361 ? -20.047 -2.967 -2.283 1 92.5 361 TYR B N 1
ATOM 5845 C CA . TYR B 1 361 ? -20.188 -4.375 -2.639 1 92.5 361 TYR B CA 1
ATOM 5846 C C . TYR B 1 361 ? -19.031 -4.824 -3.533 1 92.5 361 TYR B C 1
ATOM 5848 O O . TYR B 1 361 ? -18.312 -3.992 -4.098 1 92.5 361 TYR B O 1
ATOM 5856 N N . ASN B 1 362 ? -18.75 -6.145 -3.588 1 92.44 362 ASN B N 1
ATOM 5857 C CA . ASN B 1 362 ? -17.703 -6.754 -4.41 1 92.44 362 ASN B CA 1
ATOM 5858 C C . ASN B 1 362 ? -16.312 -6.285 -3.99 1 92.44 362 ASN B C 1
ATOM 5860 O O . ASN B 1 362 ? -15.508 -5.875 -4.832 1 92.44 362 ASN B O 1
ATOM 5864 N N . MET B 1 363 ? -16.109 -6.324 -2.639 1 93.5 363 MET B N 1
ATOM 5865 C CA . MET B 1 363 ? -14.883 -5.766 -2.07 1 93.5 363 MET B CA 1
ATOM 5866 C C . MET B 1 363 ? -13.961 -6.871 -1.572 1 93.5 363 MET B C 1
ATOM 5868 O O . MET B 1 363 ? -13.148 -6.652 -0.669 1 93.5 363 MET B O 1
ATOM 5872 N N . GLY B 1 364 ? -14.055 -8.031 -2.203 1 94.5 364 GLY B N 1
ATOM 5873 C CA . GLY B 1 364 ? -13.297 -9.141 -1.651 1 94.5 364 GLY B CA 1
ATOM 5874 C C . GLY B 1 364 ? -11.953 -9.336 -2.326 1 94.5 364 GLY B C 1
ATOM 5875 O O . GLY B 1 364 ? -11.07 -10.008 -1.787 1 94.5 364 GLY B O 1
ATOM 5876 N N . ALA B 1 365 ? -11.766 -8.867 -3.529 1 93.69 365 ALA B N 1
ATOM 5877 C CA . ALA B 1 365 ? -10.547 -9.125 -4.293 1 93.69 365 ALA B CA 1
ATOM 5878 C C . ALA B 1 365 ? -9.555 -7.98 -4.152 1 93.69 365 ALA B C 1
ATOM 5880 O O . ALA B 1 365 ? -9.859 -6.84 -4.508 1 93.69 365 ALA B O 1
ATOM 5881 N N . TYR B 1 366 ? -8.297 -8.328 -3.635 1 92 366 TYR B N 1
ATOM 5882 C CA . TYR B 1 366 ? -7.172 -7.402 -3.551 1 92 366 TYR B CA 1
ATOM 5883 C C . TYR B 1 366 ? -7.57 -6.121 -2.826 1 92 366 TYR B C 1
ATOM 5885 O O . TYR B 1 366 ? -7.266 -5.02 -3.287 1 92 366 TYR B O 1
ATOM 5893 N N . SER B 1 367 ? -8.32 -6.219 -1.757 1 91.31 367 SER B N 1
ATOM 5894 C CA . SER B 1 367 ? -8.773 -5.078 -0.97 1 91.31 367 SER B CA 1
ATOM 5895 C C . SER B 1 367 ? -7.941 -4.91 0.296 1 91.31 367 SER B C 1
ATOM 5897 O O . SER B 1 367 ? -6.855 -4.328 0.259 1 91.31 367 SER B O 1
ATOM 5899 N N . LYS B 1 368 ? -8.328 -5.598 1.367 1 88 368 LYS B N 1
ATOM 5900 C CA . LYS B 1 368 ? -7.645 -5.383 2.639 1 88 368 LYS B CA 1
ATOM 5901 C C . LYS B 1 368 ? -6.23 -5.957 2.607 1 88 368 LYS B C 1
ATOM 5903 O O . LYS B 1 368 ? -5.352 -5.504 3.344 1 88 368 LYS B O 1
ATOM 5908 N N . CYS B 1 369 ? -5.988 -6.902 1.685 1 90.12 369 CYS B N 1
ATOM 5909 C CA . CYS B 1 369 ? -4.695 -7.578 1.648 1 90.12 369 CYS B CA 1
ATOM 5910 C C . CYS B 1 369 ? -3.609 -6.648 1.129 1 90.12 369 CYS B C 1
ATOM 5912 O O . CYS B 1 369 ? -2.42 -6.934 1.277 1 90.12 369 CYS B O 1
ATOM 5914 N N . VAL B 1 370 ? -3.992 -5.555 0.55 1 88.88 370 VAL B N 1
ATOM 5915 C CA . VAL B 1 370 ? -3.01 -4.586 0.068 1 88.88 370 VAL B CA 1
ATOM 5916 C C . VAL B 1 370 ? -3.031 -3.344 0.955 1 88.88 370 VAL B C 1
ATOM 5918 O O . VAL B 1 370 ? -2.498 -2.297 0.579 1 88.88 370 VAL B O 1
ATOM 5921 N N . GLY B 1 371 ? -3.648 -3.422 2.057 1 91.81 371 GLY B N 1
ATOM 5922 C CA . GLY B 1 371 ? -3.74 -2.303 2.982 1 91.81 371 GLY B CA 1
ATOM 5923 C C . GLY B 1 371 ? -2.4 -1.905 3.572 1 91.81 371 GLY B C 1
ATOM 5924 O O . GLY B 1 371 ? -1.433 -2.668 3.5 1 91.81 371 GLY B O 1
ATOM 5925 N N . THR B 1 372 ? -2.342 -0.707 4.094 1 93.38 372 THR B N 1
ATOM 5926 C CA . THR B 1 372 ? -1.143 -0.136 4.699 1 93.38 372 THR B CA 1
ATOM 5927 C C . THR B 1 372 ? -1.459 0.462 6.066 1 93.38 372 THR B C 1
ATOM 5929 O O . THR B 1 372 ? -2.594 0.373 6.543 1 93.38 372 THR B O 1
ATOM 5932 N N . LYS B 1 373 ? -0.453 1.005 6.707 1 93.81 373 LYS B N 1
ATOM 5933 C CA . LYS B 1 373 ? -0.595 1.819 7.91 1 93.81 373 LYS B CA 1
ATOM 5934 C C . LYS B 1 373 ? -0.193 3.268 7.645 1 93.81 373 LYS B C 1
ATOM 5936 O O . LYS B 1 373 ? 0.156 4 8.57 1 93.81 373 LYS B O 1
ATOM 5941 N N . PHE B 1 374 ? -0.278 3.633 6.461 1 93.75 374 PHE B N 1
ATOM 5942 C CA . PHE B 1 374 ? 0.158 4.961 6.043 1 93.75 374 PHE B CA 1
ATOM 5943 C C . PHE B 1 374 ? -0.565 6.043 6.84 1 93.75 374 PHE B C 1
ATOM 5945 O O . PHE B 1 374 ? -1.755 5.91 7.133 1 93.75 374 PHE B O 1
ATOM 5952 N N . ASN B 1 375 ? 0.133 7.09 7.176 1 96.19 375 ASN B N 1
ATOM 5953 C CA . ASN B 1 375 ? -0.405 8.266 7.855 1 96.19 375 ASN B CA 1
ATOM 5954 C C . ASN B 1 375 ? -1.009 7.902 9.211 1 96.19 375 ASN B C 1
ATOM 5956 O O . ASN B 1 375 ? -1.802 8.664 9.766 1 96.19 375 ASN B O 1
ATOM 5960 N N . GLY B 1 376 ? -0.669 6.633 9.688 1 95.31 376 GLY B N 1
ATOM 5961 C CA . GLY B 1 376 ? -1.094 6.18 11 1 95.31 376 GLY B CA 1
ATOM 5962 C C . GLY B 1 376 ? -2.461 5.52 10.992 1 95.31 376 GLY B C 1
ATOM 5963 O O . GLY B 1 376 ? -3.047 5.281 12.055 1 95.31 376 GLY B O 1
ATOM 5964 N N . PHE B 1 377 ? -2.977 5.328 9.852 1 94.5 377 PHE B N 1
ATOM 5965 C CA . PHE B 1 377 ? -4.246 4.621 9.727 1 94.5 377 PHE B CA 1
ATOM 5966 C C . PHE B 1 377 ? -4.02 3.141 9.453 1 94.5 377 PHE B C 1
ATOM 5968 O O . PHE B 1 377 ? -3.531 2.77 8.383 1 94.5 377 PHE B O 1
ATOM 5975 N N . ASP B 1 378 ? -4.332 2.316 10.414 1 92.62 378 ASP B N 1
ATOM 5976 C CA . ASP B 1 378 ? -4.176 0.875 10.242 1 92.62 378 ASP B CA 1
ATOM 5977 C C . ASP B 1 378 ? -5.305 0.3 9.391 1 92.62 378 ASP B C 1
ATOM 5979 O O . ASP B 1 378 ? -6.402 0.046 9.883 1 92.62 378 ASP B O 1
ATOM 5983 N N . MET B 1 379 ? -5.02 0.069 8.211 1 90.94 379 MET B N 1
ATOM 5984 C CA . MET B 1 379 ? -6.039 -0.42 7.285 1 90.94 379 MET B CA 1
ATOM 5985 C C . MET B 1 379 ? -5.766 -1.867 6.895 1 90.94 379 MET B C 1
ATOM 5987 O O . MET B 1 379 ? -6.18 -2.312 5.82 1 9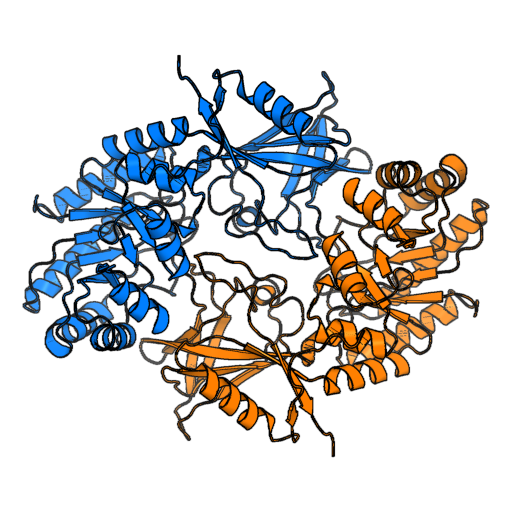0.94 379 MET B O 1
ATOM 5991 N N . LEU B 1 380 ? -5 -2.572 7.719 1 90.06 380 LEU B N 1
ATOM 5992 C CA . LEU B 1 380 ? -4.66 -3.977 7.52 1 90.06 380 LEU B CA 1
ATOM 5993 C C . LEU B 1 380 ? -5.543 -4.875 8.375 1 90.06 380 LEU B C 1
ATOM 5995 O O . LEU B 1 380 ? -5.715 -6.059 8.07 1 90.06 380 LEU B O 1
ATOM 5999 N N . THR B 1 381 ? -6.16 -4.273 9.375 1 90.44 381 THR 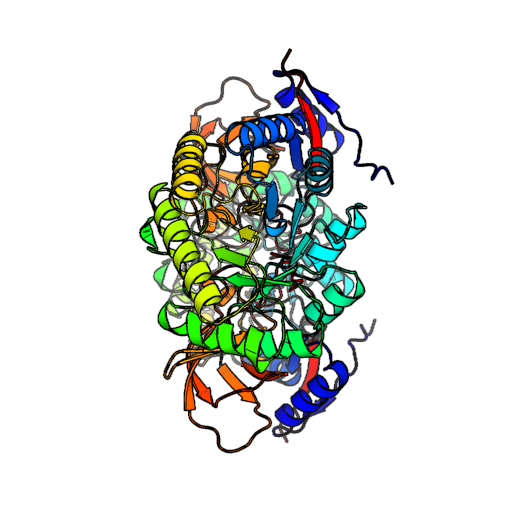B N 1
ATOM 6000 C CA . THR B 1 381 ? -6.762 -5.125 10.398 1 90.44 381 THR B CA 1
ATOM 6001 C C . THR B 1 381 ? -8.273 -4.922 10.445 1 90.44 381 THR B C 1
ATOM 6003 O O . THR B 1 381 ? -8.906 -5.191 11.469 1 90.44 381 THR B O 1
ATOM 6006 N N . THR B 1 382 ? -8.891 -4.426 9.414 1 92.62 382 THR B N 1
ATOM 6007 C CA . THR B 1 382 ? -10.344 -4.281 9.367 1 92.62 382 THR B CA 1
ATOM 6008 C C . THR B 1 382 ? -11.031 -5.613 9.641 1 92.62 382 THR B C 1
ATOM 6010 O O . THR B 1 382 ? -10.734 -6.617 8.984 1 92.62 382 THR B O 1
ATOM 6013 N N . PRO B 1 383 ? -11.891 -5.695 10.602 1 93.12 383 PRO B N 1
ATOM 6014 C CA . PRO B 1 383 ? -12.508 -6.973 10.977 1 93.12 383 PRO B CA 1
ATOM 6015 C C . PRO B 1 383 ? -13.469 -7.5 9.922 1 93.12 383 PRO B C 1
ATOM 6017 O O . PRO B 1 383 ? -14.023 -6.719 9.141 1 93.12 383 PRO B O 1
ATOM 6020 N N . THR B 1 384 ? -13.688 -8.781 9.914 1 95.31 384 THR B N 1
ATOM 6021 C CA . THR B 1 384 ? -14.609 -9.469 9.016 1 95.31 384 THR B CA 1
ATOM 6022 C C . THR B 1 384 ? -15.656 -10.25 9.805 1 95.31 384 THR B C 1
ATOM 6024 O O . THR B 1 384 ? -15.312 -11.055 10.672 1 95.31 384 THR B O 1
ATOM 6027 N N . TYR B 1 385 ? -16.938 -9.969 9.562 1 95.06 385 TYR B N 1
ATOM 6028 C CA . TYR B 1 385 ? -18.047 -10.719 10.141 1 95.06 385 TYR B CA 1
ATOM 6029 C C . TYR B 1 385 ? -18.562 -11.766 9.164 1 95.06 385 TYR B C 1
ATOM 6031 O O . TYR B 1 385 ? -18.719 -11.492 7.973 1 95.06 385 TYR B O 1
ATOM 6039 N N . LEU B 1 386 ? -18.797 -12.961 9.68 1 96.5 386 LEU B N 1
ATOM 6040 C CA . LEU B 1 386 ? -19.188 -14.086 8.828 1 96.5 386 LEU B CA 1
ATOM 6041 C C . LEU B 1 386 ? -20.703 -14.266 8.82 1 96.5 386 LEU B C 1
ATOM 6043 O O . LEU B 1 386 ? -21.344 -14.258 9.875 1 96.5 386 LEU B O 1
ATOM 6047 N N . VAL B 1 387 ? -21.203 -14.391 7.633 1 95.62 387 VAL B N 1
ATOM 6048 C CA . VAL B 1 387 ? -22.625 -14.656 7.508 1 95.62 387 VAL B CA 1
ATOM 6049 C C . VAL B 1 387 ? -22.859 -15.781 6.508 1 95.62 387 VAL B C 1
ATOM 6051 O O . VAL B 1 387 ? -21.969 -16.141 5.738 1 95.62 387 VAL B O 1
ATOM 6054 N N . THR B 1 388 ? -23.922 -16.453 6.633 1 94.31 388 THR B N 1
ATOM 6055 C CA . THR B 1 388 ? -24.438 -17.359 5.605 1 94.31 388 THR B CA 1
ATOM 6056 C C . THR B 1 388 ? -25.875 -16.984 5.242 1 94.31 388 THR B C 1
ATOM 6058 O O . THR B 1 388 ? -26.75 -16.953 6.109 1 94.31 388 THR B O 1
ATOM 6061 N N . THR B 1 389 ? -26.047 -16.594 4.012 1 90.56 389 THR B N 1
ATOM 6062 C CA . THR B 1 389 ? -27.391 -16.188 3.572 1 90.56 389 THR B CA 1
ATOM 6063 C C . THR B 1 389 ? -28.203 -17.406 3.127 1 90.56 389 THR B C 1
ATOM 6065 O O . THR B 1 389 ? -27.672 -18.312 2.492 1 90.56 389 THR B O 1
ATOM 6068 N N . ASN B 1 390 ? -29.422 -17.625 3.65 1 80.31 390 ASN B N 1
ATOM 6069 C CA . ASN B 1 390 ? -30.328 -18.703 3.287 1 80.31 390 ASN B CA 1
ATOM 6070 C C . ASN B 1 390 ? -31.062 -18.422 1.976 1 80.31 390 ASN B C 1
ATOM 6072 O O . ASN B 1 390 ? -31.531 -17.312 1.756 1 80.31 390 ASN B O 1
ATOM 6076 N N . SER B 1 391 ? -30.703 -19.062 0.81 1 60.72 391 SER B N 1
ATOM 6077 C CA . SER B 1 391 ? -31.469 -18.953 -0.434 1 60.72 391 SER B CA 1
ATOM 6078 C C . SER B 1 391 ? -32.906 -19.391 -0.239 1 60.72 391 SER B C 1
ATOM 6080 O O . SER B 1 391 ? -33.625 -19.594 -1.212 1 60.72 391 SER B O 1
ATOM 6082 N N . THR B 1 392 ? -33.5 -19.625 0.93 1 42.44 392 THR B N 1
ATOM 6083 C CA . THR B 1 392 ? -34.844 -20.125 0.806 1 42.44 392 THR B CA 1
ATOM 6084 C C . THR B 1 392 ? -35.781 -19.031 0.253 1 42.44 392 THR B C 1
ATOM 6086 O O . THR B 1 392 ? -35.625 -17.859 0.6 1 42.44 392 THR B O 1
#

Foldseek 3Di:
DPPPDDDAAEAAPPGVLVVVVVVLVVPPPDWFKFKAFALQLLVVLLVVCCVLCVQAAEAAECLFDVPLVLLLSCVVSPHAHEAAFLVSLCSNVVSVDQLCSYEHEHQDDDLVRLLSCQVRPNQEYEHADPVSLVSCLVRPQRHEYAYEAEQPDLPFAPFAPPPPDHYYPVVLLVSLCCNPVPSNGHHQAYEYAGGAAGRHLVSLLVRLQSRLVSQVSCVVSVHPRHAEYESEEHDAQDPVNSVSSVSNVVSCVVRPVDPRRRYYYHYYLHRFQQRMKMKWWFADWDDDPQEIETEIADFCLALQVVCLPDVPDKDKDWDAPDPDFDKTFYWYAYDAPDPSRTRDHRDIDGDHDGGTMMMIGRRGTSGRSNHDCPNNRGRNCRYYHHYHYDPD/DPPDDDDAAEAAPPCVLVVVVVVCVVVPPDFFKFKAFALQLLVVLLVVCCVLCVQAAEAAECLFDVPLVLLLSCVVSPHAHEAAFLVSLCSNVVSVDQLCSYENEHQDDDLVRLLSCQVRPNQHYEHADPVSLVSCLVRPQNHEYAYEAEFPDLPFAPFAPPPPDHYYPVVLLVSLCCNPVPSNGHHQAYEYAGGAAGRHLVSLLVRLQSRLVSQVSCVVSVHPRHAEYESEEHDAQDPVNSVSSVSNVVSCVVRPVDPRRRYYYHYYLHRFQQRMKMKWWFADWDDDPQEIETEIADFCLALQVVCLPDVPDKDKDWAAPDPDADWTFYWYAYDAPDPSRTRDHRDIDGDHDGGTMMMIGRRGTSGRSNHDCPNNRGRNCRYYHHYHYDPD

Sequence (784 aa):
MSTNFGKITVVAKDGMTNLIRSIAAEKHEAGQPFYVLDLATIERLMDKWNHSFPNVKPFYAVKCNTEAALVTKLANLGANFDCASIHEIDTVLSLGISPNQIIFANPCKSISHIKHAAAVGVNLTTFDSKLEVDKIKKWHPKCHLLLRIKAPSASGSLRPMGKKFGVLPEEIEPLLHYACNVAGLKVVGVSFHVGSIAQDPTIYRQAIANARAVFDIAHYLGIPKMQILDIGGGFRSTPLFEEIASVVNEAVQDFFPDPNLKIIAEPGRFFPETAFTLVTHVIGKRVRGEKIEYWIDEGVYGSFRPTLYNSCFVGIKPISMKESCEIRESTIYGPSCDCLDKVAEDIKLPELQLDDLIVFYNMGAYSKCVGTKFNGFDMLTTPTYLVTTNSTMSTNFGKITVVAKDGMTNLIRSIAAEKHEAGQPFYVLDLATIERLMDKWNHSFPNVKPFYAVKCNTEAALVTKLANLGANFDCASIHEIDTVLSLGISPNQIIFANPCKSISHIKHAAAVGVNLTTFDSKLEVDKIKKWHPKCHLLLRIKAPSASGSLRPMGKKFGVLPEEIEPLLHYACNVAGLKVVGVSFHVGSIAQDPTIYRQAIANARAVFDIAHYLGIPKMQILDIGGGFRSTPLFEEIASVVNEAVQDFFPDPNLKIIAEPGRFFPETAFTLVTHVIGKRVRGEKIEYWIDEGVYGSFRPTLYNSCFVGIKPISMKESCEIRESTIYGPSCDCLDKVAEDIKLPELQLDDLIVFYNMGAYSKCVGTKFNGFDMLTTPTYLVTTNST

Nearest PDB structures (foldseek):
  2nv9-assembly3_F  TM=9.502E-01  e=1.763E-47  Paramecium bursaria Chlorella virus 1
  2nva-assembly1_B  TM=9.460E-01  e=3.881E-47  Paramecium bursaria Chlorella virus 1
  2nv9-assembly1_A  TM=9.372E-01  e=4.948E-47  Paramecium bursaria Chlorella virus 1
  2oo0-assembly1_B  TM=9.310E-01  e=4.124E-47  Homo sapiens
  2nv9-assembly4_H  TM=9.546E-01  e=2.876E-46  Paramecium bursaria Chlorella virus 1

Solvent-accessible surface area (backbone atoms only — not comparable to full-atom values): 39567 Å² total; per-residue (Å²): 121,83,74,79,59,77,80,71,42,80,32,54,76,86,34,53,66,58,47,52,51,51,55,54,62,72,69,38,80,61,56,69,37,36,35,39,37,32,54,42,50,45,52,52,46,49,51,50,45,44,69,55,34,75,70,47,46,46,18,37,28,41,56,25,49,70,52,64,65,58,54,51,51,40,44,75,73,65,39,33,30,29,24,61,31,58,48,38,46,47,55,48,42,73,67,70,47,58,37,84,42,35,34,41,63,33,46,60,56,42,69,54,43,46,40,46,31,46,72,68,49,39,46,34,32,36,30,50,37,68,52,46,45,55,50,35,53,72,54,31,53,83,34,33,30,23,46,27,37,48,45,70,74,61,80,30,13,80,39,42,44,60,84,80,48,38,29,49,83,86,45,44,62,64,48,50,45,41,38,40,74,67,66,61,37,48,59,36,28,37,27,35,41,56,19,44,51,54,75,39,48,64,51,50,35,54,39,50,50,54,47,43,52,50,56,51,52,36,51,74,72,69,44,69,83,58,43,37,40,32,64,24,39,20,46,47,82,49,78,62,37,55,52,32,32,51,40,42,54,51,36,40,55,74,66,48,74,56,86,76,54,42,34,34,30,30,39,31,44,37,57,38,18,75,24,20,33,37,39,33,18,28,45,37,49,40,78,58,88,74,35,36,38,34,26,23,52,55,21,30,61,9,52,40,34,45,51,79,78,37,84,62,77,58,49,77,46,72,48,61,88,64,84,94,52,64,74,30,46,26,33,37,28,16,56,57,92,46,57,77,26,54,69,45,72,80,39,80,38,54,72,76,54,79,67,25,35,42,34,31,36,46,49,23,43,43,6,48,45,53,8,17,43,42,47,40,43,71,30,62,71,63,48,73,44,42,30,33,54,50,86,122,121,85,76,76,59,77,79,71,41,79,32,54,74,86,34,54,65,58,48,52,51,51,56,49,62,73,62,40,85,52,55,69,37,36,33,38,36,32,55,43,50,45,52,52,46,49,50,50,46,44,70,55,33,74,71,48,48,43,19,36,29,40,55,26,49,70,52,62,65,58,54,51,51,40,43,75,74,66,38,32,31,30,22,61,31,59,49,38,46,50,54,49,42,73,66,71,45,59,38,85,43,34,34,41,61,34,45,62,58,43,66,56,43,44,39,47,31,46,73,68,50,39,47,33,34,35,30,50,36,67,53,45,45,54,51,36,52,72,54,32,54,84,34,34,31,24,44,28,36,47,46,69,76,61,81,29,14,80,39,44,45,59,84,79,50,40,30,48,82,87,45,45,65,64,49,49,45,40,39,39,75,68,65,62,37,48,60,37,27,39,28,37,41,55,20,45,51,54,75,39,50,63,50,50,35,54,38,50,50,54,46,41,51,50,55,50,51,36,52,73,72,68,44,70,81,59,44,37,42,32,65,22,38,21,47,46,83,49,79,63,39,56,53,31,32,51,40,42,54,52,38,39,56,72,66,49,73,57,87,78,54,42,35,33,29,30,38,31,42,37,57,36,18,76,24,19,33,36,38,31,19,28,46,38,50,41,75,57,89,76,35,37,37,35,26,24,53,55,22,29,60,10,52,40,34,46,50,77,78,36,85,62,77,57,49,76,44,72,47,62,89,66,84,92,53,65,74,30,46,25,32,38,29,17,58,58,93,46,56,78,26,53,69,46,70,78,38,80,37,53,72,74,52,79,65,25,35,41,33,33,35,46,47,23,42,42,6,48,44,54,8,19,43,42,48,39,44,71,32,62,72,62,48,72,45,43,31,33,54,48,86,119

pLDDT: mean 91.86, std 11.23, range [30.89, 98.94]

Secondary structure (DSSP, 8-state):
-----SPEEEE-GGGHHHHHHHHHHHH-SS---EEEEEHHHHHHHHHHHHHH-TTEEEEEEGGG---HHHHHHHHHTT-EEEE-SHHHHHHHHHTT--GGGEEE--SS--HHHHHHHHHHT--EEEE-SHHHHHHHHHH-TT-EEEEEB--S-GGGEEE---SSS-B-HHHHHHHHIIIIIIS--EEEEEE----EEE--THHHHHHHHHHHHHHHHHHHTTPPPP-EEE------SSHHHHHHHHHHHHHHHHH---TT-EEEE--STTTTTTTEEEEEEEEEEEEETTEEEEEES--TTTTTTHHHHS----EEEEE-SSSS--EEEEEEE-SSS-TT-EEEEEEEEE---TT-EEEEES--SSSGGG---GGG---S---EEEEEE---/-----SPEEEE-GGGHHHHHHHHHHHSGGG---EEEEEHHHHHHHHHHHHHH-TTEEEEEEGGG---HHHHHHHHHTT-EEEE-SHHHHHHHHHTT--GGGEEE--SS--HHHHHHHHHHT--EEEE-SHHHHHHHHHH-TT-EEEEEB--S-GGGEEE---SSS-B-HHHHHHHHIIIIIIS--EEEEEE----EEE--THHHHHHHHHHHHHHHHHHHTTPPPP-EEE------SSHHHHHHHHHHHHHHHHH---TT-EEEE--STTTTTTTEEEEEEEEEEEEETTEEEEEES--TTTTTTHHHH-----EEEEE-SSSSPPEEEEEEE-SSS-TT-EEEEEEEEE---TT-EEEEES--SSSGGG---GGG---S---EEEEEE---

Radius of gyration: 28.13 Å; Cα contacts (8 Å, |Δi|>4): 1810; chains: 2; bounding box: 73×81×58 Å

Organism: Solanum pennellii (NCBI:txid28526)